Protein AF-A0A1W0WK93-F1 (afdb_monomer)

pLDDT: mean 80.89, std 19.05, range [23.44, 98.44]

Nearest PDB structures (foldseek):
  1jdn-assembly1_A-2  TM=8.263E-01  e=1.486E-18  Homo sapiens
  1yk0-assembly1_A  TM=7.468E-01  e=8.111E-17  Homo sapiens
  7ndm-assembly1_A  TM=7.054E-01  e=2.753E-07  Mycobacterium tuberculosis H37Rv
  7noy-assembly1_A  TM=7.339E-01  e=8.081E-07  Mycobacterium tuberculosis H37Rv
  7bgg-assembly1_A  TM=6.990E-01  e=2.628E-06  Mycobacterium tuberculosis H37Rv

InterPro domains:
  IPR001828 Receptor, ligand binding region [PF01094] (520-804)
  IPR028082 Periplasmic binding protein-like I [SSF53822] (521-852)
  IPR029063 S-adenosyl-L-methionine-dependent methyltransferase superfamily [G3DSA:3.40.50.150] (51-243)
  IPR029063 S-adenosyl-L-methionine-dependent methyltransferase superfamily [G3DSA:3.40.50.150] (289-476)
  IPR029063 S-adenosyl-L-methionine-dependent methyltransferase superfamily [SSF53335] (10-238)
  IPR029063 S-adenosyl-L-methionine-dependent methyltransferase superfamily [SSF53335] (285-484)
  IPR041698 Methyltransferase domain 25 [PF13649] (58-153)
  IPR041698 Methyltransferase domain 25 [PF13649] (310-405)

Radius of gyration: 38.92 Å; Cα contacts (8 Å, |Δi|>4): 1607; chains: 1; bounding box: 100×96×105 Å

Foldseek 3Di:
DDDDDDDDDPDPVVQCVDPVQDQVQWDQFPVNPGTHGLDDDPLLVVVLVVLLPDPFAEEEEQQQLNNSVVSSVVSVHAYEYEHQDPVSVVNNLVPDDPSSNVRYHYDHRDPLPDAAAFQRHLEYEAEANCFVDDPVSNLSVLLRRNRNHHAFRKYKYKHFACQWLQNVVCVVQLVVCVVVVPLQSQKDAQVRSVVRNHDGDRITGHDAQVNCVVSNVVSQKDWPDKHAAAPPSHPPSTGGQRRGMIMTMITHHNDPPPPPDDPDDDDDDDDDDDDPQWDQFPVNQGTHGLDDFPLLVVVLVQLLPDPFAEEEEQQQLNNSVVSNLVSVHAYEYEHQDPVSVVNNCVPDDPSSNVRYHYDHRDPLPDAAAFQRHLEYEAEANCFLDDPVSLLSVLLRRLRNHHAFRKYKYKHFACQWLVNVVCVVQLVVCVVVVPLQSQWDADPDPSGITGHDAQVSNVVSNVVSQKDFPDWHAAADPDDDPSGDDPRRGMIMTMITRHHDPPPPDADAAEECCDPCVLVVQQVCVVQLHAYEHQADDDPVCLDCVSRLLYFYLHQFPLVCLQVVVVQVCVVQVAQEEEEEAAPQADPVLVSSVVSVCVNDVVPHHYHYYYDHVVPDNDPLLVVVVVCLLTWQEYEYHAALVNVLVNLLNCLVVVSLQQQHAYEYEAQAQFPRSPDNALDPVDPCSVSSLSSLLRYKYKHRRDLVVWDDPVLLVVVQVVVVVCLCPPPVNVPPDCPTRPPSSSVLSSQQVVVLLVVLVVVQVVDPPDDSNNSSVSLQSQEQDWDQGSSTIWGHHNSNYTFHWIFMWGADSVVRDTDTQWTWDDDNNDIHIDGPAFDCRNNDRGHHHTADPCGSVSPRVVSVVVDPDDDPPPVVVVVVVVVVVVVVVVVVVVVVVVVVVVVVVPPDDPPPPDDDPVVPPPDDDDDDDDDDDDYDDDDDDDDDDDDDDDDDDD

Secondary structure (DSSP, 8-state):
-----------HHHHHSSTTS--TTEEE-TTSS-EEESS--HHHHHHHHHTTS-SS-EEEES-TT-HHHHHHHTTT--EEEEES-HHHHHHHHHTS-HHHHHHEEEEES-GGG----TT-EEEEEEET-GGGS-HHHHHHHHHHHHHHEEEEEEEEEEEE-S-SGGGTTTHHHHHHHHHTT-SSTTEEEHHHHHHTTS---SEEE---HHHHHHHHHHTTPEEEEEEEE--TTS-GGG--SS-SEEEEEEE-----TT------------S----TTEEE-TTSS-EEESS--HHHHHHHHHHTT-SS-EEEES-TT-HHHHHHHTTT--EEEEES-HHHHHHHHHTS-HHHHHHEEEEES-GGG----TT-EEEEEEES-GGGS-HHHHHHHHHHHHHHEEEEEEEEEEEE-TTSGGGTTTHHHHHHHHHTT-S-TTEEE--GGG-EEE---HHHHHHHHHHHTEEEEEEEEE---SS-GGG-SSS-SEEEEEEEE-S-S--SS--EEEE--SS-HHHHHHHHHHTT-EEEESS---HHHH-TTT-TTEEE---S-GGGHHHHHHHHHHHTT--EEEEEEETTS-HHHHHHHHHHHHHHTTTSEEEEEEE-TTTS---HHHHHHHHHHH-SEEEEES-HHHHHHHHHHHHHTTTTSSS-EEEEEESSS-GGG----S--SSTTHHHHHHHHTTEEEEESS-GGGTS-HHHHHHHHHHHHHHHHH-GGGTT----S---HHHHHHHHHHHHHHHHHHHHHTTSTT--TT-HHHHHHTTTTEEEEETTEEEEE-TTSPBPP--EEEEEETTTTEEEEEEEEEEETTEEEEEESS---BTTBSSPPPSS-TT-TTS--HHHHTT-TT--THHHHHHHHHHHHHHHHHHHHHHHHHHHHHHHTTTT----TT---GGGSS--S------------------------------

Structure (mmCIF, N/CA/C/O backbone):
data_AF-A0A1W0WK93-F1
#
_entry.id   AF-A0A1W0WK93-F1
#
loop_
_atom_site.group_PDB
_atom_site.id
_atom_site.type_symbol
_atom_site.label_atom_id
_atom_site.label_alt_id
_atom_site.label_comp_id
_atom_site.label_asym_id
_atom_site.label_entity_id
_atom_site.label_seq_id
_atom_site.pdbx_PDB_ins_code
_atom_site.Cartn_x
_atom_site.Cartn_y
_atom_site.Cartn_z
_atom_site.occupancy
_atom_site.B_iso_or_equiv
_atom_site.auth_seq_id
_atom_site.auth_comp_id
_atom_site.auth_asym_id
_atom_site.auth_atom_id
_atom_site.pdbx_PDB_model_num
ATOM 1 N N . MET A 1 1 ? -48.765 -2.103 -7.893 1.00 29.42 1 MET A N 1
ATOM 2 C CA . MET A 1 1 ? -48.700 -1.395 -6.592 1.00 29.42 1 MET A CA 1
ATOM 3 C C . MET A 1 1 ? -47.254 -1.473 -6.125 1.00 29.42 1 MET A C 1
ATOM 5 O O . MET A 1 1 ? -46.748 -2.577 -6.103 1.00 29.42 1 MET A O 1
ATOM 9 N N . ALA A 1 2 ? -46.503 -0.427 -5.819 1.00 26.64 2 ALA A N 1
ATOM 10 C CA . ALA A 1 2 ? -46.732 1.006 -5.843 1.00 26.64 2 ALA A CA 1
ATOM 11 C C . ALA A 1 2 ? -45.415 1.663 -6.295 1.00 26.64 2 ALA A C 1
ATOM 13 O O . ALA A 1 2 ? -44.336 1.207 -5.926 1.00 26.64 2 ALA A O 1
ATOM 14 N N . ALA A 1 3 ? -45.530 2.703 -7.116 1.00 25.78 3 ALA A N 1
ATOM 15 C CA . ALA A 1 3 ? -44.438 3.606 -7.429 1.00 25.78 3 ALA A CA 1
ATOM 16 C C . ALA A 1 3 ? -44.127 4.465 -6.196 1.00 25.78 3 ALA A C 1
ATOM 18 O O . ALA A 1 3 ? -45.049 5.024 -5.599 1.00 25.78 3 ALA A O 1
ATOM 19 N N . THR A 1 4 ? -42.848 4.632 -5.864 1.00 27.16 4 THR A N 1
ATOM 20 C CA . THR A 1 4 ? -42.404 5.679 -4.937 1.00 27.16 4 THR A CA 1
ATOM 21 C C . THR A 1 4 ? -41.369 6.552 -5.632 1.00 27.16 4 THR A C 1
ATOM 23 O O . THR A 1 4 ? -40.204 6.199 -5.769 1.00 27.16 4 THR A O 1
ATOM 26 N N . ALA A 1 5 ? -41.893 7.675 -6.120 1.00 26.06 5 ALA A N 1
ATOM 27 C CA . ALA A 1 5 ? -41.270 8.926 -6.531 1.00 26.06 5 ALA A CA 1
ATOM 28 C C . ALA A 1 5 ? -39.750 9.079 -6.314 1.00 26.06 5 ALA A C 1
ATOM 30 O O . ALA A 1 5 ? -39.277 9.328 -5.204 1.00 26.06 5 ALA A O 1
ATOM 31 N N . THR A 1 6 ? -39.016 9.120 -7.424 1.00 25.92 6 THR A N 1
ATOM 32 C CA . THR A 1 6 ? -37.799 9.922 -7.570 1.00 25.92 6 THR A CA 1
ATOM 33 C C . THR A 1 6 ? -38.158 11.399 -7.391 1.00 25.92 6 THR A C 1
ATOM 35 O O . THR A 1 6 ? -38.849 11.997 -8.215 1.00 25.92 6 THR A O 1
ATOM 38 N N . ARG A 1 7 ? -37.725 11.994 -6.275 1.00 27.00 7 ARG A N 1
ATOM 39 C CA . ARG A 1 7 ? -37.780 13.445 -6.064 1.00 27.00 7 ARG A CA 1
ATOM 40 C C . ARG A 1 7 ? -36.864 14.120 -7.087 1.00 27.00 7 ARG A C 1
ATOM 42 O O . ARG A 1 7 ? -35.654 13.922 -7.041 1.00 27.00 7 ARG A O 1
ATOM 49 N N . ASN A 1 8 ? -37.449 14.935 -7.964 1.00 27.55 8 ASN A N 1
ATOM 50 C CA . ASN A 1 8 ? -36.721 15.956 -8.712 1.00 27.55 8 ASN A CA 1
ATOM 51 C C . ASN A 1 8 ? -35.950 16.830 -7.717 1.00 27.55 8 ASN A C 1
ATOM 53 O O . ASN A 1 8 ? -36.545 17.419 -6.812 1.00 27.55 8 ASN A O 1
ATOM 57 N N . VAL A 1 9 ? -34.630 16.874 -7.877 1.00 31.53 9 VAL A N 1
ATOM 58 C CA . VAL A 1 9 ? -33.753 17.793 -7.153 1.00 31.53 9 VAL A CA 1
ATOM 59 C C . VAL A 1 9 ? -34.082 19.197 -7.649 1.00 31.53 9 VAL A C 1
ATOM 61 O O . VAL A 1 9 ? -33.946 19.493 -8.836 1.00 31.53 9 VAL A O 1
ATOM 64 N N . SER A 1 10 ? -34.590 20.029 -6.744 1.00 32.34 10 SER A N 1
ATOM 65 C CA . SER A 1 10 ? -34.798 21.447 -6.991 1.00 32.34 10 SER A CA 1
ATOM 66 C C . SER A 1 10 ? -33.454 22.166 -7.154 1.00 32.34 10 SER A C 1
ATOM 68 O O . SER A 1 10 ? -32.405 21.655 -6.759 1.00 32.34 10 SER A O 1
ATOM 70 N N . SER A 1 11 ? -33.471 23.321 -7.820 1.00 43.34 11 SER A N 1
ATOM 71 C CA . SER A 1 11 ? -32.284 24.105 -8.178 1.00 43.34 11 SER A CA 1
ATOM 72 C C . SER A 1 11 ? -31.303 24.274 -7.014 1.00 43.34 11 SER A C 1
ATOM 74 O O . SER A 1 11 ? -31.706 24.542 -5.887 1.00 43.34 11 SER A O 1
ATOM 76 N N . MET A 1 12 ? -30.006 24.173 -7.309 1.00 39.59 12 MET A N 1
ATOM 77 C CA . MET A 1 12 ? -28.890 24.209 -6.352 1.00 39.59 12 MET A CA 1
ATOM 78 C C . MET A 1 12 ? -28.916 25.425 -5.404 1.00 39.59 12 MET A C 1
ATOM 80 O O . MET A 1 12 ? -28.496 25.309 -4.254 1.00 39.59 12 MET A O 1
ATOM 84 N N . ASP A 1 13 ? -29.494 26.545 -5.841 1.00 40.28 13 ASP A N 1
ATOM 85 C CA . ASP A 1 13 ? -29.692 27.753 -5.031 1.00 40.28 13 ASP A CA 1
ATOM 86 C C . ASP A 1 13 ? -30.644 27.535 -3.835 1.00 40.28 13 ASP A C 1
ATOM 88 O O . ASP A 1 13 ? -30.437 28.099 -2.760 1.00 40.28 13 ASP A O 1
ATOM 92 N N . GLU A 1 14 ? -31.637 26.645 -3.956 1.00 39.53 14 GLU A N 1
ATOM 93 C CA . GLU A 1 14 ? -32.562 26.308 -2.863 1.00 39.53 14 GLU A CA 1
ATOM 94 C C . GLU A 1 14 ? -31.876 25.480 -1.763 1.00 39.53 14 GLU A C 1
ATOM 96 O O . GLU A 1 14 ? -32.151 25.684 -0.579 1.00 39.53 14 GLU A O 1
ATOM 101 N N . PHE A 1 15 ? -30.933 24.595 -2.114 1.00 44.44 15 PHE A N 1
ATOM 102 C CA . PHE A 1 15 ? -30.216 23.756 -1.144 1.00 44.44 15 PHE A CA 1
ATOM 103 C C . PHE A 1 15 ? -29.300 24.574 -0.216 1.00 44.44 15 PHE A C 1
ATOM 105 O O . PHE A 1 15 ? -29.191 24.251 0.971 1.00 44.44 15 PHE A O 1
ATOM 112 N N . TYR A 1 16 ? -28.685 25.643 -0.740 1.00 38.12 16 TYR A N 1
ATOM 113 C CA . TYR A 1 16 ? -27.806 26.556 0.004 1.00 38.12 16 TYR A CA 1
ATOM 114 C C . TYR A 1 16 ? -28.537 27.714 0.685 1.00 38.12 16 TYR A C 1
ATOM 116 O O . TYR A 1 16 ? -28.009 28.289 1.634 1.00 38.12 16 TYR A O 1
ATOM 124 N N . SER A 1 17 ? -29.768 28.021 0.269 1.00 40.94 17 SER A N 1
ATOM 125 C CA . SER A 1 17 ? -30.629 28.974 0.982 1.00 40.94 17 SER A CA 1
ATOM 126 C C . SER A 1 17 ? -31.110 28.456 2.350 1.00 40.94 17 SER A C 1
ATOM 128 O O . SER A 1 17 ? -31.619 29.228 3.162 1.00 40.94 17 SER A O 1
ATOM 130 N N . ASN A 1 18 ? -30.924 27.157 2.632 1.00 41.62 18 ASN A N 1
ATOM 131 C CA . ASN A 1 18 ? -31.244 26.539 3.914 1.00 41.62 18 ASN A CA 1
ATOM 132 C C . ASN A 1 18 ? -30.110 26.769 4.942 1.00 41.62 18 ASN A C 1
ATOM 134 O O . ASN A 1 18 ? -29.029 26.194 4.787 1.00 41.62 18 ASN A O 1
ATOM 138 N N . PRO A 1 19 ? -30.349 27.501 6.050 1.00 43.41 19 PRO A N 1
ATOM 139 C CA . PRO A 1 19 ? -29.335 27.801 7.070 1.00 43.41 19 PRO A CA 1
ATOM 140 C C . PRO A 1 19 ? -28.727 26.570 7.763 1.00 43.41 19 PRO A C 1
ATOM 142 O O . PRO A 1 19 ? -27.721 26.684 8.451 1.00 43.41 19 PRO A O 1
ATOM 145 N N . LYS A 1 20 ? -29.326 25.379 7.617 1.00 39.00 20 LYS A N 1
ATOM 146 C CA . LYS A 1 20 ? -28.771 24.117 8.140 1.00 39.00 20 LYS A CA 1
ATOM 147 C C . LYS A 1 20 ? -27.677 23.505 7.255 1.00 39.00 20 LYS A C 1
ATOM 149 O O . LYS A 1 20 ? -26.954 22.635 7.723 1.00 39.00 20 LYS A O 1
ATOM 154 N N . ASN A 1 21 ? -27.554 23.964 6.008 1.00 42.50 21 ASN A N 1
ATOM 155 C CA . ASN A 1 21 ? -26.556 23.514 5.031 1.00 42.50 21 ASN A CA 1
ATOM 156 C C . ASN A 1 21 ? -25.455 24.562 4.785 1.00 42.50 21 ASN A C 1
ATOM 158 O O . ASN A 1 21 ? -24.588 24.350 3.935 1.00 42.50 21 ASN A O 1
ATOM 162 N N . SER A 1 22 ? -25.476 25.690 5.506 1.00 47.47 22 SER A N 1
ATOM 163 C CA . SER A 1 22 ? -24.440 26.717 5.419 1.00 47.47 22 SER A CA 1
ATOM 164 C C . SER A 1 22 ? -23.175 26.225 6.120 1.00 47.47 22 SER A C 1
ATOM 166 O O . SER A 1 22 ? -22.999 26.388 7.327 1.00 47.47 22 SER A O 1
ATOM 168 N N . ASN A 1 23 ? -22.298 25.581 5.363 1.00 55.91 23 ASN A N 1
ATOM 169 C CA . ASN A 1 23 ? -20.947 25.319 5.820 1.00 55.91 23 ASN A CA 1
ATOM 170 C C . ASN A 1 23 ? -20.142 26.626 5.715 1.00 55.91 23 ASN A C 1
ATOM 172 O O . ASN A 1 23 ? -20.069 27.171 4.611 1.00 55.91 23 ASN A O 1
ATOM 176 N N . PRO A 1 24 ? -19.548 27.132 6.814 1.00 58.78 24 PRO A N 1
ATOM 177 C CA . PRO A 1 24 ? -18.832 28.407 6.806 1.00 58.78 24 PRO A CA 1
ATOM 178 C C . PRO A 1 24 ? -17.661 28.425 5.817 1.00 58.78 24 PRO A C 1
ATOM 180 O O . PRO A 1 24 ? -17.284 29.498 5.366 1.00 58.78 24 PRO A O 1
ATOM 183 N N . HIS A 1 25 ? -17.148 27.252 5.430 1.00 72.25 25 HIS A N 1
ATOM 184 C CA . HIS A 1 25 ? -15.951 27.146 4.607 1.00 72.25 25 HIS A CA 1
ATOM 185 C C . HIS A 1 25 ? -16.163 27.302 3.101 1.00 72.25 25 HIS A C 1
ATOM 187 O O . HIS A 1 25 ? -15.198 27.261 2.340 1.00 72.25 25 HIS A O 1
ATOM 193 N N . PHE A 1 26 ? -17.406 27.431 2.634 1.00 70.25 26 PHE A N 1
ATOM 194 C CA . PHE A 1 26 ? -17.719 27.472 1.208 1.00 70.25 26 PHE A CA 1
ATOM 195 C C . PHE A 1 26 ? -18.207 28.857 0.787 1.00 70.25 26 PHE A C 1
ATOM 197 O O . PHE A 1 26 ? -19.282 29.297 1.192 1.00 70.25 26 PHE A O 1
ATOM 204 N N . LYS A 1 27 ? -17.467 29.506 -0.117 1.00 75.88 27 LYS A N 1
ATOM 205 C CA . LYS A 1 27 ? -17.908 30.727 -0.807 1.00 75.88 27 LYS A CA 1
ATOM 206 C C . LYS A 1 27 ? -18.182 30.407 -2.278 1.00 75.88 27 LYS A C 1
ATOM 208 O O . LYS A 1 27 ? -17.260 30.060 -3.015 1.00 75.88 27 LYS A O 1
ATOM 213 N N . ALA A 1 28 ? -19.439 30.495 -2.716 1.00 70.81 28 ALA A N 1
ATOM 214 C CA . ALA A 1 28 ? -19.813 30.259 -4.115 1.00 70.81 28 ALA A CA 1
ATOM 215 C C . ALA A 1 28 ? -19.109 31.258 -5.053 1.00 70.81 28 ALA A C 1
ATOM 217 O O . ALA A 1 28 ? -19.019 32.444 -4.734 1.00 70.81 28 ALA A O 1
ATOM 218 N N . THR A 1 29 ? -18.586 30.789 -6.191 1.00 66.62 29 THR A N 1
ATOM 219 C CA . THR A 1 29 ? -17.891 31.656 -7.156 1.00 66.62 29 THR A CA 1
ATOM 220 C C . THR A 1 29 ? -18.879 32.442 -8.020 1.00 66.62 29 THR A C 1
ATOM 222 O O . THR A 1 29 ? -19.938 31.929 -8.383 1.00 66.62 29 THR A O 1
ATOM 225 N N . LEU A 1 30 ? -18.522 33.675 -8.404 1.00 60.84 30 LEU A N 1
ATOM 226 C CA . LEU A 1 30 ? -19.400 34.570 -9.184 1.00 60.84 30 LEU A CA 1
ATOM 227 C C . LEU A 1 30 ? -19.764 34.015 -10.569 1.00 60.84 30 LEU A C 1
ATOM 229 O O . LEU A 1 30 ? -20.813 34.331 -11.116 1.00 60.84 30 LEU A O 1
ATOM 233 N N . ASN A 1 31 ? -18.902 33.169 -11.133 1.00 66.94 31 ASN A N 1
ATOM 234 C CA . ASN A 1 31 ? -19.102 32.533 -12.433 1.00 66.94 31 ASN A CA 1
ATOM 235 C C . ASN A 1 31 ? -19.899 31.215 -12.360 1.00 66.94 31 ASN A C 1
ATOM 237 O O . ASN A 1 31 ? -19.991 30.525 -13.371 1.00 66.94 31 ASN A O 1
ATOM 241 N N . ALA A 1 32 ? -20.400 30.809 -11.186 1.00 59.81 32 ALA A N 1
ATOM 242 C CA . ALA A 1 32 ? -21.083 29.528 -10.954 1.00 59.81 32 ALA A CA 1
ATOM 243 C C . ALA A 1 32 ? -20.271 28.261 -11.334 1.00 59.81 32 ALA A C 1
ATOM 245 O O . ALA A 1 32 ? -20.817 27.158 -11.420 1.00 59.81 32 ALA A O 1
ATOM 246 N N . HIS A 1 33 ? -18.949 28.376 -11.525 1.00 59.53 33 HIS A N 1
ATOM 247 C CA . HIS A 1 33 ? -18.078 27.245 -11.875 1.00 59.53 33 HIS A CA 1
ATOM 248 C C . HIS A 1 33 ? -17.644 26.407 -10.663 1.00 59.53 33 HIS A C 1
ATOM 250 O O . HIS A 1 33 ? -17.104 25.312 -10.831 1.00 59.53 33 HIS A O 1
ATOM 256 N N . GLY A 1 34 ? -17.900 26.841 -9.429 1.00 66.62 34 GLY A N 1
ATOM 257 C CA . GLY A 1 34 ? -17.495 26.084 -8.250 1.00 66.62 34 GLY A CA 1
ATOM 258 C C . GLY A 1 34 ? -17.678 26.850 -6.952 1.00 66.62 34 GLY A C 1
ATOM 259 O O . GLY A 1 34 ? -18.511 27.748 -6.846 1.00 66.62 34 GLY A O 1
ATOM 260 N N . HIS A 1 35 ? -16.956 26.426 -5.919 1.00 73.06 35 HIS A N 1
ATOM 261 C CA . HIS A 1 35 ? -16.919 27.091 -4.620 1.00 73.06 35 HIS A CA 1
ATOM 262 C C . HIS A 1 35 ? -15.449 27.266 -4.238 1.00 73.06 35 HIS A C 1
ATOM 264 O O . HIS A 1 35 ? -14.651 26.339 -4.402 1.00 73.06 35 HIS A O 1
ATOM 270 N N . MET A 1 36 ? -15.096 28.437 -3.720 1.00 80.75 36 MET A N 1
ATOM 271 C CA . MET A 1 36 ? -13.828 28.645 -3.036 1.00 80.75 36 MET A CA 1
ATOM 272 C C . MET A 1 36 ? -13.928 28.057 -1.627 1.00 80.75 36 MET A C 1
ATOM 274 O O . MET A 1 36 ? -14.954 28.219 -0.963 1.00 80.75 36 MET A O 1
ATOM 278 N N . LEU A 1 37 ? -12.857 27.396 -1.189 1.00 82.12 37 LEU A N 1
ATOM 279 C CA . LEU A 1 37 ? -12.683 26.993 0.202 1.00 82.12 37 LEU A CA 1
ATOM 280 C C . LEU A 1 37 ? -11.803 28.011 0.917 1.00 82.12 37 LEU A C 1
ATOM 282 O O . LEU A 1 37 ? -10.770 28.397 0.373 1.00 82.12 37 LEU A O 1
ATOM 286 N N . ASP A 1 38 ? -12.188 28.396 2.128 1.00 81.69 38 ASP A N 1
ATOM 287 C CA . ASP A 1 38 ? -11.385 29.245 3.020 1.00 81.69 38 ASP A CA 1
ATOM 288 C C . ASP A 1 38 ? -10.522 28.429 4.006 1.00 81.69 38 ASP A C 1
ATOM 290 O O . ASP A 1 38 ? -10.159 28.888 5.087 1.00 81.69 38 ASP A O 1
ATOM 294 N N . VAL A 1 39 ? -10.200 27.190 3.627 1.00 83.69 39 VAL A N 1
ATOM 295 C CA . VAL A 1 39 ? -9.361 26.270 4.393 1.00 83.69 39 VAL A CA 1
ATOM 296 C C . VAL A 1 39 ? -8.352 25.601 3.462 1.00 83.69 39 VAL A C 1
ATOM 298 O O . VAL A 1 39 ? -8.689 25.189 2.344 1.00 83.69 39 VAL A O 1
ATOM 301 N N . LEU A 1 40 ? -7.099 25.511 3.914 1.00 86.69 40 LEU A N 1
ATOM 302 C CA . LEU A 1 40 ? -6.052 24.762 3.222 1.00 86.69 40 LEU A CA 1
ATOM 303 C C . LEU A 1 40 ? -6.144 23.280 3.593 1.00 86.69 40 LEU A C 1
ATOM 305 O O . LEU A 1 40 ? -6.480 22.920 4.715 1.00 86.69 40 LEU A O 1
ATOM 309 N N . ASP A 1 41 ? -5.859 22.417 2.625 1.00 88.38 41 ASP A N 1
ATOM 310 C CA . ASP A 1 41 ? -5.525 21.024 2.910 1.00 88.38 41 ASP A CA 1
ATOM 311 C C . ASP A 1 41 ? -4.013 20.874 3.082 1.00 88.38 41 ASP A C 1
ATOM 313 O O . ASP A 1 41 ? -3.246 21.785 2.777 1.00 88.38 41 ASP A O 1
ATOM 317 N N . GLU A 1 42 ? -3.586 19.695 3.524 1.00 87.12 42 GLU A N 1
ATOM 318 C CA . GLU A 1 42 ? -2.177 19.357 3.743 1.00 87.12 42 GLU A CA 1
ATOM 319 C C . GLU A 1 42 ? -1.260 19.601 2.524 1.00 87.12 42 GLU A C 1
ATOM 321 O O . GLU A 1 42 ? -0.055 19.772 2.695 1.00 87.12 42 GLU A O 1
ATOM 326 N N . TYR A 1 43 ? -1.797 19.634 1.296 1.00 93.88 43 TYR A N 1
ATOM 327 C CA . TYR A 1 43 ? -1.033 19.961 0.086 1.00 93.88 43 TYR A CA 1
ATOM 328 C C . TYR A 1 43 ? -0.900 21.479 -0.080 1.00 93.88 43 TYR A C 1
ATOM 330 O O . TYR A 1 43 ? 0.196 21.983 -0.324 1.00 93.88 43 TYR A O 1
ATOM 338 N N . GLY A 1 44 ? -1.995 22.221 0.109 1.00 90.94 44 GLY A N 1
ATOM 339 C CA . GLY A 1 44 ? -1.965 23.685 0.155 1.00 90.94 44 GLY A CA 1
ATOM 340 C C . GLY A 1 44 ? -1.049 24.225 1.259 1.00 90.94 44 GLY A C 1
ATOM 341 O O . GLY A 1 44 ? -0.270 25.144 1.013 1.00 90.94 44 GLY A O 1
ATOM 342 N N . GLU A 1 45 ? -1.075 23.621 2.450 1.00 93.38 45 GLU A N 1
ATOM 343 C CA . GLU A 1 45 ? -0.173 23.961 3.559 1.00 93.38 45 GLU A CA 1
ATOM 344 C C . GLU A 1 45 ? 1.299 23.716 3.202 1.00 93.38 45 GLU A C 1
ATOM 346 O O . GLU A 1 45 ? 2.147 24.569 3.474 1.00 93.38 45 GLU A O 1
ATOM 351 N N . ALA A 1 46 ? 1.605 22.594 2.539 1.00 91.12 46 ALA A N 1
ATOM 352 C CA . ALA A 1 46 ? 2.959 22.287 2.082 1.00 91.12 46 ALA A CA 1
ATOM 353 C C . ALA A 1 46 ? 3.480 23.328 1.075 1.00 91.12 46 ALA A C 1
ATOM 355 O O . ALA A 1 46 ? 4.636 23.746 1.167 1.00 91.12 46 ALA A O 1
ATOM 356 N N . PHE A 1 47 ? 2.629 23.803 0.157 1.00 96.56 47 PHE A N 1
ATOM 357 C CA . PHE A 1 47 ? 3.013 24.853 -0.790 1.00 96.56 47 PHE A CA 1
ATOM 358 C C . PHE A 1 47 ? 3.235 26.207 -0.105 1.00 96.56 47 PHE A C 1
ATOM 360 O O . PHE A 1 47 ? 4.212 26.890 -0.399 1.00 96.56 47 PHE A O 1
ATOM 367 N N . VAL A 1 48 ? 2.376 26.588 0.847 1.00 95.94 48 VAL A N 1
ATOM 368 C CA . VAL A 1 48 ? 2.557 27.827 1.627 1.00 95.94 48 VAL A CA 1
ATOM 369 C C . VAL A 1 48 ? 3.845 27.767 2.455 1.00 95.94 48 VAL A C 1
ATOM 371 O O . VAL A 1 48 ? 4.583 28.749 2.524 1.00 95.94 48 VAL A O 1
ATOM 374 N N . ALA A 1 49 ? 4.169 26.614 3.046 1.00 93.31 49 ALA A N 1
ATOM 375 C CA . ALA A 1 49 ? 5.433 26.425 3.752 1.00 93.31 49 ALA A CA 1
ATOM 376 C C . ALA A 1 49 ? 6.643 26.565 2.812 1.00 93.31 49 ALA A C 1
ATOM 378 O O . ALA A 1 49 ? 7.612 27.238 3.165 1.00 93.31 49 ALA A O 1
ATOM 379 N N . PHE A 1 50 ? 6.566 25.988 1.610 1.00 94.62 50 PHE A N 1
ATOM 380 C CA . PHE A 1 50 ? 7.582 26.131 0.565 1.00 94.62 50 PHE A CA 1
ATOM 381 C C . PHE A 1 50 ? 7.772 27.596 0.137 1.00 94.62 50 PHE A C 1
ATOM 383 O O . PHE A 1 50 ? 8.902 28.082 0.092 1.00 94.62 50 PHE A O 1
ATOM 390 N N . ALA A 1 51 ? 6.676 28.331 -0.070 1.00 94.81 51 ALA A N 1
ATOM 391 C CA . ALA A 1 51 ? 6.686 29.722 -0.521 1.00 94.81 51 ALA A CA 1
ATOM 392 C C . ALA A 1 51 ? 7.346 30.713 0.460 1.00 94.81 51 ALA A C 1
ATOM 394 O O . ALA A 1 51 ? 7.585 31.860 0.098 1.00 94.81 51 ALA A O 1
ATOM 395 N N . ARG A 1 52 ? 7.656 30.330 1.707 1.00 91.75 52 ARG A N 1
ATOM 396 C CA . ARG A 1 52 ? 8.456 31.189 2.610 1.00 91.75 52 ARG A CA 1
ATOM 397 C C . ARG A 1 52 ? 9.893 31.382 2.147 1.00 91.75 52 ARG A C 1
ATOM 399 O O . ARG A 1 52 ? 10.489 32.402 2.469 1.00 91.75 52 ARG A O 1
ATOM 406 N N . ASN A 1 53 ? 10.443 30.403 1.436 1.00 89.31 53 ASN A N 1
ATOM 407 C CA . ASN A 1 53 ? 11.874 30.340 1.143 1.00 89.31 53 ASN A CA 1
ATOM 408 C C . ASN A 1 53 ? 12.180 30.552 -0.346 1.00 89.31 53 ASN A C 1
ATOM 410 O O . ASN A 1 53 ? 13.311 30.345 -0.776 1.00 89.31 53 ASN A O 1
ATOM 414 N N . THR A 1 54 ? 11.183 30.941 -1.142 1.00 91.31 54 THR A N 1
ATOM 415 C CA . THR A 1 54 ? 11.331 31.135 -2.586 1.00 91.31 54 THR A CA 1
ATOM 416 C C . THR A 1 54 ? 11.918 32.503 -2.903 1.00 91.31 54 THR A C 1
ATOM 418 O O . THR A 1 54 ? 11.480 33.514 -2.354 1.00 91.31 54 THR A O 1
ATOM 421 N N . THR A 1 55 ? 12.870 32.544 -3.832 1.00 85.94 55 THR A N 1
ATOM 422 C CA . THR A 1 55 ? 13.500 33.787 -4.301 1.00 85.94 55 THR A CA 1
ATOM 423 C C . THR A 1 55 ? 12.881 34.309 -5.598 1.00 85.94 55 THR A C 1
ATOM 425 O O . THR A 1 55 ? 12.951 35.513 -5.851 1.00 85.94 55 THR A O 1
ATOM 428 N N . LYS A 1 56 ? 12.236 33.448 -6.399 1.00 96.56 56 LYS A N 1
ATOM 429 C CA . LYS A 1 56 ? 11.450 33.838 -7.577 1.00 96.56 56 LYS A CA 1
ATOM 430 C C . LYS A 1 56 ? 9.946 33.810 -7.274 1.00 96.56 56 LYS A C 1
ATOM 432 O O . LYS A 1 56 ? 9.525 33.221 -6.275 1.00 96.56 56 LYS A O 1
ATOM 437 N N . PRO A 1 57 ? 9.112 34.455 -8.112 1.00 98.00 57 PRO A N 1
ATOM 438 C CA . PRO A 1 57 ? 7.667 34.400 -7.948 1.00 98.00 57 PRO A CA 1
ATOM 439 C C . PRO A 1 57 ? 7.109 32.975 -8.025 1.00 98.00 57 PRO A C 1
ATOM 441 O O . PRO A 1 57 ? 7.681 32.088 -8.661 1.00 98.00 57 PRO A O 1
ATOM 444 N N . VAL A 1 58 ? 5.940 32.783 -7.424 1.00 98.38 58 VAL A N 1
ATOM 445 C CA . VAL A 1 58 ? 5.125 31.571 -7.565 1.00 98.38 58 VAL A CA 1
ATOM 446 C C . VAL A 1 58 ? 3.834 31.890 -8.318 1.00 98.38 58 VAL A C 1
ATOM 448 O O . VAL A 1 58 ? 3.385 33.035 -8.314 1.00 98.38 58 VAL A O 1
ATOM 451 N N . ALA A 1 59 ? 3.225 30.907 -8.975 1.00 98.19 59 ALA A N 1
ATOM 452 C CA . ALA A 1 59 ? 1.926 31.065 -9.632 1.00 98.19 59 ALA A CA 1
ATOM 453 C C . ALA A 1 59 ? 0.827 30.310 -8.876 1.00 98.19 59 ALA A C 1
ATOM 455 O O . ALA A 1 59 ? 1.027 29.162 -8.495 1.00 98.19 59 ALA A O 1
ATOM 456 N N . ASP A 1 60 ? -0.331 30.941 -8.696 1.00 97.81 60 ASP A N 1
ATOM 457 C CA . ASP A 1 60 ? -1.552 30.347 -8.144 1.00 97.81 60 ASP A CA 1
ATOM 458 C C . ASP A 1 60 ? -2.633 30.384 -9.237 1.00 97.81 60 ASP A C 1
ATOM 460 O O . ASP A 1 60 ? -2.984 31.456 -9.741 1.00 97.81 60 ASP A O 1
ATOM 464 N N . LEU A 1 61 ? -3.083 29.209 -9.682 1.00 96.62 61 LEU A N 1
ATOM 465 C CA . LEU A 1 61 ? -3.950 29.034 -10.850 1.00 96.62 61 LEU A CA 1
ATOM 466 C C . LEU A 1 61 ? -5.364 28.624 -10.427 1.00 96.62 61 LEU A C 1
ATOM 468 O O . LEU A 1 61 ? -5.552 27.605 -9.760 1.00 96.62 61 LEU A O 1
ATOM 472 N N . GLY A 1 62 ? -6.366 29.386 -10.875 1.00 91.50 62 GLY A N 1
ATOM 473 C CA . GLY A 1 62 ? -7.766 29.193 -10.487 1.00 91.50 62 GLY A CA 1
ATOM 474 C C . GLY A 1 62 ? -8.062 29.732 -9.087 1.00 91.50 62 GLY A C 1
ATOM 475 O O . GLY A 1 62 ? -8.639 29.029 -8.256 1.00 91.50 62 GLY A O 1
ATOM 476 N N . VAL A 1 63 ? -7.636 30.968 -8.809 1.00 91.25 63 VAL A N 1
ATOM 477 C CA . VAL A 1 63 ? -7.600 31.526 -7.446 1.00 91.25 63 VAL A CA 1
ATOM 478 C C . VAL A 1 63 ? -8.970 31.873 -6.859 1.00 91.25 63 VAL A C 1
ATOM 480 O O . VAL A 1 63 ? -9.083 32.058 -5.645 1.00 91.25 63 VAL A O 1
ATOM 483 N N . ALA A 1 64 ? -10.020 31.978 -7.678 1.00 89.50 64 ALA A N 1
ATOM 484 C CA . ALA A 1 64 ? -11.321 32.514 -7.290 1.00 89.50 64 ALA A CA 1
ATOM 485 C C . ALA A 1 64 ? -11.175 33.864 -6.554 1.00 89.50 64 ALA A C 1
ATOM 487 O O . ALA A 1 64 ? -10.606 34.805 -7.098 1.00 89.50 64 ALA A O 1
ATOM 488 N N . PHE A 1 65 ? -11.650 33.977 -5.306 1.00 87.62 65 PHE A N 1
ATOM 489 C CA . PHE A 1 65 ? -11.495 35.199 -4.498 1.00 87.62 65 PHE A CA 1
ATOM 490 C C . PHE A 1 65 ? -10.127 35.306 -3.788 1.00 87.62 65 PHE A C 1
ATOM 492 O O . PHE A 1 65 ? -9.918 36.216 -2.986 1.00 87.62 65 PHE A O 1
ATOM 499 N N . GLY A 1 66 ? -9.206 34.373 -4.055 1.00 90.44 66 GLY A N 1
ATOM 500 C CA . GLY A 1 66 ? -7.794 34.427 -3.673 1.00 90.44 66 GLY A CA 1
ATOM 501 C C . GLY A 1 66 ? -7.481 34.121 -2.212 1.00 90.44 66 GLY A C 1
ATOM 502 O O . GLY A 1 66 ? -6.525 34.674 -1.671 1.00 90.44 66 GLY A O 1
ATOM 503 N N . PHE A 1 67 ? -8.251 33.245 -1.556 1.00 93.75 67 PHE A N 1
ATOM 504 C CA . PHE A 1 67 ? -7.938 32.801 -0.191 1.00 93.75 67 PHE A CA 1
ATOM 505 C C . PHE A 1 67 ? -6.511 32.235 -0.085 1.00 93.75 67 PHE A C 1
ATOM 507 O O . PHE A 1 67 ? -5.712 32.721 0.712 1.00 93.75 67 PHE A O 1
ATOM 514 N N . THR A 1 68 ? -6.156 31.262 -0.930 1.00 94.06 68 THR A N 1
ATOM 515 C CA . THR A 1 68 ? -4.819 30.651 -0.895 1.00 94.06 68 THR A CA 1
ATOM 516 C C . THR A 1 68 ? -3.730 31.628 -1.331 1.00 94.06 68 THR A C 1
ATOM 518 O O . THR A 1 68 ? -2.689 31.696 -0.681 1.00 94.06 68 THR A O 1
ATOM 521 N N . THR A 1 69 ? -3.999 32.465 -2.336 1.00 97.00 69 THR A N 1
ATOM 522 C CA . THR A 1 69 ? -3.105 33.557 -2.740 1.00 97.00 69 THR A CA 1
ATOM 523 C C . THR A 1 69 ? -2.736 34.456 -1.557 1.00 97.00 69 THR A C 1
ATOM 525 O O . THR A 1 69 ? -1.570 34.805 -1.394 1.00 97.00 69 THR A O 1
ATOM 528 N N . LYS A 1 70 ? -3.694 34.798 -0.686 1.00 96.00 70 LYS A N 1
ATOM 529 C CA . LYS A 1 70 ? -3.423 35.584 0.526 1.00 96.00 70 LYS A CA 1
ATOM 530 C C . LYS A 1 70 ? -2.546 34.848 1.527 1.00 96.00 70 LYS A C 1
ATOM 532 O O . LYS A 1 70 ? -1.636 35.456 2.080 1.00 96.00 70 LYS A O 1
ATOM 537 N N . GLU A 1 71 ? -2.782 33.557 1.753 1.00 97.00 71 GLU A N 1
ATOM 538 C CA . GLU A 1 71 ? -1.916 32.764 2.635 1.00 97.00 71 GLU A CA 1
ATOM 539 C C . GLU A 1 71 ? -0.473 32.700 2.113 1.00 97.00 71 GLU A C 1
ATOM 541 O O . GLU A 1 71 ? 0.463 32.797 2.904 1.00 97.00 71 GLU A O 1
ATOM 546 N N . ILE A 1 72 ? -0.283 32.637 0.791 1.00 97.19 72 ILE A N 1
ATOM 547 C CA . ILE A 1 72 ? 1.041 32.736 0.163 1.00 97.19 72 ILE A CA 1
ATOM 548 C C . ILE A 1 72 ? 1.621 34.148 0.340 1.00 97.19 72 ILE A C 1
ATOM 550 O O . ILE A 1 72 ? 2.772 34.299 0.729 1.00 97.19 72 ILE A O 1
ATOM 554 N N . LEU A 1 73 ? 0.846 35.213 0.125 1.00 96.88 73 LEU A N 1
ATOM 555 C CA . LEU A 1 73 ? 1.345 36.586 0.279 1.00 96.88 73 LEU A CA 1
ATOM 556 C C . LEU A 1 73 ? 1.809 36.898 1.712 1.00 96.88 73 LEU A C 1
ATOM 558 O O . LEU A 1 73 ? 2.755 37.677 1.876 1.00 96.88 73 LEU A O 1
ATOM 562 N N . LYS A 1 74 ? 1.225 36.264 2.739 1.00 95.50 74 LYS A N 1
ATOM 563 C CA . LYS A 1 74 ? 1.678 36.376 4.140 1.00 95.50 74 LYS A CA 1
ATOM 564 C C . LYS A 1 74 ? 3.084 35.821 4.377 1.00 95.50 74 LYS A C 1
ATOM 566 O O . LYS A 1 74 ? 3.698 36.158 5.386 1.00 95.50 74 LYS A O 1
ATOM 571 N N . THR A 1 75 ? 3.609 34.979 3.485 1.00 95.38 75 THR A N 1
ATOM 572 C CA . THR A 1 75 ? 4.977 34.448 3.599 1.00 95.38 75 THR A CA 1
ATOM 573 C C . THR A 1 75 ? 6.042 35.446 3.154 1.00 95.38 75 THR A C 1
ATOM 575 O O . THR A 1 75 ? 7.216 35.234 3.437 1.00 95.38 75 THR A O 1
ATOM 578 N N . GLY A 1 76 ? 5.640 36.514 2.458 1.00 94.06 76 GLY A N 1
ATOM 579 C CA . GLY A 1 76 ? 6.544 37.451 1.792 1.00 94.06 76 GLY A CA 1
ATOM 580 C C . GLY A 1 76 ? 6.785 37.144 0.309 1.00 94.06 76 GLY A C 1
ATOM 581 O O . GLY A 1 76 ? 7.392 37.965 -0.375 1.00 94.06 76 GLY A O 1
ATOM 582 N N . ALA A 1 77 ? 6.270 36.030 -0.224 1.00 96.50 77 ALA A N 1
ATOM 583 C CA . ALA A 1 77 ? 6.433 35.670 -1.634 1.00 96.50 77 ALA A CA 1
ATOM 584 C C . ALA A 1 77 ? 5.760 36.663 -2.601 1.00 96.50 77 ALA A C 1
ATOM 586 O O . ALA A 1 77 ? 4.807 37.365 -2.249 1.00 96.50 77 ALA A O 1
ATOM 587 N N . THR A 1 78 ? 6.244 36.687 -3.846 1.00 98.06 78 THR A N 1
ATOM 588 C CA . THR A 1 78 ? 5.565 37.337 -4.981 1.00 98.06 78 THR A CA 1
ATOM 589 C C . THR A 1 78 ? 4.713 36.302 -5.707 1.00 98.06 78 THR A C 1
ATOM 591 O O . THR A 1 78 ? 5.195 35.203 -5.979 1.00 98.06 78 THR A O 1
ATOM 594 N N . VAL A 1 79 ? 3.460 36.635 -6.019 1.00 98.25 79 VAL A N 1
ATOM 595 C CA . VAL A 1 79 ? 2.474 35.689 -6.553 1.00 98.25 79 VAL A CA 1
ATOM 596 C C . VAL A 1 79 ? 1.876 36.192 -7.861 1.00 98.25 79 VAL A C 1
ATOM 598 O O . VAL A 1 79 ? 1.342 37.297 -7.919 1.00 98.25 79 VAL A O 1
ATOM 601 N N . TYR A 1 80 ? 1.906 35.356 -8.897 1.00 98.38 80 TYR A N 1
ATOM 602 C CA . TYR A 1 80 ? 1.047 35.500 -10.068 1.00 98.38 80 TYR A CA 1
ATOM 603 C C . TYR A 1 80 ? -0.296 34.823 -9.793 1.00 98.38 80 TYR A C 1
ATOM 605 O O . TYR A 1 80 ? -0.359 33.600 -9.714 1.00 98.38 80 TYR A O 1
ATOM 613 N N . ALA A 1 81 ? -1.362 35.607 -9.647 1.00 97.69 81 ALA A N 1
ATOM 614 C CA . ALA A 1 81 ? -2.697 35.105 -9.335 1.00 97.69 81 ALA A CA 1
ATOM 615 C C . ALA A 1 81 ? -3.565 35.072 -10.600 1.00 97.69 81 ALA A C 1
ATOM 617 O O . ALA A 1 81 ? -3.850 36.122 -11.185 1.00 97.69 81 ALA A O 1
ATOM 618 N N . ASN A 1 82 ? -3.975 33.879 -11.035 1.00 97.19 82 ASN A N 1
ATOM 619 C CA . ASN A 1 82 ? -4.764 33.683 -12.251 1.00 97.19 82 ASN A CA 1
ATOM 620 C C . ASN A 1 82 ? -6.183 33.182 -11.964 1.00 97.19 82 ASN A C 1
ATOM 622 O O . ASN A 1 82 ? -6.383 32.233 -11.209 1.00 97.19 82 ASN A O 1
ATOM 626 N N . ASP A 1 83 ? -7.161 33.776 -12.645 1.00 93.75 83 ASP A N 1
ATOM 627 C CA . ASP A 1 83 ? -8.518 33.246 -12.748 1.00 93.75 83 ASP A CA 1
ATOM 628 C C . ASP A 1 83 ? -9.158 33.674 -14.079 1.00 93.75 83 ASP A C 1
ATOM 630 O O . ASP A 1 83 ? -8.803 34.706 -14.658 1.00 93.75 83 ASP A O 1
ATOM 634 N N . LEU A 1 84 ? -10.137 32.896 -14.544 1.00 89.00 84 LEU A N 1
ATOM 635 C CA . LEU A 1 84 ? -10.958 33.228 -15.709 1.00 89.00 84 LEU A CA 1
ATOM 636 C C . LEU A 1 84 ? -11.828 34.472 -15.463 1.00 89.00 84 LEU A C 1
ATOM 638 O O . LEU A 1 84 ? -12.159 35.178 -16.412 1.00 89.00 84 LEU A O 1
ATOM 642 N N . SER A 1 85 ? -12.224 34.736 -14.212 1.00 87.50 85 SER A N 1
ATOM 643 C CA . SER A 1 85 ? -13.071 35.876 -13.853 1.00 87.50 85 SER A CA 1
ATOM 644 C C . SER A 1 85 ? -12.256 37.089 -13.417 1.00 87.50 85 SER A C 1
ATOM 646 O O . SER A 1 85 ? -11.687 37.125 -12.323 1.00 87.50 85 SER A O 1
ATOM 648 N N . GLU A 1 86 ? -12.293 38.141 -14.233 1.00 90.31 86 GLU A N 1
ATOM 649 C CA . GLU A 1 86 ? -11.738 39.445 -13.866 1.00 90.31 86 GLU A CA 1
ATOM 650 C C . GLU A 1 86 ? -12.377 40.025 -12.600 1.00 90.31 86 GLU A C 1
ATOM 652 O O . GLU A 1 86 ? -11.691 40.666 -11.808 1.00 90.31 86 GLU A O 1
ATOM 657 N N . ASP A 1 87 ? -13.673 39.802 -12.380 1.00 88.31 87 ASP A N 1
ATOM 658 C CA . ASP A 1 87 ? -14.373 40.362 -11.222 1.00 88.31 87 ASP A CA 1
ATOM 659 C C . ASP A 1 87 ? -13.945 39.690 -9.913 1.00 88.31 87 ASP A C 1
ATOM 661 O O . ASP A 1 87 ? -13.786 40.368 -8.897 1.00 88.31 87 ASP A O 1
ATOM 665 N N . MET A 1 88 ? -13.648 38.385 -9.941 1.00 88.44 88 MET A N 1
ATOM 666 C CA . MET A 1 88 ? -13.076 37.701 -8.776 1.00 88.44 88 MET A CA 1
ATOM 667 C C . MET A 1 88 ? -11.640 38.169 -8.491 1.00 88.44 88 MET A C 1
ATOM 669 O O . MET A 1 88 ? -11.287 38.389 -7.331 1.00 88.44 88 MET A O 1
ATOM 673 N N . LEU A 1 89 ? -10.836 38.427 -9.530 1.00 92.06 89 LEU A N 1
ATOM 674 C CA . LEU A 1 89 ? -9.502 39.020 -9.372 1.00 92.06 89 LEU A CA 1
ATOM 675 C C . LEU A 1 89 ? -9.563 40.462 -8.841 1.00 92.06 89 LEU A C 1
ATOM 677 O O . LEU A 1 89 ? -8.717 40.852 -8.033 1.00 92.06 89 LEU A O 1
ATOM 681 N N . LYS A 1 90 ? -10.574 41.251 -9.230 1.00 91.69 90 LYS A N 1
ATOM 682 C CA . LYS A 1 90 ? -10.826 42.582 -8.649 1.00 91.69 90 LYS A CA 1
ATOM 683 C C . LYS A 1 90 ? -11.179 42.481 -7.166 1.00 91.69 90 LYS A C 1
ATOM 685 O O . LYS A 1 90 ? -10.644 43.257 -6.377 1.00 91.69 90 LYS A O 1
ATOM 690 N N . GLU A 1 91 ? -12.031 41.533 -6.767 1.00 91.81 91 GLU A N 1
ATOM 691 C CA . GLU A 1 91 ? -12.328 41.282 -5.348 1.00 91.81 91 GLU A CA 1
ATOM 692 C C . GLU A 1 91 ? -11.071 40.905 -4.558 1.00 91.81 91 GLU A C 1
ATOM 694 O O . GLU A 1 91 ? -10.826 41.484 -3.495 1.00 91.81 91 GLU A O 1
ATOM 699 N N . LEU A 1 92 ? -10.248 39.996 -5.094 1.00 93.81 92 LEU A N 1
ATOM 700 C CA . LEU A 1 92 ? -8.952 39.659 -4.510 1.00 93.81 92 LEU A CA 1
ATOM 701 C C . LEU A 1 92 ? -8.127 40.932 -4.313 1.00 93.81 92 LEU A C 1
ATOM 703 O O . LEU A 1 92 ? -7.807 41.264 -3.176 1.00 93.81 92 LEU A O 1
ATOM 707 N N . ASN A 1 93 ? -7.880 41.697 -5.376 1.00 94.88 93 ASN A N 1
ATOM 708 C CA . ASN A 1 93 ? -7.068 42.912 -5.331 1.00 94.88 93 ASN A CA 1
ATOM 709 C C . ASN A 1 93 ? -7.580 43.960 -4.329 1.00 94.88 93 ASN A C 1
ATOM 711 O O . ASN A 1 93 ? -6.803 44.546 -3.574 1.00 94.88 93 ASN A O 1
ATOM 715 N N . ASN A 1 94 ? -8.894 44.178 -4.279 1.00 93.69 94 ASN A N 1
ATOM 716 C CA . ASN A 1 94 ? -9.515 45.118 -3.344 1.00 93.69 94 ASN A CA 1
ATOM 717 C C . ASN A 1 94 ? -9.313 44.697 -1.887 1.00 93.69 94 ASN A C 1
ATOM 719 O O . ASN A 1 94 ? -9.217 45.546 -1.005 1.00 93.69 94 ASN A O 1
ATOM 723 N N . SER A 1 95 ? -9.203 43.395 -1.645 1.00 93.62 95 SER A N 1
ATOM 724 C CA . SER A 1 95 ? -9.071 42.813 -0.315 1.00 93.62 95 SER A CA 1
ATOM 725 C C . SER A 1 95 ? -7.622 42.630 0.172 1.00 93.62 95 SER A C 1
ATOM 727 O O . SER A 1 95 ? -7.432 42.080 1.259 1.00 93.62 95 SER A O 1
ATOM 729 N N . LEU A 1 96 ? -6.627 43.054 -0.620 1.00 95.19 96 LEU A N 1
ATOM 730 C CA . LEU A 1 96 ? -5.199 43.075 -0.275 1.00 95.19 96 LEU A CA 1
ATOM 731 C C . LEU A 1 96 ? -4.781 44.424 0.331 1.00 95.19 96 LEU A C 1
ATOM 733 O O . LEU A 1 96 ? -5.316 45.474 -0.034 1.00 95.19 96 LEU A O 1
ATOM 737 N N . THR A 1 97 ? -3.788 44.401 1.217 1.00 94.88 97 THR A N 1
ATOM 738 C CA . THR A 1 97 ? -3.073 45.597 1.697 1.00 94.88 97 THR A CA 1
ATOM 739 C C . THR A 1 97 ? -2.197 46.211 0.593 1.00 94.88 97 THR A C 1
ATOM 741 O O . THR A 1 97 ? -1.943 45.579 -0.432 1.00 94.88 97 THR A O 1
ATOM 744 N N . GLU A 1 98 ? -1.710 47.445 0.774 1.00 92.31 98 GLU A N 1
ATOM 745 C CA . GLU A 1 98 ? -0.826 48.091 -0.215 1.00 92.31 98 GLU A CA 1
ATOM 746 C C . GLU A 1 98 ? 0.458 47.286 -0.472 1.00 92.31 98 GLU A C 1
ATOM 748 O O . GLU A 1 98 ? 0.831 47.088 -1.627 1.00 92.31 98 GLU A O 1
ATOM 753 N N . GLU A 1 99 ? 1.082 46.744 0.577 1.00 91.94 99 GLU A N 1
ATOM 754 C CA . GLU A 1 99 ? 2.288 45.912 0.460 1.00 91.94 99 GLU A CA 1
ATOM 755 C C . GLU A 1 99 ? 2.023 44.578 -0.251 1.00 91.94 99 GLU A C 1
ATOM 757 O O . GLU A 1 99 ? 2.845 44.106 -1.036 1.00 91.94 99 GLU A O 1
ATOM 762 N N . GLU A 1 100 ? 0.870 43.958 0.002 1.00 95.31 100 GLU A N 1
ATOM 763 C CA . GLU A 1 100 ? 0.472 42.719 -0.669 1.00 95.31 100 GLU A CA 1
ATOM 764 C C . GLU A 1 100 ? 0.149 42.951 -2.148 1.00 95.31 100 GLU A C 1
ATOM 766 O O . GLU A 1 100 ? 0.501 42.114 -2.978 1.00 95.31 100 GLU A O 1
ATOM 771 N N . ARG A 1 101 ? -0.459 44.092 -2.510 1.00 94.94 101 ARG A N 1
ATOM 772 C CA . ARG A 1 101 ? -0.731 44.443 -3.918 1.00 94.94 101 ARG A CA 1
ATOM 773 C C . ARG A 1 101 ? 0.542 44.598 -4.740 1.00 94.94 101 ARG A C 1
ATOM 775 O O . ARG A 1 101 ? 0.548 44.217 -5.902 1.00 94.94 101 ARG A O 1
ATOM 782 N N . L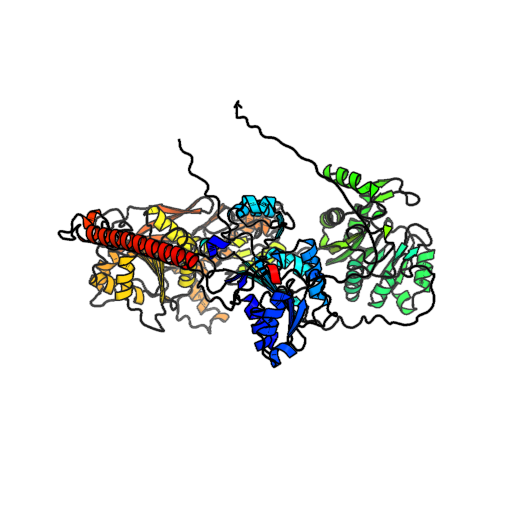EU A 1 102 ? 1.625 45.103 -4.147 1.00 93.94 102 LEU A N 1
ATOM 783 C CA . LEU A 1 102 ? 2.919 45.206 -4.834 1.00 93.94 102 LEU A CA 1
ATOM 784 C C . LEU A 1 102 ? 3.510 43.834 -5.192 1.00 93.94 102 LEU A C 1
ATOM 786 O O . LEU A 1 102 ? 4.285 43.730 -6.140 1.00 93.94 102 LEU A O 1
ATOM 790 N N . ARG A 1 103 ? 3.138 42.786 -4.449 1.00 96.56 103 ARG A N 1
ATOM 791 C CA . ARG A 1 103 ? 3.617 41.410 -4.635 1.00 96.56 103 ARG A CA 1
ATOM 792 C C . ARG A 1 103 ? 2.593 40.487 -5.296 1.00 96.56 103 ARG A C 1
ATOM 794 O O . ARG A 1 103 ? 2.925 39.339 -5.569 1.00 96.56 103 ARG A O 1
ATOM 801 N N . CYS A 1 104 ? 1.375 40.953 -5.567 1.00 97.56 104 CYS A N 1
ATOM 802 C CA . CYS A 1 104 ? 0.323 40.171 -6.212 1.00 97.56 104 CYS A CA 1
ATOM 803 C C . CYS A 1 104 ? 0.079 40.670 -7.638 1.00 97.56 104 CYS A C 1
ATOM 805 O O . CYS A 1 104 ? -0.454 41.758 -7.851 1.00 97.56 104 CYS A O 1
ATOM 807 N N . ILE A 1 105 ? 0.453 39.863 -8.626 1.00 97.62 105 ILE A N 1
ATOM 808 C CA . ILE A 1 105 ? 0.344 40.202 -10.043 1.00 97.62 105 ILE A CA 1
ATOM 809 C C . ILE A 1 105 ? -0.830 39.428 -10.636 1.00 97.62 105 ILE A C 1
ATOM 811 O O . ILE A 1 105 ? -0.766 38.212 -10.824 1.00 97.62 105 ILE A O 1
ATOM 815 N N . LEU A 1 106 ? -1.911 40.139 -10.948 1.00 97.06 106 LEU A N 1
ATOM 816 C CA . LEU A 1 106 ? -3.128 39.534 -11.487 1.00 97.06 106 LEU A CA 1
ATOM 817 C C . LEU A 1 106 ? -2.937 39.141 -12.957 1.00 97.06 106 LEU A C 1
ATOM 819 O O . LEU A 1 106 ? -2.433 39.920 -13.770 1.00 97.06 106 LEU A O 1
ATOM 823 N N . LYS A 1 107 ? -3.379 37.936 -13.305 1.00 96.50 107 LYS A N 1
ATOM 824 C CA . LYS A 1 107 ? -3.344 37.380 -14.658 1.00 96.50 107 LYS A CA 1
ATOM 825 C C . LYS A 1 107 ? -4.756 36.933 -15.049 1.00 96.50 107 LYS A C 1
ATOM 827 O O . LYS A 1 107 ? -5.075 35.766 -14.845 1.00 96.50 107 LYS A O 1
ATOM 832 N N . PRO A 1 108 ? -5.623 37.825 -15.556 1.00 93.81 108 PRO A N 1
ATOM 833 C CA . PRO A 1 108 ? -6.956 37.427 -16.000 1.00 93.81 108 PRO A CA 1
ATOM 834 C C . PRO A 1 108 ? -6.893 36.547 -17.253 1.00 93.81 108 PRO A C 1
ATOM 836 O O . PRO A 1 108 ? -6.026 36.740 -18.105 1.00 93.81 108 PRO A O 1
ATOM 839 N N . GLY A 1 109 ? -7.825 35.601 -17.368 1.00 89.62 109 GLY A N 1
ATOM 840 C CA . GLY A 1 109 ? -7.976 34.741 -18.543 1.00 89.62 109 GLY A CA 1
ATOM 841 C C . GLY A 1 109 ? -7.594 33.283 -18.296 1.00 89.62 109 GLY A C 1
ATOM 842 O O . GLY A 1 109 ? -7.376 32.848 -17.163 1.00 89.62 109 GLY A O 1
ATOM 843 N N . SER A 1 110 ? -7.569 32.493 -19.370 1.00 89.44 110 SER A N 1
ATOM 844 C CA . SER A 1 110 ? -7.331 31.052 -19.279 1.00 89.44 110 SER A CA 1
ATOM 845 C C . SER A 1 110 ? -5.892 30.748 -18.875 1.00 89.44 110 SER A C 1
ATOM 847 O O . SER A 1 110 ? -4.951 31.201 -19.524 1.00 89.44 110 SER A O 1
ATOM 849 N N . ALA A 1 111 ? -5.703 29.901 -17.859 1.00 89.00 111 ALA A N 1
ATOM 850 C CA . ALA A 1 111 ? -4.373 29.405 -17.504 1.00 89.00 111 ALA A CA 1
ATOM 851 C C . ALA A 1 111 ? -3.703 28.633 -18.661 1.00 89.00 111 ALA A C 1
ATOM 853 O O . ALA A 1 111 ? -2.476 28.584 -18.732 1.00 89.00 111 ALA A O 1
ATOM 854 N N . LEU A 1 112 ? -4.494 28.075 -19.592 1.00 88.25 112 LEU A N 1
ATOM 855 C CA . LEU A 1 112 ? -3.993 27.435 -20.815 1.00 88.25 112 LEU A CA 1
ATOM 856 C C . LEU A 1 112 ? -3.316 28.428 -21.762 1.00 88.25 112 LEU A C 1
ATOM 858 O O . LEU A 1 112 ? -2.502 28.023 -22.578 1.00 88.25 112 LEU A O 1
ATOM 862 N N . GLU A 1 113 ? -3.612 29.719 -21.660 1.00 91.88 113 GLU A N 1
ATOM 863 C CA . GLU A 1 113 ? -3.058 30.760 -22.534 1.00 91.88 113 GLU A CA 1
ATOM 864 C C . GLU A 1 113 ? -1.908 31.525 -21.873 1.00 91.88 113 GLU A C 1
ATOM 866 O O . GLU A 1 113 ? -1.220 32.311 -22.528 1.00 91.88 113 GLU A O 1
ATOM 871 N N . LEU A 1 114 ? -1.657 31.274 -20.584 1.00 91.69 114 LEU A N 1
ATOM 872 C CA . LEU A 1 114 ? -0.517 31.853 -19.895 1.00 91.69 114 LEU A CA 1
ATOM 873 C C . LEU A 1 114 ? 0.788 31.331 -20.488 1.00 91.69 114 LEU A C 1
ATOM 875 O O . LEU A 1 114 ? 0.902 30.173 -20.903 1.00 91.69 114 LEU A O 1
ATOM 879 N N . ASN A 1 115 ? 1.776 32.220 -20.486 1.00 90.75 115 ASN A N 1
ATOM 880 C CA . ASN A 1 115 ? 3.158 31.940 -20.823 1.00 90.75 115 ASN A CA 1
ATOM 881 C C . ASN A 1 115 ? 4.032 32.732 -19.847 1.00 90.75 115 ASN A C 1
ATOM 883 O O . ASN A 1 115 ? 3.904 33.955 -19.744 1.00 90.75 115 ASN A O 1
ATOM 887 N N . PHE A 1 116 ? 4.881 32.020 -19.119 1.00 93.56 116 PHE A N 1
ATOM 888 C CA . PHE A 1 116 ? 5.952 32.588 -18.312 1.00 93.56 116 PHE A CA 1
ATOM 889 C C . PHE A 1 116 ? 7.288 32.215 -18.947 1.00 93.56 116 PHE A C 1
ATOM 891 O O . PHE A 1 116 ? 7.382 31.211 -19.658 1.00 93.56 116 PHE A O 1
ATOM 898 N N . GLU A 1 117 ? 8.314 33.022 -18.689 1.00 91.19 117 GLU A N 1
ATOM 899 C CA . GLU A 1 117 ? 9.664 32.719 -19.160 1.00 91.19 117 GLU A CA 1
ATOM 900 C C . GLU A 1 117 ? 10.166 31.399 -18.543 1.00 91.19 117 GLU A C 1
ATOM 902 O O . GLU A 1 117 ? 9.834 31.102 -17.385 1.00 91.19 117 GLU A O 1
ATOM 907 N N . PRO A 1 118 ? 10.952 30.588 -19.270 1.00 90.81 118 PRO A N 1
ATOM 908 C CA . PRO A 1 118 ? 11.495 29.352 -18.725 1.00 90.81 118 PRO A CA 1
ATOM 909 C C . PRO A 1 118 ? 12.314 29.588 -17.450 1.00 90.81 118 PRO A C 1
ATOM 911 O O . PRO A 1 118 ? 13.096 30.536 -17.373 1.00 90.81 118 PRO A O 1
ATOM 914 N N . GLY A 1 119 ? 12.128 28.750 -16.429 1.00 91.25 119 GLY A N 1
ATOM 915 C CA . GLY A 1 119 ? 12.853 28.884 -15.160 1.00 91.25 119 GLY A CA 1
ATOM 916 C C . GLY A 1 119 ? 12.529 30.138 -14.332 1.00 91.25 119 GLY A C 1
ATOM 917 O O . GLY A 1 119 ? 13.282 30.466 -13.408 1.00 91.25 119 GLY A O 1
ATOM 918 N N . SER A 1 120 ? 11.460 30.873 -14.662 1.00 95.62 120 SER A N 1
ATOM 919 C CA . SER A 1 120 ? 11.107 32.141 -14.006 1.00 95.62 120 SER A CA 1
ATOM 920 C C . SER A 1 120 ? 10.277 31.995 -12.732 1.00 95.62 120 SER A C 1
ATOM 922 O O . SER A 1 120 ? 10.142 32.974 -11.996 1.00 95.62 120 SER A O 1
ATOM 924 N N . LEU A 1 121 ? 9.749 30.802 -12.450 1.00 97.56 121 LEU A N 1
ATOM 925 C CA . LEU A 1 121 ? 8.946 30.517 -11.263 1.00 97.56 121 LEU A CA 1
ATOM 926 C C . LEU A 1 121 ? 9.673 29.570 -10.305 1.00 97.56 121 LEU A C 1
ATOM 928 O O . LEU A 1 121 ? 10.271 28.583 -10.731 1.00 97.56 121 LEU A O 1
ATOM 932 N N . SER A 1 122 ? 9.554 29.825 -9.000 1.00 97.25 122 SER A N 1
ATOM 933 C CA . SER A 1 122 ? 9.961 28.855 -7.971 1.00 97.25 122 SER A CA 1
ATOM 934 C C . SER A 1 122 ? 8.888 27.788 -7.739 1.00 97.25 122 SER A C 1
ATOM 936 O O . SER A 1 122 ? 9.193 26.679 -7.304 1.00 97.25 122 SER A O 1
ATOM 938 N N . GLY A 1 123 ? 7.616 28.091 -8.015 1.00 97.50 123 GLY A N 1
ATOM 939 C CA . GLY A 1 123 ? 6.541 27.129 -7.805 1.00 97.50 123 GLY A CA 1
ATOM 940 C C . GLY A 1 123 ? 5.237 27.445 -8.526 1.00 97.50 123 GLY A C 1
ATOM 941 O O . GLY A 1 123 ? 4.945 28.603 -8.823 1.00 97.50 123 GLY A O 1
ATOM 942 N N . VAL A 1 124 ? 4.433 26.408 -8.768 1.00 98.31 124 VAL A N 1
ATOM 943 C CA . VAL A 1 124 ? 3.083 26.506 -9.343 1.00 98.31 124 VAL A CA 1
ATOM 944 C C . VAL A 1 124 ? 2.082 25.756 -8.465 1.00 98.31 124 VAL A C 1
ATOM 946 O O . VAL A 1 124 ? 2.270 24.586 -8.134 1.00 98.31 124 VAL A O 1
ATOM 949 N N . LEU A 1 125 ? 0.989 26.423 -8.120 1.00 98.00 125 LEU A N 1
ATOM 950 C CA . LEU A 1 125 ? -0.110 25.890 -7.334 1.00 98.00 125 LEU A CA 1
ATOM 951 C C . LEU A 1 125 ? -1.383 25.824 -8.182 1.00 98.00 125 LEU A C 1
ATOM 953 O O . LEU A 1 125 ? -1.777 26.803 -8.809 1.00 98.00 125 LEU A O 1
ATOM 957 N N . ALA A 1 126 ? -2.041 24.665 -8.178 1.00 95.81 126 ALA A N 1
ATOM 958 C CA . ALA A 1 126 ? -3.308 24.435 -8.866 1.00 95.81 126 ALA A CA 1
ATOM 959 C C . ALA A 1 126 ? -4.251 23.604 -7.982 1.00 95.81 126 ALA A C 1
ATOM 961 O O . ALA A 1 126 ? -4.421 22.389 -8.154 1.00 95.81 126 ALA A O 1
ATOM 962 N N . LEU A 1 127 ? -4.873 24.252 -6.995 1.00 93.75 127 LEU A N 1
ATOM 963 C CA . LEU A 1 127 ? -5.790 23.574 -6.082 1.00 93.75 127 LEU A CA 1
ATOM 964 C C . LEU A 1 127 ? -7.192 23.484 -6.679 1.00 93.75 127 LEU A C 1
ATOM 966 O O . LEU A 1 127 ? -7.849 24.492 -6.905 1.00 93.75 127 LEU A O 1
ATOM 970 N N . ARG A 1 128 ? -7.694 22.257 -6.851 1.00 89.81 128 ARG A N 1
ATOM 971 C CA . ARG A 1 128 ? -9.058 21.971 -7.326 1.00 89.81 128 ARG A CA 1
ATOM 972 C C . ARG A 1 128 ? -9.353 22.631 -8.680 1.00 89.81 128 ARG A C 1
ATOM 974 O O . ARG A 1 128 ? -10.449 23.137 -8.887 1.00 89.81 128 ARG A O 1
ATOM 981 N N . TRP A 1 129 ? -8.388 22.574 -9.597 1.00 90.12 129 TRP A N 1
ATOM 982 C CA . TRP A 1 129 ? -8.517 23.142 -10.943 1.00 90.12 129 TRP A CA 1
ATOM 983 C C . TRP A 1 129 ? -8.430 22.089 -12.060 1.00 90.12 129 TRP A C 1
ATOM 985 O O . TRP A 1 129 ? -9.203 22.124 -13.013 1.00 90.12 129 TRP A O 1
ATOM 995 N N . PHE A 1 130 ? -7.572 21.074 -11.911 1.00 92.88 130 PHE A N 1
ATOM 996 C CA . PHE A 1 130 ? -7.311 20.065 -12.955 1.00 92.88 130 PHE A CA 1
ATOM 997 C C . PHE A 1 130 ? -8.549 19.284 -13.422 1.00 92.88 130 PHE A C 1
ATOM 999 O O . PHE A 1 130 ? -8.569 18.754 -14.527 1.00 92.88 130 PHE A O 1
ATOM 1006 N N . HIS A 1 131 ? -9.606 19.231 -12.612 1.00 89.31 131 HIS A N 1
ATOM 1007 C CA . HIS A 1 131 ? -10.847 18.548 -12.973 1.00 89.31 131 HIS A CA 1
ATOM 1008 C C . HIS A 1 131 ? -11.686 19.272 -14.042 1.00 89.31 131 HIS A C 1
ATOM 1010 O O . HIS A 1 131 ? -12.672 18.712 -14.521 1.00 89.31 131 HIS A O 1
ATOM 1016 N N . PHE A 1 132 ? -11.307 20.495 -14.426 1.00 87.69 132 PHE A N 1
ATOM 1017 C CA . PHE A 1 132 ? -11.895 21.232 -15.549 1.00 87.69 132 PHE A CA 1
ATOM 1018 C C . PHE A 1 132 ? -11.162 21.006 -16.878 1.00 87.69 132 PHE A C 1
ATOM 1020 O O . PHE A 1 132 ? -11.534 21.615 -17.874 1.00 87.69 132 PHE A O 1
ATOM 1027 N N . LEU A 1 133 ? -10.115 20.177 -16.897 1.00 90.75 133 LEU A N 1
ATOM 1028 C CA . LEU A 1 133 ? -9.272 19.966 -18.069 1.00 90.75 133 LEU A CA 1
ATOM 1029 C C . LEU A 1 133 ? -9.513 18.592 -18.705 1.00 90.75 133 LEU A C 1
ATOM 1031 O O . LEU A 1 133 ? -9.700 17.576 -18.029 1.00 90.75 133 LEU A O 1
ATOM 1035 N N . THR A 1 134 ? -9.439 18.549 -20.032 1.00 90.94 134 THR A N 1
ATOM 1036 C CA . THR A 1 134 ? -9.350 17.300 -20.802 1.00 90.94 134 THR A CA 1
ATOM 1037 C C . THR A 1 134 ? -7.967 16.654 -20.651 1.00 90.94 134 THR A C 1
ATOM 1039 O O . THR A 1 134 ? -6.999 17.321 -20.290 1.00 90.94 134 THR A O 1
ATOM 1042 N N . GLY A 1 135 ? -7.844 15.359 -20.958 1.00 90.44 135 GLY A N 1
ATOM 1043 C CA . GLY A 1 135 ? -6.551 14.655 -20.938 1.00 90.44 135 GLY A CA 1
ATOM 1044 C C . GLY A 1 135 ? -5.429 15.373 -21.716 1.00 90.44 135 GLY A C 1
ATOM 1045 O O . GLY A 1 135 ? -4.361 15.612 -21.151 1.00 90.44 135 GLY A O 1
ATOM 1046 N N . PRO A 1 136 ? -5.660 15.807 -22.972 1.00 89.62 136 PRO A N 1
ATOM 1047 C CA . PRO A 1 136 ? -4.680 16.590 -23.729 1.00 89.62 136 PRO A CA 1
ATOM 1048 C C . PRO A 1 136 ? -4.302 17.924 -23.069 1.00 89.62 136 PRO A C 1
ATOM 1050 O O . PRO A 1 136 ? -3.125 18.276 -23.040 1.00 89.62 136 PRO A O 1
ATOM 1053 N N . GLN A 1 137 ? -5.272 18.641 -22.494 1.00 92.12 137 GLN A N 1
ATOM 1054 C CA . GLN A 1 137 ? -5.012 19.903 -21.791 1.00 92.12 137 GLN A CA 1
ATOM 1055 C C . GLN A 1 137 ? -4.203 19.691 -20.509 1.00 92.12 137 GLN A C 1
ATOM 1057 O O . GLN A 1 137 ? -3.336 20.505 -20.211 1.00 92.12 137 GLN A O 1
ATOM 1062 N N . ILE A 1 138 ? -4.435 18.593 -19.775 1.00 94.56 138 ILE A N 1
ATOM 1063 C CA . ILE A 1 138 ? -3.626 18.211 -18.604 1.00 94.56 138 ILE A CA 1
ATOM 1064 C C . ILE A 1 138 ? -2.153 18.055 -19.004 1.00 94.56 138 ILE A C 1
ATOM 1066 O O . ILE A 1 138 ? -1.276 18.612 -18.346 1.00 94.56 138 ILE A O 1
ATOM 1070 N N . ARG A 1 139 ? -1.869 17.357 -20.109 1.00 91.62 139 ARG A N 1
ATOM 1071 C CA . ARG A 1 139 ? -0.497 17.198 -20.625 1.00 91.62 139 ARG A CA 1
ATOM 1072 C C . ARG A 1 139 ? 0.132 18.527 -21.023 1.00 91.62 139 ARG A C 1
ATOM 1074 O O . ARG A 1 139 ? 1.289 18.781 -20.695 1.00 91.62 139 ARG A O 1
ATOM 1081 N N . GLU A 1 140 ? -0.633 19.379 -21.702 1.00 90.25 140 GLU A N 1
ATOM 1082 C CA . GLU A 1 140 ? -0.175 20.709 -22.102 1.00 90.25 140 GLU A CA 1
ATOM 1083 C C . GLU A 1 140 ? 0.236 21.553 -20.887 1.00 90.25 140 GLU A C 1
ATOM 1085 O O . GLU A 1 140 ? 1.334 22.114 -20.872 1.00 90.25 140 GLU A O 1
ATOM 1090 N N . VAL A 1 141 ? -0.600 21.613 -19.843 1.00 93.31 141 VAL A N 1
ATOM 1091 C CA . VAL A 1 141 ? -0.292 22.423 -18.652 1.00 93.31 141 VAL A CA 1
ATOM 1092 C C . VAL A 1 141 ? 0.852 21.846 -17.838 1.00 93.31 141 VAL A C 1
ATOM 1094 O O . VAL A 1 141 ? 1.676 22.610 -17.354 1.00 93.31 141 VAL A O 1
ATOM 1097 N N . ILE A 1 142 ? 0.960 20.521 -17.730 1.00 94.44 142 ILE A N 1
ATOM 1098 C CA . ILE A 1 142 ? 2.079 19.880 -17.034 1.00 94.44 142 ILE A CA 1
ATOM 1099 C C . ILE A 1 142 ? 3.407 20.238 -17.718 1.00 94.44 142 ILE A C 1
ATOM 1101 O O . ILE A 1 142 ? 4.359 20.626 -17.042 1.00 94.44 142 ILE A O 1
ATOM 1105 N N . HIS A 1 143 ? 3.463 20.190 -19.052 1.00 88.62 143 HIS A N 1
ATOM 1106 C CA . HIS A 1 143 ? 4.654 20.592 -19.805 1.00 88.62 143 HIS A CA 1
ATOM 1107 C C . HIS A 1 143 ? 4.988 22.078 -19.602 1.00 88.62 143 HIS A C 1
ATOM 1109 O O . HIS A 1 143 ? 6.153 22.455 -19.445 1.00 88.62 143 HIS A O 1
ATOM 1115 N N . LYS A 1 144 ? 3.965 22.942 -19.577 1.00 93.56 144 LYS A N 1
ATOM 1116 C CA . LYS A 1 144 ? 4.138 24.365 -19.259 1.00 93.56 144 LYS A CA 1
ATOM 1117 C C . LYS A 1 144 ? 4.700 24.563 -17.857 1.00 93.56 144 LYS A C 1
ATOM 1119 O O . LYS A 1 144 ? 5.662 25.307 -17.710 1.00 93.56 144 LYS A O 1
ATOM 1124 N N . PHE A 1 145 ? 4.167 23.862 -16.857 1.00 96.50 145 PHE A N 1
ATOM 1125 C CA . PHE A 1 145 ? 4.663 23.943 -15.485 1.00 96.50 145 PHE A CA 1
ATOM 1126 C C . PHE A 1 145 ? 6.135 23.555 -15.422 1.00 96.50 145 PHE A C 1
ATOM 1128 O O . PHE A 1 145 ? 6.920 24.302 -14.854 1.00 96.50 145 PHE A O 1
ATOM 1135 N N . PHE A 1 146 ? 6.518 22.447 -16.062 1.00 92.44 146 PHE A N 1
ATOM 1136 C CA . PHE A 1 146 ? 7.911 22.004 -16.096 1.00 92.44 146 PHE A CA 1
ATOM 1137 C C . PHE A 1 146 ? 8.830 23.071 -16.701 1.00 92.44 146 PHE A C 1
ATOM 1139 O O . PHE A 1 146 ? 9.880 23.374 -16.151 1.00 92.44 146 PHE A O 1
ATOM 1146 N N . THR A 1 147 ? 8.388 23.700 -17.793 1.00 91.69 147 THR A N 1
ATOM 1147 C CA . THR A 1 147 ? 9.150 24.754 -18.476 1.00 91.69 147 THR A CA 1
ATOM 1148 C C . THR A 1 147 ? 9.289 26.014 -17.617 1.00 91.69 147 THR A C 1
ATOM 1150 O O . THR A 1 147 ? 10.355 26.621 -17.574 1.00 91.69 147 THR A O 1
ATOM 1153 N N . TRP A 1 148 ? 8.221 26.441 -16.938 1.00 96.94 148 TRP A N 1
ATOM 1154 C CA . TRP A 1 148 ? 8.217 27.683 -16.157 1.00 96.94 148 TRP A CA 1
ATOM 1155 C C . TRP A 1 148 ? 9.073 27.612 -14.893 1.00 96.94 148 TRP A C 1
ATOM 1157 O O . TRP A 1 148 ? 9.468 28.657 -14.376 1.00 96.94 148 TRP A O 1
ATOM 1167 N N . LEU A 1 149 ? 9.337 26.410 -14.384 1.00 96.12 149 LEU A N 1
ATOM 1168 C CA . LEU A 1 149 ? 9.993 26.210 -13.098 1.00 96.12 149 LEU A CA 1
ATOM 1169 C C . LEU A 1 149 ? 11.506 26.212 -13.206 1.00 96.12 149 LEU A C 1
ATOM 1171 O O . LEU A 1 149 ? 12.095 25.678 -14.143 1.00 96.12 149 LEU A O 1
ATOM 1175 N N . GLU A 1 150 ? 12.144 26.798 -12.203 1.00 93.06 150 GLU A N 1
ATOM 1176 C CA . GLU A 1 150 ? 13.575 26.619 -11.993 1.00 93.06 150 GLU A CA 1
ATOM 1177 C C . GLU A 1 150 ? 13.916 25.187 -11.536 1.00 93.06 150 GLU A C 1
ATOM 1179 O O . GLU A 1 150 ? 13.025 24.462 -11.076 1.00 93.06 150 GLU A O 1
ATOM 1184 N N . PRO A 1 151 ? 15.189 24.759 -11.631 1.00 87.81 151 PRO A N 1
ATOM 1185 C CA . PRO A 1 151 ? 15.637 23.501 -11.034 1.00 87.81 151 PRO A CA 1
ATOM 1186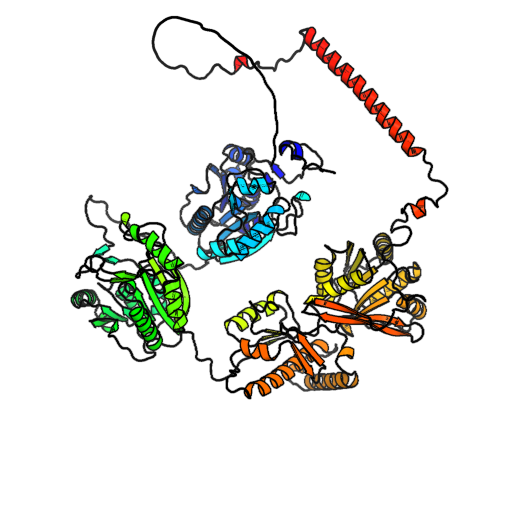 C C . PRO A 1 151 ? 15.313 23.439 -9.533 1.00 87.81 151 PRO A C 1
ATOM 1188 O O . PRO A 1 151 ? 15.579 24.385 -8.794 1.00 87.81 151 PRO A O 1
ATOM 1191 N N . GLY A 1 152 ? 14.713 22.337 -9.083 1.00 86.69 152 GLY A N 1
ATOM 1192 C CA . GLY A 1 152 ? 14.182 22.182 -7.724 1.00 86.69 152 GLY A CA 1
ATOM 1193 C C . GLY A 1 152 ? 12.837 22.881 -7.456 1.00 86.69 152 GLY A C 1
ATOM 1194 O O . GLY A 1 152 ? 12.325 22.800 -6.338 1.00 86.69 152 GLY A O 1
ATOM 1195 N N . GLY A 1 153 ? 12.246 23.556 -8.447 1.00 93.88 153 GLY A N 1
ATOM 1196 C CA . GLY A 1 153 ? 10.954 24.232 -8.327 1.00 93.88 153 GLY A CA 1
ATOM 1197 C C . GLY A 1 153 ? 9.792 23.256 -8.116 1.00 93.88 153 GLY A C 1
ATOM 1198 O O . GLY A 1 153 ? 9.807 22.142 -8.644 1.00 93.88 153 GLY A O 1
ATOM 1199 N N . LYS A 1 154 ? 8.775 23.665 -7.342 1.00 96.00 154 LYS A N 1
ATOM 1200 C CA . LYS A 1 154 ? 7.686 22.774 -6.887 1.00 96.00 154 LYS A CA 1
ATOM 1201 C C . LYS A 1 154 ? 6.347 23.008 -7.582 1.00 96.00 154 LYS A C 1
ATOM 1203 O O . LYS A 1 154 ? 5.911 24.142 -7.762 1.00 96.00 154 LYS A O 1
ATOM 1208 N N . VAL A 1 155 ? 5.628 21.925 -7.864 1.00 97.81 155 VAL A N 1
ATOM 1209 C CA . VAL A 1 155 ? 4.228 21.946 -8.312 1.00 97.81 155 VAL A CA 1
ATOM 1210 C C . VAL A 1 155 ? 3.357 21.253 -7.283 1.00 97.81 155 VAL A C 1
ATOM 1212 O O . VAL A 1 155 ? 3.665 20.144 -6.844 1.00 97.81 155 VAL A O 1
ATOM 1215 N N . VAL A 1 156 ? 2.238 21.885 -6.936 1.00 97.75 156 VAL A N 1
ATOM 1216 C CA . VAL A 1 156 ? 1.221 21.286 -6.072 1.00 97.75 156 VAL A CA 1
ATOM 1217 C C . VAL A 1 156 ? -0.138 21.333 -6.750 1.00 97.75 156 VAL A C 1
ATOM 1219 O O . VAL A 1 156 ? -0.639 22.399 -7.108 1.00 97.75 156 VAL A O 1
ATOM 1222 N N . ILE A 1 157 ? -0.752 20.162 -6.911 1.00 96.81 157 ILE A N 1
ATOM 1223 C CA . ILE A 1 157 ? -2.048 20.002 -7.576 1.00 96.81 157 ILE A CA 1
ATOM 1224 C C . ILE A 1 157 ? -2.995 19.258 -6.639 1.00 96.81 157 ILE A C 1
ATOM 1226 O O . ILE A 1 157 ? -2.611 18.272 -6.014 1.00 96.81 157 ILE A O 1
ATOM 1230 N N . THR A 1 158 ? -4.257 19.688 -6.576 1.00 94.69 158 THR A N 1
ATOM 1231 C CA . THR A 1 158 ? -5.337 18.878 -5.991 1.00 94.69 158 THR A CA 1
ATOM 1232 C C . THR A 1 158 ? -6.533 18.806 -6.928 1.00 94.69 158 THR A C 1
ATOM 1234 O O . THR A 1 158 ? -6.819 19.740 -7.677 1.00 94.69 158 THR A O 1
ATOM 1237 N N . CYS A 1 159 ? -7.276 17.704 -6.900 1.00 90.88 159 CYS A N 1
ATOM 1238 C CA . CYS A 1 159 ? -8.480 17.543 -7.714 1.00 90.88 159 CYS A CA 1
ATOM 1239 C C . CYS A 1 159 ? -9.511 16.646 -7.016 1.00 90.88 159 CYS A C 1
ATOM 1241 O O . CYS A 1 159 ? -9.255 16.101 -5.943 1.00 90.88 159 CYS A O 1
ATOM 1243 N N . SER A 1 160 ? -10.708 16.556 -7.597 1.00 88.62 160 SER A N 1
ATOM 1244 C CA . SER A 1 160 ? -11.768 15.665 -7.122 1.00 88.62 160 SER A CA 1
ATOM 1245 C C . SER A 1 160 ? -11.614 14.277 -7.728 1.00 88.62 160 SER A C 1
ATOM 1247 O O . SER A 1 160 ? -11.301 14.175 -8.917 1.00 88.62 160 SER A O 1
ATOM 1249 N N . THR A 1 161 ? -11.962 13.242 -6.971 1.00 91.69 161 THR A N 1
ATOM 1250 C CA . THR A 1 161 ? -11.903 11.853 -7.443 1.00 91.69 161 THR A CA 1
ATOM 1251 C C . THR A 1 161 ? -13.296 11.314 -7.827 1.00 91.69 161 THR A C 1
ATOM 1253 O O . THR A 1 161 ? -14.327 11.992 -7.654 1.00 91.69 161 THR A O 1
ATOM 1256 N N . PRO A 1 162 ? -13.359 10.084 -8.369 1.00 88.62 162 PRO A N 1
ATOM 1257 C CA . PRO A 1 162 ? -14.594 9.303 -8.497 1.00 88.62 162 PRO A CA 1
ATOM 1258 C C . PRO A 1 162 ? -15.249 8.965 -7.156 1.00 88.62 162 PRO A C 1
ATOM 1260 O O . PRO A 1 162 ? -16.474 8.936 -7.065 1.00 88.62 162 PRO A O 1
ATOM 1263 N N . TYR A 1 163 ? -14.461 8.811 -6.093 1.00 88.25 163 TYR A N 1
ATOM 1264 C CA . TYR A 1 163 ? -14.892 8.347 -4.774 1.00 88.25 163 TYR A CA 1
ATOM 1265 C C . TYR A 1 163 ? -15.438 9.480 -3.896 1.00 88.25 163 TYR A C 1
ATOM 1267 O O . TYR A 1 163 ? -14.950 9.743 -2.802 1.00 88.25 163 TYR A O 1
ATOM 1275 N N . SER A 1 164 ? -16.463 10.180 -4.382 1.00 83.12 164 SER A N 1
ATOM 1276 C CA . SER A 1 164 ? -17.177 11.217 -3.622 1.00 83.12 164 SER A CA 1
ATOM 1277 C C . SER A 1 164 ? -18.658 10.877 -3.517 1.00 83.12 164 SER A C 1
ATOM 1279 O O . SER A 1 164 ? -19.215 10.271 -4.433 1.00 83.12 164 SER A O 1
ATOM 1281 N N . GLY A 1 165 ? -19.325 11.312 -2.443 1.00 75.06 165 GLY A N 1
ATOM 1282 C CA . GLY A 1 165 ? -20.747 11.018 -2.225 1.00 75.06 165 GLY A CA 1
ATOM 1283 C C . GLY A 1 165 ? -21.628 11.466 -3.397 1.00 75.06 165 GLY A C 1
ATOM 1284 O O . GLY A 1 165 ? -22.539 10.749 -3.804 1.00 75.06 165 GLY A O 1
ATOM 1285 N N . ARG A 1 166 ? -21.264 12.586 -4.037 1.00 74.44 166 ARG A N 1
ATOM 1286 C CA . ARG A 1 166 ? -21.935 13.121 -5.235 1.00 74.44 166 ARG A CA 1
ATOM 1287 C C . ARG A 1 166 ? -21.754 12.280 -6.498 1.00 74.44 166 ARG A C 1
ATOM 1289 O O . ARG A 1 166 ? -22.560 12.398 -7.402 1.00 74.44 166 ARG A O 1
ATOM 1296 N N . ALA A 1 167 ? -20.695 11.482 -6.586 1.00 76.12 167 ALA A N 1
ATOM 1297 C CA . ALA A 1 167 ? -20.390 10.660 -7.755 1.00 76.12 167 ALA A CA 1
ATOM 1298 C C . ALA A 1 167 ? -20.564 9.163 -7.476 1.00 76.12 167 ALA A C 1
ATOM 1300 O O . ALA A 1 167 ? -20.086 8.340 -8.250 1.00 76.12 167 ALA A O 1
ATOM 1301 N N . ARG A 1 168 ? -21.257 8.801 -6.386 1.00 80.38 168 ARG A N 1
ATOM 1302 C CA . ARG A 1 168 ? -21.407 7.410 -5.936 1.00 80.38 168 ARG A CA 1
ATOM 1303 C C . ARG A 1 168 ? -21.973 6.489 -7.022 1.00 80.38 168 ARG A C 1
ATOM 1305 O O . ARG A 1 168 ? -21.554 5.343 -7.119 1.00 80.38 168 ARG A O 1
ATOM 1312 N N . SER A 1 169 ? -22.885 6.996 -7.845 1.00 80.44 169 SER A N 1
ATOM 1313 C CA . SER A 1 169 ? -23.479 6.290 -8.988 1.00 80.44 169 SER A CA 1
ATOM 1314 C C . SER A 1 169 ? -22.505 6.045 -10.147 1.00 80.44 169 SER A C 1
ATOM 1316 O O . SER A 1 169 ? -22.696 5.085 -10.880 1.00 80.44 169 SER A O 1
ATOM 1318 N N . PHE A 1 170 ? -21.456 6.861 -10.292 1.00 83.69 170 PHE A N 1
ATOM 1319 C CA . PHE A 1 170 ? -20.434 6.725 -11.338 1.00 83.69 170 PHE A CA 1
ATOM 1320 C C . PHE A 1 170 ? -19.277 5.794 -10.932 1.00 83.69 170 PHE A C 1
ATOM 1322 O O . PHE A 1 170 ? -18.518 5.351 -11.787 1.00 83.69 170 PHE A O 1
ATOM 1329 N N . ILE A 1 171 ? -19.130 5.464 -9.642 1.00 88.31 171 ILE A N 1
ATOM 1330 C CA . ILE A 1 171 ? -18.025 4.619 -9.151 1.00 88.31 171 ILE A CA 1
ATOM 1331 C C . ILE A 1 171 ? -17.966 3.249 -9.855 1.00 88.31 171 ILE A C 1
ATOM 1333 O O . ILE A 1 171 ? -16.873 2.883 -10.279 1.00 88.31 171 ILE A O 1
ATOM 1337 N N . PRO A 1 172 ? -19.072 2.492 -10.029 1.00 88.06 172 PRO A N 1
ATOM 1338 C CA . PRO A 1 172 ? -19.004 1.186 -10.692 1.00 88.06 172 PRO A CA 1
ATOM 1339 C C . PRO A 1 172 ? -18.494 1.274 -12.135 1.00 88.06 172 PRO A C 1
ATOM 1341 O O . PRO A 1 172 ? -17.624 0.503 -12.525 1.00 88.06 172 PRO A O 1
ATOM 1344 N N . GLU A 1 173 ? -18.988 2.253 -12.896 1.00 88.25 173 GLU A N 1
ATOM 1345 C CA . GLU A 1 173 ? -18.562 2.506 -14.277 1.00 88.25 173 GLU A CA 1
ATOM 1346 C C . GLU A 1 173 ? -17.090 2.934 -14.335 1.00 88.25 173 GLU A C 1
ATOM 1348 O O . GLU A 1 173 ? -16.331 2.458 -15.173 1.00 88.25 173 GLU A O 1
ATOM 1353 N N . TYR A 1 174 ? -16.655 3.791 -13.410 1.00 90.50 174 TYR A N 1
ATOM 1354 C CA . TYR A 1 174 ? -15.255 4.187 -13.300 1.00 90.50 174 TYR A CA 1
ATOM 1355 C C . TYR A 1 174 ? -14.322 2.988 -13.058 1.00 90.50 174 TYR A C 1
ATOM 1357 O O . TYR A 1 174 ? -13.280 2.885 -13.706 1.00 90.50 174 TYR A O 1
ATOM 1365 N N . GLU A 1 175 ? -14.682 2.083 -12.141 1.00 91.56 175 GLU A N 1
ATOM 1366 C CA . GLU A 1 175 ? -13.878 0.891 -11.834 1.00 91.56 175 GLU A CA 1
ATOM 1367 C C . GLU A 1 175 ? -13.813 -0.077 -13.020 1.00 91.56 175 GLU A C 1
ATOM 1369 O O . GLU A 1 175 ? -12.761 -0.655 -13.284 1.00 91.56 175 GLU A O 1
ATOM 1374 N N . GLU A 1 176 ? -14.903 -0.211 -13.779 1.00 91.62 176 GLU A N 1
ATOM 1375 C CA . GLU A 1 176 ? -14.926 -1.000 -15.012 1.00 91.62 176 GLU A CA 1
ATOM 1376 C C . GLU A 1 176 ? -13.992 -0.406 -16.076 1.00 91.62 176 GLU A C 1
ATOM 1378 O O . GLU A 1 176 ? -13.138 -1.115 -16.610 1.00 91.62 176 GLU A O 1
ATOM 1383 N N . ARG A 1 177 ? -14.070 0.909 -16.323 1.00 91.81 177 ARG A N 1
ATOM 1384 C CA . ARG A 1 177 ? -13.178 1.618 -17.261 1.00 91.81 177 ARG A CA 1
ATOM 1385 C C . ARG A 1 177 ? -11.712 1.512 -16.855 1.00 91.81 177 ARG A C 1
ATOM 1387 O O . ARG A 1 177 ? -10.835 1.314 -17.695 1.00 91.81 177 ARG A O 1
ATOM 1394 N N . LYS A 1 178 ? -11.439 1.612 -15.552 1.00 91.25 178 LYS A N 1
ATOM 1395 C CA . LYS A 1 178 ? -10.100 1.437 -14.980 1.00 91.25 178 LYS A CA 1
ATOM 1396 C C . LYS A 1 178 ? -9.593 0.008 -15.182 1.00 91.25 178 LYS A C 1
ATOM 1398 O O . LYS A 1 178 ? -8.448 -0.166 -15.590 1.00 91.25 178 LYS A O 1
ATOM 1403 N N . ALA A 1 179 ? -10.432 -1.001 -14.952 1.00 84.81 179 ALA A N 1
ATOM 1404 C CA . ALA A 1 179 ? -10.093 -2.404 -15.189 1.00 84.81 179 ALA A CA 1
ATOM 1405 C C . ALA A 1 179 ? -9.886 -2.720 -16.682 1.00 84.81 179 ALA A C 1
ATOM 1407 O O . ALA A 1 179 ? -9.033 -3.538 -17.019 1.00 84.81 179 ALA A O 1
ATOM 1408 N N . ALA A 1 180 ? -10.611 -2.037 -17.571 1.00 81.88 180 ALA A N 1
ATOM 1409 C CA . ALA A 1 180 ? -10.453 -2.125 -19.022 1.00 81.88 180 ALA A CA 1
ATOM 1410 C C . ALA A 1 180 ? -9.198 -1.405 -19.555 1.00 81.88 180 ALA A C 1
ATOM 1412 O O . ALA A 1 180 ? -8.891 -1.503 -20.743 1.00 81.88 180 ALA A O 1
ATOM 1413 N N . GLY A 1 181 ? -8.460 -0.695 -18.695 1.00 84.81 181 GLY A N 1
ATOM 1414 C CA . GLY A 1 181 ? -7.238 0.012 -19.073 1.00 84.81 181 GLY A CA 1
ATOM 1415 C C . GLY A 1 181 ? -7.479 1.309 -19.846 1.00 84.81 181 GLY A C 1
ATOM 1416 O O . GLY A 1 181 ? -6.585 1.753 -20.566 1.00 84.81 181 GLY A O 1
ATOM 1417 N N . GLU A 1 182 ? -8.657 1.933 -19.717 1.00 89.31 182 GLU A N 1
ATOM 1418 C CA . GLU A 1 182 ? -8.892 3.248 -20.317 1.00 89.31 182 GLU A CA 1
ATOM 1419 C C . GLU A 1 182 ? -7.892 4.287 -19.788 1.00 89.31 182 GLU A C 1
ATOM 1421 O O . GLU A 1 182 ? -7.571 4.334 -18.600 1.00 89.31 182 GLU A O 1
ATOM 1426 N N . GLU A 1 183 ? -7.402 5.160 -20.673 1.00 87.56 183 GLU A N 1
ATOM 1427 C CA . GLU A 1 183 ? -6.358 6.137 -20.336 1.00 87.56 183 GLU A CA 1
ATOM 1428 C C . GLU A 1 183 ? -6.849 7.212 -19.345 1.00 87.56 183 GLU A C 1
ATOM 1430 O O . GLU A 1 183 ? -6.084 7.669 -18.487 1.00 87.56 183 GLU A O 1
ATOM 1435 N N . TRP A 1 184 ? -8.127 7.595 -19.442 1.00 93.44 184 TRP A N 1
ATOM 1436 C CA . TRP A 1 184 ? -8.773 8.648 -18.648 1.00 93.44 184 TRP A CA 1
ATOM 1437 C C . TRP A 1 184 ? -10.126 8.169 -18.092 1.00 93.44 184 TRP A C 1
ATOM 1439 O O . TRP A 1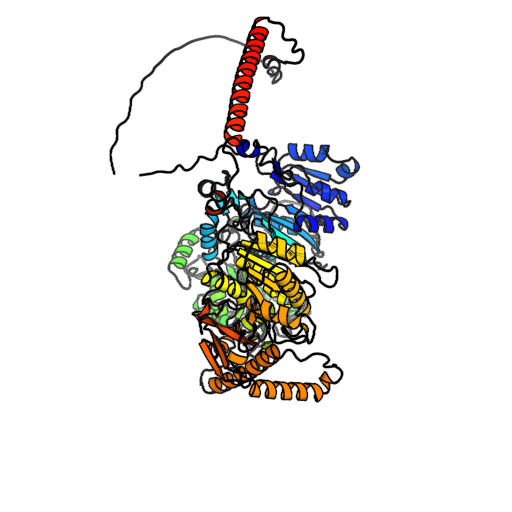 184 ? -11.172 8.718 -18.446 1.00 93.44 184 TRP A O 1
ATOM 1449 N N . PRO A 1 185 ? -10.139 7.158 -17.204 1.00 92.50 185 PRO A N 1
ATOM 1450 C CA . PRO A 1 185 ? -11.365 6.446 -16.823 1.00 92.50 185 PRO A CA 1
ATOM 1451 C C . PRO A 1 185 ? -12.381 7.341 -16.094 1.00 92.50 185 PRO A C 1
ATOM 1453 O O . PRO A 1 185 ? -13.575 7.054 -16.064 1.00 92.50 185 PRO A O 1
ATOM 1456 N N . GLY A 1 186 ? -11.923 8.460 -15.523 1.00 90.06 186 GLY A N 1
ATOM 1457 C CA . GLY A 1 186 ? -12.756 9.429 -14.811 1.00 90.06 186 GLY A CA 1
ATOM 1458 C C . GLY A 1 186 ? -13.197 10.631 -15.640 1.00 90.06 186 GLY A C 1
ATOM 1459 O O . GLY A 1 186 ? -13.727 11.589 -15.070 1.00 90.06 186 GLY A O 1
ATOM 1460 N N . PHE A 1 187 ? -12.964 10.625 -16.954 1.00 90.81 187 PHE A N 1
ATOM 1461 C CA . PHE A 1 187 ? -13.475 11.654 -17.850 1.00 90.81 187 PHE A CA 1
ATOM 1462 C C . PHE A 1 187 ? -14.975 11.444 -18.101 1.00 90.81 187 PHE A C 1
ATOM 1464 O O . PHE A 1 187 ? -15.408 10.385 -18.557 1.00 90.81 187 PHE A O 1
ATOM 1471 N N . THR A 1 188 ? -15.781 12.462 -17.797 1.00 82.56 188 THR A N 1
ATOM 1472 C CA . THR A 1 188 ? -17.245 12.409 -17.937 1.00 82.56 188 THR A CA 1
ATOM 1473 C C . THR A 1 188 ? -17.749 13.561 -18.792 1.00 82.56 188 THR A C 1
ATOM 1475 O O . THR A 1 188 ? -17.343 14.706 -18.591 1.00 82.56 188 THR A O 1
ATOM 1478 N N . THR A 1 189 ? -18.663 13.277 -19.720 1.00 80.06 189 THR A N 1
ATOM 1479 C CA . THR A 1 189 ? -19.385 14.284 -20.515 1.00 80.06 189 THR A CA 1
ATOM 1480 C C . THR A 1 189 ? -20.704 14.664 -19.844 1.00 80.06 189 THR A C 1
ATOM 1482 O O . THR A 1 189 ? -21.166 13.977 -18.930 1.00 80.06 189 THR A O 1
ATOM 1485 N N . LYS A 1 190 ? -21.351 15.730 -20.329 1.00 68.44 190 LYS A N 1
ATOM 1486 C CA . LYS A 1 190 ? -22.656 16.198 -19.835 1.00 68.44 190 LYS A CA 1
ATOM 1487 C C . LYS A 1 190 ? -23.708 15.084 -19.685 1.00 68.44 190 LYS A C 1
ATOM 1489 O O . LYS A 1 190 ? -24.384 15.024 -18.665 1.00 68.44 190 LYS A O 1
ATOM 1494 N N . GLN A 1 191 ? -23.787 14.163 -20.650 1.00 57.34 191 GLN A N 1
ATOM 1495 C CA . GLN A 1 191 ? -24.733 13.035 -20.628 1.00 57.34 191 GLN A CA 1
ATOM 1496 C C . GLN A 1 191 ? -24.471 12.052 -19.475 1.00 57.34 191 GLN A C 1
ATOM 1498 O O . GLN A 1 191 ? -25.411 11.584 -18.842 1.00 57.34 191 GLN A O 1
ATOM 1503 N N . ILE A 1 192 ? -23.203 11.767 -19.168 1.00 58.59 192 ILE A N 1
ATOM 1504 C CA . ILE A 1 192 ? -22.810 10.843 -18.089 1.00 58.59 192 ILE A CA 1
ATOM 1505 C C . ILE A 1 192 ? -23.016 11.503 -16.713 1.00 58.59 192 ILE A C 1
ATOM 1507 O O . ILE A 1 192 ? -23.392 10.848 -15.743 1.00 58.59 192 ILE A O 1
ATOM 1511 N N . GLN A 1 193 ? -22.833 12.825 -16.625 1.00 59.91 193 GLN A N 1
ATOM 1512 C CA . GLN A 1 193 ? -23.024 13.594 -15.388 1.00 59.91 193 GLN A CA 1
ATOM 1513 C C . GLN A 1 193 ? -24.501 13.678 -14.958 1.00 59.91 193 GLN A C 1
ATOM 1515 O O . GLN A 1 193 ? -24.797 13.591 -13.763 1.00 59.91 193 GLN A O 1
ATOM 1520 N N . GLU A 1 194 ? -25.427 13.787 -15.920 1.00 53.34 194 GLU A N 1
ATOM 1521 C CA . GLU A 1 194 ? -26.877 13.889 -15.678 1.00 53.34 194 GLU A CA 1
ATOM 1522 C C . GLU A 1 194 ? -27.482 12.593 -15.104 1.00 53.34 194 GLU A C 1
ATOM 1524 O O . GLU A 1 194 ? -28.355 12.656 -14.238 1.00 53.34 194 GLU A O 1
ATOM 1529 N N . VAL A 1 195 ? -26.959 11.420 -15.486 1.00 46.59 195 VAL A N 1
ATOM 1530 C CA . VAL A 1 195 ? -27.344 10.113 -14.909 1.00 46.59 195 VAL A CA 1
ATOM 1531 C C . VAL A 1 195 ? -26.850 9.968 -13.459 1.00 46.59 195 VAL A C 1
ATOM 1533 O O . VAL A 1 195 ? -27.444 9.249 -12.655 1.00 46.59 195 VAL A O 1
ATOM 1536 N N . GLY A 1 196 ? -25.786 10.692 -13.095 1.00 43.34 196 GLY A N 1
ATOM 1537 C CA . GLY A 1 196 ? -25.139 10.618 -11.787 1.00 43.34 196 GLY A CA 1
ATOM 1538 C C . GLY A 1 196 ? -25.622 11.622 -10.732 1.00 43.34 196 GLY A C 1
ATOM 1539 O O . GLY A 1 196 ? -25.179 11.537 -9.590 1.00 43.34 196 GLY A O 1
ATOM 1540 N N . GLY A 1 197 ? -26.507 12.565 -11.076 1.00 43.12 197 GLY A N 1
ATOM 1541 C CA . GLY A 1 197 ? -26.969 13.610 -10.149 1.00 43.12 197 GLY A CA 1
ATOM 1542 C C . GLY A 1 197 ? -25.932 14.705 -9.848 1.00 43.12 197 GLY A C 1
ATOM 1543 O O . GLY A 1 197 ? -26.058 15.419 -8.851 1.00 43.12 197 GLY A O 1
ATOM 1544 N N . VAL A 1 198 ? -24.909 14.860 -10.695 1.00 44.69 198 VAL A N 1
ATOM 1545 C CA . VAL A 1 198 ? -23.901 15.929 -10.608 1.00 44.69 198 VAL A CA 1
ATOM 1546 C C . VAL A 1 198 ? -24.264 16.997 -11.642 1.00 44.69 198 VAL A C 1
ATOM 1548 O O . VAL A 1 198 ? -24.549 16.663 -12.785 1.00 44.69 198 VAL A O 1
ATOM 1551 N N . GLY A 1 199 ? -24.307 18.276 -11.250 1.00 51.72 199 GLY A N 1
ATOM 1552 C CA . GLY A 1 199 ? -24.755 19.371 -12.126 1.00 51.72 199 GLY A CA 1
ATOM 1553 C C . GLY A 1 199 ? -24.107 19.365 -13.521 1.00 51.72 199 GLY A C 1
ATOM 1554 O O . GLY A 1 199 ? -22.930 19.042 -13.661 1.00 51.72 199 GLY A O 1
ATOM 1555 N N . SER A 1 200 ? -24.880 19.735 -14.546 1.00 51.47 200 SER A N 1
ATOM 1556 C CA . SER A 1 200 ? -24.522 19.530 -15.952 1.00 51.47 200 SER A CA 1
ATOM 1557 C C . SER A 1 200 ? -23.419 20.489 -16.437 1.00 51.47 200 SER A C 1
ATOM 1559 O O . SER A 1 200 ? -23.677 21.679 -16.641 1.00 51.47 200 SER A O 1
ATOM 1561 N N . ARG A 1 201 ? -22.204 19.981 -16.670 1.00 65.81 201 ARG A N 1
ATOM 1562 C CA . ARG A 1 201 ? -21.108 20.684 -17.372 1.00 65.81 201 ARG A CA 1
ATOM 1563 C C . ARG A 1 201 ? -20.790 19.968 -18.681 1.00 65.81 201 ARG A C 1
ATOM 1565 O O . ARG A 1 201 ? -21.102 18.791 -18.813 1.00 65.81 201 ARG A O 1
ATOM 1572 N N . GLU A 1 202 ? -20.163 20.645 -19.647 1.00 71.44 202 GLU A N 1
ATOM 1573 C CA . GLU A 1 202 ? -19.766 19.992 -20.911 1.00 71.44 202 GLU A CA 1
ATOM 1574 C C . GLU A 1 202 ? -18.887 18.762 -20.666 1.00 71.44 202 GLU A C 1
ATOM 1576 O O . GLU A 1 202 ? -19.148 17.689 -21.215 1.00 71.44 202 GLU A O 1
ATOM 1581 N N . HIS A 1 203 ? -17.893 18.905 -19.787 1.00 80.62 203 HIS A N 1
ATOM 1582 C CA . HIS A 1 203 ? -17.050 17.817 -19.319 1.00 80.62 203 HIS A CA 1
ATOM 1583 C C . HIS A 1 203 ? -16.550 18.069 -17.890 1.00 80.62 203 HIS A C 1
ATOM 1585 O O . HIS A 1 203 ? -16.543 19.201 -17.401 1.00 80.62 203 HIS A O 1
ATOM 1591 N N . PHE A 1 204 ? -16.176 16.995 -17.201 1.00 83.62 204 PHE A N 1
ATOM 1592 C CA . PHE A 1 204 ? -15.581 17.037 -15.869 1.00 83.62 204 PHE A CA 1
ATOM 1593 C C . PHE A 1 204 ? -14.682 15.819 -15.675 1.00 83.62 204 PHE A C 1
ATOM 1595 O O . PHE A 1 204 ? -15.073 14.696 -16.010 1.00 83.62 204 PHE A O 1
ATOM 1602 N N . HIS A 1 205 ? -13.486 16.037 -15.138 1.00 90.25 205 HIS A N 1
ATOM 1603 C CA . HIS A 1 205 ? -12.451 15.017 -15.068 1.00 90.25 205 HIS A CA 1
ATOM 1604 C C . HIS A 1 205 ? -12.119 14.661 -13.622 1.00 90.25 205 HIS A C 1
ATOM 1606 O O . HIS A 1 205 ? -11.571 15.457 -12.861 1.00 90.25 205 HIS A O 1
ATOM 1612 N N . LYS A 1 206 ? -12.470 13.443 -13.228 1.00 90.19 206 LYS A N 1
ATOM 1613 C CA . LYS A 1 206 ? -12.205 12.918 -11.893 1.00 90.19 206 LYS A CA 1
ATOM 1614 C C . LYS A 1 206 ? -10.907 12.120 -11.923 1.00 90.19 206 LYS A C 1
ATOM 1616 O O . LYS A 1 206 ? -10.845 11.097 -12.596 1.00 90.19 206 LYS A O 1
ATOM 1621 N N . LEU A 1 207 ? -9.874 12.594 -11.233 1.00 92.00 207 LEU A N 1
ATOM 1622 C CA . LEU A 1 207 ? -8.547 11.973 -11.282 1.00 92.00 207 LEU A CA 1
ATOM 1623 C C . LEU A 1 207 ? -8.240 11.243 -9.974 1.00 92.00 207 LEU A C 1
ATOM 1625 O O . LEU A 1 207 ? -8.830 11.521 -8.932 1.00 92.00 207 LEU A O 1
ATOM 1629 N N . GLU A 1 208 ? -7.305 10.305 -10.055 1.00 91.88 208 GLU A N 1
ATOM 1630 C CA . GLU A 1 208 ? -6.748 9.560 -8.927 1.00 91.88 208 GLU A CA 1
ATOM 1631 C C . GLU A 1 208 ? -5.230 9.793 -8.827 1.00 91.88 208 GLU A C 1
ATOM 1633 O O . GLU A 1 208 ? -4.615 10.196 -9.821 1.00 91.88 208 GLU A O 1
ATOM 1638 N N . PRO A 1 209 ? -4.602 9.471 -7.677 1.00 91.69 209 PRO A N 1
ATOM 1639 C CA . PRO A 1 209 ? -3.152 9.570 -7.491 1.00 91.69 209 PRO A CA 1
ATOM 1640 C C . PRO A 1 209 ? -2.324 8.933 -8.618 1.00 91.69 209 PRO A C 1
ATOM 1642 O O . PRO A 1 209 ? -1.382 9.547 -9.112 1.00 91.69 209 PRO A O 1
ATOM 1645 N N . PHE A 1 210 ? -2.716 7.749 -9.107 1.00 90.44 210 PHE A N 1
ATOM 1646 C CA . PHE A 1 210 ? -1.955 7.052 -10.152 1.00 90.44 210 PHE A CA 1
ATOM 1647 C C . PHE A 1 210 ? -1.899 7.826 -11.482 1.00 90.44 210 PHE A C 1
ATOM 1649 O O . PHE A 1 210 ? -0.921 7.704 -12.217 1.00 90.44 210 PHE A O 1
ATOM 1656 N N . ILE A 1 211 ? -2.922 8.634 -11.795 1.00 91.62 211 ILE A N 1
ATOM 1657 C CA . ILE A 1 211 ? -2.944 9.454 -13.014 1.00 91.62 211 ILE A CA 1
ATOM 1658 C C . ILE A 1 211 ? -1.963 10.619 -12.874 1.00 91.62 211 ILE A C 1
ATOM 1660 O O . ILE A 1 211 ? -1.237 10.923 -13.816 1.00 91.62 211 ILE A O 1
ATOM 1664 N N . PHE A 1 212 ? -1.894 11.237 -11.691 1.00 88.81 212 PHE A N 1
ATOM 1665 C CA . PHE A 1 212 ? -0.898 12.270 -11.420 1.00 88.81 212 PHE A CA 1
ATOM 1666 C C . PHE A 1 212 ? 0.519 11.725 -11.523 1.00 88.81 212 PHE A C 1
ATOM 1668 O O . PHE A 1 212 ? 1.340 12.324 -12.210 1.00 88.81 212 PHE A O 1
ATOM 1675 N N . GLU A 1 213 ? 0.795 10.579 -10.901 1.00 82.50 213 GLU A N 1
ATOM 1676 C CA . GLU A 1 213 ? 2.115 9.962 -10.997 1.00 82.50 213 GLU A CA 1
ATOM 1677 C C . GLU A 1 213 ? 2.496 9.639 -12.441 1.00 82.50 213 GLU A C 1
ATOM 1679 O O . GLU A 1 213 ? 3.612 9.948 -12.846 1.00 82.50 213 GLU A O 1
ATOM 1684 N N . ARG A 1 214 ? 1.574 9.068 -13.227 1.00 92.81 214 ARG A N 1
ATOM 1685 C CA . ARG A 1 214 ? 1.807 8.747 -14.640 1.00 92.81 214 ARG A CA 1
ATOM 1686 C C . ARG A 1 214 ? 2.178 9.991 -15.447 1.00 92.81 214 ARG A C 1
ATOM 1688 O O . ARG A 1 214 ? 3.202 9.995 -16.121 1.00 92.81 214 ARG A O 1
ATOM 1695 N N . GLU A 1 215 ? 1.349 11.031 -15.391 1.00 92.62 215 GLU A N 1
ATOM 1696 C CA . GLU A 1 215 ? 1.489 12.202 -16.267 1.00 92.62 215 GLU A CA 1
ATOM 1697 C C . GLU A 1 215 ? 2.615 13.147 -15.826 1.00 92.62 215 GLU A C 1
ATOM 1699 O O . GLU A 1 215 ? 3.313 13.700 -16.672 1.00 92.62 215 GLU A O 1
ATOM 1704 N N . LEU A 1 216 ? 2.832 13.322 -14.517 1.00 89.31 216 LEU A N 1
ATOM 1705 C CA . LEU A 1 216 ? 3.891 14.200 -14.006 1.00 89.31 216 LEU A CA 1
ATOM 1706 C C . LEU A 1 216 ? 5.277 13.560 -14.158 1.00 89.31 216 LEU A C 1
ATOM 1708 O O . LEU A 1 216 ? 6.201 14.247 -14.589 1.00 89.31 216 LEU A O 1
ATOM 1712 N N . LYS A 1 217 ? 5.424 12.249 -13.898 1.00 85.06 217 LYS A N 1
ATOM 1713 C CA . LYS A 1 217 ? 6.696 11.540 -14.147 1.00 85.06 217 LYS A CA 1
ATOM 1714 C C . LYS A 1 217 ? 7.042 11.528 -15.634 1.00 85.06 217 LYS A C 1
ATOM 1716 O O . LYS A 1 217 ? 8.190 11.767 -15.987 1.00 85.06 217 LYS A O 1
ATOM 1721 N N . ALA A 1 218 ? 6.050 11.324 -16.506 1.00 74.62 218 ALA A N 1
ATOM 1722 C CA . ALA A 1 218 ? 6.250 11.386 -17.956 1.00 74.62 218 ALA A CA 1
ATOM 1723 C C . ALA A 1 218 ? 6.743 12.762 -18.439 1.00 74.62 218 ALA A C 1
ATOM 1725 O O . ALA A 1 218 ? 7.394 12.847 -19.475 1.00 74.62 218 ALA A O 1
ATOM 1726 N N . ALA A 1 219 ? 6.460 13.830 -17.691 1.00 77.38 219 ALA A N 1
ATOM 1727 C CA . ALA A 1 219 ? 6.942 15.176 -17.977 1.00 77.38 219 ALA A CA 1
ATOM 1728 C C . ALA A 1 219 ? 8.282 15.527 -17.303 1.00 77.38 219 ALA A C 1
ATOM 1730 O O . ALA A 1 219 ? 8.732 16.661 -17.436 1.00 77.38 219 ALA A O 1
ATOM 1731 N N . GLY A 1 220 ? 8.912 14.587 -16.589 1.00 81.12 220 GLY A N 1
ATOM 1732 C CA . GLY A 1 220 ? 10.224 14.774 -15.959 1.00 81.12 220 GLY A CA 1
ATOM 1733 C C . GLY A 1 220 ? 10.193 15.249 -14.503 1.00 81.12 220 GLY A C 1
ATOM 1734 O O . GLY A 1 220 ? 11.240 15.593 -13.958 1.00 81.12 220 GLY A O 1
ATOM 1735 N N . PHE A 1 221 ? 9.026 15.280 -13.854 1.00 89.19 221 PHE A N 1
ATOM 1736 C CA . PHE A 1 221 ? 8.927 15.626 -12.436 1.00 89.19 221 PHE A CA 1
ATOM 1737 C C . PHE A 1 221 ? 9.216 14.436 -11.509 1.00 89.19 221 PHE A C 1
ATOM 1739 O O . PHE A 1 221 ? 8.791 13.307 -11.765 1.00 89.19 221 PHE A O 1
ATOM 1746 N N . GLU A 1 222 ? 9.832 14.717 -10.361 1.00 90.50 222 GLU A N 1
ATOM 1747 C CA . GLU A 1 222 ? 9.971 13.779 -9.247 1.00 90.50 222 GLU A CA 1
ATOM 1748 C C . GLU A 1 222 ? 8.823 13.956 -8.246 1.00 90.50 222 GLU A C 1
ATOM 1750 O O . GLU A 1 222 ? 8.467 15.075 -7.872 1.00 90.50 222 GLU A O 1
ATOM 1755 N N . VAL A 1 223 ? 8.213 12.845 -7.819 1.00 89.56 223 VAL A N 1
ATOM 1756 C CA . VAL A 1 223 ? 7.046 12.862 -6.924 1.00 89.56 223 VAL A CA 1
ATOM 1757 C C . VAL A 1 223 ? 7.493 12.826 -5.466 1.00 89.56 223 VAL A C 1
ATOM 1759 O O . VAL A 1 223 ? 8.032 11.824 -5.008 1.00 89.56 223 VAL A O 1
ATOM 1762 N N . GLU A 1 224 ? 7.198 13.893 -4.724 1.00 90.38 224 GLU A N 1
ATOM 1763 C CA . GLU A 1 224 ? 7.491 14.017 -3.290 1.00 90.38 224 GLU A CA 1
ATOM 1764 C C . GLU A 1 224 ? 6.364 13.427 -2.432 1.00 90.38 224 GLU A C 1
ATOM 1766 O O . GLU A 1 224 ? 6.605 12.703 -1.467 1.00 90.38 224 GLU A O 1
ATOM 1771 N N . LYS A 1 225 ? 5.108 13.724 -2.784 1.00 91.25 225 LYS A N 1
ATOM 1772 C CA . LYS A 1 225 ? 3.917 13.235 -2.074 1.00 91.25 225 LYS A CA 1
ATOM 1773 C C . LYS A 1 225 ? 2.768 13.073 -3.057 1.00 91.25 225 LYS A C 1
ATOM 1775 O O . LYS A 1 225 ? 2.483 13.998 -3.804 1.00 91.25 225 LYS A O 1
ATOM 1780 N N . CYS A 1 226 ? 2.060 11.949 -3.032 1.00 93.81 226 CYS A N 1
ATOM 1781 C CA . CYS A 1 226 ? 0.827 11.762 -3.797 1.00 93.81 226 CYS A CA 1
ATOM 1782 C C . CYS A 1 226 ? -0.155 10.907 -2.998 1.00 93.81 226 CYS A C 1
ATOM 1784 O O . CYS A 1 226 ? 0.250 9.937 -2.359 1.00 93.81 226 CYS A O 1
ATOM 1786 N N . GLY A 1 227 ? -1.441 11.255 -2.999 1.00 88.12 227 GLY A N 1
ATOM 1787 C CA . GLY A 1 227 ? -2.414 10.499 -2.219 1.00 88.12 227 GLY A CA 1
ATOM 1788 C C . GLY A 1 227 ? -3.813 11.093 -2.187 1.00 88.12 227 GLY A C 1
ATOM 1789 O O . GLY A 1 227 ? -4.090 12.152 -2.750 1.00 88.12 227 GLY A O 1
ATOM 1790 N N . PHE A 1 228 ? -4.710 10.372 -1.521 1.00 93.19 228 PHE A N 1
ATOM 1791 C CA . PHE A 1 228 ? -6.084 10.802 -1.286 1.00 93.19 228 PHE A CA 1
ATOM 1792 C C . PHE A 1 228 ? -6.177 11.830 -0.150 1.00 93.19 228 PHE A C 1
ATOM 1794 O O . PHE A 1 228 ? -5.371 11.828 0.775 1.00 93.19 228 PHE A O 1
ATOM 1801 N N . ILE A 1 229 ? -7.183 12.701 -0.228 1.00 89.00 229 ILE A N 1
ATOM 1802 C CA . ILE A 1 229 ? -7.499 13.751 0.740 1.00 89.00 229 ILE A CA 1
ATOM 1803 C C . ILE A 1 229 ? -8.922 13.513 1.237 1.00 89.00 229 ILE A C 1
ATOM 1805 O O . ILE A 1 229 ? -9.885 13.709 0.485 1.00 89.00 229 ILE A O 1
ATOM 1809 N N . ALA A 1 230 ? -9.041 13.178 2.519 1.00 85.00 230 ALA A N 1
ATOM 1810 C CA . ALA A 1 230 ? -10.327 13.089 3.189 1.00 85.00 230 ALA A CA 1
ATOM 1811 C C . ALA A 1 230 ? -10.920 14.489 3.382 1.00 85.00 230 ALA A C 1
ATOM 1813 O O . ALA A 1 230 ? -10.274 15.389 3.926 1.00 85.00 230 ALA A O 1
ATOM 1814 N N . ARG A 1 231 ? -12.171 14.689 2.963 1.00 82.00 231 ARG A N 1
ATOM 1815 C CA . ARG A 1 231 ? -12.881 15.970 3.125 1.00 82.00 231 ARG A CA 1
ATOM 1816 C C . ARG A 1 231 ? -13.914 15.887 4.247 1.00 82.00 231 ARG A C 1
ATOM 1818 O O . ARG A 1 231 ? -15.106 16.071 4.025 1.00 82.00 231 ARG A O 1
ATOM 1825 N N . SER A 1 232 ? -13.446 15.640 5.469 1.00 76.69 232 SER A N 1
ATOM 1826 C CA . SER A 1 232 ? -14.292 15.449 6.664 1.00 76.69 232 SER A CA 1
ATOM 1827 C C . SER A 1 232 ? -15.177 16.651 7.017 1.00 76.69 232 SER A C 1
ATOM 1829 O O . SER A 1 232 ? -16.196 16.489 7.684 1.00 76.69 232 SER A O 1
ATOM 1831 N N . PHE A 1 233 ? -14.814 17.850 6.555 1.00 77.25 233 PHE A N 1
ATOM 1832 C CA . PHE A 1 233 ? -15.610 19.065 6.720 1.00 77.25 233 PHE A CA 1
ATOM 1833 C C . PHE A 1 233 ? -16.637 19.277 5.600 1.00 77.25 233 PHE A C 1
ATOM 1835 O O . PHE A 1 233 ? -17.381 20.245 5.669 1.00 77.25 233 PHE A O 1
ATOM 1842 N N . TYR A 1 234 ? -16.698 18.445 4.553 1.00 78.06 234 TYR A N 1
ATOM 1843 C CA . TYR A 1 234 ? -17.728 18.577 3.511 1.00 78.06 234 TYR A CA 1
ATOM 1844 C C . TYR A 1 234 ? -19.118 18.213 4.058 1.00 78.06 234 TYR A C 1
ATOM 1846 O O . TYR A 1 234 ? -19.212 17.512 5.062 1.00 78.06 234 TYR A O 1
ATOM 1854 N N . PRO A 1 235 ? -20.220 18.645 3.419 1.00 76.81 235 PRO A N 1
ATOM 1855 C CA . PRO A 1 235 ? -21.554 18.163 3.779 1.00 76.81 235 PRO A CA 1
ATOM 1856 C C . PRO A 1 235 ? -21.621 16.627 3.769 1.00 76.81 235 PRO A C 1
ATOM 1858 O O . PRO A 1 235 ? -21.017 15.999 2.903 1.00 76.81 235 PRO A O 1
ATOM 1861 N N . GLU A 1 236 ? -22.381 16.023 4.687 1.00 71.19 236 GLU A N 1
ATOM 1862 C CA . GLU A 1 236 ? -22.452 14.560 4.875 1.00 71.19 236 GLU A CA 1
ATOM 1863 C C . GLU A 1 236 ? -22.767 13.803 3.569 1.00 71.19 236 GLU A C 1
ATOM 1865 O O . GLU A 1 236 ? -22.135 12.798 3.262 1.00 71.19 236 GLU A O 1
ATOM 1870 N N . GLY A 1 237 ? -23.651 14.342 2.720 1.00 67.81 237 GLY A N 1
ATOM 1871 C CA . GLY A 1 237 ? -23.978 13.752 1.413 1.00 67.81 237 GLY A CA 1
ATOM 1872 C C . GLY A 1 237 ? -22.884 13.866 0.338 1.00 67.81 237 GLY A C 1
ATOM 1873 O O . GLY A 1 237 ? -23.038 13.329 -0.757 1.00 67.81 237 GLY A O 1
ATOM 1874 N N . TRP A 1 238 ? -21.802 14.603 0.595 1.00 75.25 238 TRP A N 1
ATOM 1875 C CA . TRP A 1 238 ? -20.668 14.767 -0.324 1.00 75.25 238 TRP A CA 1
ATOM 1876 C C . TRP A 1 238 ? -19.464 13.913 0.081 1.00 75.25 238 TRP A C 1
ATOM 1878 O O . TRP A 1 238 ? -18.607 13.648 -0.766 1.00 75.25 238 TRP A O 1
ATOM 1888 N N . GLN A 1 239 ? -19.418 13.476 1.341 1.00 79.62 239 GLN A N 1
ATOM 1889 C CA . GLN A 1 239 ? -18.412 12.556 1.865 1.00 79.62 239 GLN A CA 1
ATOM 1890 C C . GLN A 1 239 ? -18.664 11.128 1.356 1.00 79.62 239 GLN A C 1
ATOM 1892 O O . GLN A 1 239 ? -19.782 10.783 0.962 1.00 79.62 239 GLN A O 1
ATOM 1897 N N . PHE A 1 240 ? -17.624 10.298 1.322 1.00 82.69 240 PHE A N 1
ATOM 1898 C CA . PHE A 1 240 ? -17.725 8.903 0.911 1.00 82.69 240 PHE A CA 1
ATOM 1899 C C . PHE A 1 240 ? -16.943 7.974 1.844 1.00 82.69 240 PHE A C 1
ATOM 1901 O O . PHE A 1 240 ? -17.557 7.331 2.691 1.00 82.69 240 PHE A O 1
ATOM 1908 N N . ASP A 1 241 ? -15.622 7.892 1.700 1.00 83.12 241 ASP A N 1
ATOM 1909 C CA . ASP A 1 241 ? -14.761 6.976 2.463 1.00 83.12 241 ASP A CA 1
ATOM 1910 C C . ASP A 1 241 ? -13.365 7.554 2.763 1.00 83.12 241 ASP A C 1
ATOM 1912 O O . ASP A 1 241 ? -12.443 6.820 3.115 1.00 83.12 241 ASP A O 1
ATOM 1916 N N . GLY A 1 242 ? -13.199 8.874 2.632 1.00 79.56 242 GLY A N 1
ATOM 1917 C CA . GLY A 1 242 ? -11.917 9.558 2.794 1.00 79.56 242 GLY A CA 1
ATOM 1918 C C . GLY A 1 242 ? -11.114 9.701 1.499 1.00 79.56 242 GLY A C 1
ATOM 1919 O O . GLY A 1 242 ? -10.029 10.284 1.521 1.00 79.56 242 GLY A O 1
ATOM 1920 N N . ARG A 1 243 ? -11.627 9.204 0.365 1.00 91.56 243 ARG A N 1
ATOM 1921 C CA . ARG A 1 243 ? -11.003 9.352 -0.959 1.00 91.56 243 ARG A CA 1
ATOM 1922 C C . ARG A 1 243 ? -11.605 10.469 -1.806 1.00 91.56 243 ARG A C 1
ATOM 1924 O O . ARG A 1 243 ? -11.389 10.477 -3.012 1.00 91.56 243 ARG A O 1
ATOM 1931 N N . GLU A 1 244 ? -12.336 11.421 -1.224 1.00 87.38 244 GLU A N 1
ATOM 1932 C CA . GLU A 1 244 ? -13.153 12.386 -1.982 1.00 87.38 244 GLU A CA 1
ATOM 1933 C C . GLU A 1 244 ? -12.336 13.274 -2.930 1.00 87.38 244 GLU A C 1
ATOM 1935 O O . GLU A 1 244 ? -12.805 13.667 -4.004 1.00 87.38 244 GLU A O 1
ATOM 1940 N N . HIS A 1 245 ? -11.115 13.612 -2.524 1.00 91.44 245 HIS A N 1
ATOM 1941 C CA . HIS A 1 245 ? -10.146 14.367 -3.309 1.00 91.44 245 HIS A CA 1
ATOM 1942 C C . HIS A 1 245 ? -8.807 13.628 -3.349 1.00 91.44 245 HIS A C 1
ATOM 1944 O O . HIS A 1 245 ? -8.575 12.694 -2.587 1.00 91.44 245 HIS A O 1
ATOM 1950 N N . CYS A 1 246 ? -7.911 14.047 -4.233 1.00 93.88 246 CYS A N 1
ATOM 1951 C CA . CYS A 1 246 ? -6.512 13.641 -4.196 1.00 93.88 246 CYS A CA 1
ATOM 1952 C C . CYS A 1 246 ? -5.598 14.836 -4.453 1.00 93.88 246 CYS A C 1
ATOM 1954 O O . CYS A 1 246 ? -6.036 15.879 -4.954 1.00 93.88 246 CYS A O 1
ATOM 1956 N N . GLY A 1 247 ? -4.338 14.686 -4.062 1.00 93.06 247 GLY A N 1
ATOM 1957 C CA . GLY A 1 247 ? -3.308 15.698 -4.211 1.00 93.06 247 GLY A CA 1
ATOM 1958 C C . GLY A 1 247 ? -1.969 15.103 -4.610 1.00 93.06 247 GLY A C 1
ATOM 1959 O O . GLY A 1 247 ? -1.724 13.907 -4.437 1.00 93.06 247 GLY A O 1
ATOM 1960 N N . VAL A 1 248 ? -1.110 15.957 -5.155 1.00 96.00 248 VAL A N 1
ATOM 1961 C CA . VAL A 1 248 ? 0.272 15.631 -5.488 1.00 96.00 248 VAL A CA 1
ATOM 1962 C C . VAL A 1 248 ? 1.180 16.842 -5.255 1.00 96.00 248 VAL A C 1
ATOM 1964 O O . VAL A 1 248 ? 0.793 17.976 -5.540 1.00 96.00 248 VAL A O 1
ATOM 1967 N N . VAL A 1 249 ? 2.372 16.585 -4.721 1.00 95.88 249 VAL A N 1
ATOM 1968 C CA . VAL A 1 249 ? 3.518 17.491 -4.626 1.00 95.88 249 VAL A CA 1
ATOM 1969 C C . VAL A 1 249 ? 4.630 16.883 -5.469 1.00 95.88 249 VAL A C 1
ATOM 1971 O O . VAL A 1 249 ? 5.007 15.729 -5.246 1.00 95.88 249 VAL A O 1
ATOM 1974 N N . VAL A 1 250 ? 5.141 17.645 -6.428 1.00 94.81 250 VAL A N 1
ATOM 1975 C CA . VAL A 1 250 ? 6.276 17.239 -7.261 1.00 94.81 250 VAL A CA 1
ATOM 1976 C C . VAL A 1 250 ? 7.297 18.361 -7.379 1.00 94.81 250 VAL A C 1
ATOM 1978 O O . VAL A 1 250 ? 6.963 19.527 -7.156 1.00 94.81 250 VAL A O 1
ATOM 1981 N N . HIS A 1 251 ? 8.523 18.026 -7.765 1.00 92.06 251 HIS A N 1
ATOM 1982 C CA . HIS A 1 251 ? 9.569 19.002 -8.055 1.00 92.06 251 HIS A CA 1
ATOM 1983 C C . HIS A 1 251 ? 10.395 18.615 -9.283 1.00 92.06 251 HIS A C 1
ATOM 1985 O O . HIS A 1 251 ? 10.403 17.461 -9.710 1.00 92.06 251 HIS A O 1
ATOM 1991 N N . THR A 1 252 ? 11.071 19.593 -9.880 1.00 86.25 252 THR A N 1
ATOM 1992 C CA . THR A 1 252 ? 12.079 19.353 -10.924 1.00 86.25 252 THR A CA 1
ATOM 1993 C C . THR A 1 252 ? 13.390 18.842 -10.285 1.00 86.25 252 THR A C 1
ATOM 1995 O O . THR A 1 252 ? 13.642 19.100 -9.104 1.00 86.25 252 THR A O 1
ATOM 1998 N N . CYS A 1 253 ? 14.221 18.083 -11.018 1.00 75.38 253 CYS A N 1
ATOM 1999 C CA . CYS A 1 253 ? 15.531 17.582 -10.539 1.00 75.38 253 CYS A CA 1
ATOM 2000 C C . CYS A 1 253 ? 16.399 18.757 -10.058 1.00 75.38 253 CYS A C 1
ATOM 2002 O O . CYS A 1 253 ? 16.510 19.767 -10.756 1.00 75.38 253 CYS A O 1
ATOM 2004 N N . ALA A 1 254 ? 17.057 18.627 -8.903 1.00 51.03 254 ALA A N 1
ATOM 2005 C CA . ALA A 1 254 ? 17.956 19.646 -8.337 1.00 51.03 254 ALA A CA 1
ATOM 2006 C C . ALA A 1 254 ? 19.348 19.681 -9.015 1.00 51.03 254 ALA A C 1
ATOM 2008 O O . ALA A 1 254 ? 20.358 20.006 -8.399 1.00 51.03 254 ALA A O 1
ATOM 2009 N N . CYS A 1 255 ? 19.408 19.288 -10.281 1.00 36.62 255 CYS A N 1
ATOM 2010 C CA . CYS A 1 255 ? 20.614 18.893 -10.986 1.00 36.62 255 CYS A CA 1
ATOM 2011 C C . CYS A 1 255 ? 21.052 20.080 -11.865 1.00 36.62 255 CYS A C 1
ATOM 2013 O O . CYS A 1 255 ? 20.361 20.415 -12.822 1.00 36.62 255 CYS A O 1
ATOM 2015 N N . GLU A 1 256 ? 22.156 20.754 -11.512 1.00 36.72 256 GLU A N 1
ATOM 2016 C CA . GLU A 1 256 ? 22.639 22.018 -12.119 1.00 36.72 256 GLU A CA 1
ATOM 2017 C C . GLU A 1 256 ? 23.039 21.943 -13.615 1.00 36.72 256 GLU A C 1
ATOM 2019 O O . GLU A 1 256 ? 23.398 22.957 -14.213 1.00 36.72 256 GLU A O 1
ATOM 2024 N N . ASP A 1 257 ? 22.902 20.798 -14.283 1.00 32.28 257 ASP A N 1
ATOM 2025 C CA . ASP A 1 257 ? 23.479 20.557 -15.614 1.00 32.28 257 ASP A CA 1
ATOM 2026 C C . ASP A 1 257 ? 22.504 20.735 -16.797 1.00 32.28 257 ASP A C 1
ATOM 2028 O O . ASP A 1 257 ? 22.532 19.967 -17.758 1.00 32.28 257 ASP A O 1
ATOM 2032 N N . LEU A 1 258 ? 21.655 21.771 -16.785 1.00 35.72 258 LEU A N 1
ATOM 2033 C CA . LEU A 1 258 ? 20.802 22.121 -17.944 1.00 35.72 258 LEU A CA 1
ATOM 2034 C C . LEU A 1 258 ? 21.085 23.499 -18.570 1.00 35.72 258 LEU A C 1
ATOM 2036 O O . LEU A 1 258 ? 20.479 23.851 -19.580 1.00 35.72 258 LEU A O 1
ATOM 2040 N N . ASN A 1 259 ? 22.051 24.268 -18.055 1.00 29.34 259 ASN A N 1
ATOM 2041 C CA . ASN A 1 259 ? 22.294 25.647 -18.509 1.00 29.34 259 ASN A CA 1
ATOM 2042 C C . ASN A 1 259 ? 23.265 25.828 -19.694 1.00 29.34 259 ASN A C 1
ATOM 2044 O O . ASN A 1 259 ? 23.585 26.964 -20.037 1.00 29.34 259 ASN A O 1
ATOM 2048 N N . ASN A 1 260 ? 23.696 24.765 -20.382 1.00 28.92 260 ASN A N 1
ATOM 2049 C CA . ASN A 1 260 ? 24.630 24.884 -21.516 1.00 28.92 260 ASN A CA 1
ATOM 2050 C C . ASN A 1 260 ? 24.002 24.647 -22.899 1.00 28.92 260 ASN A C 1
ATOM 2052 O O . ASN A 1 260 ? 24.596 24.021 -23.774 1.00 28.92 260 ASN A O 1
ATOM 2056 N N . SER A 1 261 ? 22.821 25.217 -23.140 1.00 27.59 261 SER A N 1
ATOM 2057 C CA . SER A 1 261 ? 22.320 25.404 -24.508 1.00 27.59 261 SER A CA 1
ATOM 2058 C C . SER A 1 261 ? 21.660 26.773 -24.683 1.00 27.59 261 SER A C 1
ATOM 2060 O O . SER A 1 261 ? 20.453 26.917 -24.838 1.00 27.59 261 SER A O 1
ATOM 2062 N N . THR A 1 262 ? 22.474 27.829 -24.679 1.00 25.02 262 THR A N 1
ATOM 2063 C CA . THR A 1 262 ? 22.043 29.105 -25.264 1.00 25.02 262 THR A CA 1
ATOM 2064 C C . THR A 1 262 ? 22.103 28.987 -26.792 1.00 25.02 262 THR A C 1
ATOM 2066 O O . THR A 1 262 ? 23.163 28.668 -27.335 1.00 25.02 262 THR A O 1
ATOM 2069 N N . PRO A 1 263 ? 21.008 29.253 -27.526 1.00 27.28 263 PRO A N 1
ATOM 2070 C CA . PRO A 1 263 ? 21.069 29.346 -28.973 1.00 27.28 263 PRO A CA 1
ATOM 2071 C C . PRO A 1 263 ? 21.744 30.668 -29.338 1.00 27.28 263 PRO A C 1
ATOM 2073 O O . PRO A 1 263 ? 21.232 31.753 -29.061 1.00 27.28 263 PRO A O 1
ATOM 2076 N N . SER A 1 264 ? 22.918 30.579 -29.960 1.00 25.19 264 SER A N 1
ATOM 2077 C CA . SER A 1 264 ? 23.624 31.729 -30.509 1.00 25.19 264 SER A CA 1
ATOM 2078 C C . SER A 1 264 ? 22.781 32.384 -31.606 1.00 25.19 264 SER A C 1
ATOM 2080 O O . SER A 1 264 ? 22.691 31.887 -32.730 1.00 25.19 264 SER A O 1
ATOM 2082 N N . THR A 1 265 ? 22.183 33.531 -31.301 1.00 28.16 265 THR A N 1
ATOM 2083 C CA . THR A 1 265 ? 21.674 34.455 -32.309 1.00 28.16 265 THR A CA 1
ATOM 2084 C C . THR A 1 265 ? 22.850 35.137 -32.992 1.00 28.16 265 THR A C 1
ATOM 2086 O O . THR A 1 265 ? 23.526 35.971 -32.388 1.00 28.16 265 THR A O 1
ATOM 2089 N N . SER A 1 266 ? 23.068 34.842 -34.271 1.00 23.44 266 SER A N 1
ATOM 2090 C CA . SER A 1 266 ? 23.752 35.786 -35.145 1.00 23.44 266 SER A CA 1
ATOM 2091 C C . SER A 1 266 ? 23.119 35.817 -36.533 1.00 23.44 266 SER A C 1
ATOM 2093 O O . SER A 1 266 ? 22.854 34.784 -37.140 1.00 23.44 266 SER A O 1
ATOM 2095 N N . LEU A 1 267 ? 22.951 37.062 -36.985 1.00 26.16 267 LEU A N 1
ATOM 2096 C CA . LEU A 1 267 ? 22.776 37.542 -38.353 1.00 26.16 267 LEU A CA 1
ATOM 2097 C C . LEU A 1 267 ? 21.356 37.509 -38.931 1.00 26.16 267 LEU A C 1
ATOM 2099 O O . LEU A 1 267 ? 20.836 36.501 -39.396 1.00 26.16 267 LEU A O 1
ATOM 2103 N N . GLY A 1 268 ? 20.777 38.712 -38.978 1.00 27.50 268 GLY A N 1
ATOM 2104 C CA . GLY A 1 268 ? 19.795 39.062 -39.990 1.00 27.50 268 GLY A CA 1
ATOM 2105 C C . GLY A 1 268 ? 20.413 39.044 -41.389 1.00 27.50 268 GLY A C 1
ATOM 2106 O O . GLY A 1 268 ? 21.613 39.264 -41.556 1.00 27.50 268 GLY A O 1
ATOM 2107 N N . GLY A 1 269 ? 19.568 38.809 -42.389 1.00 24.98 269 GLY A N 1
ATOM 2108 C CA . GLY A 1 269 ? 19.944 38.915 -43.794 1.00 24.98 269 GLY A CA 1
ATOM 2109 C C . GLY A 1 269 ? 19.259 37.889 -44.689 1.00 24.98 269 GLY A C 1
ATOM 2110 O O . GLY A 1 269 ? 19.777 36.799 -44.883 1.00 24.98 269 GLY A O 1
ATOM 2111 N N . ASP A 1 270 ? 18.151 38.332 -45.276 1.00 25.98 270 ASP A N 1
ATOM 2112 C CA . ASP A 1 270 ? 17.580 37.923 -46.564 1.00 25.98 270 ASP A CA 1
ATOM 2113 C C . ASP A 1 270 ? 16.892 36.549 -46.718 1.00 25.98 270 ASP A C 1
ATOM 2115 O O . ASP A 1 270 ? 17.336 35.491 -46.277 1.00 25.98 270 ASP A O 1
ATOM 2119 N N . GLN A 1 271 ? 15.735 36.606 -47.376 1.00 39.12 271 GLN A N 1
ATOM 2120 C CA . GLN A 1 271 ? 14.833 35.491 -47.628 1.00 39.12 271 GLN A CA 1
ATOM 2121 C C . GLN A 1 271 ? 15.363 34.596 -48.763 1.00 39.12 271 GLN A C 1
ATOM 2123 O O . GLN A 1 271 ? 15.981 35.069 -49.712 1.00 39.12 271 GLN A O 1
ATOM 2128 N N . THR A 1 272 ? 14.995 33.307 -48.700 1.00 37.28 272 THR A N 1
ATOM 2129 C CA . THR A 1 272 ? 15.176 32.210 -49.685 1.00 37.28 272 THR A CA 1
ATOM 2130 C C . THR A 1 272 ? 16.414 31.302 -49.507 1.00 37.28 272 THR A C 1
ATOM 2132 O O . THR A 1 272 ? 17.467 31.560 -50.077 1.00 37.28 272 THR A O 1
ATOM 2135 N N . LYS A 1 273 ? 16.279 30.166 -48.782 1.00 31.27 273 LYS A N 1
ATOM 2136 C CA . LYS A 1 273 ? 16.987 28.874 -49.025 1.00 31.27 273 LYS A CA 1
ATOM 2137 C C . LYS A 1 273 ? 16.589 27.763 -48.025 1.00 31.27 273 LYS A C 1
ATOM 2139 O O . LYS A 1 273 ? 16.101 28.034 -46.939 1.00 31.27 273 LYS A O 1
ATOM 2144 N N . ARG A 1 274 ? 16.763 26.513 -48.482 1.00 38.16 274 ARG A N 1
ATOM 2145 C CA . ARG A 1 274 ? 16.505 25.180 -47.880 1.00 38.16 274 ARG A CA 1
ATOM 2146 C C . ARG A 1 274 ? 16.575 25.104 -46.344 1.00 38.16 274 ARG A C 1
ATOM 2148 O O . ARG A 1 274 ? 17.496 25.643 -45.751 1.00 38.16 274 ARG A O 1
ATOM 2155 N N . ASN A 1 275 ? 15.662 24.330 -45.744 1.00 38.16 275 ASN A N 1
ATOM 2156 C CA . ASN A 1 275 ? 15.690 23.975 -44.321 1.00 38.16 275 ASN A CA 1
ATOM 2157 C C . ASN A 1 275 ? 17.018 23.244 -43.997 1.00 38.16 275 ASN A C 1
ATOM 2159 O O . ASN A 1 275 ? 17.215 22.148 -44.528 1.00 38.16 275 ASN A O 1
ATOM 2163 N N . PRO A 1 276 ? 17.936 23.833 -43.206 1.00 41.06 276 PRO A N 1
ATOM 2164 C CA . PRO A 1 276 ? 19.297 23.317 -43.022 1.00 41.06 276 PRO A CA 1
ATOM 2165 C C . PRO A 1 276 ? 19.349 21.941 -42.343 1.00 41.06 276 PRO A C 1
ATOM 2167 O O . PRO A 1 276 ? 20.328 21.231 -42.533 1.00 41.06 276 PRO A O 1
ATOM 2170 N N . GLN A 1 277 ? 18.263 21.523 -41.678 1.00 52.78 277 GLN A N 1
ATOM 2171 C CA . GLN A 1 277 ? 18.211 20.295 -40.878 1.00 52.78 277 GLN A CA 1
ATOM 2172 C C . GLN A 1 277 ? 17.846 19.002 -41.632 1.00 52.78 277 GLN A C 1
ATOM 2174 O O . GLN A 1 277 ? 17.656 17.941 -41.038 1.00 52.78 277 GLN A O 1
ATOM 2179 N N . PHE A 1 278 ? 17.665 19.072 -42.955 1.00 53.28 278 PHE A N 1
ATOM 2180 C CA . PHE A 1 278 ? 17.262 17.930 -43.783 1.00 53.28 278 PHE A CA 1
ATOM 2181 C C . PHE A 1 278 ? 18.187 17.795 -44.990 1.00 53.28 278 PHE A C 1
ATOM 2183 O O . PHE A 1 278 ? 18.016 18.479 -46.004 1.00 53.28 278 PHE A O 1
ATOM 2190 N N . LYS A 1 279 ? 19.135 16.857 -44.921 1.00 62.69 279 LYS A N 1
ATOM 2191 C CA . LYS A 1 279 ? 20.025 16.535 -46.044 1.00 62.69 279 LYS A CA 1
ATOM 2192 C C . LYS A 1 279 ? 19.540 15.258 -46.726 1.00 62.69 279 LYS A C 1
ATOM 2194 O O . LYS A 1 279 ? 19.508 14.198 -46.112 1.00 62.69 279 LYS A O 1
ATOM 2199 N N . ALA A 1 280 ? 19.120 15.346 -47.989 1.00 63.06 280 ALA A N 1
ATOM 2200 C CA . ALA A 1 280 ? 18.787 14.154 -48.775 1.00 63.06 280 ALA A CA 1
ATOM 2201 C C . ALA A 1 280 ? 20.030 13.260 -48.922 1.00 63.06 280 ALA A C 1
ATOM 2203 O O . ALA A 1 280 ? 21.129 13.772 -49.148 1.00 63.06 280 ALA A O 1
ATOM 2204 N N . THR A 1 281 ? 19.867 11.946 -48.774 1.00 57.28 281 THR A N 1
ATOM 2205 C CA . THR A 1 281 ? 20.975 10.998 -48.940 1.00 57.28 281 THR A CA 1
ATOM 2206 C C . THR A 1 281 ? 21.379 10.896 -50.413 1.00 57.28 281 THR A C 1
ATOM 2208 O O . THR A 1 281 ? 20.542 11.043 -51.307 1.00 57.28 281 THR A O 1
ATOM 2211 N N . LEU A 1 282 ? 22.664 10.632 -50.685 1.00 51.75 282 LEU A N 1
ATOM 2212 C CA . LEU A 1 282 ? 23.204 10.584 -52.057 1.00 51.75 282 LEU A CA 1
ATOM 2213 C C . LEU A 1 282 ? 22.562 9.487 -52.917 1.00 51.75 282 LEU A C 1
ATOM 2215 O O . LEU A 1 282 ? 22.456 9.628 -54.130 1.00 51.75 282 LEU A O 1
ATOM 2219 N N . ASN A 1 283 ? 22.088 8.415 -52.282 1.00 55.88 283 ASN A N 1
ATOM 2220 C CA . ASN A 1 283 ? 21.395 7.310 -52.937 1.00 55.88 283 ASN A CA 1
ATOM 2221 C C . ASN A 1 283 ? 19.888 7.565 -53.148 1.00 55.88 283 ASN A C 1
ATOM 2223 O O . ASN A 1 283 ? 19.202 6.671 -53.630 1.00 55.88 283 ASN A O 1
ATOM 2227 N N . ALA A 1 284 ? 19.347 8.726 -52.759 1.00 55.53 284 ALA A N 1
ATOM 2228 C CA . ALA A 1 284 ? 17.916 9.056 -52.811 1.00 55.53 284 ALA A CA 1
ATOM 2229 C C . ALA A 1 284 ? 16.979 8.102 -52.030 1.00 55.53 284 ALA A C 1
ATOM 2231 O O . ALA A 1 284 ? 15.764 8.131 -52.229 1.00 55.53 284 ALA A O 1
ATOM 2232 N N . HIS A 1 285 ? 17.513 7.280 -51.118 1.00 55.34 285 HIS A N 1
ATOM 2233 C CA . HIS A 1 285 ? 16.719 6.348 -50.308 1.00 55.34 285 HIS A CA 1
ATOM 2234 C C . HIS A 1 285 ? 16.120 6.996 -49.049 1.00 55.34 285 HIS A C 1
ATOM 2236 O O . HIS A 1 285 ? 15.178 6.444 -48.483 1.00 55.34 285 HIS A O 1
ATOM 2242 N N . GLY A 1 286 ? 16.590 8.174 -48.621 1.00 59.22 286 GLY A N 1
ATOM 2243 C CA . GLY A 1 286 ? 16.075 8.839 -47.424 1.00 59.22 286 GLY A CA 1
ATOM 2244 C C . GLY A 1 286 ? 16.625 10.246 -47.180 1.00 59.22 286 GLY A C 1
ATOM 2245 O O . GLY A 1 286 ? 17.149 10.912 -48.074 1.00 59.22 286 GLY A O 1
ATOM 2246 N N . HIS A 1 287 ? 16.475 10.717 -45.942 1.00 66.81 287 HIS A N 1
ATOM 2247 C CA . HIS A 1 287 ? 17.007 11.998 -45.476 1.00 66.81 287 HIS A CA 1
ATOM 2248 C C . HIS A 1 287 ? 17.770 11.785 -44.169 1.00 66.81 287 HIS A C 1
ATOM 2250 O O . HIS A 1 287 ? 17.259 11.126 -43.264 1.00 66.81 287 HIS A O 1
ATOM 2256 N N . MET A 1 288 ? 18.956 12.380 -44.060 1.00 70.19 288 MET A N 1
ATOM 2257 C CA . MET A 1 288 ? 19.671 12.514 -42.798 1.00 70.19 288 MET A CA 1
ATOM 2258 C C . MET A 1 288 ? 19.165 13.751 -42.050 1.00 70.19 288 MET A C 1
ATOM 2260 O O . MET A 1 288 ? 18.960 14.810 -42.656 1.00 70.19 288 MET A O 1
ATOM 2264 N N . LEU A 1 289 ? 18.996 13.590 -40.740 1.00 66.94 289 LEU A N 1
ATOM 2265 C CA . LEU A 1 289 ? 18.772 14.667 -39.783 1.00 66.94 289 LEU A CA 1
ATOM 2266 C C . LEU A 1 289 ? 20.098 15.012 -39.109 1.00 66.94 289 LEU A C 1
ATOM 2268 O O . LEU A 1 289 ? 20.854 14.113 -38.749 1.00 66.94 289 LEU A O 1
ATOM 2272 N N . ASP A 1 290 ? 20.358 16.297 -38.928 1.00 71.12 290 ASP A N 1
ATOM 2273 C CA . ASP A 1 290 ? 21.488 16.844 -38.170 1.00 71.12 290 ASP A CA 1
ATOM 2274 C C . ASP A 1 290 ? 21.089 17.191 -36.722 1.00 71.12 290 ASP A C 1
ATOM 2276 O O . ASP A 1 290 ? 21.608 18.129 -36.119 1.00 71.12 290 ASP A O 1
ATOM 2280 N N . VAL A 1 291 ? 20.136 16.436 -36.169 1.00 72.31 291 VAL A N 1
ATOM 2281 C CA . VAL A 1 291 ? 19.676 16.554 -34.785 1.00 72.31 291 VAL A CA 1
ATOM 2282 C C . VAL A 1 291 ? 19.401 15.161 -34.224 1.00 72.31 291 VAL A C 1
ATOM 2284 O O . VAL A 1 291 ? 18.910 14.280 -34.943 1.00 72.31 291 VAL A O 1
ATOM 2287 N N . LEU A 1 292 ? 19.749 14.952 -32.954 1.00 76.31 292 LEU A N 1
ATOM 2288 C CA . LEU A 1 292 ? 19.418 13.728 -32.231 1.00 76.31 292 LEU A CA 1
ATOM 2289 C C . LEU A 1 292 ? 17.964 13.789 -31.750 1.00 76.31 292 LEU A C 1
ATOM 2291 O O . LEU A 1 292 ? 17.434 14.855 -31.446 1.00 76.31 292 LEU A O 1
ATOM 2295 N N . ASP A 1 293 ? 17.308 12.635 -31.733 1.00 76.50 293 ASP A N 1
ATOM 2296 C CA . ASP A 1 293 ? 16.075 12.439 -30.975 1.00 76.50 293 ASP A CA 1
ATOM 2297 C C . ASP A 1 293 ? 16.418 11.913 -29.571 1.00 76.50 293 ASP A C 1
ATOM 2299 O O . ASP A 1 293 ? 17.560 11.534 -29.312 1.00 76.50 293 ASP A O 1
ATOM 2303 N N . GLU A 1 294 ? 15.433 11.870 -28.674 1.00 77.50 294 GLU A N 1
ATOM 2304 C CA . GLU A 1 294 ? 15.586 11.416 -27.281 1.00 77.50 294 GLU A CA 1
ATOM 2305 C C . GLU A 1 294 ? 16.266 10.034 -27.145 1.00 77.50 294 GLU A C 1
ATOM 2307 O O . GLU A 1 294 ? 17.025 9.799 -26.205 1.00 77.50 294 GLU A O 1
ATOM 2312 N N . TYR A 1 295 ? 16.078 9.137 -28.122 1.00 82.88 295 TYR A N 1
ATOM 2313 C CA . TYR A 1 295 ? 16.721 7.818 -28.155 1.00 82.88 295 TYR A CA 1
ATOM 2314 C C . TYR A 1 295 ? 18.181 7.903 -28.626 1.00 82.88 295 TYR A C 1
ATOM 2316 O O . TYR A 1 295 ? 19.052 7.219 -28.085 1.00 82.88 295 TYR A O 1
ATOM 2324 N N . GLY A 1 296 ? 18.471 8.755 -29.613 1.00 84.19 296 GLY A N 1
ATOM 2325 C CA . GLY A 1 296 ? 19.837 9.067 -30.035 1.00 84.19 296 GLY A CA 1
ATOM 2326 C C . GLY A 1 296 ? 20.654 9.762 -28.942 1.00 84.19 296 GLY A C 1
ATOM 2327 O O . GLY A 1 296 ? 21.812 9.405 -28.730 1.00 84.19 296 GLY A O 1
ATOM 2328 N N . GLU A 1 297 ? 20.056 10.704 -28.209 1.00 85.75 297 GLU A N 1
ATOM 2329 C CA . GLU A 1 297 ? 20.687 11.384 -27.068 1.00 85.75 297 GLU A CA 1
ATOM 2330 C C . GLU A 1 297 ? 21.011 10.405 -25.939 1.00 85.75 297 GLU A C 1
ATOM 2332 O O . GLU A 1 297 ? 22.142 10.387 -25.443 1.00 85.75 297 GLU A O 1
ATOM 2337 N N . ALA A 1 298 ? 20.063 9.529 -25.594 1.00 81.94 298 ALA A N 1
ATOM 2338 C CA . ALA A 1 298 ? 20.297 8.459 -24.633 1.00 81.94 298 ALA A CA 1
ATOM 2339 C C . ALA A 1 298 ? 21.475 7.561 -25.062 1.00 81.94 298 ALA A C 1
ATOM 2341 O O . ALA A 1 298 ? 22.276 7.151 -24.219 1.00 81.94 298 ALA A O 1
ATOM 2342 N N . PHE A 1 299 ? 21.646 7.306 -26.370 1.00 92.06 299 PHE A N 1
ATOM 2343 C CA . PHE A 1 299 ? 22.701 6.408 -26.865 1.00 92.06 299 PHE A CA 1
ATOM 2344 C C . PHE A 1 299 ? 24.072 7.042 -26.766 1.00 92.06 299 PHE A C 1
ATOM 2346 O O . PHE A 1 299 ? 25.026 6.402 -26.327 1.00 92.06 299 PHE A O 1
ATOM 2353 N N . VAL A 1 300 ? 24.157 8.325 -27.106 1.00 91.00 300 VAL A N 1
ATOM 2354 C CA . VAL A 1 300 ? 25.374 9.113 -26.917 1.00 91.00 300 VAL A CA 1
ATOM 2355 C C . VAL A 1 300 ? 25.739 9.182 -25.430 1.00 91.00 300 VAL A C 1
ATOM 2357 O O . VAL A 1 300 ? 26.901 8.983 -25.079 1.00 91.00 300 VAL A O 1
ATOM 2360 N N . ALA A 1 301 ? 24.765 9.391 -24.538 1.00 89.06 301 ALA A N 1
ATOM 2361 C CA . ALA A 1 301 ? 25.011 9.402 -23.097 1.00 89.06 301 ALA A CA 1
ATOM 2362 C C . ALA A 1 301 ? 25.544 8.052 -22.584 1.00 89.06 301 ALA A C 1
ATOM 2364 O O . ALA A 1 301 ? 26.524 8.022 -21.840 1.00 89.06 301 ALA A O 1
ATOM 2365 N N . PHE A 1 302 ? 24.950 6.942 -23.027 1.00 90.94 302 PHE A N 1
ATOM 2366 C CA . PHE A 1 302 ? 25.413 5.588 -22.719 1.00 90.94 302 PHE A CA 1
ATOM 2367 C C . PHE A 1 302 ? 26.835 5.323 -23.227 1.00 90.94 302 PHE A C 1
ATOM 2369 O O . PHE A 1 302 ? 27.680 4.860 -22.461 1.00 90.94 302 PHE A O 1
ATOM 2376 N N . ALA A 1 303 ? 27.123 5.679 -24.484 1.00 91.25 303 ALA A N 1
ATOM 2377 C CA . ALA A 1 303 ? 28.412 5.436 -25.130 1.00 91.25 303 ALA A CA 1
ATOM 2378 C C . ALA A 1 303 ? 29.595 6.111 -24.413 1.00 91.25 303 ALA A C 1
ATOM 2380 O O . ALA A 1 303 ? 30.733 5.680 -24.553 1.00 91.25 303 ALA A O 1
ATOM 2381 N N . ARG A 1 304 ? 29.356 7.155 -23.609 1.00 89.19 304 ARG A N 1
ATOM 2382 C CA . ARG A 1 304 ? 30.404 7.798 -22.798 1.00 89.19 304 ARG A CA 1
ATOM 2383 C C . ARG A 1 304 ? 31.070 6.842 -21.802 1.00 89.19 304 ARG A C 1
ATOM 2385 O O . ARG A 1 304 ? 32.235 7.031 -21.474 1.00 89.19 304 ARG A O 1
ATOM 2392 N N . ASN A 1 305 ? 30.338 5.836 -21.328 1.00 86.19 305 ASN A N 1
ATOM 2393 C CA . ASN A 1 305 ? 30.779 4.948 -20.252 1.00 86.19 305 ASN A CA 1
ATOM 2394 C C . ASN A 1 305 ? 31.081 3.520 -20.735 1.00 86.19 305 ASN A C 1
ATOM 2396 O O . ASN A 1 305 ? 31.221 2.615 -19.915 1.00 86.19 305 ASN A O 1
ATOM 2400 N N . THR A 1 306 ? 31.158 3.297 -22.048 1.00 88.00 306 THR A N 1
ATOM 2401 C CA . THR A 1 306 ? 31.382 1.963 -22.617 1.00 88.00 306 THR A CA 1
ATOM 2402 C C . THR A 1 306 ? 32.864 1.647 -22.744 1.00 88.00 306 THR A C 1
ATOM 2404 O O . THR A 1 306 ? 33.644 2.478 -23.210 1.00 88.00 306 THR A O 1
ATOM 2407 N N . THR A 1 307 ? 33.246 0.423 -22.384 1.00 84.25 307 THR A N 1
ATOM 2408 C CA . THR A 1 307 ? 34.615 -0.082 -22.559 1.00 84.25 307 THR A CA 1
ATOM 2409 C C . THR A 1 307 ? 34.804 -0.816 -23.881 1.00 84.25 307 THR A C 1
ATOM 2411 O O . THR A 1 307 ? 35.879 -0.720 -24.470 1.00 84.25 307 THR A O 1
ATOM 2414 N N . ASN A 1 308 ? 33.777 -1.524 -24.362 1.00 94.06 308 ASN A N 1
ATOM 2415 C CA . ASN A 1 308 ? 33.794 -2.157 -25.676 1.00 94.06 308 ASN A CA 1
ATOM 2416 C C . ASN A 1 308 ? 33.254 -1.196 -26.751 1.00 94.06 308 ASN A C 1
ATOM 2418 O O . ASN A 1 308 ? 32.533 -0.245 -26.432 1.00 94.06 308 ASN A O 1
ATOM 2422 N N . PRO A 1 309 ? 33.601 -1.405 -28.035 1.00 97.31 309 PRO A N 1
ATOM 2423 C CA . PRO A 1 309 ? 33.070 -0.591 -29.120 1.00 97.31 309 PRO A CA 1
ATOM 2424 C C . PRO A 1 309 ? 31.540 -0.633 -29.199 1.00 97.31 309 PRO A C 1
ATOM 2426 O O . PRO A 1 309 ? 30.893 -1.593 -28.776 1.00 97.31 309 PRO A O 1
ATOM 2429 N N . VAL A 1 310 ? 30.964 0.393 -29.818 1.00 97.69 310 VAL A N 1
ATOM 2430 C CA . VAL A 1 310 ? 29.546 0.428 -30.194 1.00 97.69 310 VAL A CA 1
ATOM 2431 C C . VAL A 1 310 ? 29.398 0.372 -31.713 1.00 97.69 310 VAL A C 1
ATOM 2433 O O . VAL A 1 310 ? 30.296 0.792 -32.441 1.00 97.69 310 VAL A O 1
ATOM 2436 N N . ALA A 1 311 ? 28.278 -0.142 -32.214 1.00 97.19 311 ALA A N 1
ATOM 2437 C CA . ALA A 1 311 ? 27.963 -0.142 -33.643 1.00 97.19 311 ALA A CA 1
ATOM 2438 C C . ALA A 1 311 ? 26.874 0.887 -33.967 1.00 97.19 311 ALA A C 1
ATOM 2440 O O . ALA A 1 311 ? 25.860 0.938 -33.279 1.00 97.19 311 ALA A O 1
ATOM 2441 N N . ASP A 1 312 ? 27.071 1.668 -35.027 1.00 95.94 312 ASP A N 1
ATOM 2442 C CA . ASP A 1 312 ? 26.093 2.598 -35.600 1.00 95.94 312 ASP A CA 1
ATOM 2443 C C . ASP A 1 312 ? 25.756 2.123 -37.023 1.00 95.94 312 ASP A C 1
ATOM 2445 O O . ASP A 1 312 ? 26.625 2.068 -37.901 1.00 95.94 312 ASP A O 1
ATOM 2449 N N . LEU A 1 313 ? 24.514 1.677 -37.227 1.00 94.00 313 LEU A N 1
ATOM 2450 C CA . LEU A 1 313 ? 24.053 1.005 -38.442 1.00 94.00 313 LEU A CA 1
ATOM 2451 C C . LEU A 1 313 ? 23.153 1.929 -39.268 1.00 94.00 313 LEU A C 1
ATOM 2453 O O . LEU A 1 313 ? 22.109 2.383 -38.795 1.00 94.00 313 LEU A O 1
ATOM 2457 N N . GLY A 1 314 ? 23.526 2.153 -40.531 1.00 87.81 314 GLY A N 1
ATOM 2458 C CA . GLY A 1 314 ? 22.832 3.079 -41.430 1.00 87.81 314 GLY A CA 1
ATOM 2459 C C . GLY A 1 314 ? 23.210 4.540 -41.178 1.00 87.81 314 GLY A C 1
ATOM 2460 O O . GLY A 1 314 ? 22.334 5.398 -41.058 1.00 87.81 314 GLY A O 1
ATOM 2461 N N . VAL A 1 315 ? 24.511 4.826 -41.076 1.00 87.75 315 VAL A N 1
ATOM 2462 C 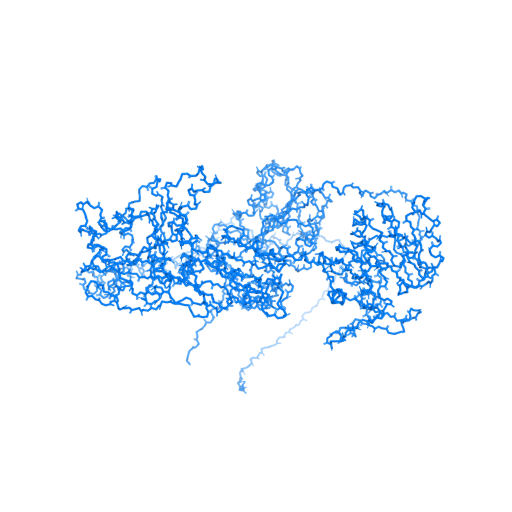CA . VAL A 1 315 ? 25.023 6.115 -40.576 1.00 87.75 315 VAL A CA 1
ATOM 2463 C C . VAL A 1 315 ? 24.783 7.312 -41.502 1.00 87.75 315 VAL A C 1
ATOM 2465 O O . VAL A 1 315 ? 24.890 8.461 -41.063 1.00 87.75 315 VAL A O 1
ATOM 2468 N N . ALA A 1 316 ? 24.468 7.096 -42.783 1.00 85.88 316 ALA A N 1
ATOM 2469 C CA . ALA A 1 316 ? 24.414 8.133 -43.810 1.00 85.88 316 ALA A CA 1
ATOM 2470 C C . ALA A 1 316 ? 25.693 9.001 -43.803 1.00 85.88 316 ALA A C 1
ATOM 2472 O O . ALA A 1 316 ? 26.796 8.474 -43.917 1.00 85.88 316 ALA A O 1
ATOM 2473 N N . PHE A 1 317 ? 25.587 10.328 -43.647 1.00 82.62 317 PHE A N 1
ATOM 2474 C CA . PHE A 1 317 ? 26.767 11.209 -43.552 1.00 82.62 317 PHE A CA 1
ATOM 2475 C C . PHE A 1 317 ? 27.408 11.238 -42.143 1.00 82.62 317 PHE A C 1
ATOM 2477 O O . PHE A 1 317 ? 28.307 12.043 -41.893 1.00 82.62 317 PHE A O 1
ATOM 2484 N N . GLY A 1 318 ? 26.937 10.389 -41.222 1.00 86.06 318 GLY A N 1
ATOM 2485 C CA . GLY A 1 318 ? 27.530 10.107 -39.914 1.00 86.06 318 GLY A CA 1
ATOM 2486 C C . GLY A 1 318 ? 27.388 11.209 -38.871 1.00 86.06 318 GLY A C 1
ATOM 2487 O O . GLY A 1 318 ? 28.295 11.411 -38.068 1.00 86.06 318 GLY A O 1
ATOM 2488 N N . PHE A 1 319 ? 26.268 11.941 -38.871 1.00 89.12 319 PHE A N 1
ATOM 2489 C CA . PHE A 1 319 ? 25.992 12.942 -37.833 1.00 89.12 319 PHE A CA 1
ATOM 2490 C C . PHE A 1 319 ? 26.004 12.316 -36.427 1.00 89.12 319 PHE A C 1
ATOM 2492 O O . PHE A 1 319 ? 26.801 12.723 -35.586 1.00 89.12 319 PHE A O 1
ATOM 2499 N N . THR A 1 320 ? 25.193 11.280 -36.191 1.00 88.81 320 THR A N 1
ATOM 2500 C CA . THR A 1 320 ? 25.127 10.609 -34.883 1.00 88.81 320 THR A CA 1
ATOM 2501 C C . THR A 1 320 ? 26.442 9.924 -34.523 1.00 88.81 320 THR A C 1
ATOM 2503 O O . THR A 1 320 ? 26.900 10.053 -33.391 1.00 88.81 320 THR A O 1
ATOM 2506 N N . THR A 1 321 ? 27.117 9.307 -35.496 1.00 94.25 321 THR A N 1
ATOM 2507 C CA . THR A 1 321 ? 28.455 8.730 -35.318 1.00 94.25 321 THR A CA 1
ATOM 2508 C C . THR A 1 321 ? 29.448 9.744 -34.746 1.00 94.25 321 THR A C 1
ATOM 2510 O O . THR A 1 321 ? 30.207 9.413 -33.841 1.00 94.25 321 THR A O 1
ATOM 2513 N N . LYS A 1 322 ? 29.432 10.999 -35.218 1.00 93.25 322 LYS A N 1
ATOM 2514 C CA . LYS A 1 322 ? 30.296 12.061 -34.674 1.00 93.25 322 LYS A CA 1
ATOM 2515 C C . LYS A 1 322 ? 29.939 12.425 -33.243 1.00 93.25 322 LYS A C 1
ATOM 2517 O O . LYS A 1 322 ? 30.840 12.590 -32.430 1.00 93.25 322 LYS A O 1
ATOM 2522 N N . GLU A 1 323 ? 28.651 12.532 -32.920 1.00 93.81 323 GLU A N 1
ATOM 2523 C CA . GLU A 1 323 ? 28.228 12.802 -31.541 1.00 93.81 323 GLU A CA 1
ATOM 2524 C C . GLU A 1 323 ? 28.670 11.684 -30.586 1.00 93.81 323 GLU A C 1
ATOM 2526 O O . GLU A 1 323 ? 29.127 11.975 -29.484 1.00 93.81 323 GLU A O 1
ATOM 2531 N N . ILE A 1 324 ? 28.644 10.423 -31.033 1.00 94.56 324 ILE A N 1
ATOM 2532 C CA . ILE A 1 324 ? 29.200 9.293 -30.277 1.00 94.56 324 ILE A CA 1
ATOM 2533 C C . ILE A 1 324 ? 30.729 9.413 -30.163 1.00 94.56 324 ILE A C 1
ATOM 2535 O O . ILE A 1 324 ? 31.279 9.264 -29.078 1.00 94.56 324 ILE A O 1
ATOM 2539 N N . LEU A 1 325 ? 31.447 9.728 -31.244 1.00 95.00 325 LEU A N 1
ATOM 2540 C CA . LEU A 1 325 ? 32.910 9.861 -31.206 1.00 95.00 325 LEU A CA 1
ATOM 2541 C C . LEU A 1 325 ? 33.381 10.978 -30.257 1.00 95.00 325 LEU A C 1
ATOM 2543 O O . LEU A 1 325 ? 34.439 10.829 -29.637 1.00 95.00 325 LEU A O 1
ATOM 2547 N N . LYS A 1 326 ? 32.601 12.050 -30.072 1.00 93.62 326 LYS A N 1
ATOM 2548 C CA . LYS A 1 326 ? 32.895 13.114 -29.093 1.00 93.62 326 LYS A CA 1
ATOM 2549 C C . LYS A 1 326 ? 32.906 12.629 -27.642 1.00 93.62 326 LYS A C 1
ATOM 2551 O O . LYS A 1 326 ? 33.489 13.298 -26.795 1.00 93.62 326 LYS A O 1
ATOM 2556 N N . THR A 1 327 ? 32.286 11.490 -27.331 1.00 93.12 327 THR A N 1
ATOM 2557 C CA . THR A 1 327 ? 32.269 10.943 -25.964 1.00 93.12 327 THR A CA 1
ATOM 2558 C C . THR A 1 327 ? 33.545 10.188 -25.601 1.00 93.12 327 THR A C 1
ATOM 2560 O O . THR A 1 327 ? 33.747 9.876 -24.432 1.00 93.12 327 THR A O 1
ATOM 2563 N N . GLY A 1 328 ? 34.398 9.897 -26.589 1.00 92.25 328 GLY A N 1
ATOM 2564 C CA . GLY A 1 328 ? 35.582 9.049 -26.432 1.00 92.25 328 GLY A CA 1
ATOM 2565 C C . GLY A 1 328 ? 35.368 7.588 -26.846 1.00 92.25 328 GLY A C 1
ATOM 2566 O O . GLY A 1 328 ? 36.344 6.848 -26.949 1.00 92.25 328 GLY A O 1
ATOM 2567 N N . ALA A 1 329 ? 34.136 7.174 -27.163 1.00 95.19 329 ALA A N 1
ATOM 2568 C CA . ALA A 1 329 ? 33.832 5.806 -27.587 1.00 95.19 329 ALA A CA 1
ATOM 2569 C C . ALA A 1 329 ? 34.510 5.410 -28.914 1.00 95.19 329 ALA A C 1
ATOM 2571 O O . ALA A 1 329 ? 34.814 6.255 -29.761 1.00 95.19 329 ALA A O 1
ATOM 2572 N N . THR A 1 330 ? 34.713 4.104 -29.112 1.00 97.38 330 THR A N 1
ATOM 2573 C CA . THR A 1 330 ? 35.086 3.520 -30.414 1.00 97.38 330 THR A CA 1
ATOM 2574 C C . THR A 1 330 ? 33.822 3.069 -31.137 1.00 97.38 330 THR A C 1
ATOM 2576 O O . THR A 1 330 ? 32.978 2.409 -30.533 1.00 97.38 330 THR A O 1
ATOM 2579 N N . VAL A 1 331 ? 33.685 3.417 -32.417 1.00 97.69 331 VAL A N 1
ATOM 2580 C CA . VAL A 1 331 ? 32.457 3.207 -33.193 1.00 97.69 331 VAL A CA 1
ATOM 2581 C C . VAL A 1 331 ? 32.731 2.400 -34.455 1.00 97.69 331 VAL A C 1
ATOM 2583 O O . VAL A 1 331 ? 33.574 2.775 -35.269 1.00 97.69 331 VAL A O 1
ATOM 2586 N N . TYR A 1 332 ? 31.972 1.325 -34.657 1.00 97.75 332 TYR A N 1
ATOM 2587 C CA . TYR A 1 332 ? 31.818 0.682 -35.958 1.00 97.75 332 TYR A CA 1
ATOM 2588 C C . TYR A 1 332 ? 30.706 1.386 -36.739 1.00 97.75 332 TYR A C 1
ATOM 2590 O O . TYR A 1 332 ? 29.536 1.252 -36.394 1.00 97.75 332 TYR A O 1
ATOM 2598 N N . ALA A 1 333 ? 31.065 2.132 -37.783 1.00 96.31 333 ALA A N 1
ATOM 2599 C CA . ALA A 1 333 ? 30.121 2.903 -38.591 1.00 96.31 333 ALA A CA 1
ATOM 2600 C C . ALA A 1 333 ? 29.802 2.165 -39.898 1.00 96.31 333 ALA A C 1
ATOM 2602 O O . ALA A 1 333 ? 30.690 1.964 -40.734 1.00 96.31 333 ALA A O 1
ATOM 2603 N N . ASN A 1 334 ? 28.545 1.761 -40.085 1.00 95.62 334 ASN A N 1
ATOM 2604 C CA . ASN A 1 334 ? 28.093 1.022 -41.263 1.00 95.62 334 ASN A CA 1
ATOM 2605 C C . ASN A 1 334 ? 27.117 1.828 -42.130 1.00 95.62 334 ASN A C 1
ATOM 2607 O O . ASN A 1 334 ? 26.169 2.432 -41.632 1.00 95.62 334 ASN A O 1
ATOM 2611 N N . ASP A 1 335 ? 27.310 1.763 -43.447 1.00 90.94 335 ASP A N 1
ATOM 2612 C CA . ASP A 1 335 ? 26.318 2.177 -44.438 1.00 90.94 335 ASP A CA 1
ATOM 2613 C C . ASP A 1 335 ? 26.482 1.357 -45.728 1.00 90.94 335 ASP A C 1
ATOM 2615 O O . ASP A 1 335 ? 27.579 0.892 -46.057 1.00 90.94 335 ASP A O 1
ATOM 2619 N N . LEU A 1 336 ? 25.392 1.214 -46.485 1.00 86.44 336 LEU A N 1
ATOM 2620 C CA . LEU A 1 336 ? 25.394 0.576 -47.800 1.00 86.44 336 LEU A CA 1
ATOM 2621 C C . LEU A 1 336 ? 26.153 1.420 -48.843 1.00 86.44 336 LEU A C 1
ATOM 2623 O O . LEU A 1 336 ? 26.683 0.877 -49.809 1.00 86.44 336 LEU A O 1
ATOM 2627 N N . SER A 1 337 ? 26.199 2.746 -48.672 1.00 85.38 337 SER A N 1
ATOM 2628 C CA . SER A 1 337 ? 26.885 3.667 -49.579 1.00 85.38 337 SER A CA 1
ATOM 2629 C C . SER A 1 337 ? 28.315 3.952 -49.132 1.00 85.38 337 SER A C 1
ATOM 2631 O O . SER A 1 337 ? 28.556 4.715 -48.192 1.00 85.38 337 SER A O 1
ATOM 2633 N N . GLU A 1 338 ? 29.284 3.430 -49.884 1.00 87.75 338 GLU A N 1
ATOM 2634 C CA . GLU A 1 338 ? 30.698 3.754 -49.677 1.00 87.75 338 GLU A CA 1
ATOM 2635 C C . GLU A 1 338 ? 30.987 5.254 -49.791 1.00 87.75 338 GLU A C 1
ATOM 2637 O O . GLU A 1 338 ? 31.845 5.772 -49.081 1.00 87.75 338 GLU A O 1
ATOM 2642 N N . ASP A 1 339 ? 30.277 5.973 -50.660 1.00 86.00 339 ASP A N 1
ATOM 2643 C CA . ASP A 1 339 ? 30.501 7.407 -50.844 1.00 86.00 339 ASP A CA 1
ATOM 2644 C C . ASP A 1 339 ? 30.033 8.222 -49.631 1.00 86.00 339 ASP A C 1
ATOM 2646 O O . ASP A 1 339 ? 30.675 9.211 -49.276 1.00 86.00 339 ASP A O 1
ATOM 2650 N N . MET A 1 340 ? 28.979 7.775 -48.935 1.00 85.56 340 MET A N 1
ATOM 2651 C CA . MET A 1 340 ? 28.559 8.402 -47.676 1.00 85.56 340 MET A CA 1
ATOM 2652 C C . MET A 1 340 ? 29.561 8.119 -46.546 1.00 85.56 340 MET A C 1
ATOM 2654 O O . MET A 1 340 ? 29.905 9.034 -45.797 1.00 85.56 340 MET A O 1
ATOM 2658 N N . LEU A 1 341 ? 30.128 6.907 -46.487 1.00 89.69 341 LEU A N 1
ATOM 2659 C CA . LEU A 1 341 ? 31.207 6.578 -45.545 1.00 89.69 341 LEU A CA 1
ATOM 2660 C C . LEU A 1 341 ? 32.499 7.358 -45.831 1.00 89.69 341 LEU A C 1
ATOM 2662 O O . LEU A 1 341 ? 33.171 7.792 -44.895 1.00 89.69 341 LEU A O 1
ATOM 2666 N N . LYS A 1 342 ? 32.838 7.598 -47.106 1.00 89.50 342 LYS A N 1
ATOM 2667 C CA . LYS A 1 342 ? 33.957 8.479 -47.486 1.00 89.50 342 LYS A CA 1
ATOM 2668 C C . LYS A 1 342 ? 33.717 9.911 -47.014 1.00 89.50 342 LYS A C 1
ATOM 2670 O O . LYS A 1 342 ? 34.639 10.536 -46.495 1.00 89.50 342 LYS A O 1
ATOM 2675 N N . GLU A 1 343 ? 32.500 10.435 -47.169 1.00 89.06 343 GLU A N 1
ATOM 2676 C CA . GLU A 1 343 ? 32.159 11.781 -46.696 1.00 89.06 343 GLU A CA 1
ATOM 2677 C C . GLU A 1 343 ? 32.236 11.885 -45.166 1.00 89.06 343 GLU A C 1
ATOM 2679 O O . GLU A 1 343 ? 32.834 12.837 -44.656 1.00 89.06 343 GLU A O 1
ATOM 2684 N N . LEU A 1 344 ? 31.731 10.878 -44.441 1.00 91.38 344 LEU A N 1
ATOM 2685 C CA . LEU A 1 344 ? 31.921 10.761 -42.996 1.00 91.38 344 LEU A CA 1
ATOM 2686 C C . LEU A 1 344 ? 33.413 10.808 -42.656 1.00 91.38 344 LEU A C 1
ATOM 2688 O O . LEU A 1 344 ? 33.836 11.726 -41.960 1.00 91.38 344 LEU A O 1
ATOM 2692 N N . ASN A 1 345 ? 34.226 9.914 -43.219 1.00 92.81 345 ASN A N 1
ATOM 2693 C CA . ASN A 1 345 ? 35.658 9.823 -42.931 1.00 92.81 345 ASN A CA 1
ATOM 2694 C C . ASN A 1 345 ? 36.419 11.136 -43.184 1.00 92.81 345 ASN A C 1
ATOM 2696 O O . ASN A 1 345 ? 37.236 11.568 -42.368 1.00 92.81 345 ASN A O 1
ATOM 2700 N N . ASN A 1 346 ? 36.119 11.807 -44.300 1.00 92.00 346 ASN A N 1
ATOM 2701 C CA . ASN A 1 346 ? 36.735 13.085 -44.663 1.00 92.00 346 ASN A CA 1
ATOM 2702 C C . ASN A 1 346 ? 36.400 14.202 -43.670 1.00 92.00 346 ASN A C 1
ATOM 2704 O O . ASN A 1 346 ? 37.187 15.129 -43.500 1.00 92.00 346 ASN A O 1
ATOM 2708 N N . SER A 1 347 ? 35.246 14.104 -43.014 1.00 91.69 347 SER A N 1
ATOM 2709 C CA . SER A 1 347 ? 34.766 15.092 -42.053 1.00 91.69 347 SER A CA 1
ATOM 2710 C C . SER A 1 347 ? 35.194 14.840 -40.601 1.00 91.69 347 SER A C 1
ATOM 2712 O O . SER A 1 347 ? 34.859 15.655 -39.744 1.00 91.69 347 SER A O 1
ATOM 2714 N N . LEU A 1 348 ? 35.908 13.740 -40.329 1.00 93.75 348 LEU A N 1
ATOM 2715 C CA . LEU A 1 348 ? 36.472 13.409 -39.015 1.00 93.75 348 LEU A CA 1
ATOM 2716 C C . LEU A 1 348 ? 37.878 13.997 -38.836 1.00 93.75 348 LEU A C 1
ATOM 2718 O O . LEU A 1 348 ? 38.662 14.063 -39.791 1.00 93.75 348 LEU A O 1
ATOM 2722 N N . THR A 1 349 ? 38.205 14.361 -37.596 1.00 93.75 349 THR A N 1
ATOM 2723 C CA . THR A 1 349 ? 39.571 14.671 -37.147 1.00 93.75 349 THR A CA 1
ATOM 2724 C C . THR A 1 349 ? 40.457 13.419 -37.135 1.00 93.75 349 THR A C 1
ATOM 2726 O O . THR A 1 349 ? 39.971 12.292 -37.210 1.00 93.75 349 THR A O 1
ATOM 2729 N N . GLU A 1 350 ? 41.778 13.593 -37.042 1.00 91.50 350 GLU A N 1
ATOM 2730 C CA . GLU A 1 350 ? 42.726 12.467 -37.014 1.00 91.50 350 GLU A CA 1
ATOM 2731 C C . GLU A 1 350 ? 42.481 11.526 -35.821 1.00 91.50 350 GLU A C 1
ATOM 2733 O O . GLU A 1 350 ? 42.488 10.309 -35.987 1.00 91.50 350 GLU A O 1
ATOM 2738 N N . GLU A 1 351 ? 42.163 12.080 -34.648 1.00 90.38 351 GLU A N 1
ATOM 2739 C CA . GLU A 1 351 ? 41.845 11.308 -33.442 1.00 90.38 351 GLU A CA 1
ATOM 2740 C C . GLU A 1 351 ? 40.520 10.542 -33.573 1.00 90.38 351 GLU A C 1
ATOM 2742 O O . GLU A 1 351 ? 40.429 9.369 -33.212 1.00 90.38 351 GLU A O 1
ATOM 2747 N N . GLU A 1 352 ? 39.491 11.174 -34.139 1.00 94.19 352 GLU A N 1
ATOM 2748 C CA . GLU A 1 352 ? 38.202 10.525 -34.387 1.00 94.19 352 GLU A CA 1
ATOM 2749 C C . GLU A 1 352 ? 38.319 9.395 -35.418 1.00 94.19 352 GLU A C 1
ATOM 2751 O O . GLU A 1 352 ? 37.661 8.368 -35.268 1.00 94.19 352 GLU A O 1
ATOM 2756 N N . ARG A 1 353 ? 39.185 9.530 -36.435 1.00 94.44 353 ARG A N 1
ATOM 2757 C CA . ARG A 1 353 ? 39.434 8.463 -37.423 1.00 94.44 353 ARG A CA 1
ATOM 2758 C C . ARG A 1 353 ? 40.059 7.217 -36.807 1.00 94.44 353 ARG A C 1
ATOM 2760 O O . ARG A 1 353 ? 39.759 6.121 -37.262 1.00 94.44 353 ARG A O 1
ATOM 2767 N N . LEU A 1 354 ? 40.886 7.360 -35.770 1.00 93.44 354 LEU A N 1
ATOM 2768 C CA . LEU A 1 354 ? 41.457 6.208 -35.061 1.00 93.44 354 LEU A CA 1
ATOM 2769 C C . LEU A 1 354 ? 40.388 5.401 -34.311 1.00 93.44 354 LEU A C 1
ATOM 2771 O O . LEU A 1 354 ? 40.556 4.200 -34.113 1.00 93.44 354 LEU A O 1
ATOM 2775 N N . ARG A 1 355 ? 39.290 6.053 -33.912 1.00 95.38 355 ARG A N 1
ATOM 2776 C CA . ARG A 1 355 ? 38.178 5.450 -33.164 1.00 95.38 355 ARG A CA 1
ATOM 2777 C C . ARG A 1 355 ? 36.944 5.158 -34.022 1.00 95.38 355 ARG A C 1
ATOM 2779 O O . ARG A 1 355 ? 35.986 4.591 -33.508 1.00 95.38 355 ARG A O 1
ATOM 2786 N N . CYS A 1 356 ? 36.952 5.507 -35.308 1.00 97.00 356 CYS A N 1
ATOM 2787 C CA . CYS A 1 356 ? 35.852 5.258 -36.238 1.00 97.00 356 CYS A CA 1
ATOM 2788 C C . CYS A 1 356 ? 36.245 4.193 -37.266 1.00 97.00 356 CYS A C 1
ATOM 2790 O O . CYS A 1 356 ? 37.034 4.441 -38.178 1.00 97.00 356 CYS A O 1
ATOM 2792 N N . ILE A 1 357 ? 35.675 2.998 -37.133 1.00 96.56 357 ILE A N 1
ATOM 2793 C CA . ILE A 1 357 ? 35.968 1.854 -37.994 1.00 96.56 357 ILE A CA 1
ATOM 2794 C C . ILE A 1 357 ? 34.835 1.706 -39.009 1.00 96.56 357 ILE A C 1
ATOM 2796 O O . ILE A 1 357 ? 33.728 1.284 -38.674 1.00 96.56 357 ILE A O 1
ATOM 2800 N N . LEU A 1 358 ? 35.115 2.044 -40.267 1.00 95.69 358 LEU A N 1
ATOM 2801 C CA . LEU A 1 358 ? 34.124 1.992 -41.342 1.00 95.69 358 LEU A CA 1
ATOM 2802 C C . LEU A 1 358 ? 33.855 0.543 -41.771 1.00 95.69 358 LEU A C 1
ATOM 2804 O O . LEU A 1 358 ? 34.781 -0.227 -42.034 1.00 95.69 358 LEU A O 1
ATOM 2808 N N . LYS A 1 359 ? 32.578 0.187 -41.887 1.00 94.44 359 LYS A N 1
ATOM 2809 C CA . LYS A 1 359 ? 32.102 -1.125 -42.336 1.00 94.44 359 LYS A CA 1
ATOM 2810 C C . LYS A 1 359 ? 31.177 -0.940 -43.546 1.00 94.44 359 LYS A C 1
ATOM 2812 O O . LYS A 1 359 ? 29.969 -0.842 -43.347 1.00 94.44 359 LYS A O 1
ATOM 2817 N N . PRO A 1 360 ? 31.697 -0.837 -44.783 1.00 92.06 360 PRO A N 1
ATOM 2818 C CA . PRO A 1 360 ? 30.849 -0.704 -45.966 1.00 92.06 360 PRO A CA 1
ATOM 2819 C C . PRO A 1 360 ? 30.067 -1.992 -46.237 1.00 92.06 360 PRO A C 1
ATOM 2821 O O . PRO A 1 360 ? 30.600 -3.087 -46.061 1.00 92.06 360 PRO A O 1
ATOM 2824 N N . GLY A 1 361 ? 28.822 -1.857 -46.694 1.00 87.94 361 GLY A N 1
ATOM 2825 C CA . GLY A 1 361 ? 27.997 -2.983 -47.137 1.00 87.94 361 GLY A CA 1
ATOM 2826 C C . GLY A 1 361 ? 26.687 -3.139 -46.369 1.00 87.94 361 GLY A C 1
ATOM 2827 O O . GLY A 1 361 ? 26.301 -2.299 -45.555 1.00 87.94 361 GLY A O 1
ATOM 2828 N N . ASN A 1 362 ? 25.972 -4.220 -46.669 1.00 87.31 362 ASN A N 1
ATOM 2829 C CA . ASN A 1 362 ? 24.671 -4.518 -46.084 1.00 87.31 362 ASN A CA 1
ATOM 2830 C C . ASN A 1 362 ? 24.811 -4.894 -44.600 1.00 87.31 362 ASN A C 1
ATOM 2832 O O . ASN A 1 362 ? 25.486 -5.866 -44.270 1.00 87.31 362 ASN A O 1
ATOM 2836 N N . ALA A 1 363 ? 24.135 -4.168 -43.704 1.00 87.44 363 ALA A N 1
ATOM 2837 C CA . ALA A 1 363 ? 24.196 -4.433 -42.265 1.00 87.44 363 ALA A CA 1
ATOM 2838 C C . ALA A 1 363 ? 23.711 -5.848 -41.881 1.00 87.44 363 ALA A C 1
ATOM 2840 O O . ALA A 1 363 ? 24.134 -6.376 -40.856 1.00 87.44 363 ALA A O 1
ATOM 2841 N N . LEU A 1 364 ? 22.866 -6.480 -42.712 1.00 87.12 364 LEU A N 1
ATOM 2842 C CA . LEU A 1 364 ? 22.430 -7.873 -42.531 1.00 87.12 364 LEU A CA 1
ATOM 2843 C C . LEU A 1 364 ? 23.583 -8.882 -42.646 1.00 87.12 364 LEU A C 1
ATOM 2845 O O . LEU A 1 364 ? 23.516 -9.964 -42.070 1.00 87.12 364 LEU A O 1
ATOM 2849 N N . GLU A 1 365 ? 24.634 -8.531 -43.383 1.00 90.50 365 GLU A N 1
ATOM 2850 C CA . GLU A 1 365 ? 25.788 -9.392 -43.668 1.00 90.50 365 GLU A CA 1
ATOM 2851 C C . GLU A 1 365 ? 26.961 -9.127 -42.716 1.00 90.50 365 GLU A C 1
ATOM 2853 O O . GLU A 1 365 ? 27.994 -9.787 -42.807 1.00 90.50 365 GLU A O 1
ATOM 2858 N N . LEU A 1 366 ? 26.819 -8.167 -41.795 1.00 91.69 366 LEU A N 1
ATOM 2859 C CA . LEU A 1 366 ? 27.822 -7.939 -40.766 1.00 91.69 366 LEU A CA 1
ATOM 2860 C C . LEU A 1 366 ? 27.844 -9.100 -39.774 1.00 91.69 366 LEU A C 1
ATOM 2862 O O . LEU A 1 366 ? 26.808 -9.690 -39.458 1.00 91.69 366 LEU A O 1
ATOM 2866 N N . GLU A 1 367 ? 29.042 -9.367 -39.265 1.00 91.50 367 GLU A N 1
ATOM 2867 C CA . GLU A 1 367 ? 29.306 -10.287 -38.169 1.00 91.50 367 GLU A CA 1
ATOM 2868 C C . GLU A 1 367 ? 30.293 -9.629 -37.201 1.00 91.50 367 GLU A C 1
ATOM 2870 O O . GLU A 1 367 ? 31.294 -9.033 -37.616 1.00 91.50 367 GLU A O 1
ATOM 2875 N N . PHE A 1 368 ? 29.993 -9.743 -35.911 1.00 93.94 368 PHE A N 1
ATOM 2876 C CA . PHE A 1 368 ? 30.861 -9.347 -34.809 1.00 93.94 368 PHE A CA 1
ATOM 2877 C C . PHE A 1 368 ? 31.007 -10.530 -33.855 1.00 93.94 368 PHE A C 1
ATOM 2879 O O . PHE A 1 368 ? 30.102 -11.360 -33.744 1.00 93.94 368 PHE A O 1
ATOM 2886 N N . GLU A 1 369 ? 32.139 -10.604 -33.158 1.00 91.44 369 GLU A N 1
ATOM 2887 C CA . GLU A 1 369 ? 32.355 -11.650 -32.158 1.00 91.44 369 GLU A CA 1
ATOM 2888 C C . GLU A 1 369 ? 31.301 -11.552 -31.037 1.00 91.44 369 GLU A C 1
ATOM 2890 O O . GLU A 1 369 ? 30.900 -10.438 -30.670 1.00 91.44 369 GLU A O 1
ATOM 2895 N N . PRO A 1 370 ? 30.836 -12.678 -30.469 1.00 89.44 370 PRO A N 1
ATOM 2896 C CA . PRO A 1 370 ? 29.865 -12.643 -29.384 1.00 89.44 370 PRO A CA 1
ATOM 2897 C C . PRO A 1 370 ? 30.363 -11.833 -28.178 1.00 89.44 370 PRO A C 1
ATOM 2899 O O . PRO A 1 370 ? 31.504 -12.000 -27.748 1.00 89.44 370 PRO A O 1
ATOM 2902 N N . GLY A 1 371 ? 29.522 -10.958 -27.625 1.00 87.69 371 GLY A N 1
ATOM 2903 C CA . GLY A 1 371 ? 29.881 -10.122 -26.473 1.00 87.69 371 GLY A CA 1
ATOM 2904 C C . GLY A 1 371 ? 30.924 -9.030 -26.743 1.00 87.69 371 GLY A C 1
ATOM 2905 O O . GLY A 1 371 ? 31.475 -8.476 -25.796 1.00 87.69 371 GLY A O 1
ATOM 2906 N N . SER A 1 372 ? 31.238 -8.739 -28.010 1.00 94.25 372 SER A N 1
ATOM 2907 C CA . SER A 1 372 ? 32.279 -7.771 -28.385 1.00 94.25 372 SER A CA 1
ATOM 2908 C C . SER A 1 372 ? 31.812 -6.317 -28.467 1.00 94.25 372 SER A C 1
ATOM 2910 O O . SER A 1 372 ? 32.651 -5.427 -28.616 1.00 94.25 372 SER A O 1
ATOM 2912 N N . LEU A 1 373 ? 30.503 -6.060 -28.377 1.00 96.50 373 LEU A N 1
ATOM 2913 C CA . LEU A 1 373 ? 29.930 -4.716 -28.426 1.00 96.50 373 LEU A CA 1
ATOM 2914 C C . LEU A 1 373 ? 29.276 -4.336 -27.093 1.00 96.50 373 LEU A C 1
ATOM 2916 O O . LEU A 1 373 ? 28.518 -5.116 -26.520 1.00 96.50 373 LEU A O 1
ATOM 2920 N N . SER A 1 374 ? 29.485 -3.098 -26.641 1.00 94.88 374 SER A N 1
ATOM 2921 C CA . SER A 1 374 ? 28.710 -2.537 -25.522 1.00 94.88 374 SER A CA 1
ATOM 2922 C C . SER A 1 374 ? 27.332 -2.044 -25.974 1.00 94.88 374 SER A C 1
ATOM 2924 O O . SER A 1 374 ? 26.382 -2.026 -25.191 1.00 94.88 374 SER A O 1
ATOM 2926 N N . GLY A 1 375 ? 27.194 -1.633 -27.238 1.00 95.88 375 GLY A N 1
ATOM 2927 C CA . GLY A 1 375 ? 25.947 -1.067 -27.742 1.00 95.88 375 GLY A CA 1
ATOM 2928 C C . GLY A 1 375 ? 25.757 -1.180 -29.248 1.00 95.88 375 GLY A C 1
ATOM 2929 O O . GLY A 1 375 ? 26.724 -1.136 -30.006 1.00 95.88 375 GLY A O 1
ATOM 2930 N N . VAL A 1 376 ? 24.500 -1.265 -29.683 1.00 96.88 376 VAL A N 1
ATOM 2931 C CA . VAL A 1 376 ? 24.102 -1.200 -31.096 1.00 96.88 376 VAL A CA 1
ATOM 2932 C C . VAL A 1 376 ? 23.048 -0.113 -31.293 1.00 96.88 376 VAL A C 1
ATOM 2934 O O . VAL A 1 376 ? 22.015 -0.103 -30.625 1.00 96.88 376 VAL A O 1
ATOM 2937 N N . LEU A 1 377 ? 23.295 0.778 -32.245 1.00 95.44 377 LEU A N 1
ATOM 2938 C CA . LEU A 1 377 ? 22.410 1.854 -32.655 1.00 95.44 377 LEU A CA 1
ATOM 2939 C C . LEU A 1 377 ? 21.942 1.626 -34.094 1.00 95.44 377 LEU A C 1
ATOM 2941 O O . LEU A 1 377 ? 22.747 1.429 -35.000 1.00 95.44 377 LEU A O 1
ATOM 2945 N N . ALA A 1 378 ? 20.631 1.679 -34.306 1.00 92.00 378 ALA A N 1
ATOM 2946 C CA . ALA A 1 378 ? 19.998 1.543 -35.612 1.00 92.00 378 ALA A CA 1
ATOM 2947 C C . ALA A 1 378 ? 18.878 2.580 -35.766 1.00 92.00 378 ALA A C 1
ATOM 2949 O O . ALA A 1 378 ? 17.691 2.303 -35.556 1.00 92.00 378 ALA A O 1
ATOM 2950 N N . LEU A 1 379 ? 19.250 3.806 -36.131 1.00 86.94 379 LEU A N 1
ATOM 2951 C CA . LEU A 1 379 ? 18.288 4.894 -36.272 1.00 86.94 379 LEU A CA 1
ATOM 2952 C C . LEU A 1 379 ? 17.672 4.909 -37.669 1.00 86.94 379 LEU A C 1
ATOM 2954 O O . LEU A 1 379 ? 18.357 5.129 -38.662 1.00 86.94 379 LEU A O 1
ATOM 2958 N N . ARG A 1 380 ? 16.346 4.755 -37.747 1.00 80.56 380 ARG A N 1
ATOM 2959 C CA . ARG A 1 380 ? 15.565 4.869 -38.991 1.00 80.56 380 ARG A CA 1
ATOM 2960 C C . ARG A 1 380 ? 16.057 3.928 -40.102 1.00 80.56 380 ARG A C 1
ATOM 2962 O O . ARG A 1 380 ? 16.013 4.279 -41.276 1.00 80.56 380 ARG A O 1
ATOM 2969 N N . TRP A 1 381 ? 16.459 2.719 -39.721 1.00 85.69 381 TRP A N 1
ATOM 2970 C CA . TRP A 1 381 ? 16.871 1.660 -40.648 1.00 85.69 381 TRP A CA 1
ATOM 2971 C C . TRP A 1 381 ? 15.880 0.484 -40.683 1.00 85.69 381 TRP A C 1
ATOM 2973 O O . TRP A 1 381 ? 15.577 -0.049 -41.749 1.00 85.69 381 TRP A O 1
ATOM 2983 N N . PHE A 1 382 ? 15.284 0.135 -39.538 1.00 88.69 382 PHE A N 1
ATOM 2984 C CA . PHE A 1 382 ? 14.449 -1.067 -39.384 1.00 88.69 382 PHE A CA 1
ATOM 2985 C C . PHE A 1 382 ? 13.214 -1.122 -40.294 1.00 88.69 382 PHE A C 1
ATOM 2987 O O . PHE A 1 382 ? 12.733 -2.206 -40.609 1.00 88.69 382 PHE A O 1
ATOM 2994 N N . HIS A 1 383 ? 12.701 0.018 -40.760 1.00 86.81 383 HIS A N 1
ATOM 2995 C CA . HIS A 1 383 ? 11.556 0.041 -41.675 1.00 86.81 383 HIS A CA 1
ATOM 2996 C C . HIS A 1 383 ? 11.879 -0.433 -43.095 1.00 86.81 383 HIS A C 1
ATOM 2998 O O . HIS A 1 383 ? 10.952 -0.681 -43.860 1.00 86.81 383 HIS A O 1
ATOM 3004 N N . PHE A 1 384 ? 13.152 -0.585 -43.462 1.00 85.56 384 PHE A N 1
ATOM 3005 C CA . PHE A 1 384 ? 13.542 -1.191 -44.739 1.00 85.56 384 PHE A CA 1
ATOM 3006 C C . PHE A 1 384 ? 13.633 -2.723 -44.670 1.00 85.56 384 PHE A C 1
ATOM 3008 O O . PHE A 1 384 ? 13.862 -3.370 -45.690 1.00 85.56 384 PHE A O 1
ATOM 3015 N N . LEU A 1 385 ? 13.453 -3.314 -43.484 1.00 88.06 385 LEU A N 1
ATOM 3016 C CA . LEU A 1 385 ? 13.589 -4.749 -43.261 1.00 88.06 385 LEU A CA 1
ATOM 3017 C C . LEU A 1 385 ? 12.239 -5.469 -43.313 1.00 88.06 385 LEU A C 1
ATOM 3019 O O . LEU A 1 385 ? 11.213 -4.996 -42.814 1.00 88.06 385 LEU A O 1
ATOM 3023 N N . THR A 1 386 ? 12.251 -6.675 -43.877 1.00 88.81 386 THR A N 1
ATOM 3024 C CA . THR A 1 386 ? 11.127 -7.610 -43.760 1.00 88.81 386 THR A CA 1
ATOM 3025 C C . THR A 1 386 ? 11.019 -8.153 -42.336 1.00 88.81 386 THR A C 1
ATOM 3027 O O . THR A 1 386 ? 11.994 -8.166 -41.589 1.00 88.81 386 THR A O 1
ATOM 3030 N N . GLY A 1 387 ? 9.841 -8.655 -41.960 1.00 88.38 387 GLY A N 1
ATOM 3031 C CA . GLY A 1 387 ? 9.636 -9.287 -40.655 1.00 88.38 387 GLY A CA 1
ATOM 3032 C C . GLY A 1 387 ? 10.686 -10.350 -40.284 1.00 88.38 387 GLY A C 1
ATOM 3033 O O . GLY A 1 387 ? 11.305 -10.240 -39.226 1.00 88.38 387 GLY A O 1
ATOM 3034 N N . PRO A 1 388 ? 10.966 -11.333 -41.164 1.00 88.50 388 PRO A N 1
ATOM 3035 C CA . PRO A 1 388 ? 12.026 -12.316 -40.934 1.00 88.50 388 PRO A CA 1
ATOM 3036 C C . PRO A 1 388 ? 13.421 -11.701 -40.745 1.00 88.50 388 PRO A C 1
ATOM 3038 O O . PRO A 1 388 ? 14.155 -12.135 -39.864 1.00 88.50 388 PRO A O 1
ATOM 3041 N N . GLN A 1 389 ? 13.765 -10.662 -41.513 1.00 91.56 389 GLN A N 1
ATOM 3042 C CA . GLN A 1 389 ? 15.052 -9.969 -41.377 1.00 91.56 389 GLN A CA 1
ATOM 3043 C C . GLN A 1 389 ? 15.160 -9.197 -40.059 1.00 91.56 389 GLN A C 1
ATOM 3045 O O . GLN A 1 389 ? 16.223 -9.187 -39.453 1.00 91.56 389 GLN A O 1
ATOM 3050 N N . ILE A 1 390 ? 14.073 -8.579 -39.578 1.00 91.88 390 ILE A N 1
ATOM 3051 C CA . ILE A 1 390 ? 14.052 -7.927 -38.257 1.00 91.88 390 ILE A CA 1
ATOM 3052 C C . ILE A 1 390 ? 14.390 -8.948 -37.171 1.00 91.88 390 ILE A C 1
ATOM 3054 O O . ILE A 1 390 ? 15.246 -8.687 -36.330 1.00 91.88 390 ILE A O 1
ATOM 3058 N N . ARG A 1 391 ? 13.759 -10.124 -37.214 1.00 90.06 391 ARG A N 1
ATOM 3059 C CA . ARG A 1 391 ? 14.007 -11.198 -36.248 1.00 90.06 391 ARG A CA 1
ATOM 3060 C C . ARG A 1 391 ? 15.456 -11.678 -36.285 1.00 90.06 391 ARG A C 1
ATOM 3062 O O . ARG A 1 391 ? 16.092 -11.778 -35.241 1.00 90.06 391 ARG A O 1
ATOM 3069 N N . GLU A 1 392 ? 15.988 -11.922 -37.479 1.00 89.00 392 GLU A N 1
ATOM 3070 C CA . GLU A 1 392 ? 17.388 -12.313 -37.679 1.00 89.00 392 GLU A CA 1
ATOM 3071 C C . GLU A 1 392 ? 18.361 -11.280 -37.086 1.00 89.00 392 GLU A C 1
ATOM 3073 O O . GLU A 1 392 ? 19.260 -11.628 -36.321 1.00 89.00 392 GLU A O 1
ATOM 3078 N N . VAL A 1 393 ? 18.143 -9.997 -37.376 1.00 92.44 393 VAL A N 1
ATOM 3079 C CA . VAL A 1 393 ? 18.992 -8.896 -36.902 1.00 92.44 393 VAL A CA 1
ATOM 3080 C C . VAL A 1 393 ? 18.926 -8.731 -35.389 1.00 92.44 393 VAL A C 1
ATOM 3082 O O . VAL A 1 393 ? 19.955 -8.524 -34.752 1.00 92.44 393 VAL A O 1
ATOM 3085 N N . VAL A 1 394 ? 17.742 -8.852 -34.788 1.00 91.31 394 VAL A N 1
ATOM 3086 C CA . VAL A 1 394 ? 17.595 -8.755 -33.330 1.00 91.31 394 VAL A CA 1
ATOM 3087 C C . VAL A 1 394 ? 18.339 -9.900 -32.625 1.00 91.31 394 VAL A C 1
ATOM 3089 O O . VAL A 1 394 ? 19.004 -9.657 -31.617 1.00 91.31 394 VAL A O 1
ATOM 3092 N N . HIS A 1 395 ? 18.326 -11.118 -33.181 1.00 88.25 395 HIS A N 1
ATOM 3093 C CA . HIS A 1 395 ? 19.149 -12.230 -32.681 1.00 88.25 395 HIS A CA 1
ATOM 3094 C C . HIS A 1 395 ? 20.654 -11.967 -32.815 1.00 88.25 395 HIS A C 1
ATOM 3096 O O . HIS A 1 395 ? 21.417 -12.259 -31.888 1.00 88.25 395 HIS A O 1
ATOM 3102 N N . LYS A 1 396 ? 21.088 -11.381 -33.936 1.00 91.88 396 LYS A N 1
ATOM 3103 C CA . LYS A 1 396 ? 22.481 -10.959 -34.125 1.00 91.88 396 LYS A CA 1
ATOM 3104 C C . LYS A 1 396 ? 22.895 -9.931 -33.075 1.00 91.88 396 LYS A C 1
ATOM 3106 O O . LYS A 1 396 ? 23.902 -10.129 -32.404 1.00 91.88 396 LYS A O 1
ATOM 3111 N N . PHE A 1 397 ? 22.075 -8.905 -32.844 1.00 94.75 397 PHE A N 1
ATOM 3112 C CA . PHE A 1 397 ? 22.334 -7.893 -31.816 1.00 94.75 397 PHE A CA 1
ATOM 3113 C C . PHE A 1 397 ? 22.480 -8.510 -30.428 1.00 94.75 397 PHE A C 1
ATOM 3115 O O . PHE A 1 397 ? 23.414 -8.175 -29.710 1.00 94.75 397 PHE A O 1
ATOM 3122 N N . PHE A 1 398 ? 21.599 -9.445 -30.068 1.00 88.69 398 PHE A N 1
ATOM 3123 C CA . PHE A 1 398 ? 21.679 -10.145 -28.786 1.00 88.69 398 PHE A CA 1
ATOM 3124 C C . PHE A 1 398 ? 22.983 -10.928 -28.616 1.00 88.69 398 PHE A C 1
ATOM 3126 O O . PHE A 1 398 ? 23.507 -11.025 -27.512 1.00 88.69 398 PHE A O 1
ATOM 3133 N N . THR A 1 399 ? 23.508 -11.477 -29.711 1.00 89.56 399 THR A N 1
ATOM 3134 C CA . THR A 1 399 ? 24.758 -12.243 -29.703 1.00 89.56 399 THR A CA 1
ATOM 3135 C C . THR A 1 399 ? 25.975 -11.324 -29.629 1.00 89.56 399 THR A C 1
ATOM 3137 O O . THR A 1 399 ? 26.907 -11.600 -28.880 1.00 89.56 399 THR A O 1
ATOM 3140 N N . TRP A 1 400 ? 25.984 -10.225 -30.387 1.00 94.62 400 TRP A N 1
ATOM 3141 C CA . TRP A 1 400 ? 27.115 -9.293 -30.441 1.00 94.62 400 TRP A CA 1
ATOM 3142 C C . TRP A 1 400 ? 27.314 -8.508 -29.144 1.00 94.62 400 TRP A C 1
ATOM 3144 O O . TRP A 1 400 ? 28.434 -8.093 -28.854 1.00 94.62 400 TRP A O 1
ATOM 3154 N N . LEU A 1 401 ? 26.237 -8.281 -28.390 1.00 94.06 401 LEU A N 1
ATOM 3155 C CA . LEU A 1 401 ? 26.263 -7.481 -27.172 1.00 94.06 401 LEU A CA 1
ATOM 3156 C C . LEU A 1 401 ? 26.822 -8.256 -25.977 1.00 94.06 401 LEU A C 1
ATOM 3158 O O . LEU A 1 401 ? 26.552 -9.442 -25.794 1.00 94.06 401 LEU A O 1
ATOM 3162 N N . GLU A 1 402 ? 27.611 -7.565 -25.158 1.00 88.50 402 GLU A N 1
ATOM 3163 C CA . GLU A 1 402 ? 28.003 -8.047 -23.833 1.00 88.50 402 GLU A CA 1
ATOM 3164 C C . GLU A 1 402 ? 26.805 -8.041 -22.865 1.00 88.50 402 GLU A C 1
ATOM 3166 O O . GLU A 1 402 ? 25.896 -7.223 -23.036 1.00 88.50 402 GLU A O 1
ATOM 3171 N N . PRO A 1 403 ? 26.797 -8.869 -21.800 1.00 82.06 403 PRO A N 1
ATOM 3172 C CA . PRO A 1 403 ? 25.736 -8.830 -20.796 1.00 82.06 403 PRO A CA 1
ATOM 3173 C C . PRO A 1 403 ? 25.534 -7.422 -20.216 1.00 82.06 403 PRO A C 1
ATOM 3175 O O . PRO A 1 403 ? 26.464 -6.818 -19.689 1.00 82.06 403 PRO A O 1
ATOM 3178 N N . GLY A 1 404 ? 24.303 -6.907 -20.273 1.00 81.31 404 GLY A N 1
ATOM 3179 C CA . GLY A 1 404 ? 23.986 -5.520 -19.902 1.00 81.31 404 GLY A CA 1
ATOM 3180 C C . GLY A 1 404 ? 24.112 -4.505 -21.046 1.00 81.31 404 GLY A C 1
ATOM 3181 O O . GLY A 1 404 ? 23.685 -3.359 -20.882 1.00 81.31 404 GLY A O 1
ATOM 3182 N N . GLY A 1 405 ? 24.634 -4.926 -22.201 1.00 89.31 405 GLY A N 1
ATOM 3183 C CA . GLY A 1 405 ? 24.773 -4.129 -23.412 1.00 89.31 405 GLY A CA 1
ATOM 3184 C C . GLY A 1 405 ? 23.431 -3.642 -23.951 1.00 89.31 405 GLY A C 1
ATOM 3185 O O . GLY A 1 405 ? 22.381 -4.255 -23.718 1.00 89.31 405 GLY A O 1
ATOM 3186 N N . LYS A 1 406 ? 23.454 -2.499 -24.641 1.00 92.69 406 LYS A N 1
ATOM 3187 C CA . LYS A 1 406 ? 22.242 -1.755 -25.016 1.00 92.69 406 LYS A CA 1
ATOM 3188 C C . LYS A 1 406 ? 21.964 -1.805 -26.512 1.00 92.69 406 LYS A C 1
ATOM 3190 O O . LYS A 1 406 ? 22.875 -1.707 -27.328 1.00 92.69 406 LYS A O 1
ATOM 3195 N N . VAL A 1 407 ? 20.691 -1.877 -26.883 1.00 94.50 407 VAL A N 1
ATOM 3196 C CA . VAL A 1 407 ? 20.255 -1.693 -28.270 1.00 94.50 407 VAL A CA 1
ATOM 3197 C C . VAL A 1 407 ? 19.251 -0.556 -28.372 1.00 94.50 407 VAL A C 1
ATOM 3199 O O . VAL A 1 407 ? 18.315 -0.462 -27.573 1.00 94.50 407 VAL A O 1
ATOM 3202 N N . VAL A 1 408 ? 19.448 0.291 -29.380 1.00 93.94 408 VAL A N 1
ATOM 3203 C CA . VAL A 1 408 ? 18.558 1.404 -29.698 1.00 93.94 408 VAL A CA 1
ATOM 3204 C C . VAL A 1 408 ? 18.129 1.341 -31.138 1.00 93.94 408 VAL A C 1
ATOM 3206 O O . VAL A 1 408 ? 18.954 1.361 -32.050 1.00 93.94 408 VAL A O 1
ATOM 3209 N N . ILE A 1 409 ? 16.819 1.306 -31.344 1.00 92.06 409 ILE A N 1
ATOM 3210 C CA . ILE A 1 409 ? 16.227 1.260 -32.676 1.00 92.06 409 ILE A CA 1
ATOM 3211 C C . ILE A 1 409 ? 15.192 2.369 -32.773 1.00 92.06 409 ILE A C 1
ATOM 3213 O O . ILE A 1 409 ? 14.344 2.515 -31.895 1.00 92.06 409 ILE A O 1
ATOM 3217 N N . THR A 1 410 ? 15.223 3.124 -33.868 1.00 88.56 410 THR A N 1
ATOM 3218 C CA . THR A 1 410 ? 14.106 4.000 -34.236 1.00 88.56 410 THR A CA 1
ATOM 3219 C C . THR A 1 410 ? 13.571 3.632 -35.609 1.00 88.56 410 THR A C 1
ATOM 3221 O O . THR A 1 410 ? 14.318 3.231 -36.505 1.00 88.56 410 THR A O 1
ATOM 3224 N N . SER A 1 411 ? 12.258 3.741 -35.798 1.00 87.25 411 SER A N 1
ATOM 3225 C CA . SER A 1 411 ? 11.614 3.384 -37.062 1.00 87.25 411 SER A CA 1
ATOM 3226 C C . SER A 1 411 ? 10.436 4.295 -37.402 1.00 87.25 411 SER A C 1
ATOM 3228 O O . SER A 1 411 ? 9.918 5.021 -36.555 1.00 87.25 411 SER A O 1
ATOM 3230 N N . GLY A 1 412 ? 10.040 4.288 -38.677 1.00 84.81 412 GLY A N 1
ATOM 3231 C CA . GLY A 1 412 ? 8.847 4.986 -39.148 1.00 84.81 412 GLY A CA 1
ATOM 3232 C C . GLY A 1 412 ? 7.587 4.181 -38.836 1.00 84.81 412 GLY A C 1
ATOM 3233 O O . GLY A 1 412 ? 7.599 2.951 -38.904 1.00 84.81 412 GLY A O 1
ATOM 3234 N N . THR A 1 413 ? 6.499 4.879 -38.521 1.00 86.69 413 THR A N 1
ATOM 3235 C CA . THR A 1 413 ? 5.212 4.280 -38.137 1.00 86.69 413 THR A CA 1
ATOM 3236 C C . THR A 1 413 ? 4.160 4.492 -39.238 1.00 86.69 413 THR A C 1
ATOM 3238 O O . THR A 1 413 ? 4.338 5.346 -40.121 1.00 86.69 413 THR A O 1
ATOM 3241 N N . PRO A 1 414 ? 3.023 3.770 -39.189 1.00 82.69 414 PRO A N 1
ATOM 3242 C CA . PRO A 1 414 ? 1.898 4.019 -40.096 1.00 82.69 414 PRO A CA 1
ATOM 3243 C C . PRO A 1 414 ? 1.260 5.404 -39.904 1.00 82.69 414 PRO A C 1
ATOM 3245 O O . PRO A 1 414 ? 0.634 5.917 -40.827 1.00 82.69 414 PRO A O 1
ATOM 3248 N N . TYR A 1 415 ? 1.464 6.056 -38.756 1.00 81.50 415 TYR A N 1
ATOM 3249 C CA . TYR A 1 415 ? 0.889 7.367 -38.429 1.00 81.50 415 TYR A CA 1
ATOM 3250 C C . TYR A 1 415 ? 1.748 8.539 -38.916 1.00 81.50 415 TYR A C 1
ATOM 3252 O O . TYR A 1 415 ? 1.736 9.619 -38.331 1.00 81.50 415 TYR A O 1
ATOM 3260 N N . SER A 1 416 ? 2.504 8.356 -39.999 1.00 76.06 416 SER A N 1
ATOM 3261 C CA . SER A 1 416 ? 3.181 9.465 -40.673 1.00 76.06 416 SER A CA 1
ATOM 3262 C C . SER A 1 416 ? 2.249 10.146 -41.678 1.00 76.06 416 SER A C 1
ATOM 3264 O O . SER A 1 416 ? 1.440 9.493 -42.341 1.00 76.06 416 SER A O 1
ATOM 3266 N N . GLY A 1 417 ? 2.399 11.460 -41.882 1.00 70.06 417 GLY A N 1
ATOM 3267 C CA . GLY A 1 417 ? 1.588 12.199 -42.864 1.00 70.06 417 GLY A CA 1
ATOM 3268 C C . GLY A 1 417 ? 1.692 11.641 -44.290 1.00 70.06 417 GLY A C 1
ATOM 3269 O O . GLY A 1 417 ? 0.731 11.705 -45.053 1.00 70.06 417 GLY A O 1
ATOM 3270 N N . ARG A 1 418 ? 2.827 11.007 -44.625 1.00 71.12 418 ARG A N 1
ATOM 3271 C CA . ARG A 1 418 ? 3.060 10.314 -45.904 1.00 71.12 418 ARG A CA 1
ATOM 3272 C C . ARG A 1 418 ? 2.274 9.010 -46.049 1.00 71.12 418 ARG A C 1
ATOM 3274 O O . ARG A 1 418 ? 1.957 8.632 -47.170 1.00 71.12 418 ARG A O 1
ATOM 3281 N N . ALA A 1 419 ? 1.969 8.343 -44.940 1.00 73.81 419 ALA A N 1
ATOM 3282 C CA . ALA A 1 419 ? 1.248 7.075 -44.898 1.00 73.81 419 ALA A CA 1
ATOM 3283 C C . ALA A 1 419 ? -0.223 7.244 -44.481 1.00 73.81 419 ALA A C 1
ATOM 3285 O O . ALA A 1 419 ? -0.909 6.257 -44.237 1.00 73.81 419 ALA A O 1
ATOM 3286 N N . LYS A 1 420 ? -0.743 8.482 -44.444 1.00 78.88 420 LYS A N 1
ATOM 3287 C CA . LYS A 1 420 ? -2.106 8.783 -43.978 1.00 78.88 420 LYS A CA 1
ATOM 3288 C C . LYS A 1 420 ? -3.187 7.937 -44.664 1.00 78.88 420 LYS A C 1
ATOM 3290 O O . LYS A 1 420 ? -4.143 7.531 -44.014 1.00 78.88 420 LYS A O 1
ATOM 3295 N N . SER A 1 421 ? -3.035 7.655 -45.960 1.00 81.94 421 SER A N 1
ATOM 3296 C CA . SER A 1 421 ? -3.971 6.817 -46.722 1.00 81.94 421 SER A CA 1
ATOM 3297 C C . SER A 1 421 ? -3.904 5.327 -46.371 1.00 81.94 421 SER A C 1
ATOM 3299 O O . SER A 1 421 ? -4.858 4.612 -46.650 1.00 81.94 421 SER A O 1
ATOM 3301 N N . PHE A 1 422 ? -2.807 4.860 -45.769 1.00 84.81 422 PHE A N 1
ATOM 3302 C CA . PHE A 1 422 ? -2.601 3.468 -45.361 1.00 84.81 422 PHE A CA 1
ATOM 3303 C C . PHE A 1 422 ? -3.082 3.182 -43.928 1.00 84.81 422 PHE A C 1
ATOM 3305 O O . PHE A 1 422 ? -3.324 2.028 -43.595 1.00 84.81 422 PHE A O 1
ATOM 3312 N N . ILE A 1 423 ? -3.283 4.207 -43.087 1.00 85.88 423 ILE A N 1
ATOM 3313 C CA . ILE A 1 423 ? -3.727 4.042 -41.687 1.00 85.88 423 ILE A CA 1
ATOM 3314 C C . ILE A 1 423 ? -4.976 3.146 -41.556 1.00 85.88 423 ILE A C 1
ATOM 3316 O O . ILE A 1 423 ? -4.936 2.226 -40.742 1.00 85.88 423 ILE A O 1
ATOM 3320 N N . PRO A 1 424 ? -6.060 3.326 -42.343 1.00 87.69 424 PRO A N 1
ATOM 3321 C CA . PRO A 1 424 ? -7.246 2.477 -42.201 1.00 87.69 424 PRO A CA 1
ATOM 3322 C C . PRO A 1 424 ? -6.970 0.998 -42.501 1.00 87.69 424 PRO A C 1
ATOM 3324 O O . PRO A 1 424 ? -7.515 0.116 -41.844 1.00 87.69 424 PRO A O 1
ATOM 3327 N N . GLU A 1 425 ? -6.111 0.727 -43.486 1.00 89.94 425 GLU A N 1
ATOM 3328 C CA . GLU A 1 425 ? -5.706 -0.632 -43.841 1.00 89.94 425 GLU A CA 1
ATOM 3329 C C . GLU A 1 425 ? -4.818 -1.243 -42.751 1.00 89.94 425 GLU A C 1
ATOM 3331 O O . GLU A 1 425 ? -5.039 -2.383 -42.349 1.00 89.94 425 GLU A O 1
ATOM 3336 N N . TYR A 1 426 ? -3.866 -0.474 -42.218 1.00 88.81 426 TYR A N 1
ATOM 3337 C CA . TYR A 1 426 ? -3.024 -0.894 -41.101 1.00 88.81 426 TYR A CA 1
ATOM 3338 C C . TYR A 1 426 ? -3.851 -1.302 -39.872 1.00 88.81 426 TYR A C 1
ATOM 3340 O O . TYR A 1 426 ? -3.634 -2.380 -39.317 1.00 88.81 426 TYR A O 1
ATOM 3348 N N . GLU A 1 427 ? -4.822 -0.477 -39.468 1.00 88.62 427 GLU A N 1
ATOM 3349 C CA . GLU A 1 427 ? -5.677 -0.752 -38.304 1.00 88.62 427 GLU A CA 1
ATOM 3350 C C . GLU A 1 427 ? -6.540 -2.004 -38.513 1.00 88.62 427 GLU A C 1
ATOM 3352 O O . GLU A 1 427 ? -6.714 -2.802 -37.592 1.00 88.62 427 GLU A O 1
ATOM 3357 N N . ALA A 1 428 ? -7.019 -2.239 -39.740 1.00 90.50 428 ALA A N 1
ATOM 3358 C CA . ALA A 1 428 ? -7.751 -3.457 -40.078 1.00 90.50 428 ALA A CA 1
ATOM 3359 C C . ALA A 1 428 ? -6.866 -4.713 -39.972 1.00 90.50 428 ALA A C 1
ATOM 3361 O O . ALA A 1 428 ? -7.284 -5.709 -39.382 1.00 90.50 428 ALA A O 1
ATOM 3362 N N . ARG A 1 429 ? -5.628 -4.660 -40.483 1.00 93.06 429 ARG A N 1
ATOM 3363 C CA . ARG A 1 429 ? -4.658 -5.768 -40.383 1.00 93.06 429 ARG A CA 1
ATOM 3364 C C . ARG A 1 429 ? -4.253 -6.046 -38.935 1.00 93.06 429 ARG A C 1
ATOM 3366 O O . ARG A 1 429 ? -4.153 -7.202 -38.528 1.00 93.06 429 ARG A O 1
ATOM 3373 N N . LYS A 1 430 ? -4.076 -4.989 -38.135 1.00 88.44 430 LYS A N 1
ATOM 3374 C CA . LYS A 1 430 ? -3.813 -5.077 -36.691 1.00 88.44 430 LYS A CA 1
ATOM 3375 C C . LYS A 1 430 ? -4.983 -5.734 -35.952 1.00 88.44 430 LYS A C 1
ATOM 3377 O O . LYS A 1 430 ? -4.758 -6.654 -35.172 1.00 88.44 430 LYS A O 1
ATOM 3382 N N . ALA A 1 431 ? -6.221 -5.330 -36.240 1.00 86.00 431 ALA A N 1
ATOM 3383 C CA . ALA A 1 431 ? -7.421 -5.938 -35.661 1.00 86.00 431 ALA A CA 1
ATOM 3384 C C . ALA A 1 431 ? -7.613 -7.408 -36.081 1.00 86.00 431 ALA A C 1
ATOM 3386 O O . ALA A 1 431 ? -8.119 -8.209 -35.298 1.00 86.00 431 ALA A O 1
ATOM 3387 N N . ALA A 1 432 ? -7.173 -7.778 -37.288 1.00 88.12 432 ALA A N 1
ATOM 3388 C CA . ALA A 1 432 ? -7.168 -9.156 -37.778 1.00 88.12 432 ALA A CA 1
ATOM 3389 C C . ALA A 1 432 ? -6.052 -10.032 -37.171 1.00 88.12 432 ALA A C 1
ATOM 3391 O O . ALA A 1 432 ? -5.999 -11.230 -37.448 1.00 88.12 432 ALA A O 1
ATOM 3392 N N . GLY A 1 433 ? -5.167 -9.458 -36.347 1.00 86.31 433 GLY A N 1
ATOM 3393 C CA . GLY A 1 433 ? -4.071 -10.182 -35.706 1.00 86.31 433 GLY A CA 1
ATOM 3394 C C . GLY A 1 433 ? -2.921 -10.537 -36.651 1.00 86.31 433 GLY A C 1
ATOM 3395 O O . GLY A 1 433 ? -2.190 -11.488 -36.380 1.00 86.31 433 GLY A O 1
ATOM 3396 N N . GLU A 1 434 ? -2.747 -9.809 -37.760 1.00 89.44 434 GLU A N 1
ATOM 3397 C CA . GLU A 1 434 ? -1.594 -10.021 -38.636 1.00 89.44 434 GLU A CA 1
ATOM 3398 C C . GLU A 1 434 ? -0.276 -9.757 -37.891 1.00 89.44 434 GLU A C 1
ATOM 3400 O O . GLU A 1 434 ? -0.134 -8.777 -37.162 1.00 89.44 434 GLU A O 1
ATOM 3405 N N . GLU A 1 435 ? 0.723 -10.619 -38.102 1.00 85.19 435 GLU A N 1
ATOM 3406 C CA . GLU A 1 435 ? 2.012 -10.544 -37.399 1.00 85.19 435 GLU A CA 1
ATOM 3407 C C . GLU A 1 435 ? 2.824 -9.286 -37.775 1.00 85.19 435 GLU A C 1
ATOM 3409 O O . GLU A 1 435 ? 3.557 -8.749 -36.939 1.00 85.19 435 GLU A O 1
ATOM 3414 N N . TRP A 1 436 ? 2.673 -8.807 -39.018 1.00 90.62 436 TRP A N 1
ATOM 3415 C CA . TRP A 1 436 ? 3.399 -7.671 -39.604 1.00 90.62 436 TRP A CA 1
ATOM 3416 C C . TRP A 1 436 ? 2.439 -6.693 -40.305 1.00 90.62 436 TRP A C 1
ATOM 3418 O O . TRP A 1 436 ? 2.507 -6.526 -41.529 1.00 90.62 436 TRP A O 1
ATOM 3428 N N . PRO A 1 437 ? 1.549 -6.016 -39.556 1.00 90.31 437 PRO A N 1
ATOM 3429 C CA . PRO A 1 437 ? 0.462 -5.219 -40.135 1.00 90.31 437 PRO A CA 1
ATOM 3430 C C . PRO A 1 437 ? 0.973 -4.010 -40.938 1.00 90.31 437 PRO A C 1
ATOM 3432 O O . PRO A 1 437 ? 0.290 -3.511 -41.830 1.00 90.31 437 PRO A O 1
ATOM 3435 N N . GLY A 1 438 ? 2.207 -3.571 -40.670 1.00 88.69 438 GLY A N 1
ATOM 3436 C CA . GLY A 1 438 ? 2.881 -2.458 -41.341 1.00 88.69 438 GLY A CA 1
ATOM 3437 C C . GLY A 1 438 ? 3.582 -2.787 -42.654 1.00 88.69 438 GLY A C 1
ATOM 3438 O O . GLY A 1 438 ? 4.194 -1.890 -43.233 1.00 88.69 438 GLY A O 1
ATOM 3439 N N . SER A 1 439 ? 3.533 -4.037 -43.118 1.00 89.38 439 SER A N 1
ATOM 3440 C CA . SER A 1 439 ? 4.247 -4.472 -44.321 1.00 89.38 439 SER A CA 1
ATOM 3441 C C . SER A 1 439 ? 3.562 -3.974 -45.598 1.00 89.38 439 SER A C 1
ATOM 3443 O O . SER A 1 439 ? 2.431 -4.359 -45.914 1.00 89.38 439 SER A O 1
ATOM 3445 N N . VAL A 1 440 ? 4.263 -3.139 -46.365 1.00 83.19 440 VAL A N 1
ATOM 3446 C CA . VAL A 1 440 ? 3.805 -2.573 -47.640 1.00 83.19 440 VAL A CA 1
ATOM 3447 C C . VAL A 1 440 ? 4.812 -2.896 -48.740 1.00 83.19 440 VAL A C 1
ATOM 3449 O O . VAL A 1 440 ? 6.011 -2.647 -48.607 1.00 83.19 440 VAL A O 1
ATOM 3452 N N . ARG A 1 441 ? 4.325 -3.449 -49.855 1.00 77.75 441 ARG A N 1
ATOM 3453 C CA . ARG A 1 441 ? 5.136 -3.761 -51.042 1.00 77.75 441 ARG A CA 1
ATOM 3454 C C . ARG A 1 441 ? 4.984 -2.661 -52.096 1.00 77.75 441 ARG A C 1
ATOM 3456 O O . ARG A 1 441 ? 3.898 -2.112 -52.251 1.00 77.75 441 ARG A O 1
ATOM 3463 N N . ASN A 1 442 ? 6.044 -2.413 -52.863 1.00 65.06 442 ASN A N 1
ATOM 3464 C CA . ASN A 1 442 ? 6.090 -1.497 -54.012 1.00 65.06 442 ASN A CA 1
ATOM 3465 C C . ASN A 1 442 ? 5.837 -0.012 -53.676 1.00 65.06 442 ASN A C 1
ATOM 3467 O O . ASN A 1 442 ? 5.107 0.684 -54.384 1.00 65.06 442 ASN A O 1
ATOM 3471 N N . VAL A 1 443 ? 6.463 0.497 -52.611 1.00 62.31 443 VAL A N 1
ATOM 3472 C CA . VAL A 1 443 ? 6.398 1.917 -52.223 1.00 62.31 443 VAL A CA 1
ATOM 3473 C C . VAL A 1 443 ? 7.408 2.734 -53.044 1.00 62.31 443 VAL A C 1
ATOM 3475 O O . VAL A 1 443 ? 8.540 2.972 -52.626 1.00 62.31 443 VAL A O 1
ATOM 3478 N N . GLY A 1 444 ? 7.011 3.163 -54.246 1.00 62.22 444 GLY A N 1
ATOM 3479 C CA . GLY A 1 444 ? 7.842 4.013 -55.114 1.00 62.22 444 GLY A CA 1
ATOM 3480 C C . GLY A 1 444 ? 9.208 3.392 -55.452 1.00 62.22 444 GLY A C 1
ATOM 3481 O O . GLY A 1 444 ? 9.291 2.207 -55.760 1.00 62.22 444 GLY A O 1
ATOM 3482 N N . SER A 1 445 ? 10.290 4.181 -55.386 1.00 52.22 445 SER A N 1
ATOM 3483 C CA . SER A 1 445 ? 11.670 3.714 -55.622 1.00 52.22 445 SER A CA 1
ATOM 3484 C C . SER A 1 445 ? 12.296 2.955 -54.442 1.00 52.22 445 SER A C 1
ATOM 3486 O O . SER A 1 445 ? 13.425 2.494 -54.565 1.00 52.22 445 SER A O 1
ATOM 3488 N N . GLN A 1 446 ? 11.599 2.839 -53.304 1.00 55.53 446 GLN A N 1
ATOM 3489 C CA . GLN A 1 446 ? 12.117 2.242 -52.063 1.00 55.53 446 GLN A CA 1
ATOM 3490 C C . GLN A 1 446 ? 11.782 0.746 -51.916 1.00 55.53 446 GLN A C 1
ATOM 3492 O O . GLN A 1 446 ? 12.212 0.111 -50.959 1.00 55.53 446 GLN A O 1
ATOM 3497 N N . GLY A 1 447 ? 11.036 0.155 -52.858 1.00 67.25 447 GLY A N 1
ATOM 3498 C CA . GLY A 1 447 ? 10.717 -1.275 -52.842 1.00 67.25 447 GLY A CA 1
ATOM 3499 C C . GLY A 1 447 ? 9.718 -1.646 -51.741 1.00 67.25 447 GLY A C 1
ATOM 3500 O O . GLY A 1 447 ? 8.524 -1.381 -51.887 1.00 67.25 447 GLY A O 1
ATOM 3501 N N . GLN A 1 448 ? 10.184 -2.296 -50.672 1.00 73.56 448 GLN A N 1
ATOM 3502 C CA . GLN A 1 448 ? 9.367 -2.748 -49.539 1.00 73.56 448 GLN A CA 1
ATOM 3503 C C . GLN A 1 448 ? 9.618 -1.882 -48.301 1.00 73.56 448 GLN A C 1
ATOM 3505 O O . GLN A 1 448 ? 10.760 -1.561 -47.986 1.00 73.56 448 GLN A O 1
ATOM 3510 N N . LEU A 1 449 ? 8.544 -1.544 -47.583 1.00 82.25 449 LEU A N 1
ATOM 3511 C CA . LEU A 1 449 ? 8.597 -0.803 -46.326 1.00 82.25 449 LEU A CA 1
ATOM 3512 C C . LEU A 1 449 ? 7.800 -1.548 -45.254 1.00 82.25 449 LEU A C 1
ATOM 3514 O O . LEU A 1 449 ? 6.714 -2.056 -45.527 1.00 82.25 449 LEU A O 1
ATOM 3518 N N . ASN A 1 450 ? 8.318 -1.590 -44.035 1.00 87.88 450 ASN A N 1
ATOM 3519 C CA . ASN A 1 450 ? 7.640 -2.140 -42.873 1.00 87.88 450 ASN A CA 1
ATOM 3520 C C . ASN A 1 450 ? 7.479 -1.045 -41.817 1.00 87.88 450 ASN A C 1
ATOM 3522 O O . ASN A 1 450 ? 8.441 -0.640 -41.170 1.00 87.88 450 ASN A O 1
ATOM 3526 N N . MET A 1 451 ? 6.267 -0.515 -41.677 1.00 87.31 451 MET A N 1
ATOM 3527 C CA . MET A 1 451 ? 5.973 0.550 -40.720 1.00 87.31 451 MET A CA 1
ATOM 3528 C C . MET A 1 451 ? 5.700 -0.039 -39.333 1.00 87.31 451 MET A C 1
ATOM 3530 O O . MET A 1 451 ? 4.728 -0.766 -39.135 1.00 87.31 451 MET A O 1
ATOM 3534 N N . LEU A 1 452 ? 6.562 0.265 -38.365 1.00 87.62 452 LEU A N 1
ATOM 3535 C CA . LEU A 1 452 ? 6.595 -0.424 -37.075 1.00 87.62 452 LEU A CA 1
ATOM 3536 C C . LEU A 1 452 ? 5.993 0.448 -35.975 1.00 87.62 452 LEU A C 1
ATOM 3538 O O . LEU A 1 452 ? 6.326 1.624 -35.857 1.00 87.62 452 LEU A O 1
ATOM 3542 N N . GLU A 1 453 ? 5.131 -0.137 -35.149 1.00 87.31 453 GLU A N 1
ATOM 3543 C CA . GLU A 1 453 ? 4.709 0.449 -33.875 1.00 87.31 453 GLU A CA 1
ATOM 3544 C C . GLU A 1 453 ? 5.612 -0.037 -32.725 1.00 87.31 453 GLU A C 1
ATOM 3546 O O . GLU A 1 453 ? 6.237 -1.095 -32.856 1.00 87.31 453 GLU A O 1
ATOM 3551 N N . PRO A 1 454 ? 5.637 0.677 -31.580 1.00 85.88 454 PRO A N 1
ATOM 3552 C CA . PRO A 1 454 ? 6.434 0.299 -30.411 1.00 85.88 454 PRO A CA 1
ATOM 3553 C C . PRO A 1 454 ? 6.239 -1.165 -29.976 1.00 85.88 454 PRO A C 1
ATOM 3555 O O . PRO A 1 454 ? 7.217 -1.879 -29.767 1.00 85.88 454 PRO A O 1
ATOM 3558 N N . TRP A 1 455 ? 4.993 -1.655 -29.954 1.00 84.25 455 TRP A N 1
ATOM 3559 C CA . TRP A 1 455 ? 4.683 -3.027 -29.528 1.00 84.25 455 TRP A CA 1
ATOM 3560 C C . TRP A 1 455 ? 5.261 -4.112 -30.454 1.00 84.25 455 TRP A C 1
ATOM 3562 O O . TRP A 1 455 ? 5.553 -5.212 -29.991 1.00 84.25 455 TRP A O 1
ATOM 3572 N N . VAL A 1 456 ? 5.442 -3.829 -31.754 1.00 86.19 456 VAL A N 1
ATOM 3573 C CA . VAL A 1 456 ? 6.020 -4.796 -32.710 1.00 86.19 456 VAL A CA 1
ATOM 3574 C C . VAL A 1 456 ? 7.504 -4.987 -32.413 1.00 86.19 456 VAL A C 1
ATOM 3576 O O . VAL A 1 456 ? 7.992 -6.113 -32.388 1.00 86.19 456 VAL A O 1
ATOM 3579 N N . LEU A 1 457 ? 8.210 -3.884 -32.152 1.00 85.00 457 LEU A N 1
ATOM 3580 C CA . LEU A 1 457 ? 9.618 -3.911 -31.758 1.00 85.00 457 LEU A CA 1
ATOM 3581 C C . LEU A 1 457 ? 9.787 -4.562 -30.381 1.00 85.00 457 LEU A C 1
ATOM 3583 O O . LEU A 1 457 ? 10.664 -5.406 -30.213 1.00 85.00 457 LEU A O 1
ATOM 3587 N N . GLU A 1 458 ? 8.909 -4.236 -29.428 1.00 84.31 458 GLU A N 1
ATOM 3588 C CA . GLU A 1 458 ? 8.914 -4.839 -28.093 1.00 84.31 458 GLU A CA 1
ATOM 3589 C C . GLU A 1 458 ? 8.722 -6.350 -28.127 1.00 84.31 458 GLU A C 1
ATOM 3591 O O . GLU A 1 458 ? 9.469 -7.075 -27.468 1.00 84.31 458 GLU A O 1
ATOM 3596 N N . ARG A 1 459 ? 7.780 -6.838 -28.939 1.00 89.69 459 ARG A N 1
ATOM 3597 C CA . ARG A 1 459 ? 7.551 -8.272 -29.129 1.00 89.69 459 ARG A CA 1
ATOM 3598 C C . ARG A 1 459 ? 8.829 -8.997 -29.555 1.00 89.69 459 ARG A C 1
ATOM 3600 O O . ARG A 1 459 ? 9.190 -9.988 -28.927 1.00 89.69 459 ARG A O 1
ATOM 3607 N N . GLU A 1 460 ? 9.506 -8.523 -30.603 1.00 87.19 460 GLU A N 1
ATOM 3608 C CA . GLU A 1 460 ? 10.688 -9.210 -31.152 1.00 87.19 460 GLU A CA 1
ATOM 3609 C C . GLU A 1 460 ? 11.908 -9.113 -30.221 1.00 87.19 460 GLU A C 1
ATOM 3611 O O . GLU A 1 460 ? 12.632 -10.094 -30.040 1.00 87.19 460 GLU A O 1
ATOM 3616 N N . LEU A 1 461 ? 12.117 -7.960 -29.575 1.00 88.00 461 LEU A N 1
ATOM 3617 C CA . LEU A 1 461 ? 13.223 -7.761 -28.632 1.00 88.00 461 LEU A CA 1
ATOM 3618 C C . LEU A 1 461 ? 13.045 -8.619 -27.373 1.00 88.00 461 LEU A C 1
ATOM 3620 O O . LEU A 1 461 ? 13.978 -9.317 -26.968 1.00 88.00 461 LEU A O 1
ATOM 3624 N N . ARG A 1 462 ? 11.837 -8.651 -26.795 1.00 82.81 462 ARG A N 1
ATOM 3625 C CA . ARG A 1 462 ? 11.537 -9.494 -25.627 1.00 82.81 462 ARG A CA 1
ATOM 3626 C C . ARG A 1 462 ? 11.620 -10.981 -25.944 1.00 82.81 462 ARG A C 1
ATOM 3628 O O . ARG A 1 462 ? 12.170 -11.730 -25.143 1.00 82.81 462 ARG A O 1
ATOM 3635 N N . ALA A 1 463 ? 11.123 -11.407 -27.108 1.00 77.25 463 ALA A N 1
ATOM 3636 C CA . ALA A 1 463 ? 11.222 -12.801 -27.547 1.00 77.25 463 ALA A CA 1
ATOM 3637 C C . ALA A 1 463 ? 12.680 -13.283 -27.658 1.00 77.25 463 ALA A C 1
ATOM 3639 O O . ALA A 1 463 ? 12.952 -14.468 -27.484 1.00 77.25 463 ALA A O 1
ATOM 3640 N N . THR A 1 464 ? 13.612 -12.357 -27.894 1.00 78.62 464 THR A N 1
ATOM 3641 C CA . THR A 1 464 ? 15.048 -12.635 -28.009 1.00 78.62 464 THR A CA 1
ATOM 3642 C C . THR A 1 464 ? 15.785 -12.568 -26.660 1.00 78.62 464 THR A C 1
ATOM 3644 O O . THR A 1 464 ? 16.919 -13.023 -26.561 1.00 78.62 464 THR A O 1
ATOM 3647 N N . GLY A 1 465 ? 15.144 -12.060 -25.599 1.00 77.44 465 GLY A N 1
ATOM 3648 C CA . GLY A 1 465 ? 15.716 -11.985 -24.247 1.00 77.44 465 GLY A CA 1
ATOM 3649 C C . GLY A 1 465 ? 16.167 -10.590 -23.801 1.00 77.44 465 GLY A C 1
ATOM 3650 O O . GLY A 1 465 ? 16.808 -10.466 -22.755 1.00 77.44 465 GLY A O 1
ATOM 3651 N N . PHE A 1 466 ? 15.846 -9.540 -24.560 1.00 83.62 466 PHE A N 1
ATOM 3652 C CA . PHE A 1 466 ? 16.067 -8.160 -24.130 1.00 83.62 466 PHE A CA 1
ATOM 3653 C C . PHE A 1 466 ? 14.981 -7.677 -23.158 1.00 83.62 466 PHE A C 1
ATOM 3655 O O . PHE A 1 466 ? 13.810 -8.041 -23.276 1.00 83.62 466 PHE A O 1
ATOM 3662 N N . GLU A 1 467 ? 15.357 -6.787 -22.241 1.00 79.56 467 GLU A N 1
ATOM 3663 C CA . GLU A 1 467 ? 14.426 -6.067 -21.369 1.00 79.56 467 GLU A CA 1
ATOM 3664 C C . GLU A 1 467 ? 14.253 -4.618 -21.830 1.00 79.56 467 GLU A C 1
ATOM 3666 O O . GLU A 1 467 ? 15.210 -3.960 -22.246 1.00 79.56 467 GLU A O 1
ATOM 3671 N N . VAL A 1 468 ? 13.013 -4.132 -21.747 1.00 79.56 468 VAL A N 1
ATOM 3672 C CA . VAL A 1 468 ? 12.646 -2.762 -22.124 1.00 79.56 468 VAL A CA 1
ATOM 3673 C C . VAL A 1 468 ? 13.092 -1.816 -21.030 1.00 79.56 468 VAL A C 1
ATOM 3675 O O . VAL A 1 468 ? 12.754 -2.012 -19.864 1.00 79.56 468 VAL A O 1
ATOM 3678 N N . GLU A 1 469 ? 13.767 -0.745 -21.411 1.00 75.38 469 GLU A N 1
ATOM 3679 C CA . GLU A 1 469 ? 14.028 0.381 -20.517 1.00 75.38 469 GLU A CA 1
ATOM 3680 C C . GLU A 1 469 ? 13.343 1.658 -21.028 1.00 75.38 469 GLU A C 1
ATOM 3682 O O . GLU A 1 469 ? 12.820 2.425 -20.226 1.00 75.38 469 GLU A O 1
ATOM 3687 N N . MET A 1 470 ? 13.198 1.824 -22.347 1.00 76.69 470 MET A N 1
ATOM 3688 C CA . MET A 1 470 ? 12.347 2.856 -22.949 1.00 76.69 470 MET A CA 1
ATOM 3689 C C . MET A 1 470 ? 11.699 2.323 -24.228 1.00 76.69 470 MET A C 1
ATOM 3691 O O . MET A 1 470 ? 12.346 1.652 -25.029 1.00 76.69 470 MET A O 1
ATOM 3695 N N . CYS A 1 471 ? 10.421 2.604 -24.450 1.00 80.31 471 CYS A N 1
ATOM 3696 C CA . CYS A 1 471 ? 9.725 2.231 -25.678 1.00 80.31 471 CYS A CA 1
ATOM 3697 C C . CYS A 1 471 ? 8.544 3.173 -25.886 1.00 80.31 471 CYS A C 1
ATOM 3699 O O . CYS A 1 471 ? 7.745 3.374 -24.972 1.00 80.31 471 CYS A O 1
ATOM 3701 N N . GLY A 1 472 ? 8.423 3.760 -27.073 1.00 80.38 472 GLY A N 1
ATOM 3702 C CA . GLY A 1 472 ? 7.362 4.727 -27.313 1.00 80.38 472 GLY A CA 1
ATOM 3703 C C . GLY A 1 472 ? 7.381 5.351 -28.696 1.00 80.38 472 GLY A C 1
ATOM 3704 O O . GLY A 1 472 ? 8.200 5.028 -29.557 1.00 80.38 472 GLY A O 1
ATOM 3705 N N . PHE A 1 473 ? 6.426 6.249 -28.910 1.00 79.25 473 PHE A N 1
ATOM 3706 C CA . PHE A 1 473 ? 6.390 7.099 -30.091 1.00 79.25 473 PHE A CA 1
ATOM 3707 C C . PHE A 1 473 ? 7.291 8.322 -29.894 1.00 79.25 473 PHE A C 1
ATOM 3709 O O . PHE A 1 473 ? 7.298 8.909 -28.818 1.00 79.25 473 PHE A O 1
ATOM 3716 N N . ILE A 1 474 ? 8.006 8.722 -30.946 1.00 72.31 474 ILE A N 1
ATOM 3717 C CA . ILE A 1 474 ? 8.852 9.917 -30.963 1.00 72.31 474 ILE A CA 1
ATOM 3718 C C . ILE A 1 474 ? 8.058 11.055 -31.596 1.00 72.31 474 ILE A C 1
ATOM 3720 O O . ILE A 1 474 ? 7.730 11.018 -32.789 1.00 72.31 474 ILE A O 1
ATOM 3724 N N . LYS A 1 475 ? 7.808 12.104 -30.812 1.00 65.00 475 LYS A N 1
ATOM 3725 C CA . LYS A 1 475 ? 7.112 13.300 -31.283 1.00 65.00 475 LYS A CA 1
ATOM 3726 C C . LYS A 1 475 ? 8.053 14.161 -32.124 1.00 65.00 475 LYS A C 1
ATOM 3728 O O . LYS A 1 475 ? 8.952 14.820 -31.609 1.00 65.00 475 LYS A O 1
ATOM 3733 N N . ARG A 1 476 ? 7.828 14.218 -33.440 1.00 62.41 476 ARG A N 1
ATOM 3734 C CA . ARG A 1 476 ? 8.651 15.041 -34.343 1.00 62.41 476 ARG A CA 1
ATOM 3735 C C . ARG A 1 476 ? 8.361 16.536 -34.178 1.00 62.41 476 ARG A C 1
ATOM 3737 O O . ARG A 1 476 ? 7.317 17.029 -34.606 1.00 62.41 476 ARG A O 1
ATOM 3744 N N . THR A 1 477 ? 9.319 17.288 -33.642 1.00 52.78 477 THR A N 1
ATOM 3745 C CA . THR A 1 477 ? 9.235 18.758 -33.524 1.00 52.78 477 THR A CA 1
ATOM 3746 C C . THR A 1 477 ? 9.796 19.493 -34.759 1.00 52.78 477 THR A C 1
ATOM 3748 O O . THR A 1 477 ? 9.417 20.637 -35.030 1.00 52.78 477 THR A O 1
ATOM 3751 N N . PHE A 1 478 ? 10.585 18.807 -35.598 1.00 51.69 478 PHE A N 1
ATOM 3752 C CA . PHE A 1 478 ? 11.268 19.322 -36.801 1.00 51.69 478 PHE A CA 1
ATOM 3753 C C . PHE A 1 478 ? 10.912 18.540 -38.094 1.00 51.69 478 PHE A C 1
ATOM 3755 O O . PHE A 1 478 ? 10.441 17.404 -38.056 1.00 51.69 478 PHE A O 1
ATOM 3762 N N . GLY A 1 479 ? 11.094 19.169 -39.269 1.00 54.03 479 GLY A N 1
ATOM 3763 C CA . GLY A 1 479 ? 10.823 18.591 -40.607 1.00 54.03 479 GLY A CA 1
ATOM 3764 C C . GLY A 1 479 ? 9.555 19.083 -41.332 1.00 54.03 479 GLY A C 1
ATOM 3765 O O . GLY A 1 479 ? 8.810 19.881 -40.756 1.00 54.03 479 GLY A O 1
ATOM 3766 N N . PRO A 1 480 ? 9.312 18.660 -42.597 1.00 57.53 480 PRO A N 1
ATOM 3767 C CA . PRO A 1 480 ? 8.232 19.184 -43.442 1.00 57.53 480 PRO A CA 1
ATOM 3768 C C . PRO A 1 480 ? 6.850 19.032 -42.795 1.00 57.53 480 PRO A C 1
ATOM 3770 O O . PRO A 1 480 ? 6.490 17.944 -42.346 1.00 57.53 480 PRO A O 1
ATOM 3773 N N . THR A 1 481 ? 6.056 20.106 -42.778 1.00 58.03 481 THR A N 1
ATOM 3774 C CA . THR A 1 481 ? 4.727 20.154 -42.134 1.00 58.03 481 THR A CA 1
ATOM 3775 C C . THR A 1 481 ? 3.779 19.065 -42.635 1.00 58.03 481 THR A C 1
ATOM 3777 O O . THR A 1 481 ? 3.046 18.489 -41.841 1.00 58.03 481 THR A O 1
ATOM 3780 N N . GLY A 1 482 ? 3.854 18.700 -43.919 1.00 55.97 482 GLY A N 1
ATOM 3781 C CA . GLY A 1 482 ? 3.033 17.638 -44.512 1.00 55.97 482 GLY A CA 1
ATOM 3782 C C . GLY A 1 482 ? 3.369 16.206 -44.073 1.00 55.97 482 GLY A C 1
ATOM 3783 O O . GLY A 1 482 ? 2.703 15.276 -44.515 1.00 55.97 482 GLY A O 1
ATOM 3784 N N . TRP A 1 483 ? 4.411 15.985 -43.263 1.00 58.88 483 TRP A N 1
ATOM 3785 C CA . TRP A 1 483 ? 4.751 14.649 -42.745 1.00 58.88 483 TRP A CA 1
ATOM 3786 C C . TRP A 1 483 ? 4.314 14.446 -41.290 1.00 58.88 483 TRP A C 1
ATOM 3788 O O . TRP A 1 483 ? 4.460 13.335 -40.782 1.00 58.88 483 TRP A O 1
ATOM 3798 N N . ARG A 1 484 ? 3.789 15.492 -40.642 1.00 62.31 484 ARG A N 1
ATOM 3799 C CA . ARG A 1 484 ? 3.318 15.496 -39.249 1.00 62.31 484 ARG A CA 1
ATOM 3800 C C . ARG A 1 484 ? 1.819 15.168 -39.201 1.00 62.31 484 ARG A C 1
ATOM 3802 O O . ARG A 1 484 ? 1.081 15.617 -40.078 1.00 62.31 484 ARG A O 1
ATOM 3809 N N . LEU A 1 485 ? 1.379 14.399 -38.208 1.00 61.56 485 LEU A N 1
ATOM 3810 C CA . LEU A 1 485 ? -0.024 14.065 -37.946 1.00 61.56 485 LEU A CA 1
ATOM 3811 C C . LEU A 1 485 ? -0.403 14.342 -36.487 1.00 61.56 485 LEU A C 1
ATOM 3813 O O . LEU A 1 485 ? -1.095 15.323 -36.233 1.00 61.56 485 LEU A O 1
ATOM 3817 N N . ASP A 1 486 ? 0.017 13.498 -35.548 1.00 61.09 486 ASP A N 1
ATOM 3818 C CA . ASP A 1 486 ? -0.455 13.515 -34.155 1.00 61.09 486 ASP A CA 1
ATOM 3819 C C . ASP A 1 486 ? 0.644 13.232 -33.114 1.00 61.09 486 ASP A C 1
ATOM 3821 O O . ASP A 1 486 ? 0.349 13.084 -31.929 1.00 61.09 486 ASP A O 1
ATOM 3825 N N . GLY A 1 487 ? 1.915 13.195 -33.528 1.00 59.94 487 GLY A N 1
ATOM 3826 C CA . GLY A 1 487 ? 3.045 12.873 -32.654 1.00 59.94 487 GLY A CA 1
ATOM 3827 C C . GLY A 1 487 ? 3.418 11.390 -32.622 1.00 59.94 487 GLY A C 1
ATOM 3828 O O . GLY A 1 487 ? 4.365 11.035 -31.923 1.00 59.94 487 GLY A O 1
ATOM 3829 N N . ARG A 1 488 ? 2.717 10.525 -33.371 1.00 72.38 488 ARG A N 1
ATOM 3830 C CA . ARG A 1 488 ? 3.041 9.096 -33.500 1.00 72.38 488 ARG A CA 1
ATOM 3831 C C . ARG A 1 488 ? 3.871 8.759 -34.731 1.00 72.38 488 ARG A C 1
ATOM 3833 O O . ARG A 1 488 ? 3.934 7.593 -35.089 1.00 72.38 488 ARG A O 1
ATOM 3840 N N . GLU A 1 489 ? 4.496 9.718 -35.414 1.00 71.44 489 GLU A N 1
ATOM 3841 C CA . GLU A 1 489 ? 5.078 9.516 -36.754 1.00 71.44 489 GLU A CA 1
ATOM 3842 C C . GLU A 1 489 ? 6.323 8.613 -36.774 1.00 71.44 489 GLU A C 1
ATOM 3844 O O . GLU A 1 489 ? 6.684 8.078 -37.825 1.00 71.44 489 GLU A O 1
ATOM 3849 N N . HIS A 1 490 ? 7.022 8.504 -35.644 1.00 67.88 490 HIS A N 1
ATOM 3850 C CA . HIS A 1 490 ? 8.176 7.625 -35.444 1.00 67.88 490 HIS A CA 1
ATOM 3851 C C . HIS A 1 490 ? 8.001 6.861 -34.136 1.00 67.88 490 HIS A C 1
ATOM 3853 O O . HIS A 1 490 ? 7.270 7.297 -33.250 1.00 67.88 490 HIS A O 1
ATOM 3859 N N . CYS A 1 491 ? 8.683 5.731 -34.010 1.00 73.31 491 CYS A N 1
ATOM 3860 C CA . CYS A 1 491 ? 8.824 5.009 -32.756 1.00 73.31 491 CYS A CA 1
ATOM 3861 C C . CYS A 1 491 ? 10.301 4.828 -32.418 1.00 73.31 491 CYS A C 1
ATOM 3863 O O . CYS A 1 491 ? 11.154 4.812 -33.312 1.00 73.31 491 CYS A O 1
ATOM 3865 N N . GLY A 1 492 ? 10.580 4.706 -31.127 1.00 67.31 492 GLY A N 1
ATOM 3866 C CA . GLY A 1 492 ? 11.894 4.416 -30.588 1.00 67.31 492 GLY A CA 1
ATOM 3867 C C . GLY A 1 492 ? 11.817 3.346 -29.512 1.00 67.31 492 GLY A C 1
ATOM 3868 O O . GLY A 1 492 ? 10.796 3.173 -28.839 1.00 67.31 492 GLY A O 1
ATOM 3869 N N . VAL A 1 493 ? 12.909 2.606 -29.385 1.00 70.62 493 VAL A N 1
ATOM 3870 C CA . VAL A 1 493 ? 13.109 1.584 -28.366 1.00 70.62 493 VAL A CA 1
ATOM 3871 C C . VAL A 1 493 ? 14.531 1.654 -27.825 1.00 70.62 493 VAL A C 1
ATOM 3873 O O . VAL A 1 493 ? 15.476 1.815 -28.591 1.00 70.62 493 VAL A O 1
ATOM 3876 N N . TRP A 1 494 ? 14.663 1.509 -26.510 1.00 74.88 494 TRP A N 1
ATOM 3877 C CA . TRP A 1 494 ? 15.900 1.423 -25.744 1.00 74.88 494 TRP A CA 1
ATOM 3878 C C . TRP A 1 494 ? 15.834 0.189 -24.847 1.00 74.88 494 TRP A C 1
ATOM 3880 O O . TRP A 1 494 ? 14.982 0.097 -23.955 1.00 74.88 494 TRP A O 1
ATOM 3890 N N . TYR A 1 495 ? 16.691 -0.787 -25.119 1.00 81.00 495 TYR A N 1
ATOM 3891 C CA . TYR A 1 495 ? 16.654 -2.090 -24.465 1.00 81.00 495 TYR A CA 1
ATOM 3892 C C . TYR A 1 495 ? 18.032 -2.467 -23.969 1.00 81.00 495 TYR A C 1
ATOM 3894 O O . TYR A 1 495 ? 19.046 -2.012 -24.499 1.00 81.00 495 TYR A O 1
ATOM 3902 N N . TYR A 1 496 ? 18.061 -3.350 -22.981 1.00 74.38 496 TYR A N 1
ATOM 3903 C CA . TYR A 1 496 ? 19.295 -3.925 -22.480 1.00 74.38 496 TYR A CA 1
ATOM 3904 C C . TYR A 1 496 ? 19.232 -5.438 -22.464 1.00 74.38 496 TYR A C 1
ATOM 3906 O O . TYR A 1 496 ? 18.186 -6.036 -22.196 1.00 74.38 496 TYR A O 1
ATOM 3914 N N . GLN A 1 497 ? 20.362 -6.066 -22.769 1.00 64.94 497 GLN A N 1
ATOM 3915 C CA . GLN A 1 497 ? 20.509 -7.490 -22.540 1.00 64.94 497 GLN A CA 1
ATOM 3916 C C . GLN A 1 497 ? 20.457 -7.715 -21.034 1.00 64.94 497 GLN A C 1
ATOM 3918 O O . GLN A 1 497 ? 21.210 -7.087 -20.286 1.00 64.94 497 GLN A O 1
ATOM 3923 N N . ARG A 1 498 ? 19.555 -8.585 -20.572 1.00 59.41 498 ARG A N 1
ATOM 3924 C CA . ARG A 1 498 ? 19.410 -8.875 -19.146 1.00 59.41 498 ARG A CA 1
ATOM 3925 C C . ARG A 1 498 ? 20.775 -9.247 -18.560 1.00 59.41 498 ARG A C 1
ATOM 3927 O O . ARG A 1 498 ? 21.404 -10.205 -19.001 1.00 59.41 498 ARG A O 1
ATOM 3934 N N . GLY A 1 499 ? 21.236 -8.462 -17.587 1.00 42.25 499 GLY A N 1
ATOM 3935 C CA . GLY A 1 499 ? 22.486 -8.726 -16.888 1.00 42.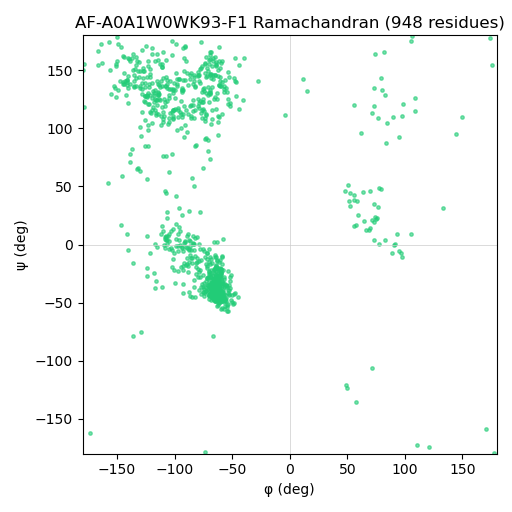25 499 GLY A CA 1
ATOM 3936 C C . GLY A 1 499 ? 22.401 -10.060 -16.149 1.00 42.25 499 GLY A C 1
ATOM 3937 O O . GLY A 1 499 ? 21.665 -10.179 -15.171 1.00 42.25 499 GLY A O 1
ATOM 3938 N N . GLY A 1 500 ? 23.164 -11.037 -16.636 1.00 47.50 500 GLY A N 1
ATOM 3939 C CA . GLY A 1 500 ? 23.442 -12.303 -15.976 1.00 47.50 500 GLY A CA 1
ATOM 3940 C C . GLY A 1 500 ? 22.590 -13.480 -16.449 1.00 47.50 500 GLY A C 1
ATOM 3941 O O . GLY A 1 500 ? 21.397 -13.578 -16.155 1.00 47.50 500 GLY A O 1
ATOM 3942 N N . GLU A 1 501 ? 23.275 -14.511 -16.946 1.00 46.44 501 GLU A N 1
ATOM 3943 C CA . GLU A 1 501 ? 23.145 -15.777 -16.229 1.00 46.44 501 GLU A CA 1
ATOM 3944 C C . GLU A 1 501 ? 23.264 -15.443 -14.739 1.00 46.44 501 GLU A C 1
ATOM 3946 O O . GLU A 1 501 ? 24.274 -14.889 -14.292 1.00 46.44 501 GLU A O 1
ATOM 3951 N N . ARG A 1 502 ? 22.198 -15.685 -13.971 1.00 51.97 502 ARG A N 1
ATOM 3952 C CA . ARG A 1 502 ? 22.307 -15.676 -12.513 1.00 51.97 502 ARG A CA 1
ATOM 3953 C C . ARG A 1 502 ? 23.539 -16.506 -12.186 1.00 51.97 502 ARG A C 1
ATOM 3955 O O . ARG A 1 502 ? 23.639 -17.627 -12.691 1.00 51.97 502 ARG A O 1
ATOM 3962 N N . GLY A 1 503 ? 24.456 -15.957 -11.386 1.00 52.41 503 GLY A N 1
ATOM 3963 C CA . GLY A 1 503 ? 25.594 -16.727 -10.890 1.00 52.41 503 GLY A CA 1
ATOM 3964 C C . GLY A 1 503 ? 25.121 -18.111 -10.418 1.00 52.41 503 GLY A C 1
ATOM 3965 O O . GLY A 1 503 ? 23.950 -18.267 -10.062 1.00 52.41 503 GLY A O 1
ATOM 3966 N N . PRO A 1 504 ? 25.982 -19.137 -10.420 1.00 56.03 504 PRO A N 1
ATOM 3967 C CA . PRO A 1 504 ? 25.561 -20.537 -10.290 1.00 56.03 504 PRO A CA 1
ATOM 3968 C C . PRO A 1 504 ? 24.776 -20.863 -9.003 1.00 56.03 504 PRO A C 1
ATOM 3970 O O . PRO A 1 504 ? 24.224 -21.952 -8.888 1.00 56.03 504 PRO A O 1
ATOM 3973 N N . MET A 1 505 ? 24.714 -19.942 -8.038 1.00 71.69 505 MET A N 1
ATOM 3974 C CA . MET A 1 505 ? 24.131 -20.152 -6.719 1.00 71.69 505 MET A CA 1
ATOM 3975 C C . MET A 1 505 ? 22.717 -19.557 -6.601 1.00 71.69 505 MET A C 1
ATOM 3977 O O . MET A 1 505 ? 22.511 -18.390 -6.947 1.00 71.69 505 MET A O 1
ATOM 3981 N N . PRO A 1 506 ? 21.742 -20.311 -6.064 1.00 84.81 506 PRO A N 1
ATOM 3982 C CA . PRO A 1 506 ? 20.433 -19.770 -5.726 1.00 84.81 506 PRO A CA 1
ATOM 3983 C C . PRO A 1 506 ? 20.515 -18.809 -4.531 1.00 84.81 506 PRO A C 1
ATOM 3985 O O . PRO A 1 506 ? 21.306 -19.007 -3.608 1.00 84.81 506 PRO A O 1
ATOM 3988 N N . ALA A 1 507 ? 19.671 -17.775 -4.542 1.00 89.94 507 ALA A N 1
ATOM 3989 C CA . ALA A 1 507 ? 19.526 -16.811 -3.455 1.00 89.94 507 ALA A CA 1
ATOM 3990 C C . ALA A 1 507 ? 18.071 -16.788 -2.974 1.00 89.94 507 ALA A C 1
ATOM 3992 O O . ALA A 1 507 ? 17.150 -16.791 -3.792 1.00 89.94 507 ALA A O 1
ATOM 3993 N N . TYR A 1 508 ? 17.877 -16.734 -1.655 1.00 93.69 508 TYR A N 1
ATOM 3994 C CA . TYR A 1 508 ? 16.569 -16.688 -0.996 1.00 93.69 508 TYR A CA 1
ATOM 3995 C C . TYR A 1 508 ? 16.581 -15.599 0.076 1.00 93.69 508 TYR A C 1
ATOM 3997 O O . TYR A 1 508 ? 17.591 -15.415 0.756 1.00 93.69 508 TYR A O 1
ATOM 4005 N N . ILE A 1 509 ? 15.466 -14.892 0.247 1.00 93.50 509 ILE A N 1
ATOM 4006 C CA . ILE A 1 509 ? 15.328 -13.849 1.268 1.00 93.50 509 ILE A CA 1
ATOM 4007 C C . ILE A 1 509 ? 14.405 -14.374 2.362 1.00 93.50 509 ILE A C 1
ATOM 4009 O O . ILE A 1 509 ? 13.239 -14.657 2.103 1.00 93.50 509 ILE A O 1
ATOM 4013 N N . VAL A 1 510 ? 14.910 -14.470 3.593 1.00 93.81 510 VAL A N 1
ATOM 4014 C CA . VAL A 1 510 ? 14.112 -14.790 4.786 1.00 93.81 510 VAL A CA 1
ATOM 4015 C C . VAL A 1 510 ? 14.216 -13.613 5.743 1.00 93.81 510 VAL A C 1
ATOM 4017 O O . VAL A 1 510 ? 15.312 -13.257 6.169 1.00 93.81 510 VAL A O 1
ATOM 4020 N N . THR A 1 511 ? 13.090 -12.974 6.051 1.00 90.88 511 THR A N 1
ATOM 4021 C CA . THR A 1 511 ? 13.070 -11.722 6.820 1.00 90.88 511 THR A CA 1
ATOM 4022 C C . THR A 1 511 ? 11.861 -11.650 7.757 1.00 90.88 511 THR A C 1
ATOM 4024 O O . THR A 1 511 ? 10.788 -12.140 7.404 1.00 90.88 511 THR A O 1
ATOM 4027 N N . PRO A 1 512 ? 11.968 -11.002 8.934 1.00 81.94 512 PRO A N 1
ATOM 4028 C CA . PRO A 1 512 ? 10.789 -10.626 9.715 1.00 81.94 512 PRO A CA 1
ATOM 4029 C C . PRO A 1 512 ? 9.840 -9.712 8.926 1.00 81.94 512 PRO A C 1
ATOM 4031 O O . PRO A 1 512 ? 8.626 -9.827 9.087 1.00 81.94 512 PRO A O 1
ATOM 4034 N N . GLY A 1 513 ? 10.379 -8.874 8.029 1.00 68.44 513 GLY A N 1
ATOM 4035 C CA . GLY A 1 513 ? 9.619 -8.044 7.099 1.00 68.44 513 GLY A CA 1
ATOM 4036 C C . GLY A 1 513 ? 8.862 -6.900 7.770 1.00 68.44 513 GLY A C 1
ATOM 4037 O O . GLY A 1 513 ? 7.689 -6.721 7.479 1.00 68.44 513 GLY A O 1
ATOM 4038 N N . CYS A 1 514 ? 9.478 -6.140 8.674 1.00 70.12 514 CYS A N 1
ATOM 4039 C CA . CYS A 1 514 ? 8.773 -5.129 9.470 1.00 70.12 514 CYS A CA 1
ATOM 4040 C C . CYS A 1 514 ? 8.236 -3.948 8.636 1.00 70.12 514 CYS A C 1
ATOM 4042 O O . CYS A 1 514 ? 7.042 -3.891 8.355 1.00 70.12 514 CYS A O 1
ATOM 4044 N N . LEU A 1 515 ? 9.087 -2.985 8.264 1.00 64.12 515 LEU A N 1
ATOM 4045 C CA . LEU A 1 515 ? 8.675 -1.737 7.588 1.00 64.12 515 LEU A CA 1
ATOM 4046 C C . LEU A 1 515 ? 8.924 -1.779 6.076 1.00 64.12 515 LEU A C 1
ATOM 4048 O O . LEU A 1 515 ? 8.287 -1.071 5.301 1.00 64.12 515 LEU A O 1
ATOM 4052 N N . GLU A 1 516 ? 9.829 -2.650 5.658 1.00 78.62 516 GLU A N 1
ATOM 4053 C CA . GLU A 1 516 ? 10.304 -2.843 4.301 1.00 78.62 516 GLU A CA 1
ATOM 4054 C C . GLU A 1 516 ? 9.679 -4.012 3.503 1.00 78.62 516 GLU A C 1
ATOM 4056 O O . GLU A 1 516 ? 10.134 -4.232 2.375 1.00 78.62 516 GLU A O 1
ATOM 4061 N N . PRO A 1 517 ? 8.671 -4.782 3.984 1.00 78.25 517 PRO A N 1
ATOM 4062 C CA . PRO A 1 517 ? 8.272 -6.017 3.310 1.00 78.25 517 PRO A CA 1
ATOM 4063 C C . PRO A 1 517 ? 7.700 -5.751 1.916 1.00 78.25 517 PRO A C 1
ATOM 4065 O O . PRO A 1 517 ? 7.891 -6.566 1.021 1.00 78.25 517 PRO A O 1
ATOM 4068 N N . LEU A 1 518 ? 7.058 -4.597 1.697 1.00 83.50 518 LEU A N 1
ATOM 4069 C CA . LEU A 1 518 ? 6.535 -4.203 0.387 1.00 83.50 518 LEU A CA 1
ATOM 4070 C C . LEU A 1 518 ? 7.659 -3.948 -0.626 1.00 83.50 518 LEU A C 1
ATOM 4072 O O . LEU A 1 518 ? 7.590 -4.447 -1.748 1.00 83.50 518 LEU A O 1
ATOM 4076 N N . TYR A 1 519 ? 8.709 -3.224 -0.229 1.00 86.38 519 TYR A N 1
ATOM 4077 C CA . TYR A 1 519 ? 9.856 -2.935 -1.093 1.00 86.38 519 TYR A CA 1
ATOM 4078 C C . TYR A 1 519 ? 10.687 -4.192 -1.364 1.00 86.38 519 TYR A C 1
ATOM 4080 O O . TYR A 1 519 ? 11.047 -4.462 -2.509 1.00 86.38 519 TYR A O 1
ATOM 4088 N N . LEU A 1 520 ? 10.929 -5.011 -0.333 1.00 88.00 520 LEU A N 1
ATOM 4089 C CA . LEU A 1 520 ? 11.595 -6.304 -0.494 1.00 88.00 520 LEU A CA 1
ATOM 4090 C C . LEU A 1 520 ? 10.796 -7.243 -1.393 1.00 88.00 520 LEU A C 1
ATOM 4092 O O . LEU A 1 520 ? 11.386 -7.954 -2.199 1.00 88.00 520 LEU A O 1
ATOM 4096 N N . ASN A 1 521 ? 9.468 -7.231 -1.295 1.00 88.81 521 ASN A N 1
ATOM 4097 C CA . ASN A 1 521 ? 8.616 -8.015 -2.174 1.00 88.81 521 ASN A CA 1
ATOM 4098 C C . ASN A 1 521 ? 8.704 -7.553 -3.632 1.00 88.81 521 ASN A C 1
ATOM 4100 O O . ASN A 1 521 ? 8.836 -8.394 -4.513 1.00 88.81 521 ASN A O 1
ATOM 4104 N N . GLN A 1 522 ? 8.692 -6.244 -3.898 1.00 84.50 522 GLN A N 1
ATOM 4105 C CA . GLN A 1 522 ? 8.892 -5.722 -5.257 1.00 84.50 522 GLN A CA 1
ATOM 4106 C C . GLN A 1 522 ? 10.241 -6.167 -5.831 1.00 84.50 522 GLN A C 1
ATOM 4108 O O . GLN A 1 522 ? 10.302 -6.640 -6.965 1.00 84.50 522 GLN A O 1
ATOM 4113 N N . LEU A 1 523 ? 11.301 -6.083 -5.025 1.00 85.69 523 LEU A N 1
ATOM 4114 C CA . LEU A 1 523 ? 12.638 -6.530 -5.399 1.00 85.69 523 LEU A CA 1
ATOM 4115 C C . LEU A 1 523 ? 12.674 -8.036 -5.687 1.00 85.69 523 LEU A C 1
ATOM 4117 O O . LEU A 1 523 ? 13.117 -8.460 -6.751 1.00 85.69 523 LEU A O 1
ATOM 4121 N N . ALA A 1 524 ? 12.169 -8.846 -4.757 1.00 89.75 524 ALA A N 1
ATOM 4122 C CA . ALA A 1 524 ? 12.142 -10.297 -4.868 1.00 89.75 524 ALA A CA 1
ATOM 4123 C C . ALA A 1 524 ? 11.293 -10.764 -6.059 1.00 89.75 524 ALA A C 1
ATOM 4125 O O . ALA A 1 524 ? 11.698 -11.674 -6.778 1.00 89.75 524 ALA A O 1
ATOM 4126 N N . ALA A 1 525 ? 10.159 -10.112 -6.323 1.00 85.06 525 ALA A N 1
ATOM 4127 C CA . ALA A 1 525 ? 9.320 -10.395 -7.480 1.00 85.06 525 ALA A CA 1
ATOM 4128 C C . ALA A 1 525 ? 10.026 -10.031 -8.796 1.00 85.06 525 ALA A C 1
ATOM 4130 O O . ALA A 1 525 ? 10.056 -10.853 -9.715 1.00 85.06 525 ALA A O 1
ATOM 4131 N N . ALA A 1 526 ? 10.638 -8.843 -8.878 1.00 81.06 526 ALA A N 1
ATOM 4132 C CA . ALA A 1 526 ? 11.361 -8.376 -10.063 1.00 81.06 526 ALA A CA 1
ATOM 4133 C C . ALA A 1 526 ? 12.590 -9.244 -10.373 1.00 81.06 526 ALA A C 1
ATOM 4135 O O . ALA A 1 526 ? 12.864 -9.579 -11.526 1.00 81.06 526 ALA A O 1
ATOM 4136 N N . TRP A 1 527 ? 13.315 -9.654 -9.334 1.00 84.00 527 TRP A N 1
ATOM 4137 C CA . TRP A 1 527 ? 14.497 -10.507 -9.450 1.00 84.00 527 TRP A CA 1
ATOM 4138 C C . TRP A 1 527 ? 14.164 -11.997 -9.457 1.00 84.00 527 TRP A C 1
ATOM 4140 O O . TRP A 1 527 ? 15.065 -12.819 -9.619 1.00 84.00 527 TRP A O 1
ATOM 4150 N N . ASN A 1 528 ? 12.882 -12.351 -9.326 1.00 85.75 528 ASN A N 1
ATOM 4151 C CA . ASN A 1 528 ? 12.363 -13.711 -9.243 1.00 85.75 528 ASN A CA 1
ATOM 4152 C C . ASN A 1 528 ? 13.102 -14.573 -8.189 1.00 85.75 528 ASN A C 1
ATOM 4154 O O . ASN A 1 528 ? 13.576 -15.672 -8.480 1.00 85.75 528 ASN A O 1
ATOM 4158 N N . ILE A 1 529 ? 13.217 -14.036 -6.974 1.00 92.62 529 ILE A N 1
ATOM 4159 C CA . ILE A 1 529 ? 13.831 -14.630 -5.779 1.00 92.62 529 ILE A CA 1
ATOM 4160 C C . ILE A 1 529 ? 12.723 -15.024 -4.797 1.00 92.62 529 ILE A C 1
ATOM 4162 O O . ILE A 1 529 ? 11.788 -14.249 -4.589 1.00 92.62 529 ILE A O 1
ATOM 4166 N N . LEU A 1 530 ? 12.821 -16.212 -4.186 1.00 95.56 530 LEU A N 1
ATOM 4167 C CA . LEU A 1 530 ? 11.893 -16.636 -3.131 1.00 95.56 530 LEU A CA 1
ATOM 4168 C C . LEU A 1 530 ? 12.024 -15.694 -1.926 1.00 95.56 530 LEU A C 1
ATOM 4170 O O . LEU A 1 530 ? 13.120 -15.523 -1.385 1.00 95.56 530 LEU A O 1
ATOM 4174 N N . LEU A 1 531 ? 10.901 -15.118 -1.502 1.00 94.75 531 LEU A N 1
ATOM 4175 C CA . LEU A 1 531 ? 10.800 -14.282 -0.311 1.00 94.75 531 LEU A CA 1
ATOM 4176 C C . LEU A 1 531 ? 9.939 -14.981 0.741 1.00 94.75 531 LEU A C 1
ATOM 4178 O O . LEU A 1 531 ? 8.778 -15.291 0.486 1.00 94.75 531 LEU A O 1
ATOM 4182 N N . ILE A 1 532 ? 10.494 -15.163 1.937 1.00 95.31 532 ILE A N 1
ATOM 4183 C CA . ILE A 1 532 ? 9.796 -15.689 3.108 1.00 95.31 532 ILE A CA 1
ATOM 4184 C C . ILE A 1 532 ? 9.715 -14.592 4.168 1.00 95.31 532 ILE A C 1
ATOM 4186 O O . ILE A 1 532 ? 10.737 -14.198 4.738 1.00 95.31 532 ILE A O 1
ATOM 4190 N N . THR A 1 533 ? 8.508 -14.105 4.452 1.00 93.44 533 THR A N 1
ATOM 4191 C CA . THR A 1 533 ? 8.272 -13.217 5.601 1.00 93.44 533 THR A CA 1
ATOM 4192 C C . THR A 1 533 ? 7.903 -14.032 6.838 1.00 93.44 533 THR A C 1
ATOM 4194 O O . THR A 1 533 ? 7.186 -15.026 6.741 1.00 93.44 533 THR A O 1
ATOM 4197 N N . THR A 1 534 ? 8.394 -13.635 8.013 1.00 91.56 534 THR A N 1
ATOM 4198 C CA . THR A 1 534 ? 8.219 -14.416 9.255 1.00 91.56 534 THR A CA 1
ATOM 4199 C C . THR A 1 534 ? 7.508 -13.657 10.374 1.00 91.56 534 THR A C 1
ATOM 4201 O O . THR A 1 534 ? 7.209 -14.243 11.412 1.00 91.56 534 THR A O 1
ATOM 4204 N N . SER A 1 535 ? 7.239 -12.358 10.214 1.00 83.00 535 SER A N 1
ATOM 4205 C CA . SER A 1 535 ? 6.523 -11.541 11.213 1.00 83.00 535 SER A CA 1
ATOM 4206 C C . SER A 1 535 ? 5.537 -10.536 10.613 1.00 83.00 535 SER A C 1
ATOM 4208 O O . SER A 1 535 ? 4.809 -9.882 11.359 1.00 83.00 535 SER A O 1
ATOM 4210 N N . SER A 1 536 ? 5.480 -10.416 9.286 1.00 77.75 536 SER A N 1
ATOM 4211 C CA . SER A 1 536 ? 4.575 -9.502 8.599 1.00 77.75 536 SER A CA 1
ATOM 4212 C C . SER A 1 536 ? 3.728 -10.196 7.552 1.00 77.75 536 SER A C 1
ATOM 4214 O O . SER A 1 536 ? 4.098 -11.203 6.946 1.00 77.75 536 SER A O 1
ATOM 4216 N N . SER A 1 537 ? 2.537 -9.642 7.371 1.00 78.50 537 SER A N 1
ATOM 4217 C CA . SER A 1 537 ? 1.552 -10.108 6.406 1.00 78.50 537 SER A CA 1
ATOM 4218 C C . SER A 1 537 ? 0.732 -8.899 5.987 1.00 78.50 537 SER A C 1
ATOM 4220 O O . SER A 1 537 ? 0.225 -8.176 6.848 1.00 78.50 537 SER A O 1
ATOM 4222 N N . ASP A 1 538 ? 0.633 -8.676 4.680 1.00 77.31 538 ASP A N 1
ATOM 4223 C CA . ASP A 1 538 ? -0.029 -7.516 4.086 1.00 77.31 538 ASP A CA 1
ATOM 4224 C C . ASP A 1 538 ? -0.915 -7.957 2.913 1.00 77.31 538 ASP A C 1
ATOM 4226 O O . ASP A 1 538 ? -0.558 -8.864 2.157 1.00 77.31 538 ASP A O 1
ATOM 4230 N N . MET A 1 539 ? -2.093 -7.341 2.780 1.00 76.69 539 MET A N 1
ATOM 4231 C CA . MET A 1 539 ? -3.078 -7.705 1.759 1.00 76.69 539 MET A CA 1
ATOM 4232 C C . MET A 1 539 ? -2.537 -7.476 0.340 1.00 76.69 539 MET A C 1
ATOM 4234 O O . MET A 1 539 ? -2.856 -8.235 -0.571 1.00 76.69 539 MET A O 1
ATOM 4238 N N . ILE A 1 540 ? -1.681 -6.467 0.156 1.00 79.19 540 ILE A N 1
ATOM 4239 C CA . ILE A 1 540 ? -0.996 -6.178 -1.107 1.00 79.19 540 ILE A CA 1
ATOM 4240 C C . ILE A 1 540 ? 0.010 -7.285 -1.423 1.00 79.19 540 ILE A C 1
ATOM 4242 O O . ILE A 1 540 ? 0.109 -7.707 -2.572 1.00 79.19 540 ILE A O 1
ATOM 4246 N N . ILE A 1 541 ? 0.739 -7.780 -0.418 1.00 83.12 541 ILE A N 1
ATOM 4247 C CA . ILE A 1 541 ? 1.727 -8.848 -0.616 1.00 83.12 541 ILE A CA 1
ATOM 4248 C C . ILE A 1 541 ? 1.027 -10.194 -0.860 1.00 83.12 541 ILE A C 1
ATOM 4250 O O . ILE A 1 541 ? 1.507 -10.996 -1.654 1.00 83.12 541 ILE A O 1
ATOM 4254 N N . LYS A 1 542 ? -0.152 -10.426 -0.273 1.00 85.00 542 LYS A N 1
ATOM 4255 C CA . LYS A 1 542 ? -0.938 -11.649 -0.507 1.00 85.00 542 LYS A CA 1
ATOM 4256 C C . LYS A 1 542 ? -1.387 -11.826 -1.969 1.00 85.00 542 LYS A C 1
ATOM 4258 O O . LYS A 1 542 ? -1.597 -12.958 -2.410 1.00 85.00 542 LYS A O 1
ATOM 4263 N N . ASP A 1 543 ? -1.496 -10.742 -2.739 1.00 84.44 543 ASP A N 1
ATOM 4264 C CA . ASP A 1 543 ? -1.837 -10.766 -4.165 1.00 84.44 543 ASP A CA 1
ATOM 4265 C C . ASP A 1 543 ? -0.718 -11.401 -5.015 1.00 84.44 543 ASP A C 1
ATOM 4267 O O . ASP A 1 543 ? 0.332 -10.806 -5.269 1.00 84.44 543 ASP A O 1
ATOM 4271 N N . LYS A 1 544 ? -0.963 -12.619 -5.515 1.00 85.81 544 LYS A N 1
ATOM 4272 C CA . LYS A 1 544 ? 0.001 -13.382 -6.327 1.00 85.81 544 LYS A CA 1
ATOM 4273 C C . LYS A 1 544 ? 0.293 -12.791 -7.698 1.00 85.81 544 LYS A C 1
ATOM 4275 O O . LYS A 1 544 ? 1.306 -13.165 -8.289 1.00 85.81 544 LYS A O 1
ATOM 4280 N N . SER A 1 545 ? -0.532 -11.870 -8.197 1.00 81.69 545 SER A N 1
ATOM 4281 C CA . SER A 1 545 ? -0.196 -11.129 -9.416 1.00 81.69 545 SER A CA 1
ATOM 4282 C C . SER A 1 545 ? 1.002 -10.196 -9.194 1.00 81.69 545 SER A C 1
ATOM 4284 O O . SER A 1 545 ? 1.807 -10.008 -10.105 1.00 81.69 545 SER A O 1
ATOM 4286 N N . LYS A 1 546 ? 1.170 -9.691 -7.964 1.00 82.12 546 LYS A N 1
ATOM 4287 C CA . LYS A 1 546 ? 2.249 -8.778 -7.555 1.00 82.12 546 LYS A CA 1
ATOM 4288 C C . LYS A 1 546 ? 3.394 -9.488 -6.841 1.00 82.12 546 LYS A C 1
ATOM 4290 O O . LYS A 1 546 ? 4.545 -9.099 -6.999 1.00 82.12 546 LYS A O 1
ATOM 4295 N N . SER A 1 547 ? 3.081 -10.543 -6.093 1.00 89.69 547 SER A N 1
ATOM 4296 C CA . SER A 1 547 ? 4.015 -11.227 -5.186 1.00 89.69 547 SER A CA 1
ATOM 4297 C C . SER A 1 547 ? 4.128 -12.725 -5.502 1.00 89.69 547 SER A C 1
ATOM 4299 O O . SER A 1 547 ? 3.853 -13.584 -4.655 1.00 89.69 547 SER A O 1
ATOM 4301 N N . PRO A 1 548 ? 4.492 -13.086 -6.743 1.00 90.94 548 PRO A N 1
ATOM 4302 C CA . PRO A 1 548 ? 4.464 -14.469 -7.205 1.00 90.94 548 PRO A CA 1
ATOM 4303 C C . PRO A 1 548 ? 5.541 -15.355 -6.568 1.00 90.94 548 PRO A C 1
ATOM 4305 O O . PRO A 1 548 ? 5.458 -16.572 -6.680 1.00 90.94 548 PRO A O 1
ATOM 4308 N N . THR A 1 549 ? 6.549 -14.763 -5.925 1.00 94.06 549 THR A N 1
ATOM 4309 C CA . THR A 1 549 ? 7.667 -15.467 -5.281 1.00 94.06 549 THR A CA 1
ATOM 4310 C C . THR A 1 549 ? 7.574 -15.474 -3.755 1.00 94.06 549 THR A C 1
ATOM 4312 O O . THR A 1 549 ? 8.518 -15.876 -3.084 1.00 94.06 549 THR A O 1
ATOM 4315 N N . TRP A 1 550 ? 6.465 -14.997 -3.189 1.00 94.50 550 TRP A N 1
ATOM 4316 C CA . TRP A 1 550 ? 6.320 -14.801 -1.749 1.00 94.50 550 TRP A CA 1
ATOM 4317 C C . TRP A 1 550 ? 5.623 -15.981 -1.062 1.00 94.50 550 TRP A C 1
ATOM 4319 O O . TRP A 1 550 ? 4.653 -16.534 -1.598 1.00 94.50 550 TRP A O 1
ATOM 4329 N N . ILE A 1 551 ? 6.084 -16.312 0.144 1.00 94.81 551 ILE A N 1
ATOM 4330 C CA . ILE A 1 551 ? 5.396 -17.125 1.155 1.00 94.81 551 ILE A CA 1
ATOM 4331 C C . ILE A 1 551 ? 5.561 -16.480 2.535 1.00 94.81 551 ILE A C 1
ATOM 4333 O O . ILE A 1 551 ? 6.437 -15.640 2.748 1.00 94.81 551 ILE A O 1
ATOM 4337 N N . ASN A 1 552 ? 4.741 -16.896 3.495 1.00 92.06 552 ASN A N 1
ATOM 4338 C CA . ASN A 1 552 ? 4.734 -16.310 4.823 1.00 92.06 552 ASN A CA 1
ATOM 4339 C C . ASN A 1 552 ? 4.506 -17.340 5.924 1.00 92.06 552 ASN A C 1
ATOM 4341 O O . ASN A 1 552 ? 3.530 -18.082 5.897 1.00 92.06 552 ASN A O 1
ATOM 4345 N N . THR A 1 553 ? 5.385 -17.336 6.924 1.00 92.94 553 THR A N 1
ATOM 4346 C CA . THR A 1 553 ? 5.311 -18.213 8.103 1.00 92.94 553 THR A CA 1
ATOM 4347 C C . THR A 1 553 ? 4.919 -17.474 9.381 1.00 92.94 553 THR A C 1
ATOM 4349 O O . THR A 1 553 ? 4.923 -18.079 10.459 1.00 92.94 553 THR A O 1
ATOM 4352 N N . ASN A 1 554 ? 4.561 -16.188 9.274 1.00 88.25 554 ASN A N 1
ATOM 4353 C CA . ASN A 1 554 ? 4.147 -15.344 10.390 1.00 88.25 554 ASN A CA 1
ATOM 4354 C C . ASN A 1 554 ? 3.041 -15.998 11.221 1.00 88.25 554 ASN A C 1
ATOM 4356 O O . ASN A 1 554 ? 1.963 -16.311 10.720 1.00 88.25 554 ASN A O 1
ATOM 4360 N N . VAL A 1 555 ? 3.311 -16.177 12.510 1.00 86.62 555 VAL A N 1
ATOM 4361 C CA . VAL A 1 555 ? 2.339 -16.716 13.464 1.00 86.62 555 VAL A CA 1
ATOM 4362 C C . VAL A 1 555 ? 1.306 -15.677 13.916 1.00 86.62 555 VAL A C 1
ATOM 4364 O O . VAL A 1 555 ? 0.218 -16.048 14.352 1.00 86.62 555 VAL A O 1
ATOM 4367 N N . TYR A 1 556 ? 1.609 -14.379 13.806 1.00 85.69 556 TYR A N 1
ATOM 4368 C CA . TYR A 1 556 ? 0.657 -13.330 14.154 1.00 85.69 556 TYR A CA 1
ATOM 4369 C C . TYR A 1 556 ? -0.411 -13.186 13.070 1.00 85.69 556 TYR A C 1
ATOM 4371 O O . TYR A 1 556 ? -0.086 -13.046 11.891 1.00 85.69 556 TYR A O 1
ATOM 4379 N N . PRO A 1 557 ? -1.696 -13.108 13.442 1.00 82.56 557 PRO A N 1
ATOM 4380 C CA . PRO A 1 557 ? -2.779 -13.021 12.477 1.00 82.56 557 PRO A CA 1
ATOM 4381 C C . PRO A 1 557 ? -2.999 -11.573 12.008 1.00 82.56 557 PRO A C 1
ATOM 4383 O O . PRO A 1 557 ? -4.125 -11.080 12.049 1.00 82.56 557 PRO A O 1
ATOM 4386 N N . SER A 1 558 ? -1.944 -10.861 11.589 1.00 81.62 558 SER A N 1
ATOM 4387 C CA . SER A 1 558 ? -1.991 -9.410 11.334 1.00 81.62 558 SER A CA 1
ATOM 4388 C C . SER A 1 558 ? -3.019 -9.012 10.270 1.00 81.62 558 SER A C 1
ATOM 4390 O O . SER A 1 558 ? -3.708 -8.008 10.435 1.00 81.62 558 SER A O 1
ATOM 4392 N N . LEU A 1 559 ? -3.211 -9.842 9.237 1.00 81.31 559 LEU A N 1
ATOM 4393 C CA . LEU A 1 559 ? -4.268 -9.671 8.225 1.00 81.31 559 LEU A CA 1
ATOM 4394 C C . LEU A 1 559 ? -5.686 -9.836 8.777 1.00 81.31 559 LEU A C 1
ATOM 4396 O O . LEU A 1 559 ? -6.648 -9.334 8.198 1.00 81.31 559 LEU A O 1
ATOM 4400 N N . PHE A 1 560 ? -5.831 -10.567 9.879 1.00 88.44 560 PHE A N 1
ATOM 4401 C CA . PHE A 1 560 ? -7.118 -10.979 10.421 1.00 88.44 560 PHE A CA 1
ATOM 4402 C C . PHE A 1 560 ? -7.491 -10.241 11.703 1.00 88.44 560 PHE A C 1
ATOM 4404 O O . PHE A 1 560 ? -8.599 -10.450 12.184 1.00 88.44 560 PHE A O 1
ATOM 4411 N N . TYR A 1 561 ? -6.640 -9.360 12.245 1.00 90.44 561 TYR A N 1
ATOM 4412 C CA . TYR A 1 561 ? -6.901 -8.653 13.504 1.00 90.44 561 TYR A CA 1
ATOM 4413 C C . TYR A 1 561 ? -8.296 -8.025 13.569 1.00 90.44 561 TYR A C 1
ATOM 4415 O O . TYR A 1 561 ? -9.023 -8.312 14.511 1.00 90.44 561 TYR A O 1
ATOM 4423 N N . GLY A 1 562 ? -8.726 -7.258 12.565 1.00 91.00 562 GLY A N 1
ATOM 4424 C CA . GLY A 1 562 ? -10.089 -6.711 12.548 1.00 91.00 562 GLY A CA 1
ATOM 4425 C C . GLY A 1 562 ? -11.169 -7.785 12.361 1.00 91.00 562 GLY A C 1
ATOM 4426 O O . GLY A 1 562 ? -12.182 -7.797 13.063 1.00 91.00 562 GLY A O 1
ATOM 4427 N N . THR A 1 563 ? -10.930 -8.733 11.452 1.00 92.56 563 THR A N 1
ATOM 4428 C CA . THR A 1 563 ? -11.864 -9.818 11.110 1.00 92.56 563 THR A CA 1
ATOM 4429 C C . THR A 1 563 ? -12.148 -10.755 12.286 1.00 92.56 563 THR A C 1
ATOM 4431 O O . THR A 1 563 ? -13.281 -11.204 12.426 1.00 92.56 563 THR A O 1
ATOM 4434 N N . ILE A 1 564 ? -11.162 -11.018 13.149 1.00 94.50 564 ILE A N 1
ATOM 4435 C CA . ILE A 1 564 ? -11.277 -11.850 14.358 1.00 94.50 564 ILE A CA 1
ATOM 4436 C C . ILE A 1 564 ? -12.387 -11.311 15.270 1.00 94.50 564 ILE A C 1
ATOM 4438 O O . ILE A 1 564 ? -13.320 -12.043 15.613 1.00 94.50 564 ILE A O 1
ATOM 4442 N N . PHE A 1 565 ? -12.337 -10.017 15.607 1.00 95.69 565 PHE A N 1
ATOM 4443 C CA . PHE A 1 565 ? -13.330 -9.387 16.484 1.00 95.69 565 PHE A CA 1
ATOM 4444 C C . PHE A 1 565 ? -14.664 -9.152 15.773 1.00 95.69 565 PHE A C 1
ATOM 4446 O O . PHE A 1 565 ? -15.717 -9.392 16.363 1.00 95.69 565 PHE A O 1
ATOM 4453 N N . TYR A 1 566 ? -14.648 -8.762 14.494 1.00 95.69 566 TYR A N 1
ATOM 4454 C CA . TYR A 1 566 ? -15.875 -8.615 13.710 1.00 95.69 566 TYR A CA 1
ATOM 4455 C C . TYR A 1 566 ? -16.654 -9.935 13.611 1.00 95.69 566 TYR A C 1
ATOM 4457 O O . TYR 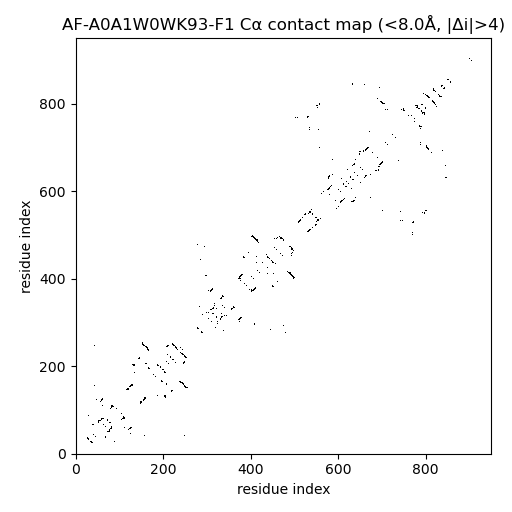A 1 566 ? -17.850 -9.973 13.897 1.00 95.69 566 TYR A O 1
ATOM 4465 N N . ARG A 1 567 ? -15.982 -11.039 13.261 1.00 95.31 567 ARG A N 1
ATOM 4466 C CA . ARG A 1 567 ? -16.608 -12.366 13.174 1.00 95.31 567 ARG A CA 1
ATOM 4467 C C . ARG A 1 567 ? -17.075 -12.859 14.538 1.00 95.31 567 ARG A C 1
ATOM 4469 O O . ARG A 1 567 ? -18.093 -13.537 14.588 1.00 95.31 567 ARG A O 1
ATOM 4476 N N . LEU A 1 568 ? -16.383 -12.500 15.623 1.00 95.81 568 LEU A N 1
ATOM 4477 C CA . LEU A 1 568 ? -16.847 -12.792 16.981 1.00 95.81 568 LEU A CA 1
ATOM 4478 C C . LEU A 1 568 ? -18.164 -12.059 17.284 1.00 95.81 568 LEU A C 1
ATOM 4480 O O . LEU A 1 568 ? -19.101 -12.662 17.796 1.00 95.81 568 LEU A O 1
ATOM 4484 N N . CYS A 1 569 ? -18.278 -10.787 16.892 1.00 95.75 569 CYS A N 1
ATOM 4485 C CA . CYS A 1 569 ? -19.533 -10.044 17.014 1.00 95.75 569 CYS A CA 1
ATOM 4486 C C . CYS A 1 569 ? -20.639 -10.655 16.152 1.00 95.75 569 CYS A C 1
ATOM 4488 O O . CYS A 1 569 ? -21.770 -10.786 16.609 1.00 95.75 569 CYS A O 1
ATOM 4490 N N . LEU A 1 570 ? -20.303 -11.070 14.929 1.00 95.00 570 LEU A N 1
ATOM 4491 C CA . LEU A 1 570 ? -21.252 -11.649 13.985 1.00 95.00 570 LEU A CA 1
ATOM 4492 C C . LEU A 1 570 ? -21.881 -12.944 14.517 1.00 95.00 570 LEU A C 1
ATOM 4494 O O . LEU A 1 570 ? -23.097 -13.081 14.464 1.00 95.00 570 LEU A O 1
ATOM 4498 N N . ILE A 1 571 ? -21.085 -13.875 15.057 1.00 95.00 571 ILE A N 1
ATOM 4499 C CA . ILE A 1 571 ? -21.619 -15.154 15.565 1.00 95.00 571 ILE A CA 1
ATOM 4500 C C . ILE A 1 571 ? -22.480 -14.992 16.826 1.00 95.00 571 ILE A C 1
ATOM 4502 O O . ILE A 1 571 ? -23.308 -15.852 17.110 1.00 95.00 571 ILE A O 1
ATOM 4506 N N . HIS A 1 572 ? -22.302 -13.897 17.570 1.00 94.44 572 HIS A N 1
ATOM 4507 C CA . HIS A 1 572 ? -23.066 -13.589 18.782 1.00 94.44 572 HIS A CA 1
ATOM 4508 C C . HIS A 1 572 ? -24.126 -12.496 18.568 1.00 94.44 572 HIS A C 1
ATOM 4510 O O . HIS A 1 572 ? -24.728 -12.028 19.534 1.00 94.44 572 HIS A O 1
ATOM 4516 N N . ASN A 1 573 ? -24.376 -12.084 17.318 1.00 95.12 573 ASN A N 1
ATOM 4517 C CA . ASN A 1 573 ? -25.308 -11.009 16.960 1.00 95.12 573 ASN A CA 1
ATOM 4518 C C . ASN A 1 573 ? -25.068 -9.701 17.739 1.00 95.12 573 ASN A C 1
ATOM 4520 O O . ASN A 1 573 ? -26.004 -8.996 18.123 1.00 95.12 573 ASN A O 1
ATOM 4524 N N . TRP A 1 574 ? -23.806 -9.366 18.000 1.00 96.69 574 TRP A N 1
ATOM 4525 C CA . TRP A 1 574 ? -23.448 -8.134 18.686 1.00 96.69 574 TRP A CA 1
ATOM 4526 C C . TRP A 1 574 ? -23.374 -6.950 17.723 1.00 96.69 574 TRP A C 1
ATOM 4528 O O . TRP A 1 574 ? -22.625 -6.959 16.750 1.00 96.69 574 TRP A O 1
ATOM 4538 N N . THR A 1 575 ? -24.140 -5.904 18.027 1.00 95.25 575 THR A N 1
ATOM 4539 C CA . THR A 1 575 ? -24.330 -4.725 17.166 1.00 95.25 575 THR A CA 1
ATOM 4540 C C . THR A 1 575 ? -23.521 -3.497 17.583 1.00 95.25 575 THR A C 1
ATOM 4542 O O . THR A 1 575 ? -23.421 -2.536 16.823 1.00 95.25 575 THR A O 1
ATOM 4545 N N . SER A 1 576 ? -22.939 -3.511 18.780 1.00 95.88 576 SER A N 1
ATOM 4546 C CA . SER A 1 576 ? -22.121 -2.444 19.342 1.00 95.88 576 SER A CA 1
ATOM 4547 C C . SER A 1 576 ? -20.930 -3.005 20.111 1.00 95.88 576 SER A C 1
ATOM 4549 O O . SER A 1 576 ? -21.057 -4.027 20.785 1.00 95.88 576 SER A O 1
ATOM 4551 N N . VAL A 1 577 ? -19.788 -2.322 20.062 1.00 96.88 577 VAL A N 1
ATOM 4552 C CA . VAL A 1 577 ? -18.592 -2.685 20.835 1.00 96.88 577 VAL A CA 1
ATOM 4553 C C . VAL A 1 577 ? -17.896 -1.432 21.349 1.00 96.88 577 VAL A C 1
ATOM 4555 O O . VAL A 1 577 ? -17.781 -0.429 20.648 1.00 96.88 577 VAL A O 1
ATOM 4558 N N . PHE A 1 578 ? -17.411 -1.496 22.583 1.00 97.62 578 PHE A N 1
ATOM 4559 C CA . PHE A 1 578 ? -16.632 -0.438 23.211 1.00 97.62 578 PHE A CA 1
ATOM 4560 C C . PHE A 1 578 ? -15.145 -0.808 23.182 1.00 97.62 578 PHE A C 1
ATOM 4562 O O . PHE A 1 578 ? -14.747 -1.782 23.812 1.00 97.62 578 PHE A O 1
ATOM 4569 N N . VAL A 1 579 ? -14.310 -0.077 22.449 1.00 97.69 579 VAL A N 1
ATOM 4570 C CA . VAL A 1 579 ? -12.888 -0.410 22.274 1.00 97.69 579 VAL A CA 1
ATOM 4571 C C . VAL A 1 579 ? -12.033 0.590 23.040 1.00 97.69 579 VAL A C 1
ATOM 4573 O O . VAL A 1 579 ? -12.113 1.794 22.804 1.00 97.69 579 VAL A O 1
ATOM 4576 N N . VAL A 1 580 ? -11.199 0.099 23.953 1.00 97.19 580 VAL A N 1
ATOM 4577 C CA . VAL A 1 580 ? -10.312 0.924 24.779 1.00 97.19 580 VAL A CA 1
ATOM 4578 C C . VAL A 1 580 ? -8.865 0.572 24.481 1.00 97.19 580 VAL A C 1
ATOM 4580 O O . VAL A 1 580 ? -8.499 -0.599 24.539 1.00 97.19 580 VAL A O 1
ATOM 4583 N N . LEU A 1 581 ? -8.044 1.578 24.194 1.00 97.06 581 LEU A N 1
ATOM 4584 C CA . LEU A 1 581 ? -6.606 1.441 23.967 1.00 97.06 581 LEU A CA 1
ATOM 4585 C C . LEU A 1 581 ? -5.823 2.296 24.964 1.00 97.06 581 LEU A C 1
ATOM 4587 O O . LEU A 1 581 ? -6.058 3.501 25.070 1.00 97.06 581 LEU A O 1
ATOM 4591 N N . ASP A 1 582 ? -4.860 1.670 25.636 1.00 95.00 582 ASP A N 1
ATOM 4592 C CA . ASP A 1 582 ? -3.771 2.371 26.315 1.00 95.00 582 ASP A CA 1
ATOM 4593 C C . ASP A 1 582 ? -2.611 2.582 25.328 1.00 95.00 582 ASP A C 1
ATOM 4595 O O . ASP A 1 582 ? -1.965 1.626 24.896 1.00 95.00 582 ASP A O 1
ATOM 4599 N N . ASP A 1 583 ? -2.346 3.833 24.955 1.00 94.06 583 ASP A N 1
ATOM 4600 C CA . ASP A 1 583 ? -1.285 4.212 24.022 1.00 94.06 583 ASP A CA 1
ATOM 4601 C C . ASP A 1 583 ? 0.118 3.874 24.558 1.00 94.06 583 ASP A C 1
ATOM 4603 O O . ASP A 1 583 ? 1.044 3.742 23.758 1.00 94.06 583 ASP A O 1
ATOM 4607 N N . ASP A 1 584 ? 0.274 3.684 25.875 1.00 91.25 584 ASP A N 1
ATOM 4608 C CA . ASP A 1 584 ? 1.536 3.276 26.507 1.00 91.25 584 ASP A CA 1
ATOM 4609 C C . ASP A 1 584 ? 1.723 1.753 26.599 1.00 91.25 584 ASP A C 1
ATOM 4611 O O . ASP A 1 584 ? 2.767 1.289 27.074 1.00 91.25 584 ASP A O 1
ATOM 4615 N N . ALA A 1 585 ? 0.730 0.968 26.173 1.00 90.38 585 ALA A N 1
ATOM 4616 C CA . ALA A 1 585 ? 0.835 -0.483 26.137 1.00 90.38 585 ALA A CA 1
ATOM 4617 C C . ALA A 1 585 ? 1.677 -0.971 24.942 1.00 90.38 585 ALA A C 1
ATOM 4619 O O . ALA A 1 585 ? 2.113 -0.194 24.089 1.00 90.38 585 ALA A O 1
ATOM 4620 N N . ILE A 1 586 ? 1.933 -2.283 24.891 1.00 87.69 586 ILE A N 1
ATOM 4621 C CA . ILE A 1 586 ? 2.821 -2.890 23.891 1.00 87.69 586 ILE A CA 1
ATOM 4622 C C . ILE A 1 586 ? 2.384 -2.567 22.447 1.00 87.69 586 ILE A C 1
ATOM 4624 O O . ILE A 1 586 ? 1.186 -2.641 22.173 1.00 87.69 586 ILE A O 1
ATOM 4628 N N . PRO A 1 587 ? 3.327 -2.324 21.506 1.00 86.19 587 PRO A N 1
ATOM 4629 C CA . PRO A 1 587 ? 3.037 -1.865 20.137 1.00 86.19 587 PRO A CA 1
ATOM 4630 C C . PRO A 1 587 ? 1.985 -2.673 19.358 1.00 86.19 587 PRO A C 1
ATOM 4632 O O . PRO A 1 587 ? 1.328 -2.154 18.453 1.00 86.19 587 PRO A O 1
ATOM 4635 N N . ASN A 1 588 ? 1.814 -3.956 19.691 1.00 86.38 588 ASN A N 1
ATOM 4636 C CA . ASN A 1 588 ? 0.830 -4.814 19.040 1.00 86.38 588 ASN A CA 1
ATOM 4637 C C . ASN A 1 588 ? -0.616 -4.339 19.266 1.00 86.38 588 ASN A C 1
ATOM 4639 O O . ASN A 1 588 ? -1.453 -4.495 18.381 1.00 86.38 588 ASN A O 1
ATOM 4643 N N . TYR A 1 589 ? -0.931 -3.728 20.412 1.00 91.81 589 TYR A N 1
ATOM 4644 C CA . TYR A 1 589 ? -2.288 -3.254 20.697 1.00 91.81 589 TYR A CA 1
ATOM 4645 C C . TYR A 1 589 ? -2.706 -2.080 19.825 1.00 91.81 589 TYR A C 1
ATOM 4647 O O . TYR A 1 589 ? -3.862 -2.009 19.421 1.00 91.81 589 TYR A O 1
ATOM 4655 N N . GLN A 1 590 ? -1.777 -1.206 19.455 1.00 92.88 590 GLN A N 1
ATOM 4656 C CA . GLN A 1 590 ? -2.032 -0.112 18.528 1.00 92.88 590 GLN A CA 1
ATOM 4657 C C . GLN A 1 590 ? -2.333 -0.666 17.126 1.00 92.88 590 GLN A C 1
ATOM 4659 O O . GLN A 1 590 ? -3.209 -0.142 16.437 1.00 92.88 590 GLN A O 1
ATOM 4664 N N . ILE A 1 591 ? -1.661 -1.749 16.714 1.00 89.19 591 ILE A N 1
ATOM 4665 C CA . ILE A 1 591 ? -1.924 -2.432 15.436 1.00 89.19 591 ILE A CA 1
ATOM 4666 C C . ILE A 1 591 ? -3.302 -3.109 15.468 1.00 89.19 591 ILE A C 1
ATOM 4668 O O . ILE A 1 591 ? -4.103 -2.904 14.555 1.00 89.19 591 ILE A O 1
ATOM 4672 N N . VAL A 1 592 ? -3.614 -3.849 16.540 1.00 92.00 592 VAL A N 1
ATOM 4673 C CA . VAL A 1 592 ? -4.931 -4.481 16.735 1.00 92.00 592 VAL A CA 1
ATOM 4674 C C . VAL A 1 592 ? -6.037 -3.428 16.745 1.00 92.00 592 VAL A C 1
ATOM 4676 O O . VAL A 1 592 ? -7.013 -3.577 16.018 1.00 92.00 592 VAL A O 1
ATOM 4679 N N . PHE A 1 593 ? -5.873 -2.335 17.493 1.00 95.06 593 PHE A N 1
ATOM 4680 C CA . PHE A 1 593 ? -6.846 -1.247 17.564 1.00 95.06 593 PHE A CA 1
ATOM 4681 C C . PHE A 1 593 ? -7.121 -0.634 16.189 1.00 95.06 593 PHE A C 1
ATOM 4683 O O . PHE A 1 593 ? -8.280 -0.472 15.822 1.00 95.06 593 PHE A O 1
ATOM 4690 N N . ARG A 1 594 ? -6.076 -0.330 15.404 1.00 92.75 594 ARG A N 1
ATOM 4691 C CA . ARG A 1 594 ? -6.236 0.215 14.044 1.00 92.75 594 ARG A CA 1
ATOM 4692 C C . ARG A 1 594 ? -6.993 -0.748 13.133 1.00 92.75 594 ARG A C 1
ATOM 4694 O O . ARG A 1 594 ? -7.883 -0.315 12.409 1.00 92.75 594 ARG A O 1
ATOM 4701 N N . ALA A 1 595 ? -6.661 -2.037 13.179 1.00 90.88 595 ALA A N 1
ATOM 4702 C CA . ALA A 1 595 ? -7.325 -3.049 12.362 1.00 90.88 595 ALA A CA 1
ATOM 4703 C C . ALA A 1 595 ? -8.791 -3.261 12.778 1.00 90.88 595 ALA A C 1
ATOM 4705 O O . ALA A 1 595 ? -9.669 -3.371 11.923 1.00 90.88 595 ALA A O 1
ATOM 4706 N N . VAL A 1 596 ? -9.065 -3.283 14.086 1.00 91.88 596 VAL A N 1
ATOM 4707 C CA . VAL A 1 596 ? -10.419 -3.360 14.647 1.00 91.88 596 VAL A CA 1
ATOM 4708 C C . VAL A 1 596 ? -11.238 -2.138 14.248 1.00 91.88 596 VAL A C 1
ATOM 4710 O O . VAL A 1 596 ? -12.343 -2.308 13.744 1.00 91.88 596 VAL A O 1
ATOM 4713 N N . ASP A 1 597 ? -10.702 -0.925 14.396 1.00 91.69 597 ASP A N 1
ATOM 4714 C CA . ASP A 1 597 ? -11.407 0.305 14.026 1.00 91.69 597 ASP A CA 1
ATOM 4715 C C . ASP A 1 597 ? -11.723 0.349 12.524 1.00 91.69 597 ASP A C 1
ATOM 4717 O O . ASP A 1 597 ? -12.868 0.577 12.140 1.00 91.69 597 ASP A O 1
ATOM 4721 N N . ALA A 1 598 ? -10.740 0.040 11.673 1.00 89.88 598 ALA A N 1
ATOM 4722 C CA . ALA A 1 598 ? -10.907 0.062 10.221 1.00 89.88 598 ALA A CA 1
ATOM 4723 C C . ALA A 1 598 ? -11.981 -0.922 9.720 1.00 89.88 598 ALA A C 1
ATOM 4725 O O . ALA A 1 598 ? -12.752 -0.582 8.825 1.00 89.88 598 ALA A O 1
ATOM 4726 N N . ILE A 1 599 ? -12.047 -2.130 10.294 1.00 88.94 599 ILE A N 1
ATOM 4727 C CA . ILE A 1 599 ? -12.980 -3.178 9.853 1.00 88.94 599 ILE A CA 1
ATOM 4728 C C . ILE A 1 599 ? -14.343 -3.072 10.544 1.00 88.94 599 ILE A C 1
ATOM 4730 O O . ILE A 1 599 ? -15.371 -3.269 9.899 1.00 88.94 599 ILE A O 1
ATOM 4734 N N . MET A 1 600 ? -14.387 -2.776 11.847 1.00 90.00 600 MET A N 1
ATOM 4735 C CA . MET A 1 600 ? -15.638 -2.810 12.608 1.00 90.00 600 MET A CA 1
ATOM 4736 C C . MET A 1 600 ? -16.461 -1.533 12.479 1.00 90.00 600 MET A C 1
ATOM 4738 O O . MET A 1 600 ? -17.678 -1.641 12.402 1.00 90.00 600 MET A O 1
ATOM 4742 N N . LYS A 1 601 ? -15.852 -0.342 12.413 1.00 88.19 601 LYS A N 1
ATOM 4743 C CA . LYS A 1 601 ? -16.582 0.938 12.356 1.00 88.19 601 LYS A CA 1
ATOM 4744 C C . LYS A 1 601 ? -17.644 1.037 11.240 1.00 88.19 601 LYS A C 1
ATOM 4746 O O . LYS A 1 601 ? -18.707 1.589 11.521 1.00 88.19 601 LYS A O 1
ATOM 4751 N N . PRO A 1 602 ? -17.432 0.515 10.011 1.00 89.00 602 PRO A N 1
ATOM 4752 C CA . PRO A 1 602 ? -18.479 0.518 8.985 1.00 89.00 602 PRO A CA 1
ATOM 4753 C C . PRO A 1 602 ? -19.567 -0.555 9.181 1.00 89.00 602 PRO A C 1
ATOM 4755 O O . PRO A 1 602 ? -20.596 -0.487 8.513 1.00 89.00 602 PRO A O 1
ATOM 4758 N N . LEU A 1 603 ? -19.359 -1.547 10.055 1.00 90.62 603 LEU A N 1
ATOM 4759 C CA . LEU A 1 603 ? -20.200 -2.753 10.160 1.00 90.62 603 LEU A CA 1
ATOM 4760 C C . LEU A 1 603 ? -20.901 -2.918 11.520 1.00 90.62 603 LEU A C 1
ATOM 4762 O O . LEU A 1 603 ? -21.917 -3.602 11.608 1.00 90.62 603 LEU A O 1
ATOM 4766 N N . VAL A 1 604 ? -20.350 -2.332 12.583 1.00 91.81 604 VAL A N 1
ATOM 4767 C CA . VAL A 1 604 ? -20.769 -2.470 13.985 1.00 91.81 604 VAL A CA 1
ATOM 4768 C C . VAL A 1 604 ? -20.633 -1.100 14.653 1.00 91.81 604 VAL A C 1
ATOM 4770 O O . VAL A 1 604 ? -19.673 -0.375 14.400 1.00 91.81 604 VAL A O 1
ATOM 4773 N N . ARG A 1 605 ? -21.565 -0.721 15.537 1.00 94.19 605 ARG A N 1
ATOM 4774 C CA . ARG A 1 605 ? -21.480 0.553 16.266 1.00 94.19 605 ARG A CA 1
ATOM 4775 C C . ARG A 1 605 ? -20.310 0.522 17.253 1.00 94.19 605 ARG A C 1
ATOM 4777 O O . ARG A 1 605 ? -20.422 -0.061 18.329 1.00 94.19 605 ARG A O 1
ATOM 4784 N N . THR A 1 606 ? -19.206 1.178 16.925 1.00 94.81 606 THR A N 1
ATOM 4785 C CA . THR A 1 606 ? -18.037 1.242 17.807 1.00 94.81 606 THR A CA 1
ATOM 4786 C C . THR A 1 606 ? -17.996 2.534 18.618 1.00 94.81 606 THR A C 1
ATOM 4788 O O . THR A 1 606 ? -18.348 3.612 18.136 1.00 94.81 606 THR A O 1
ATOM 4791 N N . VAL A 1 607 ? -17.558 2.433 19.873 1.00 96.00 607 VAL A N 1
ATOM 4792 C CA . VAL A 1 607 ? -17.133 3.587 20.675 1.00 96.00 607 VAL A CA 1
ATOM 4793 C C . VAL A 1 607 ? -15.683 3.373 21.056 1.00 96.00 607 VAL A C 1
ATOM 4795 O O . VAL A 1 607 ? -15.367 2.437 21.784 1.00 96.00 607 VAL A O 1
ATOM 4798 N N . ASN A 1 608 ? -14.815 4.248 20.562 1.00 96.44 608 ASN A N 1
ATOM 4799 C CA . ASN A 1 608 ? -13.380 4.121 20.744 1.00 96.44 608 ASN A CA 1
ATOM 4800 C C . ASN A 1 608 ? -12.878 5.120 21.783 1.00 96.44 608 ASN A C 1
ATOM 4802 O O . ASN A 1 608 ? -13.120 6.322 21.663 1.00 96.44 608 ASN A O 1
ATOM 4806 N N . VAL A 1 609 ? -12.127 4.631 22.766 1.00 95.69 609 VAL A N 1
ATOM 4807 C CA . VAL A 1 609 ? -11.471 5.444 23.792 1.00 95.69 609 VAL A CA 1
ATOM 4808 C C . VAL A 1 609 ? -9.977 5.160 23.772 1.00 95.69 609 VAL A C 1
ATOM 4810 O O . VAL A 1 609 ? -9.552 4.009 23.801 1.00 95.69 609 VAL A O 1
ATOM 4813 N N . ARG A 1 610 ? -9.174 6.222 23.737 1.00 95.56 610 ARG A N 1
ATOM 4814 C CA . ARG A 1 610 ? -7.715 6.148 23.828 1.00 95.56 610 ARG A CA 1
ATOM 4815 C C . ARG A 1 610 ? -7.255 6.934 25.042 1.00 95.56 610 ARG A C 1
ATOM 4817 O O . ARG A 1 610 ? -7.790 8.009 25.312 1.00 95.56 610 ARG A O 1
ATOM 4824 N N . TYR A 1 611 ? -6.291 6.397 25.772 1.00 94.19 611 TYR A N 1
ATOM 4825 C CA . TYR A 1 611 ? -5.673 7.072 26.906 1.00 94.19 611 TYR A CA 1
ATOM 4826 C C . TYR A 1 611 ? -4.202 6.684 27.019 1.00 94.19 611 TYR A C 1
ATOM 4828 O O . TYR A 1 611 ? -3.747 5.782 26.331 1.00 94.19 611 TYR A O 1
ATOM 4836 N N . SER A 1 612 ? -3.458 7.376 27.876 1.00 92.44 612 SER A N 1
ATOM 4837 C CA . SER A 1 612 ? -2.044 7.101 28.134 1.00 92.44 612 SER A CA 1
ATOM 4838 C C . SER A 1 612 ? -1.863 6.904 29.633 1.00 92.44 612 SER A C 1
ATOM 4840 O O . SER A 1 612 ? -1.944 7.872 30.396 1.00 92.44 612 SER A O 1
ATOM 4842 N N . SER A 1 613 ? -1.649 5.657 30.062 1.00 89.00 613 SER A N 1
ATOM 4843 C CA . SER A 1 613 ? -1.501 5.310 31.481 1.00 89.00 613 SER A CA 1
ATOM 4844 C C . SER A 1 613 ? -0.296 5.972 32.156 1.00 89.00 613 SER A C 1
ATOM 4846 O O . SER A 1 613 ? -0.314 6.155 33.374 1.00 89.00 613 SER A O 1
ATOM 4848 N N . LYS A 1 614 ? 0.725 6.390 31.393 1.00 87.56 614 LYS A N 1
ATOM 4849 C CA . LYS A 1 614 ? 1.892 7.122 31.915 1.00 87.56 614 LYS A CA 1
ATOM 4850 C C . LYS A 1 614 ? 1.653 8.623 32.062 1.00 87.56 614 LYS A C 1
ATOM 4852 O O . LYS A 1 614 ? 2.269 9.241 32.926 1.00 87.56 614 LYS A O 1
ATOM 4857 N N . LYS A 1 615 ? 0.804 9.226 31.221 1.00 88.44 615 LYS A N 1
ATOM 4858 C CA . LYS A 1 615 ? 0.550 10.680 31.246 1.00 88.44 615 LYS A CA 1
ATOM 4859 C C . LYS A 1 615 ? -0.520 11.067 32.254 1.00 88.44 615 LYS A C 1
ATOM 4861 O O . LYS A 1 615 ? -0.352 12.053 32.965 1.00 88.44 615 LYS A O 1
ATOM 4866 N N . ALA A 1 616 ? -1.625 10.328 32.289 1.00 81.56 616 ALA A N 1
ATOM 4867 C CA . ALA A 1 616 ? -2.724 10.603 33.202 1.00 81.56 616 ALA A CA 1
ATOM 4868 C C . ALA A 1 616 ? -3.498 9.317 33.521 1.00 81.56 616 ALA A C 1
ATOM 4870 O O . ALA A 1 616 ? -3.815 8.551 32.608 1.00 81.56 616 ALA A O 1
ATOM 4871 N N . PRO A 1 617 ? -3.863 9.082 34.794 1.00 75.25 617 PRO A N 1
ATOM 4872 C CA . PRO A 1 617 ? -4.729 7.965 35.134 1.00 75.25 617 PRO A CA 1
ATOM 4873 C C . PRO A 1 617 ? -6.111 8.178 34.504 1.00 75.25 617 PRO A C 1
ATOM 4875 O O . PRO A 1 617 ? -6.743 9.218 34.698 1.00 75.25 617 PRO A O 1
ATOM 4878 N N . LEU A 1 618 ? -6.596 7.187 33.754 1.00 82.44 618 LEU A N 1
ATOM 4879 C CA . LEU A 1 618 ? -7.958 7.202 33.230 1.00 82.44 618 LEU A CA 1
ATOM 4880 C C . LEU A 1 618 ? -8.951 7.030 34.384 1.00 82.44 618 LEU A C 1
ATOM 4882 O O . LEU A 1 618 ? -8.799 6.119 35.202 1.00 82.44 618 LEU A O 1
ATOM 4886 N N . ASN A 1 619 ? -9.997 7.860 34.434 1.00 89.94 619 ASN A N 1
ATOM 4887 C CA . ASN A 1 619 ? -11.100 7.631 35.363 1.00 89.94 619 ASN A CA 1
ATOM 4888 C C . ASN A 1 619 ? -11.913 6.409 34.909 1.00 89.94 619 ASN A C 1
ATOM 4890 O O . ASN A 1 619 ? -12.873 6.510 34.145 1.00 89.94 619 ASN A O 1
ATOM 4894 N N . MET A 1 620 ? -11.506 5.238 35.394 1.00 90.94 620 MET A N 1
ATOM 4895 C CA . MET A 1 620 ? -12.122 3.954 35.065 1.00 90.94 620 MET A CA 1
ATOM 4896 C C . MET A 1 620 ? -13.599 3.884 35.482 1.00 90.94 620 MET A C 1
ATOM 4898 O O . MET A 1 620 ? -14.374 3.182 34.840 1.00 90.94 620 MET A O 1
ATOM 4902 N N . SER A 1 621 ? -14.022 4.623 36.515 1.00 92.25 621 SER A N 1
ATOM 4903 C CA . SER A 1 621 ? -15.438 4.676 36.899 1.00 92.25 621 SER A CA 1
ATOM 4904 C C . SER A 1 621 ? -16.284 5.327 35.802 1.00 92.25 621 SER A C 1
ATOM 4906 O O . SER A 1 621 ? -17.283 4.744 35.381 1.00 92.25 621 SER A O 1
ATOM 4908 N N . ASP A 1 622 ? -15.855 6.487 35.298 1.00 94.12 622 ASP A N 1
ATOM 4909 C CA . ASP A 1 622 ? -16.556 7.208 34.227 1.00 94.12 622 ASP A CA 1
ATOM 4910 C C . ASP A 1 622 ? -16.510 6.427 32.909 1.00 94.12 622 ASP A C 1
ATOM 4912 O O . ASP A 1 622 ? -17.491 6.398 32.166 1.00 94.12 622 ASP A O 1
ATOM 4916 N N . LEU A 1 623 ? -15.389 5.746 32.635 1.00 96.19 623 LEU A N 1
ATOM 4917 C CA . LEU A 1 623 ? -15.261 4.836 31.497 1.00 96.19 623 LEU A CA 1
ATOM 4918 C C . LEU A 1 623 ? -16.332 3.739 31.544 1.00 96.19 623 LEU A C 1
ATOM 4920 O O . LEU A 1 623 ? -16.990 3.495 30.537 1.00 96.19 623 LEU A O 1
ATOM 4924 N N . LEU A 1 624 ? -16.519 3.092 32.698 1.00 97.25 624 LEU A N 1
ATOM 4925 C CA . LEU A 1 624 ? -17.502 2.019 32.886 1.00 97.25 624 LEU A CA 1
ATOM 4926 C C . LEU A 1 624 ? -18.949 2.531 32.815 1.00 97.25 624 LEU A C 1
ATOM 4928 O O . LEU A 1 624 ? -19.832 1.832 32.310 1.00 97.25 624 LEU A O 1
ATOM 4932 N N . ASP A 1 625 ? -19.203 3.759 33.272 1.00 95.75 625 ASP A N 1
ATOM 4933 C CA . ASP A 1 625 ? -20.510 4.402 33.114 1.00 95.75 625 ASP A CA 1
ATOM 4934 C C . ASP A 1 625 ? -20.786 4.714 31.639 1.00 95.75 625 ASP A C 1
ATOM 4936 O O . ASP A 1 625 ? -21.865 4.404 31.127 1.00 95.75 625 ASP A O 1
ATOM 4940 N N . ASN A 1 626 ? -19.795 5.243 30.920 1.00 96.00 626 ASN A N 1
ATOM 4941 C CA . ASN A 1 626 ? -19.888 5.490 29.486 1.00 96.00 626 ASN A CA 1
ATOM 4942 C C . ASN A 1 626 ? -20.081 4.185 28.696 1.00 96.00 626 ASN A C 1
ATOM 4944 O O . ASN A 1 626 ? -20.961 4.103 27.838 1.00 96.00 626 ASN A O 1
ATOM 4948 N N . PHE A 1 627 ? -19.323 3.143 29.039 1.00 97.06 627 PHE A N 1
ATOM 4949 C CA . PHE A 1 627 ? -19.456 1.801 28.482 1.00 97.06 627 PHE A CA 1
ATOM 4950 C C . PHE A 1 627 ? -20.890 1.284 28.607 1.00 97.06 627 PHE A C 1
ATOM 4952 O O . PHE A 1 627 ? -21.498 0.919 27.601 1.00 97.06 627 PHE A O 1
ATOM 4959 N N . SER A 1 628 ? -21.475 1.353 29.806 1.00 95.12 628 SER A N 1
ATOM 4960 C CA . SER A 1 628 ? -22.829 0.850 30.062 1.00 95.12 628 SER A CA 1
ATOM 4961 C C . SER A 1 628 ? -23.935 1.542 29.255 1.00 95.12 628 SER A C 1
ATOM 4963 O O . SER A 1 628 ? -24.973 0.933 28.988 1.00 95.12 628 SER A O 1
ATOM 4965 N N . ARG A 1 629 ? -23.717 2.788 28.821 1.00 94.19 629 ARG A N 1
ATOM 4966 C CA . ARG A 1 629 ? -24.670 3.559 28.003 1.00 94.19 629 ARG A CA 1
ATOM 4967 C C . ARG A 1 629 ? -24.559 3.285 26.505 1.00 94.19 629 ARG A C 1
ATOM 4969 O O . ARG A 1 629 ? -25.420 3.728 25.751 1.00 94.19 629 ARG A O 1
ATOM 4976 N N . HIS A 1 630 ? -23.507 2.598 26.070 1.00 95.00 630 HIS A N 1
ATOM 4977 C CA . HIS A 1 630 ? -23.207 2.430 24.649 1.00 95.00 630 HIS A CA 1
ATOM 4978 C C . HIS A 1 630 ? -23.088 0.975 24.212 1.00 95.00 630 HIS A C 1
ATOM 4980 O O . HIS A 1 630 ? -23.309 0.697 23.037 1.00 95.00 630 HIS A O 1
ATOM 4986 N N . SER A 1 631 ? -22.715 0.065 25.116 1.00 96.62 631 SER A N 1
ATOM 4987 C CA . SER A 1 631 ? -22.538 -1.346 24.787 1.00 96.62 631 SER A CA 1
ATOM 4988 C C . SER A 1 631 ? -22.658 -2.263 26.013 1.00 96.62 631 SER A C 1
ATOM 4990 O O . SER A 1 631 ? -22.792 -1.824 27.159 1.00 96.62 631 SER A O 1
ATOM 4992 N N . ARG A 1 632 ? -22.624 -3.571 25.758 1.00 97.06 632 ARG A N 1
ATOM 4993 C CA . ARG A 1 632 ? -22.383 -4.630 26.751 1.00 97.06 632 ARG A CA 1
ATOM 4994 C C . ARG A 1 632 ? -21.086 -5.393 26.499 1.00 97.06 632 ARG A C 1
ATOM 4996 O O . ARG A 1 632 ? -20.731 -6.250 27.297 1.00 97.06 632 ARG A O 1
ATOM 5003 N N . VAL A 1 633 ? -20.361 -5.064 25.431 1.00 98.12 633 VAL A N 1
ATOM 5004 C CA . VAL A 1 633 ? -19.130 -5.750 25.032 1.00 98.12 633 VAL A CA 1
ATOM 5005 C C . VAL A 1 633 ? -17.996 -4.737 24.962 1.00 98.12 633 VAL A C 1
ATOM 5007 O O . VAL A 1 633 ? -18.084 -3.765 24.210 1.00 98.12 633 VAL A O 1
ATOM 5010 N N . MET A 1 634 ? -16.940 -4.949 25.746 1.00 98.12 634 MET A N 1
ATOM 5011 C CA . MET A 1 634 ? -15.747 -4.103 25.745 1.00 98.12 634 MET A CA 1
ATOM 5012 C C . MET A 1 634 ? -14.535 -4.886 25.254 1.00 98.12 634 MET A C 1
ATOM 5014 O O . MET A 1 634 ? -14.241 -5.935 25.807 1.00 98.12 634 MET A O 1
ATOM 5018 N N . VAL A 1 635 ? -13.793 -4.358 24.283 1.00 97.88 635 VAL A N 1
ATOM 5019 C CA . VAL A 1 635 ? -12.444 -4.824 23.939 1.00 97.88 635 VAL A CA 1
ATOM 5020 C C . VAL A 1 635 ? -11.441 -3.915 24.640 1.00 97.88 635 VAL A C 1
ATOM 5022 O O . VAL A 1 635 ? -11.387 -2.719 24.356 1.00 97.88 635 VAL A O 1
ATOM 5025 N N . PHE A 1 636 ? -10.663 -4.467 25.568 1.00 96.44 636 PHE A N 1
ATOM 5026 C CA . PHE A 1 636 ? -9.727 -3.714 26.398 1.00 96.44 636 PHE A CA 1
ATOM 5027 C C . PHE A 1 636 ? -8.278 -4.065 26.040 1.00 96.44 636 PHE A C 1
ATOM 5029 O O . PHE A 1 636 ? -7.808 -5.174 26.292 1.00 96.44 636 PHE A O 1
ATOM 5036 N N . LEU A 1 637 ? -7.577 -3.109 25.431 1.00 96.00 637 LEU A N 1
ATOM 5037 C CA . LEU A 1 637 ? -6.220 -3.247 24.905 1.00 96.00 637 LEU A CA 1
ATOM 5038 C C . LEU A 1 637 ? -5.236 -2.475 25.797 1.00 96.00 637 LEU A C 1
ATOM 5040 O O . LEU A 1 637 ? -4.803 -1.369 25.466 1.00 96.00 637 LEU A O 1
ATOM 5044 N N . ALA A 1 638 ? -4.917 -3.047 26.959 1.00 93.31 638 ALA A N 1
ATOM 5045 C CA . ALA A 1 638 ? -3.966 -2.487 27.921 1.00 93.31 638 ALA A CA 1
ATOM 5046 C C . ALA A 1 638 ? -3.251 -3.596 28.718 1.00 93.31 638 ALA A C 1
ATOM 5048 O O . ALA A 1 638 ? -3.495 -4.788 28.516 1.00 93.31 638 ALA A O 1
ATOM 5049 N N . SER A 1 639 ? -2.334 -3.216 29.610 1.00 92.12 639 SER A N 1
ATOM 5050 C CA . SER A 1 639 ? -1.580 -4.165 30.441 1.00 92.12 639 SER A CA 1
ATOM 5051 C C . SER A 1 639 ? -2.461 -4.906 31.459 1.00 92.12 639 SER A C 1
ATOM 5053 O O . SER A 1 639 ? -3.541 -4.445 31.842 1.00 92.12 639 SER A O 1
ATOM 5055 N N . ALA A 1 640 ? -1.971 -6.043 31.961 1.00 92.31 640 ALA A N 1
ATOM 5056 C CA . ALA A 1 640 ? -2.682 -6.857 32.947 1.00 92.31 640 ALA A CA 1
ATOM 5057 C C . ALA A 1 640 ? -3.006 -6.095 34.245 1.00 92.31 640 ALA A C 1
ATOM 5059 O O . ALA A 1 640 ? -4.060 -6.311 34.845 1.00 92.31 640 ALA A O 1
ATOM 5060 N N . SER A 1 641 ? -2.145 -5.159 34.657 1.00 91.12 641 SER A N 1
ATOM 5061 C CA . SER A 1 641 ? -2.378 -4.322 35.839 1.00 91.12 641 SER A CA 1
ATOM 5062 C C . SER A 1 641 ? -3.528 -3.331 35.635 1.00 91.12 641 SER A C 1
ATOM 5064 O O . SER A 1 641 ? -4.383 -3.199 36.512 1.00 91.12 641 SER A O 1
ATOM 5066 N N . GLN A 1 642 ? -3.603 -2.688 34.464 1.00 92.56 642 GLN A N 1
ATOM 5067 C CA . GLN A 1 642 ? -4.717 -1.805 34.101 1.00 92.56 642 GLN A CA 1
ATOM 5068 C C . GLN A 1 642 ? -6.033 -2.586 34.009 1.00 92.56 642 GLN A C 1
ATOM 5070 O O . GLN A 1 642 ? -7.064 -2.128 34.501 1.00 92.56 642 GLN A O 1
ATOM 5075 N N . PHE A 1 643 ? -5.993 -3.796 33.448 1.00 94.75 643 PHE A N 1
ATOM 5076 C CA . PHE A 1 643 ? -7.174 -4.648 33.345 1.00 94.75 643 PHE A CA 1
ATOM 5077 C C . PHE A 1 643 ? -7.683 -5.129 34.711 1.00 94.75 643 PHE A C 1
ATOM 5079 O O . PHE A 1 643 ? -8.888 -5.096 34.967 1.00 94.75 643 PHE A O 1
ATOM 5086 N N . ARG A 1 644 ? -6.786 -5.506 35.634 1.00 94.44 644 ARG A N 1
ATOM 5087 C CA . ARG A 1 644 ? -7.169 -5.861 37.012 1.00 94.44 644 ARG A CA 1
ATOM 5088 C C . ARG A 1 644 ? -7.883 -4.700 37.715 1.00 94.44 644 ARG A C 1
ATOM 5090 O O . ARG A 1 644 ? -8.896 -4.926 38.375 1.00 94.44 644 ARG A O 1
ATOM 5097 N N . LEU A 1 645 ? -7.396 -3.467 37.543 1.00 93.00 645 LEU A N 1
ATOM 5098 C CA . LEU A 1 645 ? -8.036 -2.267 38.093 1.00 93.00 645 LEU A CA 1
ATOM 5099 C C . LEU A 1 645 ? -9.435 -2.033 37.499 1.00 93.00 645 LEU A C 1
ATOM 5101 O O . LEU A 1 645 ? -10.377 -1.761 38.246 1.00 93.00 645 LEU A O 1
ATOM 5105 N N . LEU A 1 646 ? -9.582 -2.172 36.177 1.00 95.94 646 LEU A N 1
ATOM 5106 C CA . LEU A 1 646 ? -10.873 -2.072 35.493 1.00 95.94 646 LEU A CA 1
ATOM 5107 C C . LEU A 1 646 ? -11.881 -3.080 36.063 1.00 95.94 646 LEU A C 1
ATOM 5109 O O . LEU A 1 646 ? -12.993 -2.695 36.424 1.00 95.94 646 LEU A O 1
ATOM 5113 N N . LEU A 1 647 ? -11.489 -4.353 36.191 1.00 96.94 647 LEU A N 1
ATOM 5114 C CA . LEU A 1 647 ? -12.364 -5.409 36.708 1.00 96.94 647 LEU A CA 1
ATOM 5115 C C . LEU A 1 647 ? -12.778 -5.182 38.160 1.00 96.94 647 LEU A C 1
ATOM 5117 O O . LEU A 1 647 ? -13.928 -5.450 38.506 1.00 96.94 647 LEU A O 1
ATOM 5121 N N . LEU A 1 648 ? -11.883 -4.660 39.002 1.00 96.00 648 LEU A N 1
ATOM 5122 C CA . LEU A 1 648 ? -12.212 -4.334 40.390 1.00 96.00 648 LEU A CA 1
ATOM 5123 C C . LEU A 1 648 ? -13.351 -3.304 40.465 1.00 96.00 648 LEU A C 1
ATOM 5125 O O . LEU A 1 648 ? -14.304 -3.467 41.228 1.00 96.00 648 LEU A O 1
ATOM 5129 N N . LEU A 1 649 ? -13.274 -2.257 39.641 1.00 96.62 649 LEU A N 1
ATOM 5130 C CA . LEU A 1 649 ? -14.284 -1.197 39.588 1.00 96.62 649 LEU A CA 1
ATOM 5131 C C . LEU A 1 649 ? -15.572 -1.657 38.897 1.00 96.62 649 LEU A C 1
ATOM 5133 O O . LEU A 1 649 ? -16.665 -1.305 39.344 1.00 96.62 649 LEU A O 1
ATOM 5137 N N . ALA A 1 650 ? -15.464 -2.494 37.864 1.00 97.75 650 ALA A N 1
ATOM 5138 C CA . ALA A 1 650 ? -16.614 -3.127 37.227 1.00 97.75 650 ALA A CA 1
ATOM 5139 C C . ALA A 1 650 ? -17.375 -4.017 38.221 1.00 97.75 650 ALA A C 1
ATOM 5141 O O . ALA A 1 650 ? -18.605 -3.961 38.282 1.00 97.75 650 ALA A O 1
ATOM 5142 N N . ALA A 1 651 ? -16.659 -4.777 39.057 1.00 97.00 651 ALA A N 1
ATOM 5143 C CA . ALA A 1 651 ? -17.251 -5.590 40.113 1.00 97.00 651 ALA A CA 1
ATOM 5144 C C . ALA A 1 651 ? -17.955 -4.732 41.172 1.00 97.00 651 ALA A C 1
ATOM 5146 O O . ALA A 1 651 ? -19.099 -5.022 41.529 1.00 97.00 651 ALA A O 1
ATOM 5147 N N . ALA A 1 652 ? -17.332 -3.631 41.607 1.00 96.38 652 ALA A N 1
ATOM 5148 C CA . ALA A 1 652 ? -17.947 -2.678 42.532 1.00 96.38 652 ALA A CA 1
ATOM 5149 C C . ALA A 1 652 ? -19.239 -2.049 41.969 1.00 96.38 652 ALA A C 1
ATOM 5151 O O . ALA A 1 652 ? -20.189 -1.817 42.715 1.00 96.38 652 ALA A O 1
ATOM 5152 N N . LYS A 1 653 ? -19.310 -1.832 40.648 1.00 96.38 653 LYS A N 1
ATOM 5153 C CA . LYS A 1 653 ? -20.512 -1.358 39.935 1.00 96.38 653 LYS A CA 1
ATOM 5154 C C . LYS A 1 653 ? -21.509 -2.469 39.577 1.00 96.38 653 LYS A C 1
ATOM 5156 O O . LYS A 1 653 ? -22.536 -2.192 38.965 1.00 96.38 653 LYS A O 1
ATOM 5161 N N . GLY A 1 654 ? -21.229 -3.726 39.926 1.00 95.81 654 GLY A N 1
ATOM 5162 C CA . GLY A 1 654 ? -22.082 -4.868 39.594 1.00 95.81 654 GLY A CA 1
ATOM 5163 C C . GLY A 1 654 ? -22.109 -5.235 38.106 1.00 95.81 654 GLY A C 1
ATOM 5164 O O . GLY A 1 654 ? -22.960 -6.022 37.702 1.00 95.81 654 GLY A O 1
ATOM 5165 N N . GLN A 1 655 ? -21.179 -4.714 37.302 1.00 96.75 655 GLN A N 1
ATOM 5166 C CA . GLN A 1 655 ? -21.076 -4.987 35.865 1.00 96.75 655 GLN A CA 1
ATOM 5167 C C . GLN A 1 655 ? -20.418 -6.343 35.558 1.00 96.75 655 GLN A C 1
ATOM 5169 O O . GLN A 1 655 ? -20.288 -6.717 34.404 1.00 96.75 655 GLN A O 1
ATOM 5174 N N . THR A 1 656 ? -20.029 -7.120 36.569 1.00 96.75 656 THR A N 1
ATOM 5175 C CA . THR A 1 656 ? -19.418 -8.453 36.408 1.00 96.75 656 THR A CA 1
ATOM 5176 C C . THR A 1 656 ? -20.378 -9.591 36.774 1.00 96.75 656 THR A C 1
ATOM 5178 O O . THR A 1 656 ? -19.967 -10.653 37.238 1.00 96.75 656 THR A O 1
ATOM 5181 N N . LYS A 1 657 ? -21.686 -9.355 36.611 1.00 94.50 657 LYS A N 1
ATOM 5182 C CA . LYS A 1 657 ?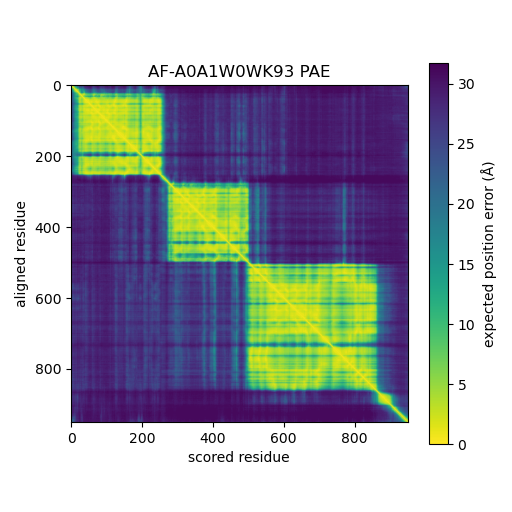 -22.771 -10.280 36.990 1.00 94.50 657 LYS A CA 1
ATOM 5183 C C . LYS A 1 657 ? -23.450 -10.957 35.789 1.00 94.50 657 LYS A C 1
ATOM 5185 O O . LYS A 1 657 ? -24.597 -11.375 35.893 1.00 94.50 657 LYS A O 1
ATOM 5190 N N . GLY A 1 658 ? -22.752 -11.042 34.656 1.00 93.00 658 GLY A N 1
ATOM 5191 C CA . GLY A 1 658 ? -23.189 -11.794 33.476 1.00 93.00 658 GLY A CA 1
ATOM 5192 C C . GLY A 1 658 ? -23.871 -10.994 32.372 1.00 93.00 658 GLY A C 1
ATOM 5193 O O . GLY A 1 658 ? -24.007 -11.522 31.275 1.00 93.00 658 GLY A O 1
ATOM 5194 N N . GLU A 1 659 ? -24.227 -9.728 32.600 1.00 94.75 659 GLU A N 1
ATOM 5195 C CA . GLU A 1 659 ? -24.793 -8.864 31.549 1.00 94.75 659 GLU A CA 1
ATOM 5196 C C . GLU A 1 659 ? -23.737 -8.234 30.628 1.00 94.75 659 GLU A C 1
ATOM 5198 O O . GLU A 1 659 ? -24.078 -7.781 29.540 1.00 94.75 659 GLU A O 1
ATOM 5203 N N . TYR A 1 660 ? -22.471 -8.183 31.053 1.00 97.44 660 TYR A N 1
ATOM 5204 C CA . TYR A 1 660 ? -21.383 -7.526 30.325 1.00 97.44 660 TYR A CA 1
ATOM 5205 C C . TYR A 1 660 ? -20.270 -8.516 30.002 1.00 97.44 660 TYR A C 1
ATOM 5207 O O . TYR A 1 660 ? -19.976 -9.405 30.798 1.00 97.44 660 TYR A O 1
ATOM 5215 N N . VAL A 1 661 ? -19.617 -8.309 28.861 1.00 98.25 661 VAL A N 1
ATOM 5216 C CA . VAL A 1 661 ? -18.480 -9.096 28.384 1.00 98.25 661 VAL A CA 1
ATOM 5217 C C . VAL A 1 661 ? -17.259 -8.192 28.270 1.00 98.25 661 VAL A C 1
ATOM 5219 O O . VAL A 1 661 ? -17.272 -7.205 27.531 1.00 98.25 661 VAL A O 1
ATOM 5222 N N . PHE A 1 662 ? -16.187 -8.553 28.968 1.00 98.44 662 PHE A N 1
ATOM 5223 C CA . PHE A 1 662 ? -14.880 -7.912 28.858 1.00 98.44 662 PHE A CA 1
ATOM 5224 C C . PHE A 1 662 ? -13.954 -8.809 28.040 1.00 98.44 662 PHE A C 1
ATOM 5226 O O . PHE A 1 662 ? -13.599 -9.905 28.457 1.00 98.44 662 PHE A O 1
ATOM 5233 N N . ILE A 1 663 ? -13.566 -8.350 26.862 1.00 98.06 663 ILE A N 1
ATOM 5234 C CA . ILE A 1 663 ? -12.683 -9.052 25.942 1.00 98.06 663 ILE A CA 1
ATOM 5235 C C . ILE A 1 663 ? -11.280 -8.475 26.085 1.00 98.06 663 ILE A C 1
ATOM 5237 O O . ILE A 1 663 ? -11.078 -7.271 25.923 1.00 98.06 663 ILE A O 1
ATOM 5241 N N . VAL A 1 664 ? -10.303 -9.340 26.330 1.00 95.62 664 VAL A N 1
ATOM 5242 C CA . VAL A 1 664 ? -8.885 -8.974 26.331 1.00 95.62 664 VAL A CA 1
ATOM 5243 C C . VAL A 1 664 ? -8.187 -9.715 25.203 1.00 95.62 664 VAL A C 1
ATOM 5245 O O . VAL A 1 664 ? -8.246 -10.943 25.113 1.00 95.62 664 VAL A O 1
ATOM 5248 N N . ALA A 1 665 ? -7.526 -8.953 24.334 1.00 93.31 665 ALA A N 1
ATOM 5249 C CA . ALA A 1 665 ? -6.650 -9.507 23.314 1.00 93.31 665 ALA A CA 1
ATOM 5250 C C . ALA A 1 665 ? -5.320 -9.876 23.973 1.00 93.31 665 ALA A C 1
ATOM 5252 O O . ALA A 1 665 ? -4.628 -8.999 24.476 1.00 93.31 665 ALA A O 1
ATOM 5253 N N . VAL A 1 666 ? -4.953 -11.152 23.967 1.00 90.38 666 VAL A N 1
ATOM 5254 C CA . VAL A 1 666 ? -3.664 -11.630 24.473 1.00 90.38 666 VAL A CA 1
ATOM 5255 C C . VAL A 1 666 ? -2.812 -11.977 23.255 1.00 90.38 666 VAL A C 1
ATOM 5257 O O . VAL A 1 666 ? -3.069 -13.003 22.630 1.00 90.38 666 VAL A O 1
ATOM 5260 N N . PRO A 1 667 ? -1.822 -11.155 22.857 1.00 83.56 667 PRO A N 1
ATOM 5261 C CA . PRO A 1 667 ? -1.012 -11.428 21.670 1.00 83.56 667 PRO A CA 1
ATOM 5262 C C . PRO A 1 667 ? -0.361 -12.808 21.741 1.00 83.56 667 PRO A C 1
ATOM 5264 O O . PRO A 1 667 ? -0.464 -13.597 20.813 1.00 83.56 667 PRO A O 1
ATOM 5267 N N . PHE A 1 668 ? 0.260 -13.082 22.884 1.00 79.50 668 PHE A N 1
ATOM 5268 C CA . PHE A 1 668 ? 0.793 -14.356 23.351 1.00 79.50 668 PHE A CA 1
ATOM 5269 C C . PHE A 1 668 ? 1.093 -14.192 24.854 1.00 79.50 668 PHE A C 1
ATOM 5271 O O . PHE A 1 668 ? 1.097 -13.054 25.340 1.00 79.50 668 PHE A O 1
ATOM 5278 N N . PRO A 1 669 ? 1.339 -15.265 25.624 1.00 72.75 669 PRO A N 1
ATOM 5279 C CA . PRO A 1 669 ? 1.786 -15.147 27.012 1.00 72.75 669 PRO A CA 1
ATOM 5280 C C . PRO A 1 669 ? 3.154 -14.442 27.095 1.00 72.75 669 PRO A C 1
ATOM 5282 O O . PRO A 1 669 ? 4.198 -15.069 26.942 1.00 72.75 669 PRO A O 1
ATOM 5285 N N . TYR A 1 670 ? 3.153 -13.122 27.306 1.00 74.25 670 TYR A N 1
ATOM 5286 C CA . TYR A 1 670 ? 4.354 -12.285 27.288 1.00 74.25 670 TYR A CA 1
ATOM 5287 C C . TYR A 1 670 ? 4.516 -11.504 28.589 1.00 74.25 670 TYR A C 1
ATOM 5289 O O . TYR A 1 670 ? 3.612 -10.780 28.996 1.00 74.25 670 TYR A O 1
ATOM 5297 N N . LYS A 1 671 ? 5.677 -11.603 29.245 1.00 75.31 671 LYS A N 1
ATOM 5298 C CA . LYS A 1 671 ? 5.890 -10.978 30.563 1.00 75.31 671 LYS A CA 1
ATOM 5299 C C . LYS A 1 671 ? 5.771 -9.453 30.542 1.00 75.31 671 LYS A C 1
ATOM 5301 O O . LYS A 1 671 ? 5.241 -8.896 31.499 1.00 75.31 671 LYS A O 1
ATOM 5306 N N . ALA A 1 672 ? 6.182 -8.785 29.460 1.00 76.25 672 ALA A N 1
ATOM 5307 C CA . ALA A 1 672 ? 6.175 -7.320 29.393 1.00 76.25 672 ALA A CA 1
ATOM 5308 C C . ALA A 1 672 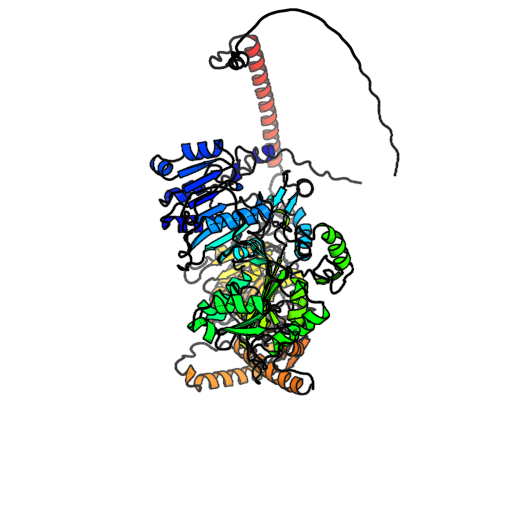? 4.764 -6.703 29.471 1.00 76.25 672 ALA A C 1
ATOM 5310 O O . ALA A 1 672 ? 4.617 -5.554 29.877 1.00 76.25 672 ALA A O 1
ATOM 5311 N N . GLN A 1 673 ? 3.711 -7.454 29.121 1.00 79.81 673 GLN A N 1
ATOM 5312 C CA . GLN A 1 673 ? 2.322 -6.989 29.266 1.00 79.81 673 GLN A CA 1
ATOM 5313 C C . GLN A 1 673 ? 1.734 -7.284 30.660 1.00 79.81 673 GLN A C 1
ATOM 5315 O O . GLN A 1 673 ? 0.614 -6.870 30.969 1.00 79.81 673 GLN A O 1
ATOM 5320 N N . GLY A 1 674 ? 2.490 -7.995 31.500 1.00 84.06 674 GLY A N 1
ATOM 5321 C CA . GLY A 1 674 ? 2.028 -8.603 32.737 1.00 84.06 674 GLY A CA 1
ATOM 5322 C C . GLY A 1 674 ? 1.325 -9.943 32.511 1.00 84.06 674 GLY A C 1
ATOM 5323 O O . GLY A 1 674 ? 0.947 -10.316 31.401 1.00 84.06 674 GLY A O 1
ATOM 5324 N N . ILE A 1 675 ? 1.148 -10.683 33.601 1.00 86.88 675 ILE A N 1
ATOM 5325 C CA . ILE A 1 675 ? 0.427 -11.955 33.596 1.00 86.88 675 ILE A CA 1
ATOM 5326 C C . ILE A 1 675 ? -1.037 -11.655 33.915 1.00 86.88 675 ILE A C 1
ATOM 5328 O O . ILE A 1 675 ? -1.346 -11.133 34.987 1.00 86.88 675 ILE A O 1
ATOM 5332 N N . PHE A 1 676 ? -1.942 -11.978 32.991 1.00 90.38 676 PHE A N 1
ATOM 5333 C CA . PHE A 1 676 ? -3.379 -11.897 33.236 1.00 90.38 676 PHE A CA 1
ATOM 5334 C C . PHE A 1 676 ? -3.797 -13.030 34.179 1.00 90.38 676 PHE A C 1
ATOM 5336 O O . PHE A 1 676 ? -4.074 -14.149 33.755 1.00 90.38 676 PHE A O 1
ATOM 5343 N N . THR A 1 677 ? -3.793 -12.740 35.477 1.00 90.69 677 THR A N 1
ATOM 5344 C CA . THR A 1 677 ? -4.177 -13.673 36.538 1.00 90.69 677 THR A CA 1
ATOM 5345 C C . THR A 1 677 ? -5.161 -13.020 37.501 1.00 90.69 677 THR A C 1
ATOM 5347 O O . THR A 1 677 ? -5.073 -11.827 37.816 1.00 90.69 677 THR A O 1
ATOM 5350 N N . TRP A 1 678 ? -6.109 -13.819 37.992 1.00 91.88 678 TRP A N 1
ATOM 5351 C CA . TRP A 1 678 ? -6.995 -13.408 39.077 1.00 91.88 678 TRP A CA 1
ATOM 5352 C C . TRP A 1 678 ? -6.282 -13.435 40.434 1.00 91.88 678 TRP A C 1
ATOM 5354 O O . TRP A 1 678 ? -6.654 -12.666 41.317 1.00 91.88 678 TRP A O 1
ATOM 5364 N N . LYS A 1 679 ? -5.243 -14.267 40.577 1.00 92.00 679 LYS A N 1
ATOM 5365 C CA . LYS A 1 679 ? -4.474 -14.449 41.808 1.00 92.00 679 LYS A CA 1
ATOM 5366 C C . LYS A 1 679 ? -3.239 -13.553 41.797 1.00 92.00 679 LYS A C 1
ATOM 5368 O O . LYS A 1 679 ? -2.260 -13.878 41.125 1.00 92.00 679 LYS A O 1
ATOM 5373 N N . ALA A 1 680 ? -3.320 -12.423 42.491 1.00 90.38 680 ALA A N 1
ATOM 5374 C CA . ALA A 1 680 ? -2.200 -11.508 42.711 1.00 90.38 680 ALA A CA 1
ATOM 5375 C C . ALA A 1 680 ? -1.686 -11.557 44.162 1.00 90.38 680 ALA A C 1
ATOM 5377 O O . ALA A 1 680 ? -0.849 -10.737 44.533 1.00 90.38 680 ALA A O 1
ATOM 5378 N N . ASP A 1 681 ? -2.202 -12.496 44.965 1.00 93.19 681 ASP A N 1
ATOM 5379 C CA . ASP A 1 681 ? -1.923 -12.659 46.392 1.00 93.19 681 ASP A CA 1
ATOM 5380 C C . ASP A 1 681 ? -2.273 -11.392 47.199 1.00 93.19 681 ASP A C 1
ATOM 5382 O O . ASP A 1 681 ? -1.589 -11.012 48.152 1.00 93.19 681 ASP A O 1
ATOM 5386 N N . ASP A 1 682 ? -3.374 -10.731 46.813 1.00 92.81 682 ASP A N 1
ATOM 5387 C CA . ASP A 1 682 ? -3.927 -9.556 47.490 1.00 92.81 682 ASP A CA 1
ATOM 5388 C C . ASP A 1 682 ? -5.362 -9.795 48.011 1.00 92.81 682 ASP A C 1
ATOM 5390 O O . ASP A 1 682 ? -6.029 -10.780 47.696 1.00 92.81 682 ASP A O 1
ATOM 5394 N N . ARG A 1 683 ? -5.870 -8.867 48.835 1.00 95.44 683 ARG A N 1
ATOM 5395 C CA . ARG A 1 683 ? -7.205 -8.966 49.466 1.00 95.44 683 ARG A CA 1
ATOM 5396 C C . ARG A 1 683 ? -8.391 -8.970 48.488 1.00 95.44 683 ARG A C 1
ATOM 5398 O O . ARG A 1 683 ? -9.515 -9.215 48.915 1.00 95.44 683 ARG A O 1
ATOM 5405 N N . ASN A 1 684 ? -8.171 -8.627 47.222 1.00 95.69 684 ASN A N 1
ATOM 5406 C CA . ASN A 1 684 ? -9.200 -8.532 46.192 1.00 95.69 684 ASN A CA 1
ATOM 5407 C C . ASN A 1 684 ? -9.255 -9.777 45.295 1.00 95.69 684 ASN A C 1
ATOM 5409 O O . ASN A 1 684 ? -10.105 -9.820 44.407 1.00 95.69 684 ASN A O 1
ATOM 5413 N N . ASP A 1 685 ? -8.393 -10.778 45.500 1.00 94.88 685 ASP A N 1
ATOM 5414 C CA . ASP A 1 685 ? -8.302 -11.962 44.635 1.00 94.88 685 ASP A CA 1
ATOM 5415 C C . ASP A 1 685 ? -9.647 -12.667 44.429 1.00 94.88 685 ASP A C 1
ATOM 5417 O O . ASP A 1 685 ? -10.002 -12.966 43.293 1.00 94.88 685 ASP A O 1
ATOM 5421 N N . GLU A 1 686 ? -10.449 -12.848 45.481 1.00 94.75 686 GLU A N 1
ATOM 5422 C CA . GLU A 1 686 ? -11.775 -13.479 45.365 1.00 94.75 686 GLU A CA 1
ATOM 5423 C C . GLU A 1 686 ? -12.771 -12.628 44.562 1.00 94.75 686 GLU A C 1
ATOM 5425 O O . GLU A 1 686 ? -13.566 -13.147 43.776 1.00 94.75 686 GLU A O 1
ATOM 5430 N N . VAL A 1 687 ? -12.700 -11.298 44.700 1.00 96.44 687 VAL A N 1
ATOM 5431 C CA . VAL A 1 687 ? -13.537 -10.368 43.923 1.00 96.44 687 VAL A CA 1
ATOM 5432 C C . VAL A 1 687 ? -13.157 -10.433 42.445 1.00 96.44 687 VAL A C 1
ATOM 5434 O O . VAL A 1 687 ? -14.031 -10.489 41.579 1.00 96.44 687 VAL A O 1
ATOM 5437 N N . ILE A 1 688 ? -11.857 -10.460 42.149 1.00 96.31 688 ILE A N 1
ATOM 5438 C CA . ILE A 1 688 ? -11.351 -10.549 40.780 1.00 96.31 688 ILE A CA 1
ATOM 5439 C C . ILE A 1 688 ? -11.636 -11.926 40.181 1.00 96.31 688 ILE A C 1
ATOM 5441 O O . ILE A 1 688 ? -12.076 -11.997 39.037 1.00 96.31 688 ILE A O 1
ATOM 5445 N N . ARG A 1 689 ? -11.469 -13.012 40.940 1.00 95.44 689 ARG A N 1
ATOM 5446 C CA . ARG A 1 689 ? -11.816 -14.370 40.504 1.00 95.44 689 ARG A CA 1
ATOM 5447 C C . ARG A 1 689 ? -13.283 -14.456 40.087 1.00 95.44 689 ARG A C 1
ATOM 5449 O O . ARG A 1 689 ? -13.583 -14.941 39.000 1.00 95.44 689 ARG A O 1
ATOM 5456 N N . ALA A 1 690 ? -14.190 -13.913 40.899 1.00 95.19 690 ALA A N 1
ATOM 5457 C CA . ALA A 1 690 ? -15.600 -13.833 40.537 1.00 95.19 690 ALA A CA 1
ATOM 5458 C C . ALA A 1 690 ? -15.825 -12.964 39.283 1.00 95.19 690 ALA A C 1
ATOM 5460 O O . ALA A 1 690 ? -16.617 -13.331 38.414 1.00 95.19 690 ALA A O 1
ATOM 5461 N N . ALA A 1 691 ? -15.107 -11.842 39.151 1.00 96.94 691 ALA A N 1
ATOM 5462 C CA . ALA A 1 691 ? -15.199 -10.951 37.994 1.00 96.94 691 ALA A CA 1
ATOM 5463 C C . ALA A 1 691 ? -14.693 -11.578 36.684 1.00 96.94 691 ALA A C 1
ATOM 5465 O O . ALA A 1 691 ? -15.243 -11.286 35.621 1.00 96.94 691 ALA A O 1
ATOM 5466 N N . TYR A 1 692 ? -13.703 -12.474 36.750 1.00 96.44 692 TYR A N 1
ATOM 5467 C CA . TYR A 1 692 ? -13.145 -13.190 35.596 1.00 96.44 692 TYR A CA 1
ATOM 5468 C C . TYR A 1 692 ? -14.189 -14.035 34.851 1.00 96.44 692 TYR A C 1
ATOM 5470 O O . TYR A 1 692 ? -14.047 -14.272 33.656 1.00 96.44 692 TYR A O 1
ATOM 5478 N N . ARG A 1 693 ? -15.302 -14.399 35.502 1.00 96.00 693 ARG A N 1
ATOM 5479 C CA . ARG A 1 693 ? -16.461 -15.035 34.849 1.00 96.00 693 ARG A CA 1
ATOM 5480 C C . ARG A 1 693 ? -17.099 -14.171 33.754 1.00 96.00 693 ARG A C 1
ATOM 5482 O O . ARG A 1 693 ? -17.810 -14.709 32.919 1.00 96.00 693 ARG A O 1
ATOM 5489 N N . SER A 1 694 ? -16.861 -12.855 33.762 1.00 97.19 694 SER A N 1
ATOM 5490 C CA . SER A 1 694 ? -17.310 -11.915 32.720 1.00 97.19 694 SER A CA 1
ATOM 5491 C C . SER A 1 694 ? -16.238 -11.635 31.656 1.00 97.19 694 SER A C 1
ATOM 5493 O O . SER A 1 694 ? -16.380 -10.686 30.884 1.00 97.19 694 SER A O 1
ATOM 5495 N N . VAL A 1 695 ? -15.147 -12.409 31.625 1.00 97.75 695 VAL A N 1
ATOM 5496 C CA . VAL A 1 695 ? -13.982 -12.156 30.768 1.00 97.75 695 VAL A CA 1
ATOM 5497 C C . VAL A 1 695 ? -13.857 -13.209 29.674 1.00 97.75 695 VAL A C 1
ATOM 5499 O O . VAL A 1 695 ? -13.968 -14.407 29.935 1.00 97.75 695 VAL A O 1
ATOM 5502 N N . LEU A 1 696 ? -13.559 -12.747 28.461 1.00 97.81 696 LEU A N 1
ATOM 5503 C CA . LEU A 1 696 ? -13.091 -13.576 27.359 1.00 97.81 696 LEU A CA 1
ATOM 5504 C C . LEU A 1 696 ? -11.648 -13.216 27.015 1.00 97.81 696 LEU A C 1
ATOM 5506 O O . LEU A 1 696 ? -11.333 -12.046 26.779 1.00 97.81 696 LEU A O 1
ATOM 5510 N N . PHE A 1 697 ? -10.787 -14.224 26.925 1.00 96.38 697 PHE A N 1
ATOM 5511 C CA . PHE A 1 697 ? -9.467 -14.056 26.325 1.00 96.38 697 PHE A CA 1
ATOM 5512 C C . PHE A 1 697 ? -9.514 -14.442 24.860 1.00 96.38 697 PHE A C 1
ATOM 5514 O O . PHE A 1 697 ? -9.878 -15.568 24.530 1.00 96.38 697 PHE A O 1
ATOM 5521 N N . VAL A 1 698 ? -9.121 -13.503 24.001 1.00 96.00 698 VAL A N 1
ATOM 5522 C CA . VAL A 1 698 ? -8.821 -13.757 22.592 1.00 96.00 698 VAL A CA 1
ATOM 5523 C C . VAL A 1 698 ? -7.308 -13.894 22.487 1.00 96.00 698 VAL A C 1
ATOM 5525 O O . VAL A 1 698 ? -6.587 -12.896 22.470 1.00 96.00 698 VAL A O 1
ATOM 5528 N N . THR A 1 699 ? -6.824 -15.132 22.469 1.00 93.56 699 THR A N 1
ATOM 5529 C CA . THR A 1 699 ? -5.396 -15.437 22.360 1.00 93.56 699 THR A CA 1
ATOM 5530 C C . THR A 1 699 ? -5.005 -15.401 20.888 1.00 93.56 699 THR A C 1
ATOM 5532 O O . THR A 1 699 ? -5.414 -16.265 20.117 1.00 93.56 699 THR A O 1
ATOM 5535 N N . MET A 1 700 ? -4.243 -14.381 20.483 1.00 91.00 700 MET A N 1
ATOM 5536 C CA . MET A 1 700 ? -3.901 -14.126 19.076 1.00 91.00 700 MET A CA 1
ATOM 5537 C C . MET A 1 700 ? -2.894 -15.140 18.526 1.00 91.00 700 MET A C 1
ATOM 5539 O O . MET A 1 700 ? -2.906 -15.409 17.328 1.00 91.00 700 MET A O 1
ATOM 5543 N N . VAL A 1 701 ? -2.037 -15.681 19.393 1.00 89.94 701 VAL A N 1
ATOM 5544 C CA . VAL A 1 701 ? -1.110 -16.774 19.095 1.00 89.94 701 VAL A CA 1
ATOM 5545 C C . VAL A 1 701 ? -1.269 -17.853 20.157 1.00 89.94 701 VAL A C 1
ATOM 5547 O O . VAL A 1 701 ? -0.650 -17.806 21.223 1.00 89.94 701 VAL A O 1
ATOM 5550 N N . ASP A 1 702 ? -2.116 -18.833 19.865 1.00 88.94 702 ASP A N 1
ATOM 5551 C CA . ASP A 1 702 ? -2.290 -20.016 20.698 1.00 88.94 702 ASP A CA 1
ATOM 5552 C C . ASP A 1 702 ? -1.352 -21.133 20.228 1.00 88.94 702 ASP A C 1
ATOM 5554 O O . ASP A 1 702 ? -1.656 -21.919 19.325 1.00 88.94 702 ASP A O 1
ATOM 5558 N N . ALA A 1 703 ? -0.169 -21.182 20.843 1.00 83.50 703 ALA A N 1
ATOM 5559 C CA . ALA A 1 703 ? 0.848 -22.177 20.524 1.00 83.50 703 ALA A CA 1
ATOM 5560 C C . ALA A 1 703 ? 0.379 -23.614 20.817 1.00 83.50 703 ALA A C 1
ATOM 5562 O O . ALA A 1 703 ? 0.810 -24.543 20.135 1.00 83.50 703 ALA A O 1
ATOM 5563 N N . THR A 1 704 ? -0.543 -23.812 21.767 1.00 82.75 704 THR A N 1
ATOM 5564 C CA . THR A 1 704 ? -1.001 -25.155 22.169 1.00 82.75 704 THR A CA 1
ATOM 5565 C C . THR A 1 704 ? -1.720 -25.899 21.042 1.00 82.75 704 THR A C 1
ATOM 5567 O O . THR A 1 704 ? -1.779 -27.127 21.044 1.00 82.75 704 THR A O 1
ATOM 5570 N N . LEU A 1 705 ? -2.201 -25.164 20.035 1.00 82.50 705 LEU A N 1
ATOM 5571 C CA . LEU A 1 705 ? -2.859 -25.717 18.853 1.00 82.50 705 LEU A CA 1
ATOM 5572 C C . LEU A 1 705 ? -1.890 -26.421 17.892 1.00 82.50 705 LEU A C 1
ATOM 5574 O O . LEU A 1 705 ? -2.331 -27.187 17.034 1.00 82.50 705 LEU A O 1
ATOM 5578 N N . HIS A 1 706 ? -0.585 -26.152 18.000 1.00 82.50 706 HIS A N 1
ATOM 5579 C CA . HIS A 1 706 ? 0.397 -26.588 17.003 1.00 82.50 706 HIS A CA 1
ATOM 5580 C C . HIS A 1 706 ? 1.681 -27.176 17.586 1.00 82.50 706 HIS A C 1
ATOM 5582 O O . HIS A 1 706 ? 2.411 -27.831 16.844 1.00 82.50 706 HIS A O 1
ATOM 5588 N N . VAL A 1 707 ? 1.973 -26.962 18.871 1.00 87.00 707 VAL A N 1
ATOM 5589 C CA . VAL A 1 707 ? 3.188 -27.461 19.525 1.00 87.00 707 VAL A CA 1
ATOM 5590 C C . VAL A 1 707 ? 2.924 -27.789 20.993 1.00 87.00 707 VAL A C 1
ATOM 5592 O O . VAL A 1 707 ? 2.192 -27.079 21.683 1.00 87.00 707 VAL A O 1
ATOM 5595 N N . SER A 1 708 ? 3.514 -28.885 21.479 1.00 88.12 708 SER A N 1
ATOM 5596 C CA . SER A 1 708 ? 3.403 -29.260 22.888 1.00 88.12 708 SER A CA 1
ATOM 5597 C C . SER A 1 708 ? 4.215 -28.316 23.774 1.00 88.12 708 SER A C 1
ATOM 5599 O O . SER A 1 708 ? 5.259 -27.792 23.379 1.00 88.12 708 SER A O 1
ATOM 5601 N N . GLU A 1 709 ? 3.776 -28.152 25.020 1.00 86.06 709 GLU A N 1
ATOM 5602 C CA . GLU A 1 709 ? 4.485 -27.338 26.011 1.00 86.06 709 GLU A CA 1
ATOM 5603 C C . GLU A 1 709 ? 5.924 -27.831 26.239 1.00 86.06 709 GLU A C 1
ATOM 5605 O O . GLU A 1 709 ? 6.855 -27.032 26.307 1.00 86.06 709 GLU A O 1
ATOM 5610 N N . THR A 1 710 ? 6.127 -29.152 26.264 1.00 89.62 710 THR A N 1
ATOM 5611 C CA . THR A 1 710 ? 7.451 -29.775 26.414 1.00 89.62 710 THR A CA 1
ATOM 5612 C C . THR A 1 710 ? 8.395 -29.436 25.263 1.00 89.62 710 THR A C 1
ATOM 5614 O O . THR A 1 710 ? 9.559 -29.112 25.497 1.00 89.62 710 THR A O 1
ATOM 5617 N N . GLN A 1 711 ? 7.896 -29.474 24.025 1.00 89.25 711 GLN A N 1
ATOM 5618 C CA . GLN A 1 711 ? 8.675 -29.156 22.832 1.00 89.25 711 GLN A CA 1
ATOM 5619 C C . GLN A 1 711 ? 9.014 -27.663 22.784 1.00 89.25 711 GLN A C 1
ATOM 5621 O O . GLN A 1 711 ? 10.154 -27.292 22.508 1.00 89.25 711 GLN A O 1
ATOM 5626 N N . MET A 1 712 ? 8.053 -26.797 23.114 1.00 86.19 712 MET A N 1
ATOM 5627 C CA . MET A 1 712 ? 8.284 -25.354 23.174 1.00 86.19 712 MET A CA 1
ATOM 5628 C C . MET A 1 712 ? 9.291 -24.980 24.273 1.00 86.19 712 MET A C 1
ATOM 5630 O O . MET A 1 712 ? 10.171 -24.150 24.052 1.00 86.19 712 MET A O 1
ATOM 5634 N N . ALA A 1 713 ? 9.220 -25.629 25.440 1.00 87.56 713 ALA A N 1
ATOM 5635 C CA . ALA A 1 713 ? 10.189 -25.439 26.517 1.00 87.56 713 ALA A CA 1
ATOM 5636 C C . ALA A 1 713 ? 11.608 -25.866 26.104 1.00 87.56 713 ALA A C 1
ATOM 5638 O O . ALA A 1 713 ? 12.577 -25.175 26.428 1.00 87.56 713 ALA A O 1
ATOM 5639 N N . LEU A 1 714 ? 11.735 -26.967 25.352 1.00 90.50 714 LEU A N 1
ATOM 5640 C CA . LEU A 1 714 ? 13.012 -27.418 24.799 1.00 90.50 714 LEU A CA 1
ATOM 5641 C C . LEU A 1 714 ? 13.601 -26.387 23.826 1.00 90.50 714 LEU A C 1
ATOM 5643 O O . LEU A 1 714 ? 14.758 -25.999 23.987 1.00 90.50 714 LEU A O 1
ATOM 5647 N N . LEU A 1 715 ? 12.807 -25.905 22.863 1.00 89.06 715 LEU A N 1
ATOM 5648 C CA . LEU A 1 715 ? 13.239 -24.882 21.903 1.00 89.06 715 LEU A CA 1
ATOM 5649 C C . LEU A 1 715 ? 13.670 -23.593 22.599 1.00 89.06 715 LEU A C 1
ATOM 5651 O O . LEU A 1 715 ? 14.742 -23.061 22.316 1.00 89.06 715 LEU A O 1
ATOM 5655 N N . LYS A 1 716 ? 12.878 -23.126 23.568 1.00 86.75 716 LYS A N 1
ATOM 5656 C CA . LYS A 1 716 ? 13.220 -21.952 24.370 1.00 86.75 716 LYS A CA 1
ATOM 5657 C C . LYS A 1 716 ? 14.557 -22.134 25.086 1.00 86.75 716 LYS A C 1
ATOM 5659 O O . LYS A 1 716 ? 15.401 -21.248 25.018 1.00 86.75 716 LYS A O 1
ATOM 5664 N N . SER A 1 717 ? 14.790 -23.293 25.705 1.00 88.25 717 SER A N 1
ATOM 5665 C CA . SER A 1 717 ? 16.073 -23.588 26.350 1.00 88.25 717 SER A CA 1
ATOM 5666 C C . SER A 1 717 ? 17.243 -23.571 25.360 1.00 88.25 717 SER A C 1
ATOM 5668 O O . SER A 1 717 ? 18.336 -23.138 25.725 1.00 88.25 717 SER A O 1
ATOM 5670 N N . GLN A 1 718 ? 17.041 -24.048 24.130 1.00 89.06 718 GLN A N 1
ATOM 5671 C CA . GLN A 1 718 ? 18.066 -24.024 23.084 1.00 89.06 718 GLN A CA 1
ATOM 5672 C C . GLN A 1 718 ? 18.356 -22.596 22.609 1.00 89.06 718 GLN A C 1
ATOM 5674 O O . GLN A 1 718 ? 19.524 -22.229 22.481 1.00 89.06 718 GLN A O 1
ATOM 5679 N N . TRP A 1 719 ? 17.324 -21.775 22.400 1.00 87.31 719 TRP A N 1
ATOM 5680 C CA . TRP A 1 719 ? 17.483 -20.371 22.017 1.00 87.31 719 TRP A CA 1
ATOM 5681 C C . TRP A 1 719 ? 18.138 -19.542 23.121 1.00 87.31 719 TRP A C 1
ATOM 5683 O O . TRP A 1 719 ? 19.069 -18.793 22.835 1.00 87.31 719 TRP A O 1
ATOM 5693 N N . ASP A 1 720 ? 17.735 -19.732 24.379 1.00 84.31 720 ASP A N 1
ATOM 5694 C CA . ASP A 1 720 ? 18.356 -19.075 25.534 1.00 84.31 720 ASP A CA 1
ATOM 5695 C C . ASP A 1 720 ? 19.840 -19.446 25.650 1.00 84.31 720 ASP A C 1
ATOM 5697 O O . ASP A 1 720 ? 20.682 -18.587 25.920 1.00 84.31 720 ASP A O 1
ATOM 5701 N N . HIS A 1 721 ? 20.175 -20.725 25.442 1.00 86.25 721 HIS A N 1
ATOM 5702 C CA . HIS A 1 721 ? 21.562 -21.178 25.436 1.00 86.25 721 HIS A CA 1
ATOM 5703 C C . HIS A 1 721 ? 22.345 -20.532 24.291 1.00 86.25 721 HIS A C 1
ATOM 5705 O O . HIS A 1 721 ? 23.358 -19.888 24.550 1.00 86.25 721 HIS A O 1
ATOM 5711 N N . GLY A 1 722 ? 21.843 -20.629 23.055 1.00 85.06 722 GLY A N 1
ATOM 5712 C CA . GLY A 1 722 ? 22.487 -20.059 21.873 1.00 85.06 722 GLY A CA 1
ATOM 5713 C C . GLY A 1 722 ? 22.708 -18.552 21.992 1.00 85.06 722 GLY A C 1
ATOM 5714 O O . GLY A 1 722 ? 23.787 -18.065 21.657 1.00 85.06 722 GLY A O 1
ATOM 5715 N N . PHE A 1 723 ? 21.738 -17.819 22.538 1.00 79.94 723 PHE A N 1
ATOM 5716 C CA . PHE A 1 723 ? 21.880 -16.392 22.810 1.00 79.94 723 PHE A CA 1
ATOM 5717 C C . PHE A 1 723 ? 23.014 -16.121 23.805 1.00 79.94 723 PHE A C 1
ATOM 5719 O O . PHE A 1 723 ? 23.905 -15.329 23.519 1.00 79.94 723 PHE A O 1
ATOM 5726 N N . LYS A 1 724 ? 23.026 -16.821 24.948 1.00 79.81 724 LYS A N 1
ATOM 5727 C CA . LYS A 1 724 ? 24.031 -16.633 26.009 1.00 79.81 724 LYS A CA 1
ATOM 5728 C C . LYS A 1 724 ? 25.444 -17.037 25.591 1.00 79.81 724 LYS A C 1
ATOM 5730 O O . LYS A 1 724 ? 26.407 -16.484 26.114 1.00 79.81 724 LYS A O 1
ATOM 5735 N N . THR A 1 725 ? 25.588 -18.016 24.699 1.00 85.12 725 THR A N 1
ATOM 5736 C CA . THR A 1 725 ? 26.902 -18.529 24.282 1.00 85.12 725 THR A CA 1
ATOM 5737 C C . THR A 1 725 ? 27.466 -17.851 23.041 1.00 85.12 725 THR A C 1
ATOM 5739 O O . THR A 1 725 ? 28.663 -17.968 22.790 1.00 85.12 725 THR A O 1
ATOM 5742 N N . THR A 1 726 ? 26.642 -17.173 22.238 1.00 81.81 726 THR A N 1
ATOM 5743 C CA . THR A 1 726 ? 27.109 -16.527 21.004 1.00 81.81 726 THR A CA 1
ATOM 5744 C C . THR A 1 726 ? 27.788 -15.194 21.337 1.00 81.81 726 THR A C 1
ATOM 5746 O O . THR A 1 726 ? 27.116 -14.288 21.832 1.00 81.81 726 THR A O 1
ATOM 5749 N N . PRO A 1 727 ? 29.087 -15.003 21.015 1.00 79.12 727 PRO A N 1
ATOM 5750 C CA . PRO A 1 727 ? 29.827 -13.791 21.384 1.00 79.12 727 PRO A CA 1
ATOM 5751 C C . PRO A 1 727 ? 29.203 -12.490 20.863 1.00 79.12 727 PRO A C 1
ATOM 5753 O O . PRO A 1 727 ? 29.313 -11.458 21.515 1.00 79.12 727 PRO A O 1
ATOM 5756 N N . PHE A 1 728 ? 28.514 -12.551 19.717 1.00 76.88 728 PHE A N 1
ATOM 5757 C CA . PHE A 1 728 ? 27.810 -11.417 19.112 1.00 76.88 728 PHE A CA 1
ATOM 5758 C C . PHE A 1 728 ? 26.684 -10.847 19.997 1.00 76.88 728 PHE A C 1
ATOM 5760 O O . PHE A 1 728 ? 26.379 -9.664 19.893 1.00 76.88 728 PHE A O 1
ATOM 5767 N N . TYR A 1 729 ? 26.090 -11.664 20.877 1.00 73.81 729 TYR A N 1
ATOM 5768 C CA . TYR A 1 729 ? 25.025 -11.254 21.801 1.00 73.81 729 TYR A CA 1
ATOM 5769 C C . TYR A 1 729 ? 25.516 -11.088 23.251 1.00 73.81 729 TYR A C 1
ATOM 5771 O O . TYR A 1 729 ? 24.716 -10.789 24.133 1.00 73.81 729 TYR A O 1
ATOM 5779 N N . GLY A 1 730 ? 26.819 -11.254 23.521 1.00 62.38 730 GLY A N 1
ATOM 5780 C CA . GLY A 1 730 ? 27.386 -11.270 24.881 1.00 62.38 730 GLY A CA 1
ATOM 5781 C C . GLY A 1 730 ? 27.273 -9.948 25.659 1.00 62.38 730 GLY A C 1
ATOM 5782 O O . GLY A 1 730 ? 27.556 -9.902 26.852 1.00 62.38 730 GLY A O 1
ATOM 5783 N N . ASN A 1 731 ? 26.859 -8.878 24.987 1.00 60.16 731 ASN A N 1
ATOM 5784 C CA . ASN A 1 731 ? 26.638 -7.525 25.491 1.00 60.16 731 ASN A CA 1
ATOM 5785 C C . ASN A 1 731 ? 25.145 -7.140 25.583 1.00 60.16 731 ASN A C 1
ATOM 5787 O O . ASN A 1 731 ? 24.838 -5.994 25.908 1.00 60.16 731 ASN A O 1
ATOM 5791 N N . LEU A 1 732 ? 24.222 -8.067 25.306 1.00 60.31 732 LEU A N 1
ATOM 5792 C CA . LEU A 1 732 ? 22.785 -7.868 25.483 1.00 60.31 732 LEU A CA 1
ATOM 5793 C C . LEU A 1 732 ? 22.334 -8.519 26.793 1.00 60.31 732 LEU A C 1
ATOM 5795 O O . LEU A 1 732 ? 22.415 -9.736 26.956 1.00 60.31 732 LEU A O 1
ATOM 5799 N N . ASP A 1 733 ? 21.843 -7.706 27.723 1.00 59.94 733 ASP A N 1
ATOM 5800 C CA . ASP A 1 733 ? 21.218 -8.212 28.940 1.00 59.94 733 ASP A CA 1
ATOM 5801 C C . ASP A 1 733 ? 19.799 -8.708 28.617 1.00 59.94 733 ASP A C 1
ATOM 5803 O O . ASP A 1 733 ? 18.923 -7.922 28.244 1.00 59.94 733 ASP A O 1
ATOM 5807 N N . LEU A 1 734 ? 19.569 -10.020 28.731 1.00 62.62 734 LEU A N 1
ATOM 5808 C CA . LEU A 1 734 ? 18.239 -10.631 28.625 1.00 62.62 734 LEU A CA 1
ATOM 5809 C C . LEU A 1 734 ? 17.449 -10.367 29.913 1.00 62.62 734 LEU A C 1
ATOM 5811 O O . LEU A 1 734 ? 17.136 -11.286 30.673 1.00 62.62 734 LEU A O 1
ATOM 5815 N N . HIS A 1 735 ? 17.123 -9.103 30.170 1.00 59.28 735 HIS A N 1
ATOM 5816 C CA . HIS A 1 735 ? 16.186 -8.757 31.235 1.00 59.28 735 HIS A CA 1
ATOM 5817 C C . HIS A 1 735 ? 14.770 -9.276 30.922 1.00 59.28 735 HIS A C 1
ATOM 5819 O O . HIS A 1 735 ? 14.056 -9.692 31.837 1.00 59.28 735 HIS A O 1
ATOM 5825 N N . ASP A 1 736 ? 14.406 -9.320 29.635 1.00 62.28 736 ASP A N 1
ATOM 5826 C CA . ASP A 1 736 ? 13.137 -9.841 29.128 1.00 62.28 736 ASP A CA 1
ATOM 5827 C C . ASP A 1 736 ? 13.318 -11.152 28.349 1.00 62.28 736 ASP A C 1
ATOM 5829 O O . ASP A 1 736 ? 14.360 -11.435 27.759 1.00 62.28 736 ASP A O 1
ATOM 5833 N N . GLU A 1 737 ? 12.265 -11.968 28.348 1.00 65.44 737 GLU A N 1
ATOM 5834 C CA . GLU A 1 737 ? 12.215 -13.219 27.593 1.00 65.44 737 GLU A CA 1
ATOM 5835 C C . GLU A 1 737 ? 12.196 -12.937 26.079 1.00 65.44 737 GLU A C 1
ATOM 5837 O O . GLU A 1 737 ? 11.419 -12.076 25.651 1.00 65.44 737 GLU A O 1
ATOM 5842 N N . PRO A 1 738 ? 12.989 -13.656 25.255 1.00 68.94 738 PRO A N 1
ATOM 5843 C CA . PRO A 1 738 ? 12.939 -13.505 23.806 1.00 68.94 738 PRO A CA 1
ATOM 5844 C C . PRO A 1 738 ? 11.513 -13.671 23.279 1.00 68.94 738 PRO A C 1
ATOM 5846 O O . PRO A 1 738 ? 10.720 -14.441 23.823 1.00 68.94 738 PRO A O 1
ATOM 5849 N N . ALA A 1 739 ? 11.175 -12.983 22.191 1.00 75.25 739 ALA A N 1
ATOM 5850 C CA . ALA A 1 739 ? 9.860 -13.090 21.570 1.00 75.25 739 ALA A CA 1
ATOM 5851 C C . ALA A 1 739 ? 9.681 -14.457 20.875 1.00 75.25 739 ALA A C 1
ATOM 5853 O O . ALA A 1 739 ? 9.811 -14.596 19.658 1.00 75.25 739 ALA A O 1
ATOM 5854 N N . VAL A 1 740 ? 9.362 -15.475 21.677 1.00 80.62 740 VAL A N 1
ATOM 5855 C CA . VAL A 1 740 ? 9.221 -16.892 21.304 1.00 80.62 740 VAL A CA 1
ATOM 5856 C C . VAL A 1 740 ? 8.416 -17.108 20.011 1.00 80.62 740 VAL A C 1
ATOM 5858 O O . VAL A 1 740 ? 8.897 -17.848 19.153 1.00 80.62 740 VAL A O 1
ATOM 5861 N N . PRO A 1 741 ? 7.256 -16.454 19.776 1.00 83.81 741 PRO A N 1
ATOM 5862 C CA . PRO A 1 741 ? 6.498 -16.659 18.537 1.00 83.81 741 PRO A CA 1
ATOM 5863 C C . PRO A 1 741 ? 7.255 -16.252 17.259 1.00 83.81 741 PRO A C 1
ATOM 5865 O O . PRO A 1 741 ? 7.087 -16.872 16.206 1.00 83.81 741 PRO A O 1
ATOM 5868 N N . GLN A 1 742 ? 8.108 -15.228 17.337 1.00 84.19 742 GLN A N 1
ATOM 5869 C CA . GLN A 1 742 ? 8.906 -14.754 16.200 1.00 84.19 742 GLN A CA 1
ATOM 5870 C C . GLN A 1 742 ? 10.051 -15.726 15.913 1.00 84.19 742 GLN A C 1
ATOM 5872 O O . GLN A 1 742 ? 10.251 -16.117 14.764 1.00 84.19 742 GLN A O 1
ATOM 5877 N N . LEU A 1 743 ? 10.734 -16.190 16.965 1.00 87.44 743 LEU A N 1
ATOM 5878 C CA . LEU A 1 743 ? 11.773 -17.217 16.856 1.00 87.44 743 LEU A CA 1
ATOM 5879 C C . LEU A 1 743 ? 11.217 -18.516 16.262 1.00 87.44 743 LEU A C 1
ATOM 5881 O O . LEU A 1 743 ? 11.800 -19.058 15.326 1.00 87.44 743 LEU A O 1
ATOM 5885 N N . ALA A 1 744 ? 10.044 -18.957 16.724 1.00 89.25 744 ALA A N 1
ATOM 5886 C CA . ALA A 1 744 ? 9.345 -20.121 16.185 1.00 89.25 744 ALA A CA 1
ATOM 5887 C C . ALA A 1 744 ? 8.992 -19.956 14.694 1.00 89.25 744 ALA A C 1
ATOM 5889 O O . ALA A 1 744 ? 9.141 -20.892 13.910 1.00 89.25 744 ALA A O 1
ATOM 5890 N N . SER A 1 745 ? 8.556 -18.761 14.279 1.00 90.94 745 SER A N 1
ATOM 5891 C CA . SER A 1 745 ? 8.201 -18.478 12.878 1.00 90.94 745 SER A CA 1
ATOM 5892 C C . SER A 1 745 ? 9.421 -18.480 11.950 1.00 90.94 745 SER A C 1
ATOM 5894 O O . SER A 1 745 ? 9.336 -18.980 10.827 1.00 90.94 745 SER A O 1
ATOM 5896 N N . VAL A 1 746 ? 10.561 -17.956 12.417 1.00 92.44 746 VAL A N 1
ATOM 5897 C CA . VAL A 1 746 ? 11.834 -17.974 11.675 1.00 92.44 746 VAL A CA 1
ATOM 5898 C C . VAL A 1 746 ? 12.405 -19.385 11.600 1.00 92.44 746 VAL A C 1
ATOM 5900 O O . VAL A 1 746 ? 12.770 -19.835 10.519 1.00 92.44 746 VAL A O 1
ATOM 5903 N N . ASN A 1 747 ? 12.443 -20.107 12.719 1.00 92.62 747 ASN A N 1
ATOM 5904 C CA . ASN A 1 747 ? 12.945 -21.475 12.743 1.00 92.62 747 ASN A CA 1
ATOM 5905 C C . ASN A 1 747 ? 12.114 -22.391 11.823 1.00 92.62 747 ASN A C 1
ATOM 5907 O O . ASN A 1 747 ? 12.673 -23.096 10.984 1.00 92.62 747 ASN A O 1
ATOM 5911 N N . GLY A 1 748 ? 10.780 -22.283 11.885 1.00 94.19 748 GLY A N 1
ATOM 5912 C CA . GLY A 1 748 ? 9.879 -22.979 10.965 1.00 94.19 748 GLY A CA 1
ATOM 5913 C C . GLY A 1 748 ? 10.101 -22.608 9.493 1.00 94.19 748 GLY A C 1
ATOM 5914 O O . GLY A 1 748 ? 10.103 -23.493 8.645 1.00 94.19 748 GLY A O 1
ATOM 5915 N N . ALA A 1 749 ? 10.360 -21.333 9.173 1.00 96.25 749 ALA A N 1
ATOM 5916 C CA . ALA A 1 749 ? 10.675 -20.908 7.803 1.00 96.25 749 ALA A CA 1
ATOM 5917 C C . ALA A 1 749 ? 11.931 -21.581 7.240 1.00 96.25 749 ALA A C 1
ATOM 5919 O O . ALA A 1 749 ? 11.934 -21.986 6.079 1.00 96.25 749 ALA A O 1
ATOM 5920 N N . ILE A 1 750 ? 12.984 -21.713 8.051 1.00 96.56 750 ILE A N 1
ATOM 5921 C CA . ILE A 1 750 ? 14.233 -22.352 7.627 1.00 96.56 750 ILE A CA 1
ATOM 5922 C C . ILE A 1 750 ? 14.044 -23.860 7.436 1.00 96.56 750 ILE A C 1
ATOM 5924 O O . ILE A 1 750 ? 14.494 -24.398 6.426 1.00 96.56 750 ILE A O 1
ATOM 5928 N N . GLU A 1 751 ? 13.340 -24.534 8.350 1.00 96.88 751 GLU A N 1
ATOM 5929 C CA . GLU A 1 751 ? 13.013 -25.960 8.201 1.00 96.88 751 GLU A CA 1
ATOM 5930 C C . GLU A 1 751 ? 12.166 -26.218 6.949 1.00 96.88 751 GLU A C 1
ATOM 5932 O O . GLU A 1 751 ? 12.484 -27.109 6.161 1.00 96.88 751 GLU A O 1
ATOM 5937 N N . MET A 1 752 ? 11.138 -25.396 6.718 1.00 97.56 752 MET A N 1
ATOM 5938 C CA . MET A 1 752 ? 10.303 -25.474 5.519 1.00 97.56 752 MET A CA 1
ATOM 5939 C C . MET A 1 752 ? 11.119 -25.238 4.249 1.00 97.56 752 MET A C 1
ATOM 5941 O O . MET A 1 752 ? 10.982 -25.992 3.289 1.00 97.56 752 MET A O 1
ATOM 5945 N N . LEU A 1 753 ? 11.986 -24.221 4.233 1.00 97.00 753 LEU A N 1
ATOM 5946 C CA . LEU A 1 753 ? 12.860 -23.940 3.095 1.00 97.00 753 LEU A CA 1
ATOM 5947 C C . LEU A 1 753 ? 13.765 -25.136 2.782 1.00 97.00 753 LEU A C 1
ATOM 5949 O O . LEU A 1 753 ? 13.852 -25.541 1.626 1.00 97.00 753 LEU A O 1
ATOM 5953 N N . ALA A 1 754 ? 14.403 -25.718 3.799 1.00 96.31 754 ALA A N 1
ATOM 5954 C CA . ALA A 1 754 ? 15.270 -26.882 3.638 1.00 96.31 754 ALA A CA 1
ATOM 5955 C C . ALA A 1 754 ? 14.498 -28.108 3.129 1.00 96.31 754 ALA A C 1
ATOM 5957 O O . ALA A 1 754 ? 14.957 -28.777 2.202 1.00 96.31 754 ALA A O 1
ATOM 5958 N N . GLN A 1 755 ? 13.318 -28.375 3.696 1.00 97.12 755 GLN A N 1
ATOM 5959 C CA . GLN A 1 755 ? 12.461 -29.483 3.287 1.00 97.12 755 GLN A CA 1
ATOM 5960 C C . GLN A 1 755 ? 12.048 -29.357 1.817 1.00 97.12 755 GLN A C 1
ATOM 5962 O O . GLN A 1 755 ? 12.289 -30.274 1.033 1.00 97.12 755 GLN A O 1
ATOM 5967 N N . VAL A 1 756 ? 11.453 -28.223 1.435 1.00 97.19 756 VAL A N 1
ATOM 5968 C CA . VAL A 1 756 ? 10.941 -28.039 0.071 1.00 97.19 756 VAL A CA 1
ATOM 5969 C C . VAL A 1 756 ? 12.089 -27.977 -0.928 1.00 97.19 756 VAL A C 1
ATOM 5971 O O . VAL A 1 756 ? 11.961 -28.537 -2.011 1.00 97.19 756 VAL A O 1
ATOM 5974 N N . LEU A 1 757 ? 13.234 -27.374 -0.581 1.00 95.56 757 LEU A N 1
ATOM 5975 C CA . LEU A 1 757 ? 14.409 -27.383 -1.455 1.00 95.56 757 LEU A CA 1
ATOM 5976 C C . LEU A 1 757 ? 14.886 -28.811 -1.735 1.00 95.56 757 LEU A C 1
ATOM 5978 O O . LEU A 1 757 ? 15.094 -29.169 -2.888 1.00 95.56 757 LEU A O 1
ATOM 5982 N N . ASN A 1 758 ? 15.032 -29.629 -0.690 1.00 95.81 758 ASN A N 1
ATOM 5983 C CA . ASN A 1 758 ? 15.500 -31.006 -0.820 1.00 95.81 758 ASN A CA 1
ATOM 5984 C C . ASN A 1 758 ? 14.551 -31.868 -1.668 1.00 95.81 758 ASN A C 1
ATOM 5986 O O . ASN A 1 758 ? 15.010 -32.675 -2.466 1.00 95.81 758 ASN A O 1
ATOM 5990 N N . GLU A 1 759 ? 13.240 -31.679 -1.514 1.00 95.62 759 GLU A N 1
ATOM 5991 C CA . GLU A 1 759 ? 12.231 -32.361 -2.330 1.00 95.62 759 GLU A CA 1
ATOM 5992 C C . GLU A 1 759 ? 12.270 -31.893 -3.791 1.00 95.62 759 GLU A C 1
ATOM 5994 O O . GLU A 1 759 ? 12.274 -32.718 -4.698 1.00 95.62 759 GLU A O 1
ATOM 5999 N N . SER A 1 760 ? 12.360 -30.579 -4.020 1.00 94.56 760 SER A N 1
ATOM 6000 C CA . SER A 1 760 ? 12.307 -29.986 -5.365 1.00 94.56 760 SER A CA 1
ATOM 6001 C C . SER A 1 760 ? 13.551 -30.296 -6.198 1.00 94.56 760 SER A C 1
ATOM 6003 O O . SER A 1 760 ? 13.467 -30.399 -7.414 1.00 94.56 760 SER A O 1
ATOM 6005 N N . LEU A 1 761 ? 14.713 -30.486 -5.562 1.00 92.56 761 LEU A N 1
ATOM 6006 C CA . LEU A 1 761 ? 15.952 -30.876 -6.249 1.00 92.56 761 LEU A CA 1
ATOM 6007 C C . LEU A 1 761 ? 15.890 -32.275 -6.889 1.00 92.56 761 LEU A C 1
ATOM 6009 O O . LEU A 1 761 ? 16.794 -32.625 -7.646 1.00 92.56 761 LEU A O 1
ATOM 6013 N N . LEU A 1 762 ? 14.860 -33.074 -6.590 1.00 93.19 762 LEU A N 1
ATOM 6014 C CA . LEU A 1 762 ? 14.629 -34.373 -7.225 1.00 93.19 762 LEU A CA 1
ATOM 6015 C C . LEU A 1 762 ? 13.935 -34.255 -8.593 1.00 93.19 762 LEU A C 1
ATOM 6017 O O . LEU A 1 762 ? 13.964 -35.215 -9.363 1.00 93.19 762 LEU A O 1
ATOM 6021 N N . ASP A 1 763 ? 13.333 -33.106 -8.907 1.00 91.88 763 ASP A N 1
ATOM 6022 C CA . ASP A 1 763 ? 12.629 -32.877 -10.167 1.00 91.88 763 ASP A CA 1
ATOM 6023 C C . ASP A 1 763 ? 13.613 -32.416 -11.259 1.00 91.88 763 ASP A C 1
ATOM 6025 O O . ASP A 1 763 ? 14.223 -31.352 -11.151 1.00 91.88 763 ASP A O 1
ATOM 6029 N N . GLU A 1 764 ? 13.737 -33.174 -12.358 1.00 83.69 764 GLU A N 1
ATOM 6030 C CA . GLU A 1 764 ? 14.722 -32.923 -13.438 1.00 83.69 764 GLU A CA 1
ATOM 6031 C C . GLU A 1 764 ? 14.603 -31.538 -14.115 1.00 83.69 764 GLU A C 1
ATOM 6033 O O . GLU A 1 764 ? 15.533 -31.095 -14.787 1.00 83.69 764 GLU A O 1
ATOM 6038 N N . GLY A 1 765 ? 13.473 -30.841 -13.944 1.00 83.56 765 GLY A N 1
ATOM 6039 C CA . GLY A 1 765 ? 13.217 -29.504 -14.493 1.00 83.56 765 GLY A CA 1
ATOM 6040 C C . GLY A 1 765 ? 13.248 -28.362 -13.473 1.00 83.56 765 GLY A C 1
ATOM 6041 O O . GLY A 1 765 ? 13.002 -27.216 -13.855 1.00 83.56 765 GLY A O 1
ATOM 6042 N N . PHE A 1 766 ? 13.506 -28.643 -12.193 1.00 89.44 766 PHE A N 1
ATOM 6043 C CA . PHE A 1 766 ? 13.468 -27.624 -11.150 1.00 89.44 766 PHE A CA 1
ATOM 6044 C C . PHE A 1 766 ? 14.727 -26.750 -11.168 1.00 89.44 766 PHE A C 1
ATOM 6046 O O . PHE A 1 766 ? 15.852 -27.228 -11.020 1.00 89.44 766 PHE A O 1
ATOM 6053 N N . ASP A 1 767 ? 14.530 -25.436 -11.297 1.00 87.88 767 ASP A N 1
ATOM 6054 C CA . ASP A 1 767 ? 15.598 -24.455 -11.122 1.00 87.88 767 ASP A CA 1
ATOM 6055 C C . ASP A 1 767 ? 15.477 -23.802 -9.732 1.00 87.88 767 ASP A C 1
ATOM 6057 O O . ASP A 1 767 ? 14.573 -22.981 -9.534 1.00 87.88 767 ASP A O 1
ATOM 6061 N N . PRO A 1 768 ? 16.404 -24.058 -8.785 1.00 88.19 768 PRO A N 1
ATOM 6062 C CA . PRO A 1 768 ? 16.365 -23.460 -7.448 1.00 88.19 768 PRO A CA 1
ATOM 6063 C C . PRO A 1 768 ? 16.505 -21.933 -7.473 1.00 88.19 768 PRO A C 1
ATOM 6065 O O . PRO A 1 768 ? 16.226 -21.255 -6.490 1.00 88.19 768 PRO A O 1
ATOM 6068 N N . ARG A 1 769 ? 16.919 -21.346 -8.597 1.00 86.12 769 ARG A N 1
ATOM 6069 C CA . ARG A 1 769 ? 16.978 -19.894 -8.765 1.00 86.12 769 ARG A CA 1
ATOM 6070 C C . ARG A 1 769 ? 15.594 -19.320 -9.083 1.00 86.12 769 ARG A C 1
ATOM 6072 O O . ARG A 1 769 ? 15.385 -18.117 -8.941 1.00 86.12 769 ARG A O 1
ATOM 6079 N N . ASN A 1 770 ? 14.645 -20.117 -9.573 1.00 88.25 770 ASN A N 1
ATOM 6080 C CA . ASN A 1 770 ? 13.320 -19.657 -9.981 1.00 88.25 770 ASN A CA 1
ATOM 6081 C C . ASN A 1 770 ? 12.385 -19.503 -8.772 1.00 88.25 770 ASN A C 1
ATOM 6083 O O . ASN A 1 770 ? 11.603 -20.394 -8.455 1.00 88.25 770 ASN A O 1
ATOM 6087 N N . GLY A 1 771 ? 12.433 -18.341 -8.115 1.00 91.25 771 GLY A N 1
ATOM 6088 C CA . GLY A 1 771 ? 11.654 -18.070 -6.906 1.00 91.25 771 GLY A CA 1
ATOM 6089 C C . GLY A 1 771 ? 10.140 -18.228 -7.069 1.00 91.25 771 GLY A C 1
ATOM 6090 O O . GLY A 1 771 ? 9.477 -18.657 -6.132 1.00 91.25 771 GLY A O 1
ATOM 6091 N N . ARG A 1 772 ? 9.580 -17.921 -8.246 1.00 91.75 772 ARG A N 1
ATOM 6092 C CA . ARG A 1 772 ? 8.146 -18.086 -8.541 1.00 91.75 772 ARG A CA 1
ATOM 6093 C C . ARG A 1 772 ? 7.748 -19.548 -8.539 1.00 91.75 772 ARG A C 1
ATOM 6095 O O . ARG A 1 772 ? 6.711 -19.896 -7.985 1.00 91.75 772 ARG A O 1
ATOM 6102 N N . ASP A 1 773 ? 8.534 -20.370 -9.220 1.00 91.06 773 ASP A N 1
ATOM 6103 C CA . ASP A 1 773 ? 8.249 -21.793 -9.305 1.00 91.06 773 ASP A CA 1
ATOM 6104 C C . ASP A 1 773 ? 8.478 -22.463 -7.953 1.00 91.06 773 ASP A C 1
ATOM 6106 O O . ASP A 1 773 ? 7.592 -23.133 -7.429 1.00 91.06 773 ASP A O 1
ATOM 6110 N N . PHE A 1 774 ? 9.588 -22.111 -7.302 1.00 95.44 774 PHE A N 1
ATOM 6111 C CA . PHE A 1 774 ? 9.913 -22.612 -5.980 1.00 95.44 774 PHE A CA 1
ATOM 6112 C C . PHE A 1 774 ? 8.847 -22.255 -4.935 1.00 95.44 774 PHE A C 1
ATOM 6114 O O . PHE A 1 774 ? 8.442 -23.118 -4.162 1.00 95.44 774 PHE A O 1
ATOM 6121 N N . ALA A 1 775 ? 8.302 -21.032 -4.950 1.00 96.50 775 ALA A N 1
ATOM 6122 C CA . ALA A 1 775 ? 7.227 -20.633 -4.040 1.00 96.50 775 ALA A CA 1
ATOM 6123 C C . ALA A 1 775 ? 5.966 -21.509 -4.177 1.00 96.50 775 ALA A C 1
ATOM 6125 O O . ALA A 1 775 ? 5.302 -21.773 -3.175 1.00 96.50 775 ALA A O 1
ATOM 6126 N N . ARG A 1 776 ? 5.637 -22.005 -5.379 1.00 94.75 776 ARG A N 1
ATOM 6127 C CA . ARG A 1 776 ? 4.446 -22.850 -5.595 1.00 94.75 776 ARG A CA 1
ATOM 6128 C C . ARG A 1 776 ? 4.523 -24.180 -4.861 1.00 94.75 776 ARG A C 1
ATOM 6130 O O . ARG A 1 776 ? 3.484 -24.688 -4.452 1.00 94.75 776 ARG A O 1
ATOM 6137 N N . HIS A 1 777 ? 5.727 -24.704 -4.640 1.00 95.62 777 HIS A N 1
ATOM 6138 C CA . HIS A 1 777 ? 5.935 -25.970 -3.935 1.00 95.62 777 HIS A CA 1
ATOM 6139 C C . HIS A 1 777 ? 5.584 -25.878 -2.434 1.00 95.62 777 HIS A C 1
ATOM 6141 O O . HIS A 1 777 ? 5.465 -26.897 -1.749 1.00 95.62 777 HIS A O 1
ATOM 6147 N N . PHE A 1 778 ? 5.368 -24.660 -1.921 1.00 97.19 778 PHE A N 1
ATOM 6148 C CA . PHE A 1 778 ? 4.930 -24.409 -0.549 1.00 97.19 778 PHE A CA 1
ATOM 6149 C C . PHE A 1 778 ? 3.410 -24.258 -0.397 1.00 97.19 778 PHE A C 1
ATOM 6151 O O . PHE A 1 778 ? 2.903 -24.338 0.721 1.00 97.19 778 PHE A O 1
ATOM 6158 N N . TYR A 1 779 ? 2.675 -23.975 -1.475 1.00 94.38 779 TYR A N 1
ATOM 6159 C CA . TYR A 1 779 ? 1.270 -23.572 -1.381 1.00 94.38 779 TYR A CA 1
ATOM 6160 C C . TYR A 1 779 ? 0.355 -24.743 -1.021 1.00 94.38 779 TYR A C 1
ATOM 6162 O O . TYR A 1 779 ? 0.572 -25.872 -1.454 1.00 94.38 779 TYR A O 1
ATOM 6170 N N . ASN A 1 780 ? -0.717 -24.441 -0.280 1.00 92.44 780 ASN A N 1
ATOM 6171 C CA . ASN A 1 780 ? -1.752 -25.403 0.106 1.00 92.44 780 ASN A CA 1
ATOM 6172 C C . ASN A 1 780 ? -1.182 -26.669 0.771 1.00 92.44 780 ASN A C 1
ATOM 6174 O O . ASN A 1 780 ? -1.555 -27.797 0.435 1.00 92.44 780 ASN A O 1
ATOM 6178 N N . ARG A 1 781 ? -0.229 -26.475 1.685 1.00 93.81 781 ARG A N 1
ATOM 6179 C CA . ARG A 1 781 ? 0.552 -27.555 2.280 1.00 93.81 781 ARG A CA 1
ATOM 6180 C C . ARG A 1 781 ? 0.684 -27.384 3.787 1.00 93.81 781 ARG A C 1
ATOM 6182 O O . ARG A 1 781 ? 0.785 -26.272 4.308 1.00 93.81 781 ARG A O 1
ATOM 6189 N N . THR A 1 782 ? 0.706 -28.520 4.475 1.00 94.56 782 THR A N 1
ATOM 6190 C CA . THR A 1 782 ? 0.978 -28.616 5.909 1.00 94.56 782 THR A CA 1
ATOM 6191 C C . THR A 1 782 ? 2.402 -29.108 6.123 1.00 94.56 782 THR A C 1
ATOM 6193 O O . THR A 1 782 ? 2.827 -30.082 5.503 1.00 94.56 782 THR A O 1
ATOM 6196 N N . PHE A 1 783 ? 3.116 -28.445 7.024 1.00 95.94 783 PHE A N 1
ATOM 6197 C CA . PHE A 1 783 ? 4.488 -28.735 7.410 1.00 95.94 783 PHE A CA 1
ATOM 6198 C C . PHE A 1 783 ? 4.530 -29.085 8.893 1.00 95.94 783 PHE A C 1
ATOM 6200 O O . PHE A 1 783 ? 3.966 -28.368 9.723 1.00 95.94 783 PHE A O 1
ATOM 6207 N N . GLU A 1 784 ? 5.206 -30.179 9.221 1.00 94.69 784 GLU A N 1
ATOM 6208 C CA . GLU A 1 784 ? 5.519 -30.547 10.599 1.00 94.69 784 GLU A CA 1
ATOM 6209 C C . GLU A 1 784 ? 6.945 -30.075 10.885 1.00 94.69 784 GLU A C 1
ATOM 6211 O O . GLU A 1 784 ? 7.897 -30.604 10.316 1.00 94.69 784 GLU A O 1
ATOM 6216 N N . THR A 1 785 ? 7.084 -29.046 11.722 1.00 93.75 785 THR A N 1
ATOM 6217 C CA . THR A 1 785 ? 8.382 -28.456 12.087 1.00 93.75 785 THR A CA 1
ATOM 6218 C C . THR A 1 785 ? 8.649 -28.654 13.572 1.00 93.75 785 THR A C 1
ATOM 6220 O O . THR A 1 785 ? 7.723 -28.891 14.354 1.00 93.75 785 THR A O 1
ATOM 6223 N N . SER A 1 786 ? 9.897 -28.486 14.008 1.00 91.81 786 SER A N 1
ATOM 6224 C CA . SER A 1 786 ? 10.221 -28.523 15.440 1.00 91.81 786 SER A CA 1
ATOM 6225 C C . SER A 1 786 ? 9.484 -27.438 16.239 1.00 91.81 786 SER A C 1
ATOM 6227 O O . SER A 1 786 ? 9.194 -27.636 17.420 1.00 91.81 786 SER A O 1
ATOM 6229 N N . SER A 1 787 ? 9.140 -26.321 15.581 1.00 89.00 787 SER A N 1
ATOM 6230 C CA . SER A 1 787 ? 8.371 -25.181 16.106 1.00 89.00 787 SER A CA 1
ATOM 6231 C C . SER A 1 787 ? 6.850 -25.371 16.036 1.00 89.00 787 SER A C 1
ATOM 6233 O O . SER A 1 787 ? 6.094 -24.449 16.348 1.00 89.00 787 SER A O 1
ATOM 6235 N N . GLY A 1 788 ? 6.405 -26.568 15.655 1.00 90.06 788 GLY A N 1
ATOM 6236 C CA . GLY A 1 788 ? 5.008 -26.953 15.546 1.00 90.06 788 GLY A CA 1
ATOM 6237 C C . GLY A 1 788 ? 4.508 -27.054 14.112 1.00 90.06 788 GLY A C 1
ATOM 6238 O O . GLY A 1 788 ? 5.224 -26.804 13.139 1.00 90.06 788 GLY A O 1
ATOM 6239 N N . ARG A 1 789 ? 3.235 -27.423 13.987 1.00 91.94 789 ARG A N 1
ATOM 6240 C CA . ARG A 1 789 ? 2.556 -27.534 12.695 1.00 91.94 789 ARG A CA 1
ATOM 6241 C C . ARG A 1 789 ? 2.337 -26.159 12.054 1.00 91.94 789 ARG A C 1
ATOM 6243 O O . ARG A 1 789 ? 1.763 -25.263 12.676 1.00 91.94 789 ARG A O 1
ATOM 6250 N N . ILE A 1 790 ? 2.716 -26.016 10.785 1.00 93.38 790 ILE A N 1
ATOM 6251 C CA . ILE A 1 790 ? 2.484 -24.818 9.966 1.00 93.38 790 ILE A CA 1
ATOM 6252 C C . ILE A 1 790 ? 1.628 -25.203 8.762 1.00 93.38 790 ILE A C 1
ATOM 6254 O O . ILE A 1 790 ? 1.968 -26.121 8.025 1.00 93.38 790 ILE A O 1
ATOM 6258 N N . VAL A 1 791 ? 0.514 -24.503 8.553 1.00 92.00 791 VAL A N 1
ATOM 6259 C CA . VAL A 1 791 ? -0.386 -24.726 7.413 1.00 92.00 791 VAL A CA 1
ATOM 6260 C C . VAL A 1 791 ? -0.363 -23.482 6.538 1.00 92.00 791 VAL A C 1
ATOM 6262 O O . VAL A 1 791 ? -0.710 -22.403 7.020 1.00 92.00 791 VAL A O 1
ATOM 6265 N N . LEU A 1 792 ? 0.047 -23.629 5.278 1.00 92.56 792 LEU A N 1
ATOM 6266 C CA . LEU A 1 792 ? 0.010 -22.558 4.286 1.00 92.56 792 LEU A CA 1
ATOM 6267 C C . LEU A 1 792 ? -1.209 -22.710 3.379 1.00 92.56 792 LEU A C 1
ATOM 6269 O O . LEU A 1 792 ? -1.478 -23.795 2.863 1.00 92.56 792 LEU A O 1
ATOM 6273 N N . ASP A 1 793 ? -1.929 -21.612 3.158 1.00 88.38 793 ASP A N 1
ATOM 6274 C CA . ASP A 1 793 ? -3.063 -21.569 2.239 1.00 88.38 793 ASP A CA 1
ATOM 6275 C C . ASP A 1 793 ? -2.611 -21.588 0.760 1.00 88.38 793 ASP A C 1
ATOM 6277 O O . ASP A 1 793 ? -1.422 -21.656 0.426 1.00 88.38 793 ASP A O 1
ATOM 6281 N N . ARG A 1 794 ? -3.573 -21.528 -0.170 1.00 89.38 794 ARG A N 1
ATOM 6282 C CA . ARG A 1 794 ? -3.301 -21.477 -1.621 1.00 89.38 794 ARG A CA 1
ATOM 6283 C C . ARG A 1 794 ? -2.498 -20.247 -2.067 1.00 89.38 794 ARG A C 1
ATOM 6285 O O . ARG A 1 794 ? -2.013 -20.209 -3.193 1.00 89.38 794 ARG A O 1
ATOM 6292 N N . PHE A 1 795 ? -2.394 -19.234 -1.212 1.00 88.69 795 PHE A N 1
ATOM 6293 C CA . PHE A 1 795 ? -1.609 -18.028 -1.422 1.00 88.69 795 PHE A CA 1
ATOM 6294 C C . PHE A 1 795 ? -0.281 -18.078 -0.649 1.00 88.69 795 PHE A C 1
ATOM 6296 O O . PHE A 1 795 ? 0.392 -17.057 -0.536 1.00 88.69 795 PHE A O 1
ATOM 6303 N N . GLY A 1 796 ? 0.131 -19.234 -0.125 1.00 90.94 796 GLY A N 1
ATOM 6304 C CA . GLY A 1 796 ? 1.383 -19.362 0.619 1.00 90.94 796 GLY A CA 1
ATOM 6305 C C . GLY A 1 796 ? 1.406 -18.563 1.922 1.00 90.94 796 GLY A C 1
ATOM 6306 O O . GLY A 1 796 ? 2.488 -18.244 2.405 1.00 90.94 796 GLY A O 1
ATOM 6307 N N . ASP A 1 797 ? 0.236 -18.208 2.454 1.00 90.00 797 ASP A N 1
ATOM 6308 C CA . ASP A 1 797 ? 0.073 -17.448 3.687 1.00 90.00 797 ASP A CA 1
ATOM 6309 C C . ASP A 1 797 ? -0.282 -18.392 4.839 1.00 90.00 797 ASP A C 1
ATOM 6311 O O . ASP A 1 797 ? -1.061 -19.336 4.663 1.00 90.00 797 ASP A O 1
ATOM 6315 N N . ARG A 1 798 ? 0.300 -18.171 6.020 1.00 90.56 798 ARG A N 1
ATOM 6316 C CA . ARG A 1 798 ? 0.094 -19.057 7.168 1.00 90.56 798 ARG A CA 1
ATOM 6317 C C . ARG A 1 798 ? -1.306 -18.881 7.745 1.00 90.56 798 ARG A C 1
ATOM 6319 O O . ARG A 1 798 ? -1.734 -17.773 8.067 1.00 90.56 798 ARG A O 1
ATOM 6326 N N . ALA A 1 799 ? -2.003 -19.996 7.945 1.00 87.94 799 ALA A N 1
ATOM 6327 C CA . ALA A 1 799 ? -3.274 -19.998 8.652 1.00 87.94 799 ALA A CA 1
ATOM 6328 C C . ALA A 1 799 ? -3.074 -19.531 10.113 1.00 87.94 799 ALA A C 1
ATOM 6330 O O . ALA A 1 799 ? -2.190 -20.047 10.803 1.00 87.94 799 ALA A O 1
ATOM 6331 N N . PRO A 1 800 ? -3.881 -18.572 10.603 1.00 88.94 800 PRO A N 1
ATOM 6332 C CA . PRO A 1 800 ? -3.749 -18.018 11.937 1.00 88.94 800 PRO A CA 1
ATOM 6333 C C . PRO A 1 800 ? -4.191 -19.013 13.015 1.00 88.94 800 PRO A C 1
ATOM 6335 O O . PRO A 1 800 ? -5.174 -19.739 12.849 1.00 88.94 800 PRO A O 1
ATOM 6338 N N . SER A 1 801 ? -3.507 -18.970 14.154 1.00 89.12 801 SER A N 1
ATOM 6339 C CA . SER A 1 801 ? -3.701 -19.865 15.302 1.00 89.12 801 SER A CA 1
ATOM 6340 C C . SER A 1 801 ? -4.312 -19.096 16.473 1.00 89.12 801 SER A C 1
ATOM 6342 O O . SER A 1 801 ? -3.609 -18.715 17.407 1.00 89.12 801 SER A O 1
ATOM 6344 N N . VAL A 1 802 ? -5.612 -18.809 16.392 1.00 94.00 802 VAL A N 1
ATOM 6345 C CA . VAL A 1 802 ? -6.321 -17.932 17.339 1.00 94.00 802 VAL A CA 1
ATOM 6346 C C . VAL A 1 802 ? -7.356 -18.739 18.101 1.00 94.00 802 VAL A C 1
ATOM 6348 O O . VAL A 1 802 ? -8.060 -19.561 17.514 1.00 94.00 802 VAL A O 1
ATOM 6351 N N . SER A 1 803 ? -7.506 -18.467 19.391 1.00 95.44 803 SER A N 1
ATOM 6352 C CA . SER A 1 803 ? -8.530 -19.095 20.220 1.00 95.44 803 SER A CA 1
ATOM 6353 C C . SER A 1 803 ? -9.274 -18.080 21.082 1.00 95.44 803 SER A C 1
ATOM 6355 O O . SER A 1 803 ? -8.763 -17.000 21.390 1.00 95.44 803 SER A O 1
ATOM 6357 N N . VAL A 1 804 ? -10.508 -18.423 21.457 1.00 96.81 804 VAL A N 1
ATOM 6358 C CA . VAL A 1 804 ? -11.283 -17.683 22.457 1.00 96.81 804 VAL A CA 1
ATOM 6359 C C . VAL A 1 804 ? -11.579 -18.600 23.627 1.00 96.81 804 VAL A C 1
ATOM 6361 O O . VAL A 1 804 ? -12.072 -19.718 23.446 1.00 96.81 804 VAL A O 1
ATOM 6364 N N . SER A 1 805 ? -11.294 -18.117 24.832 1.00 96.00 805 SER A N 1
ATOM 6365 C CA . SER A 1 805 ? -11.521 -18.855 26.070 1.00 96.00 805 SER A CA 1
ATOM 6366 C C . SER A 1 805 ? -12.339 -18.063 27.084 1.00 96.00 805 SER A C 1
ATOM 6368 O O . SER A 1 805 ? -12.282 -16.833 27.121 1.00 96.00 805 SER A O 1
ATOM 6370 N N . TYR A 1 806 ? -13.106 -18.785 27.900 1.00 95.69 806 TYR A N 1
ATOM 6371 C CA . TYR A 1 806 ? -13.897 -18.251 29.011 1.00 95.69 806 TYR A CA 1
ATOM 6372 C C . TYR A 1 806 ? -13.405 -18.830 30.343 1.00 95.69 806 TYR A C 1
ATOM 6374 O O . TYR A 1 806 ? -12.782 -19.893 30.373 1.00 95.69 806 TYR A O 1
ATOM 6382 N N . PHE A 1 807 ? -13.688 -18.145 31.452 1.00 95.50 807 PHE A N 1
ATOM 6383 C CA . PHE A 1 807 ? -13.262 -18.593 32.778 1.00 95.50 807 PHE A CA 1
ATOM 6384 C C . PHE A 1 807 ? -14.164 -19.705 33.335 1.00 95.50 807 PHE A C 1
ATOM 6386 O O . PHE A 1 807 ? -15.368 -19.520 33.524 1.00 95.50 807 PHE A O 1
ATOM 6393 N N . ASN A 1 808 ? -13.571 -20.854 33.647 1.00 92.38 808 ASN A N 1
ATOM 6394 C CA . ASN A 1 808 ? -14.215 -21.968 34.326 1.00 92.38 808 ASN A CA 1
ATOM 6395 C C . ASN A 1 808 ? -14.031 -21.821 35.843 1.00 92.38 808 ASN A C 1
ATOM 6397 O O . ASN A 1 808 ? -12.974 -22.129 36.390 1.00 92.38 808 ASN A O 1
ATOM 6401 N N . ASP A 1 809 ? -15.081 -21.379 36.533 1.00 87.50 809 ASP A N 1
ATOM 6402 C CA . ASP A 1 809 ? -15.039 -21.085 37.972 1.00 87.50 809 ASP A CA 1
ATOM 6403 C C . ASP A 1 809 ? -14.744 -22.322 38.844 1.00 87.50 809 ASP A C 1
ATOM 6405 O O . ASP A 1 809 ? -14.057 -22.224 39.862 1.00 87.50 809 ASP A O 1
ATOM 6409 N N . THR A 1 810 ? -15.191 -23.510 38.417 1.00 87.69 810 THR A N 1
ATOM 6410 C CA . THR A 1 810 ? -14.981 -24.769 39.148 1.00 87.69 810 THR A CA 1
ATOM 6411 C C . THR A 1 810 ? -13.514 -25.186 39.152 1.00 87.69 810 THR A C 1
ATOM 6413 O O . THR A 1 810 ? -12.996 -25.597 40.188 1.00 87.69 810 THR A O 1
ATOM 6416 N N . ARG A 1 811 ? -12.832 -25.076 38.006 1.00 87.81 811 ARG A N 1
ATOM 6417 C CA . ARG A 1 811 ? -11.403 -25.416 37.888 1.00 87.81 811 ARG A CA 1
ATOM 6418 C C . ARG A 1 811 ? -10.484 -24.241 38.220 1.00 87.81 811 ARG A C 1
ATOM 6420 O O . ARG A 1 811 ? -9.347 -24.446 38.627 1.00 87.81 811 ARG A O 1
ATOM 6427 N N . GLY A 1 812 ? -10.978 -23.011 38.092 1.00 88.81 812 GLY A N 1
ATOM 6428 C CA . GLY A 1 812 ? -10.194 -21.788 38.243 1.00 88.81 812 GLY A CA 1
ATOM 6429 C C . GLY A 1 812 ? -9.265 -21.480 37.073 1.00 88.81 812 GLY A C 1
ATOM 6430 O O . GLY A 1 812 ? -8.286 -20.759 37.276 1.00 88.81 812 GLY A O 1
ATOM 6431 N N . ASP A 1 813 ? -9.557 -22.026 35.892 1.00 91.06 813 ASP A N 1
ATOM 6432 C CA . ASP A 1 813 ? -8.767 -21.895 34.669 1.00 91.06 813 ASP A CA 1
ATOM 6433 C C . ASP A 1 813 ? -9.598 -21.347 33.499 1.00 91.06 813 ASP A C 1
ATOM 6435 O O . ASP A 1 813 ? -10.816 -21.204 33.594 1.00 91.06 813 ASP A O 1
ATOM 6439 N N . PHE A 1 814 ? -8.938 -21.005 32.392 1.00 92.69 814 PHE A N 1
ATOM 6440 C CA . PHE A 1 814 ? -9.619 -20.633 31.153 1.00 92.69 814 PHE A CA 1
ATOM 6441 C C . PHE A 1 814 ? -9.779 -21.848 30.246 1.00 92.69 814 PHE A C 1
ATOM 6443 O O . PHE A 1 814 ? -8.842 -22.617 30.041 1.00 92.69 814 PHE A O 1
ATOM 6450 N N . GLN A 1 815 ? -10.971 -22.002 29.679 1.00 94.00 815 GLN A N 1
ATOM 6451 C CA . GLN A 1 815 ? -11.307 -23.076 28.756 1.00 94.00 815 GLN A CA 1
ATOM 6452 C C . GLN A 1 815 ? -11.579 -22.507 27.367 1.00 94.00 815 GLN A C 1
ATOM 6454 O O . GLN A 1 815 ? -12.423 -21.624 27.208 1.00 94.00 815 GLN A O 1
ATOM 6459 N N . VAL A 1 816 ? -10.874 -23.021 26.359 1.00 94.94 816 VAL A N 1
ATOM 6460 C CA . VAL A 1 816 ? -11.094 -22.658 24.954 1.00 94.94 816 VAL A CA 1
ATOM 6461 C C . VAL A 1 816 ? -12.430 -23.226 24.477 1.00 94.94 816 VAL A C 1
ATOM 6463 O O . VAL A 1 816 ? -12.694 -24.415 24.649 1.00 94.94 816 VAL A O 1
ATOM 6466 N N . PHE A 1 817 ? -13.252 -22.379 23.857 1.00 95.56 817 PHE A N 1
ATOM 6467 C CA . PHE A 1 817 ? -14.542 -22.773 23.276 1.00 95.56 817 PHE A CA 1
ATOM 6468 C C . PHE A 1 817 ? -14.670 -22.417 21.793 1.00 95.56 817 PHE A C 1
ATOM 6470 O O . PHE A 1 817 ? -15.461 -23.047 21.093 1.00 95.56 817 PHE A O 1
ATOM 6477 N N . LEU A 1 818 ? -13.864 -21.470 21.295 1.00 96.19 818 LEU A N 1
ATOM 6478 C CA . LEU A 1 818 ? -13.739 -21.161 19.869 1.00 96.19 818 LEU A CA 1
ATOM 6479 C C . LEU A 1 818 ? -12.284 -21.266 19.420 1.00 96.19 818 LEU A C 1
ATOM 6481 O O . LEU A 1 818 ? -11.374 -20.855 20.140 1.00 96.19 818 LEU A O 1
ATOM 6485 N N . GLN A 1 819 ? -12.092 -21.730 18.191 1.00 95.06 819 GLN A N 1
ATOM 6486 C CA . GLN A 1 819 ? -10.801 -21.778 17.513 1.00 95.06 819 GLN A CA 1
ATOM 6487 C C . GLN A 1 819 ? -10.918 -21.203 16.098 1.00 95.06 819 GLN A C 1
ATOM 6489 O O . GLN A 1 819 ? -11.976 -21.289 15.464 1.00 95.06 819 GLN A O 1
ATOM 6494 N N . SER A 1 820 ? -9.835 -20.608 15.604 1.00 93.25 820 SER A N 1
ATOM 6495 C CA . SER A 1 820 ? -9.722 -20.141 14.228 1.00 93.25 820 SER A CA 1
ATOM 6496 C C . SER A 1 820 ? -9.877 -21.276 13.221 1.00 93.25 820 SER A C 1
ATOM 6498 O O . SER A 1 820 ? -9.362 -22.380 13.389 1.00 93.25 820 SER A O 1
ATOM 6500 N N . ASN A 1 821 ? -10.565 -20.972 12.127 1.00 89.56 821 ASN A N 1
ATOM 6501 C CA . ASN A 1 821 ? -10.649 -21.821 10.951 1.00 89.56 821 ASN A CA 1
ATOM 6502 C C . ASN A 1 821 ? -10.603 -20.942 9.699 1.00 89.56 821 ASN A C 1
ATOM 6504 O O . ASN A 1 821 ? -11.232 -19.882 9.659 1.00 89.56 821 ASN A O 1
ATOM 6508 N N . ILE A 1 822 ? -9.851 -21.371 8.688 1.00 84.25 822 ILE A N 1
ATOM 6509 C CA . ILE A 1 822 ? -9.734 -20.671 7.411 1.00 84.25 822 ILE A CA 1
ATOM 6510 C C . ILE A 1 822 ? -10.281 -21.557 6.304 1.00 84.25 822 ILE A C 1
ATOM 6512 O O . ILE A 1 822 ? -9.797 -22.665 6.093 1.00 84.25 822 ILE A O 1
ATOM 6516 N N . VAL A 1 823 ? -11.234 -21.021 5.546 1.00 80.12 823 VAL A N 1
ATOM 6517 C CA . VAL A 1 823 ? -11.755 -21.652 4.328 1.00 80.12 823 VAL A CA 1
ATOM 6518 C C . VAL A 1 823 ? -11.538 -20.679 3.176 1.00 80.12 823 VAL A C 1
ATOM 6520 O O . VAL A 1 823 ? -11.974 -19.532 3.249 1.00 80.12 823 VAL A O 1
ATOM 6523 N N . ASP A 1 824 ? -10.798 -21.105 2.150 1.00 73.69 824 ASP A N 1
ATOM 6524 C CA . ASP A 1 824 ? -10.457 -20.292 0.968 1.00 73.69 824 ASP A CA 1
ATOM 6525 C C . ASP A 1 824 ? -9.822 -18.919 1.277 1.00 73.69 824 ASP A C 1
ATOM 6527 O O . ASP A 1 824 ? -10.010 -17.941 0.550 1.00 73.69 824 ASP A O 1
ATOM 6531 N N . GLY A 1 825 ? -9.040 -18.835 2.358 1.00 73.94 825 GLY A N 1
ATOM 6532 C CA . GLY A 1 825 ? -8.391 -17.595 2.807 1.00 73.94 825 GLY A CA 1
ATOM 6533 C C . GLY A 1 825 ? -9.294 -16.671 3.635 1.00 73.94 825 GLY A C 1
ATOM 6534 O O . GLY A 1 825 ? -8.860 -15.586 4.021 1.00 73.94 825 GLY A O 1
ATOM 6535 N N . VAL A 1 826 ? -10.527 -17.090 3.937 1.00 83.06 826 VAL A N 1
ATOM 6536 C CA . VAL A 1 826 ? -11.488 -16.347 4.762 1.00 83.06 826 VAL A CA 1
ATOM 6537 C C . VAL A 1 826 ? -11.533 -16.923 6.176 1.00 83.06 826 VAL A C 1
ATOM 6539 O O . VAL A 1 826 ? -11.633 -18.133 6.361 1.00 83.06 826 VAL A O 1
ATOM 6542 N N . PHE A 1 827 ? -11.493 -16.040 7.176 1.00 90.50 827 PHE A N 1
ATOM 6543 C CA . PHE A 1 827 ? -11.528 -16.406 8.592 1.00 90.50 827 PHE A CA 1
ATOM 6544 C C . PHE A 1 827 ? -12.944 -16.663 9.120 1.00 90.50 827 PHE A C 1
ATOM 6546 O O . PHE A 1 827 ? -13.857 -15.850 8.908 1.00 90.50 827 PHE A O 1
ATOM 6553 N N . PHE A 1 828 ? -13.074 -17.742 9.894 1.00 93.19 828 PHE A N 1
ATOM 6554 C CA . PHE A 1 828 ? -14.264 -18.157 10.630 1.00 93.19 828 PHE A CA 1
ATOM 6555 C C . PHE A 1 828 ? -13.908 -18.681 12.028 1.00 93.19 828 PHE A C 1
ATOM 6557 O O . PHE A 1 828 ? -12.795 -19.143 12.277 1.00 93.19 828 PHE A O 1
ATOM 6564 N N . TRP A 1 829 ? -14.891 -18.657 12.929 1.00 95.12 829 TRP A N 1
ATOM 6565 C CA . TRP A 1 829 ? -14.807 -19.322 14.227 1.00 95.12 829 TRP A CA 1
ATOM 6566 C C . TRP A 1 829 ? -15.407 -20.721 14.146 1.00 95.12 829 TRP A C 1
ATOM 6568 O O . TRP A 1 829 ? -16.526 -20.888 13.666 1.00 95.12 829 TRP A O 1
ATOM 6578 N N . SER A 1 830 ? -14.678 -21.714 14.648 1.00 94.44 830 SER A N 1
ATOM 6579 C CA . SER A 1 830 ? -15.192 -23.067 14.872 1.00 94.44 830 SER A CA 1
ATOM 6580 C C . SER A 1 830 ? -15.441 -23.278 16.359 1.00 94.44 830 SER A C 1
ATOM 6582 O O . SER A 1 830 ? -14.547 -23.051 17.175 1.00 94.44 830 SER A O 1
ATOM 6584 N N . ALA A 1 831 ? -16.659 -23.690 16.709 1.00 93.62 831 ALA A N 1
ATOM 6585 C CA . ALA A 1 831 ? -17.030 -23.984 18.087 1.00 93.62 831 ALA A CA 1
ATOM 6586 C C . ALA A 1 831 ? -16.536 -25.376 18.496 1.00 93.62 831 ALA A C 1
ATOM 6588 O O . ALA A 1 831 ? -16.843 -26.365 17.834 1.00 93.62 831 ALA A O 1
ATOM 6589 N N . LEU A 1 832 ? -15.782 -25.441 19.594 1.00 93.12 832 LEU A N 1
ATOM 6590 C CA . LEU A 1 832 ? -15.296 -26.687 20.192 1.00 93.12 832 LEU A CA 1
ATOM 6591 C C . LEU A 1 832 ? -16.254 -27.190 21.273 1.00 93.12 832 LEU A C 1
ATOM 6593 O O . LEU A 1 832 ? -16.533 -28.383 21.365 1.00 93.12 832 LEU A O 1
ATOM 6597 N N . THR A 1 833 ? -16.758 -26.271 22.097 1.00 91.00 833 THR A N 1
ATOM 6598 C CA . THR A 1 833 ? -17.699 -26.551 23.186 1.00 91.00 833 THR A CA 1
ATOM 6599 C C . THR A 1 833 ? -18.697 -25.403 23.304 1.00 91.00 833 THR A C 1
ATOM 6601 O O . THR A 1 833 ? -18.429 -24.290 22.851 1.00 91.00 833 THR A O 1
ATOM 6604 N N . ALA A 1 834 ? -19.838 -25.642 23.954 1.00 90.69 834 ALA A N 1
ATOM 6605 C CA . ALA A 1 834 ? -20.680 -24.539 24.410 1.00 90.69 834 ALA A CA 1
ATOM 6606 C C . ALA A 1 834 ? -19.932 -23.720 25.479 1.00 90.69 834 ALA A C 1
ATOM 6608 O O . ALA A 1 834 ? -19.158 -24.282 26.261 1.00 90.69 834 ALA A O 1
ATOM 6609 N N . VAL A 1 835 ? -20.162 -22.407 25.507 1.00 93.31 835 VAL A N 1
ATOM 6610 C CA . VAL A 1 835 ? -19.653 -21.530 26.570 1.00 93.31 835 VAL A CA 1
ATOM 6611 C C . VAL A 1 835 ? -20.439 -21.788 27.856 1.00 93.31 835 VAL A C 1
ATOM 6613 O O . VAL A 1 835 ? -21.635 -22.042 27.797 1.00 93.31 835 VAL A O 1
ATOM 6616 N N . SER A 1 836 ? -19.794 -21.715 29.021 1.00 91.94 836 SER A N 1
ATOM 6617 C CA . SER A 1 836 ? -20.497 -21.699 30.311 1.00 91.94 836 SER A CA 1
ATOM 6618 C C . SER A 1 836 ? -20.472 -20.281 30.868 1.00 91.94 836 SER A C 1
ATOM 6620 O O . SER A 1 836 ? -19.435 -19.807 31.331 1.00 91.94 836 SER A O 1
ATOM 6622 N N . TRP A 1 837 ? -21.607 -19.586 30.797 1.00 94.25 837 TRP A N 1
ATOM 6623 C CA . TRP A 1 837 ? -21.719 -18.171 31.148 1.00 94.25 837 TRP A CA 1
ATOM 6624 C C . TRP A 1 837 ? -22.774 -17.954 32.233 1.00 94.25 837 TRP A C 1
ATOM 6626 O O . TRP A 1 837 ? -23.969 -17.997 31.965 1.00 94.25 837 TRP A O 1
ATOM 6636 N N . PHE A 1 838 ? -22.346 -17.743 33.483 1.00 91.62 838 PHE A N 1
ATOM 6637 C CA . PHE A 1 838 ? -23.246 -17.518 34.632 1.00 91.62 838 PHE A CA 1
ATOM 6638 C C . PHE A 1 838 ? -24.410 -18.531 34.735 1.00 91.62 838 PHE A C 1
ATOM 6640 O O . PHE A 1 838 ? -25.549 -18.156 34.996 1.00 91.62 838 PHE A O 1
ATOM 6647 N N . ASN A 1 839 ? -24.100 -19.825 34.573 1.00 84.62 839 ASN A N 1
ATOM 6648 C CA . ASN A 1 839 ? -25.038 -20.965 34.534 1.00 84.62 839 ASN A CA 1
ATOM 6649 C C . ASN A 1 839 ? -25.884 -21.086 33.250 1.00 84.62 839 ASN A C 1
ATOM 6651 O O . ASN A 1 839 ? -26.727 -21.976 33.164 1.00 84.62 839 ASN A O 1
ATOM 6655 N N . GLY A 1 840 ? -25.654 -20.226 32.258 1.00 87.75 840 GLY A N 1
ATOM 6656 C CA . GLY A 1 840 ? -26.172 -20.343 30.898 1.00 87.75 840 GLY A CA 1
ATOM 6657 C C . GLY A 1 840 ? -25.154 -20.939 29.924 1.00 87.75 840 GLY A C 1
ATOM 6658 O O . GLY A 1 840 ? -23.982 -21.129 30.256 1.00 87.75 840 GLY A O 1
ATOM 6659 N N . SER A 1 841 ? -25.624 -21.216 28.710 1.00 89.75 841 SER A N 1
ATOM 6660 C CA . SER A 1 841 ? -24.849 -21.790 27.601 1.00 89.75 841 SER A CA 1
ATOM 6661 C C . SER A 1 841 ? -24.514 -20.781 26.491 1.00 89.75 841 SER A C 1
ATOM 6663 O O . SER A 1 841 ? -23.932 -21.146 25.470 1.00 89.75 841 SER A O 1
ATOM 6665 N N . GLU A 1 842 ? -24.877 -19.511 26.690 1.00 92.25 842 GLU A N 1
ATOM 6666 C CA . GLU A 1 842 ? -24.754 -18.427 25.714 1.00 92.25 842 GLU A CA 1
ATOM 6667 C C . GLU A 1 842 ? -24.202 -17.155 26.369 1.00 92.25 842 GLU A C 1
ATOM 6669 O O . GLU A 1 842 ? -24.417 -16.898 27.555 1.00 92.25 842 GLU A O 1
ATOM 6674 N N . LEU A 1 843 ? -23.493 -16.347 25.578 1.00 95.56 843 LEU A N 1
ATOM 6675 C CA . LEU A 1 843 ? -23.052 -15.009 25.973 1.00 95.56 843 LEU A CA 1
ATOM 6676 C C . LEU A 1 843 ? -24.238 -14.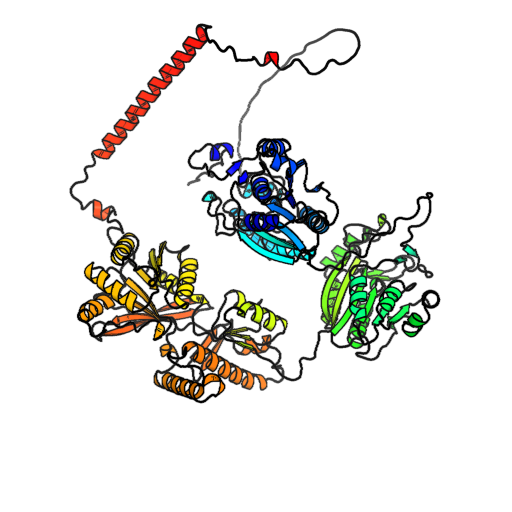026 25.983 1.00 95.56 843 LEU A C 1
ATOM 6678 O O . LEU A 1 843 ? -25.212 -14.243 25.260 1.00 95.56 843 LEU A O 1
ATOM 6682 N N . PRO A 1 844 ? -24.180 -12.929 26.760 1.00 95.00 844 PRO A N 1
ATOM 6683 C CA . PRO A 1 844 ? -25.311 -12.026 26.899 1.00 95.00 844 PRO A CA 1
ATOM 6684 C C . PRO A 1 844 ? -25.608 -11.290 25.583 1.00 95.00 844 PRO A C 1
ATOM 6686 O O . PRO A 1 844 ? -24.699 -11.054 24.771 1.00 95.00 844 PRO A O 1
ATOM 6689 N N . PRO A 1 845 ? -26.871 -10.876 25.375 1.00 94.00 845 PRO A N 1
ATOM 6690 C CA . PRO A 1 845 ? -27.227 -10.039 24.244 1.00 94.00 845 PRO A CA 1
ATOM 6691 C C . PRO A 1 845 ? -26.498 -8.699 24.332 1.00 94.00 845 PRO A C 1
ATOM 6693 O O . PRO A 1 845 ? -26.204 -8.177 25.409 1.00 94.00 845 PRO A O 1
ATOM 6696 N N . ASN A 1 846 ? -26.224 -8.111 23.172 1.00 94.38 846 ASN A N 1
ATOM 6697 C CA . ASN A 1 846 ? -25.457 -6.876 23.113 1.00 94.38 846 ASN A CA 1
ATOM 6698 C C . ASN A 1 846 ? -26.211 -5.653 23.641 1.00 94.38 846 ASN A C 1
ATOM 6700 O O . ASN A 1 846 ? -25.582 -4.706 24.116 1.00 94.38 846 ASN A O 1
ATOM 6704 N N . GLU A 1 847 ? -27.539 -5.667 23.556 1.00 92.94 847 GLU A N 1
ATOM 6705 C CA . GLU A 1 847 ? -28.412 -4.634 24.096 1.00 92.94 847 GLU A CA 1
ATOM 6706 C C . GLU A 1 847 ? -29.272 -5.228 25.224 1.00 92.94 847 GLU A C 1
ATOM 6708 O O . GLU A 1 847 ? -29.871 -6.291 25.037 1.00 92.94 847 GLU A O 1
ATOM 6713 N N . PRO A 1 848 ? -29.360 -4.569 26.394 1.00 91.38 848 PRO A N 1
ATOM 6714 C CA . PRO A 1 848 ? -30.250 -5.008 27.466 1.00 91.38 848 PRO A CA 1
ATOM 6715 C C . PRO A 1 848 ? -31.727 -4.913 27.046 1.00 91.38 848 PRO A C 1
ATOM 6717 O O . PRO A 1 848 ? -32.096 -4.157 26.142 1.00 91.38 848 PRO A O 1
ATOM 6720 N N . SER A 1 849 ? -32.601 -5.621 27.764 1.00 89.00 849 SER A N 1
ATOM 6721 C CA . SER A 1 849 ? -34.044 -5.664 27.478 1.00 89.00 849 SER A CA 1
ATOM 6722 C C . SER A 1 849 ? -34.704 -4.281 27.439 1.00 89.00 849 SER A C 1
ATOM 6724 O O . SER A 1 849 ? -35.543 -4.037 26.578 1.00 89.00 849 SER A O 1
ATOM 6726 N N . CYS A 1 850 ? -34.282 -3.353 28.303 1.00 89.19 850 CYS A N 1
ATOM 6727 C CA . CYS A 1 850 ? -34.793 -1.979 28.345 1.00 89.19 850 CYS A CA 1
ATOM 6728 C C . CYS A 1 850 ? -34.044 -0.976 27.448 1.00 89.19 850 CYS A C 1
ATOM 6730 O O . CYS A 1 850 ? -34.316 0.222 27.526 1.00 89.19 850 CYS A O 1
ATOM 6732 N N . GLY A 1 851 ? -33.110 -1.430 26.611 1.00 89.12 851 GLY A N 1
ATOM 6733 C CA . GLY A 1 851 ? -32.235 -0.553 25.831 1.00 89.12 851 GLY A CA 1
ATOM 6734 C C . GLY A 1 851 ? -31.154 0.115 26.682 1.00 89.12 851 GLY A C 1
ATOM 6735 O O . GLY A 1 851 ? -31.221 0.125 27.914 1.00 89.12 851 GLY A O 1
ATOM 6736 N N . TYR A 1 852 ? -30.116 0.657 26.042 1.00 90.50 852 TYR A N 1
ATOM 6737 C CA . TYR A 1 852 ? -28.954 1.193 26.767 1.00 90.50 852 TYR A CA 1
ATOM 6738 C C . TYR A 1 852 ? -29.290 2.374 27.692 1.00 90.50 852 TYR A C 1
ATOM 6740 O O . TYR A 1 852 ? -28.670 2.515 28.746 1.00 90.50 852 TYR A O 1
ATOM 6748 N N . ALA A 1 853 ? -30.276 3.198 27.321 1.00 85.44 853 ALA A N 1
ATOM 6749 C CA . ALA A 1 853 ? -30.754 4.327 28.121 1.00 85.44 853 ALA A CA 1
ATOM 6750 C C . ALA A 1 853 ? -31.983 3.988 28.990 1.00 85.44 853 ALA A C 1
ATOM 6752 O O . ALA A 1 853 ? -32.465 4.843 29.737 1.00 85.44 853 ALA A O 1
ATOM 6753 N N . GLY A 1 854 ? -32.485 2.748 28.940 1.00 83.56 854 GLY A N 1
ATOM 6754 C CA . GLY A 1 854 ? -33.677 2.344 29.690 1.00 83.56 854 GLY A CA 1
ATOM 6755 C C . GLY A 1 854 ? -34.984 2.940 29.152 1.00 83.56 854 GLY A C 1
ATOM 6756 O O . GLY A 1 854 ? -35.952 3.058 29.907 1.00 83.56 854 GLY A O 1
ATOM 6757 N N . ASP A 1 855 ? -34.992 3.374 27.893 1.00 84.19 855 ASP A N 1
ATOM 6758 C CA . ASP A 1 855 ? -36.052 4.125 27.218 1.00 84.19 855 ASP A CA 1
ATOM 6759 C C . ASP A 1 855 ? -36.830 3.293 26.189 1.00 84.19 855 ASP A C 1
ATOM 6761 O O . ASP A 1 855 ? -37.705 3.823 25.501 1.00 84.19 855 ASP A O 1
ATOM 6765 N N . LYS A 1 856 ? -36.571 1.981 26.106 1.00 85.06 856 LYS A N 1
ATOM 6766 C CA . LYS A 1 856 ? -37.381 1.095 25.271 1.00 85.06 856 LYS A CA 1
ATOM 6767 C C . LYS A 1 856 ? -38.856 1.103 25.716 1.00 85.06 856 LYS A C 1
ATOM 6769 O O . LYS A 1 856 ? -39.125 1.048 26.926 1.00 85.06 856 LYS A O 1
ATOM 6774 N N . PRO A 1 857 ? -39.820 1.160 24.773 1.00 78.50 857 PRO A N 1
ATOM 6775 C CA . PRO A 1 857 ? -41.249 1.273 25.077 1.00 78.50 857 PRO A CA 1
ATOM 6776 C C . PRO A 1 857 ? -41.767 0.215 26.056 1.00 78.50 857 PRO A C 1
ATOM 6778 O O . PRO A 1 857 ? -42.601 0.520 26.907 1.00 78.50 857 PRO A O 1
ATOM 6781 N N . GLU A 1 858 ? -41.230 -1.003 25.987 1.00 79.94 858 GLU A N 1
ATOM 6782 C CA . GLU A 1 858 ? -41.578 -2.134 26.850 1.00 79.94 858 GLU A CA 1
ATOM 6783 C C . GLU A 1 858 ? -41.301 -1.833 28.336 1.00 79.94 858 GLU A C 1
ATOM 6785 O O . GLU A 1 858 ? -42.056 -2.240 29.222 1.00 79.94 858 GLU A O 1
ATOM 6790 N N . CYS A 1 859 ? -40.257 -1.048 28.620 1.00 79.75 859 CYS A N 1
ATOM 6791 C CA . CYS A 1 859 ? -39.895 -0.636 29.975 1.00 79.75 859 CYS A CA 1
ATOM 6792 C C . CYS A 1 859 ? -40.525 0.704 30.385 1.00 79.75 859 CYS A C 1
ATOM 6794 O O . CYS A 1 859 ? -40.704 0.955 31.578 1.00 79.75 859 CYS A O 1
ATOM 6796 N N . LEU A 1 860 ? -40.928 1.542 29.424 1.00 70.62 860 LEU A N 1
ATOM 6797 C CA . LEU A 1 860 ? -41.684 2.772 29.686 1.00 70.62 860 LEU A CA 1
ATOM 6798 C C . LEU A 1 860 ? -43.155 2.494 30.021 1.00 70.62 860 LEU A C 1
ATOM 6800 O O . LEU A 1 860 ? -43.694 3.134 30.922 1.00 70.62 860 LEU A O 1
ATOM 6804 N N . ALA A 1 861 ? -43.780 1.498 29.383 1.00 59.12 861 ALA A N 1
ATOM 6805 C CA . ALA A 1 861 ? -45.141 1.048 29.703 1.00 59.12 861 ALA A CA 1
ATOM 6806 C C . ALA A 1 861 ? -45.276 0.527 31.149 1.00 59.12 861 ALA A C 1
ATOM 6808 O O . ALA A 1 861 ? -46.367 0.515 31.715 1.00 59.12 861 ALA A O 1
ATOM 6809 N N . SER A 1 862 ? -44.150 0.149 31.757 1.00 54.81 862 SER A N 1
ATOM 6810 C CA . SER A 1 862 ? -44.055 -0.356 33.127 1.00 54.81 862 SER A CA 1
ATOM 6811 C C . SER A 1 862 ? -43.744 0.738 34.166 1.00 54.81 862 SER A C 1
ATOM 6813 O O . SER A 1 862 ? -43.685 0.439 35.358 1.00 54.81 862 SER A O 1
ATOM 6815 N N . ARG A 1 863 ? -43.545 2.006 33.758 1.00 51.34 863 ARG A N 1
ATOM 6816 C CA . ARG A 1 863 ? -43.326 3.136 34.681 1.00 51.34 863 ARG A CA 1
ATOM 6817 C C . ARG A 1 863 ? -44.655 3.829 35.013 1.00 51.34 863 ARG A C 1
ATOM 6819 O O . ARG A 1 863 ? -45.223 4.497 34.148 1.00 51.34 863 ARG A O 1
ATOM 6826 N N . PRO A 1 864 ? -45.150 3.763 36.261 1.00 52.06 864 PRO A N 1
ATOM 6827 C CA . PRO A 1 864 ? -46.301 4.556 36.662 1.00 52.06 864 PRO A CA 1
ATOM 6828 C C . PRO A 1 864 ? -45.866 6.022 36.803 1.00 52.06 864 PRO A C 1
ATOM 6830 O O . PRO A 1 864 ? -45.188 6.372 37.764 1.00 52.06 864 PRO A O 1
ATOM 6833 N N . GLY A 1 865 ? -46.246 6.887 35.853 1.00 53.34 865 GLY A N 1
ATOM 6834 C CA . GLY A 1 865 ? -46.296 8.331 36.128 1.00 53.34 865 GLY A CA 1
ATOM 6835 C C . GLY A 1 865 ? -45.677 9.324 35.142 1.00 53.34 865 GLY A C 1
ATOM 6836 O O . GLY A 1 865 ? -45.283 10.392 35.598 1.00 53.34 865 GLY A O 1
ATOM 6837 N N . VAL A 1 866 ? -45.636 9.081 33.825 1.00 44.09 866 VAL A N 1
ATOM 6838 C CA . VAL A 1 866 ? -45.443 10.197 32.870 1.00 44.09 866 VAL A CA 1
ATOM 6839 C C . VAL A 1 866 ? -46.734 10.430 32.097 1.00 44.09 866 VAL A C 1
ATOM 6841 O O . VAL A 1 866 ? -47.153 9.631 31.263 1.00 44.09 866 VAL A O 1
ATOM 6844 N N . ALA A 1 867 ? -47.413 11.510 32.475 1.00 49.28 867 ALA A N 1
ATOM 6845 C CA . ALA A 1 867 ? -48.732 11.873 31.999 1.00 49.28 867 ALA A CA 1
ATOM 6846 C C . ALA A 1 867 ? -48.697 12.296 30.524 1.00 49.28 867 ALA A C 1
ATOM 6848 O O . ALA A 1 867 ? -47.973 13.203 30.133 1.00 49.28 867 ALA A O 1
ATOM 6849 N N . VAL A 1 868 ? -49.614 11.731 29.742 1.00 55.72 868 VAL A N 1
ATOM 6850 C CA . VAL A 1 868 ? -49.954 12.077 28.346 1.00 55.72 868 VAL A CA 1
ATOM 6851 C C . VAL A 1 868 ? -50.395 13.557 28.169 1.00 55.72 868 VAL A C 1
ATOM 6853 O O . VAL A 1 868 ? -50.765 13.981 27.079 1.00 55.72 868 VAL A O 1
ATOM 6856 N N . LYS A 1 869 ? -50.338 14.391 29.218 1.00 50.44 869 LYS A N 1
ATOM 6857 C CA . LYS A 1 869 ? -50.813 15.784 29.227 1.00 50.44 869 LYS A CA 1
ATOM 6858 C C . LYS A 1 869 ? -49.878 16.791 28.542 1.00 50.44 869 LYS A C 1
ATOM 6860 O O . LYS A 1 869 ? -50.384 17.779 28.009 1.00 50.44 869 LYS A O 1
ATOM 6865 N N . ASP A 1 870 ? -48.569 16.547 28.493 1.00 55.38 870 ASP A N 1
ATOM 6866 C CA . ASP A 1 870 ? -47.607 17.558 28.013 1.00 55.38 870 ASP A CA 1
ATOM 6867 C C . ASP A 1 870 ? -47.537 17.671 26.481 1.00 55.38 870 ASP A C 1
ATOM 6869 O O . ASP A 1 870 ? -47.214 18.726 25.934 1.00 55.38 870 ASP A O 1
ATOM 6873 N N . LEU A 1 871 ? -47.920 16.614 25.757 1.00 55.22 871 LEU A N 1
ATOM 6874 C CA . LEU A 1 871 ? -47.943 16.644 24.292 1.00 55.22 871 LEU A CA 1
ATOM 6875 C C . LEU A 1 871 ? -49.147 17.441 23.755 1.00 55.22 871 LEU A C 1
ATOM 6877 O O . LEU A 1 871 ? -49.043 18.143 22.749 1.00 55.22 871 LEU A O 1
ATOM 6881 N N . SER A 1 872 ? -50.284 17.387 24.458 1.00 59.38 872 SER A N 1
ATOM 6882 C CA . SER A 1 872 ? -51.502 18.119 24.087 1.00 59.38 872 SER A CA 1
ATOM 6883 C C . SER A 1 872 ? -51.390 19.634 24.283 1.00 59.38 872 SER A C 1
ATOM 6885 O O . SER A 1 872 ? -51.929 20.400 23.484 1.00 59.38 872 SER A O 1
ATOM 6887 N N . THR A 1 873 ? -50.668 20.087 25.309 1.00 63.19 873 THR A N 1
ATOM 6888 C CA . THR A 1 873 ? -50.445 21.517 25.571 1.00 63.19 873 THR A CA 1
ATOM 6889 C C . THR A 1 873 ? -49.472 22.127 24.565 1.00 63.19 873 THR A C 1
ATOM 6891 O O . THR A 1 873 ? -49.739 23.214 24.053 1.00 63.19 873 THR A O 1
ATOM 6894 N N . ALA A 1 874 ? -48.404 21.411 24.197 1.00 65.19 874 ALA A N 1
ATOM 6895 C CA . ALA A 1 874 ? -47.454 21.864 23.181 1.00 65.19 874 ALA A CA 1
ATOM 6896 C C . ALA A 1 874 ? -48.112 22.046 21.800 1.00 65.19 874 ALA A C 1
ATOM 6898 O O . ALA A 1 874 ? -47.892 23.060 21.134 1.00 65.19 874 ALA A O 1
ATOM 6899 N N . LEU A 1 875 ? -48.984 21.113 21.396 1.00 75.06 875 LEU A N 1
ATOM 6900 C CA . LEU A 1 875 ? -49.703 21.201 20.122 1.00 75.06 875 LEU A CA 1
ATOM 6901 C C . LEU A 1 875 ? -50.668 22.399 20.085 1.00 75.06 875 LEU A C 1
ATOM 6903 O O . LEU A 1 875 ? -50.769 23.085 19.067 1.00 75.06 875 LEU A O 1
ATOM 6907 N N . GLY A 1 876 ? -51.325 22.702 21.210 1.00 78.62 876 GLY A N 1
ATOM 6908 C CA . GLY A 1 876 ? -52.202 23.869 21.336 1.00 78.62 876 GLY A CA 1
ATOM 6909 C C . GLY A 1 876 ? -51.465 25.203 21.166 1.00 78.62 876 GLY A C 1
ATOM 6910 O O . GLY A 1 876 ? -51.968 26.102 20.491 1.00 78.62 876 GLY A O 1
ATOM 6911 N N . VAL A 1 877 ? -50.249 25.321 21.712 1.00 80.12 877 VAL A N 1
ATOM 6912 C CA . VAL A 1 877 ? -49.424 26.537 21.586 1.00 80.12 877 VAL A CA 1
ATOM 6913 C C . VAL A 1 877 ? -48.991 26.766 20.138 1.00 80.12 877 VAL A C 1
ATOM 6915 O O . VAL A 1 877 ? -49.087 27.889 19.644 1.00 80.12 877 VAL A O 1
ATOM 6918 N N . VAL A 1 878 ? -48.585 25.712 19.423 1.00 82.88 878 VAL A N 1
ATOM 6919 C CA . VAL A 1 878 ? -48.183 25.817 18.009 1.00 82.88 878 VAL A CA 1
ATOM 6920 C C . VAL A 1 878 ? -49.349 26.289 17.136 1.00 82.88 878 VAL A C 1
ATOM 6922 O O . VAL A 1 878 ? -49.178 27.192 16.317 1.00 82.88 878 VAL A O 1
ATOM 6925 N N . ILE A 1 879 ? -50.550 25.743 17.347 1.00 86.75 879 ILE A N 1
ATOM 6926 C CA . ILE A 1 879 ? -51.750 26.150 16.600 1.00 86.75 879 ILE A CA 1
ATOM 6927 C C . ILE A 1 879 ? -52.101 27.617 16.886 1.00 86.75 879 ILE A C 1
ATOM 6929 O O . ILE A 1 879 ? -52.397 28.368 15.955 1.00 86.75 879 ILE A O 1
ATOM 6933 N N . ALA A 1 880 ? -52.018 28.055 18.145 1.00 84.31 880 ALA A N 1
ATOM 6934 C CA . ALA A 1 880 ? -52.277 29.445 18.508 1.00 84.31 880 ALA A CA 1
ATOM 6935 C C . ALA A 1 880 ? -51.285 30.408 17.833 1.00 84.31 880 ALA A C 1
ATOM 6937 O O . ALA A 1 880 ? -51.703 31.406 17.248 1.00 84.31 880 ALA A O 1
ATOM 6938 N N . VAL A 1 881 ? -49.986 30.090 17.839 1.00 86.94 881 VAL A N 1
ATOM 6939 C CA . VAL A 1 881 ? -48.948 30.920 17.201 1.00 86.94 881 VAL A CA 1
ATOM 6940 C C . VAL A 1 881 ? -49.169 31.032 15.690 1.00 86.94 881 VAL A C 1
ATOM 6942 O O . VAL A 1 881 ? -49.055 32.126 15.138 1.00 86.94 881 VAL A O 1
ATOM 6945 N N . LEU A 1 882 ? -49.548 29.937 15.023 1.00 86.88 882 LEU A N 1
ATOM 6946 C CA . LEU A 1 882 ? -49.853 29.950 13.589 1.00 86.88 882 LEU A CA 1
ATOM 6947 C C . LEU A 1 882 ? -51.089 30.805 13.270 1.00 86.88 882 LEU A C 1
ATOM 6949 O O . LEU A 1 882 ? -51.069 31.581 12.312 1.00 86.88 882 LEU A O 1
ATOM 6953 N N . LEU A 1 883 ? -52.137 30.729 14.097 1.00 89.44 883 LEU A N 1
ATOM 6954 C CA . LEU A 1 883 ? -53.337 31.552 13.934 1.00 89.44 883 LEU A CA 1
ATOM 6955 C C . LEU A 1 883 ? -53.031 33.041 14.141 1.00 89.44 883 LEU A C 1
ATOM 6957 O O . LEU A 1 883 ? -53.360 33.851 13.273 1.00 89.44 883 LEU A O 1
ATOM 6961 N N . PHE A 1 884 ? -52.330 33.410 15.215 1.00 85.88 884 PHE A N 1
ATOM 6962 C CA . PHE A 1 884 ? -51.936 34.802 15.457 1.00 85.88 884 PHE A CA 1
ATOM 6963 C C . PHE A 1 884 ? -50.989 35.338 14.375 1.00 85.88 884 PHE A C 1
ATOM 6965 O O . PHE A 1 884 ? -51.162 36.469 13.917 1.00 85.88 884 PHE A O 1
ATOM 6972 N N . GLY A 1 885 ? -50.046 34.516 13.904 1.00 84.81 885 GLY A N 1
ATOM 6973 C CA . GLY A 1 885 ? -49.153 34.862 12.798 1.00 84.81 885 GLY A CA 1
ATOM 6974 C C . GLY A 1 885 ? -49.907 35.129 11.493 1.00 84.81 885 GLY A C 1
ATOM 6975 O O . GLY A 1 885 ? -49.624 36.115 10.813 1.00 84.81 885 GLY A O 1
ATOM 6976 N N . SER A 1 886 ? -50.918 34.314 11.173 1.00 83.06 886 SER A N 1
ATOM 6977 C CA . SER A 1 886 ? -51.737 34.496 9.966 1.00 83.06 886 SER A CA 1
ATOM 6978 C C . SER A 1 886 ? -52.582 35.778 10.000 1.00 83.06 886 SER A C 1
ATOM 6980 O O . SER A 1 886 ? -52.662 36.496 9.001 1.00 83.06 886 SER A O 1
ATOM 6982 N N . VAL A 1 887 ? -53.139 36.130 11.166 1.00 86.88 887 VAL A N 1
ATOM 6983 C CA . VAL A 1 887 ? -53.896 37.377 11.366 1.00 86.88 887 VAL A CA 1
ATOM 6984 C C . VAL A 1 887 ? -52.977 38.596 11.261 1.00 86.88 887 VAL A C 1
ATOM 6986 O O . VAL A 1 887 ? -53.323 39.576 10.597 1.00 86.88 887 VAL A O 1
ATOM 6989 N N . TYR A 1 888 ? -51.785 38.529 11.858 1.00 86.38 888 TYR A N 1
ATOM 6990 C CA . TYR A 1 888 ? -50.796 39.605 11.788 1.00 86.38 888 TYR A CA 1
ATOM 6991 C C . TYR A 1 888 ? -50.284 39.828 10.358 1.00 86.38 888 TYR A C 1
ATOM 6993 O O . TYR A 1 888 ? -50.200 40.966 9.895 1.00 86.38 888 TYR A O 1
ATOM 7001 N N . LEU A 1 889 ? -50.029 38.749 9.614 1.00 83.94 889 LEU A N 1
ATOM 7002 C CA . LEU A 1 889 ? -49.634 38.829 8.209 1.00 83.94 889 LEU A CA 1
ATOM 7003 C C . LEU A 1 889 ? -50.750 39.432 7.339 1.00 83.94 889 LEU A C 1
ATOM 7005 O O . LEU A 1 889 ? -50.482 40.294 6.502 1.00 83.94 889 LEU A O 1
ATOM 7009 N N . GLY A 1 890 ? -52.010 39.058 7.586 1.00 83.81 890 GLY A N 1
ATOM 7010 C CA . GLY A 1 890 ? -53.172 39.668 6.935 1.00 83.81 890 GLY A CA 1
ATOM 7011 C C . GLY A 1 890 ? -53.301 41.170 7.219 1.00 83.81 890 GLY A C 1
ATOM 7012 O O . GLY A 1 890 ? -53.592 41.952 6.310 1.00 83.81 890 GLY A O 1
ATOM 7013 N N . TYR A 1 891 ? -53.017 41.600 8.454 1.00 84.81 891 TYR A N 1
ATOM 7014 C CA . TYR A 1 891 ? -52.968 43.017 8.824 1.00 84.81 891 TYR A CA 1
ATOM 7015 C C . TYR A 1 891 ? -51.847 43.770 8.090 1.00 84.81 891 TYR A C 1
ATOM 7017 O O . TYR A 1 891 ? -52.096 44.847 7.547 1.00 84.81 891 TYR A O 1
ATOM 7025 N N . LEU A 1 892 ? -50.642 43.195 7.996 1.00 79.69 892 LEU A N 1
ATOM 7026 C CA . LEU A 1 892 ? -49.511 43.800 7.281 1.00 79.69 892 LEU A CA 1
ATOM 7027 C C . LEU A 1 892 ? -49.775 43.949 5.777 1.00 79.69 892 LEU A C 1
ATOM 7029 O O . LEU A 1 892 ? -49.467 44.993 5.199 1.00 79.69 892 LEU A O 1
ATOM 7033 N N . ILE A 1 893 ? -50.387 42.943 5.147 1.00 81.31 893 ILE A N 1
ATOM 7034 C CA . ILE A 1 893 ? -50.763 43.000 3.728 1.00 81.31 893 ILE A CA 1
ATOM 7035 C C . ILE A 1 893 ? -51.816 44.090 3.500 1.00 81.31 893 ILE A C 1
ATOM 7037 O O . ILE A 1 893 ? -51.693 44.883 2.567 1.00 81.31 893 ILE A O 1
ATOM 7041 N N . ARG A 1 894 ? -52.823 44.191 4.378 1.00 78.94 894 ARG A N 1
ATOM 7042 C CA . ARG A 1 894 ? -53.870 45.221 4.285 1.00 78.94 894 ARG A CA 1
ATOM 7043 C C . ARG A 1 894 ? -53.336 46.632 4.548 1.00 78.94 894 ARG A C 1
ATOM 7045 O O . ARG A 1 894 ? -53.753 47.569 3.875 1.00 78.94 894 ARG A O 1
ATOM 7052 N N . SER A 1 895 ? -52.398 46.773 5.482 1.00 71.69 895 SER A N 1
ATOM 7053 C CA . SER A 1 895 ? -51.674 48.018 5.765 1.00 71.69 895 SER A CA 1
ATOM 7054 C C . SER A 1 895 ? -50.880 48.490 4.542 1.00 71.69 895 SER A C 1
ATOM 7056 O O . SER A 1 895 ? -51.065 49.618 4.086 1.00 71.69 895 SER A O 1
ATOM 7058 N N . ARG A 1 896 ? -50.098 47.600 3.914 1.00 67.75 896 ARG A N 1
ATOM 7059 C CA . ARG A 1 896 ? -49.365 47.920 2.678 1.00 67.75 896 ARG A CA 1
ATOM 7060 C C . ARG A 1 896 ? -50.285 48.234 1.499 1.00 67.75 896 ARG A C 1
ATOM 7062 O O . ARG A 1 896 ? -50.010 49.169 0.758 1.00 67.75 896 ARG A O 1
ATOM 7069 N N . ALA A 1 897 ? -51.389 47.504 1.341 1.00 66.12 897 ALA A N 1
ATOM 7070 C CA . ALA A 1 897 ? -52.358 47.762 0.275 1.00 66.12 897 ALA A CA 1
ATOM 7071 C C . ALA A 1 897 ? -53.082 49.113 0.438 1.00 66.12 897 ALA A C 1
ATOM 7073 O O . ALA A 1 897 ? -53.414 49.757 -0.558 1.00 66.12 897 ALA A O 1
ATOM 7074 N N . ASN A 1 898 ? -53.315 49.554 1.679 1.00 64.94 898 ASN A N 1
ATOM 7075 C CA . ASN A 1 898 ? -53.891 50.868 1.966 1.00 64.94 898 ASN A CA 1
ATOM 7076 C C . ASN A 1 898 ? -52.874 51.998 1.749 1.00 64.94 898 ASN A C 1
ATOM 7078 O O . ASN A 1 898 ? -53.232 53.001 1.136 1.00 64.94 898 ASN A O 1
ATOM 7082 N N . ASN A 1 899 ? -51.614 51.812 2.155 1.00 57.62 899 ASN A N 1
ATOM 7083 C CA . ASN A 1 899 ? -50.549 52.797 1.924 1.00 57.62 899 ASN A CA 1
ATOM 7084 C C . ASN A 1 899 ? -50.230 52.968 0.427 1.00 57.62 899 ASN A C 1
ATOM 7086 O O . ASN A 1 899 ? -50.036 54.089 -0.040 1.00 57.62 899 ASN A O 1
ATOM 7090 N N . ALA A 1 900 ? -50.314 51.887 -0.358 1.00 54.38 900 ALA A N 1
ATOM 7091 C CA . ALA A 1 900 ? -50.168 51.931 -1.814 1.00 54.38 900 ALA A CA 1
ATOM 7092 C C . ALA A 1 900 ? -51.290 52.717 -2.531 1.00 54.38 900 ALA A C 1
ATOM 7094 O O . ALA A 1 900 ? -51.098 53.166 -3.659 1.00 54.38 900 ALA A O 1
ATOM 7095 N N . LYS A 1 901 ? -52.461 52.910 -1.898 1.00 51.72 901 LYS A N 1
ATOM 7096 C CA . LYS A 1 901 ? -53.585 53.690 -2.455 1.00 51.72 901 LYS A CA 1
ATOM 7097 C C . LYS A 1 901 ? -53.570 55.173 -2.068 1.00 51.72 901 LYS A C 1
ATOM 7099 O O . LYS A 1 901 ? -54.264 55.951 -2.715 1.00 51.72 901 LYS A O 1
ATOM 7104 N N . SER A 1 902 ? -52.803 55.579 -1.054 1.00 50.97 902 SER A N 1
ATOM 7105 C CA . SER A 1 902 ? -52.767 56.965 -0.555 1.00 50.97 902 SER A CA 1
ATOM 7106 C C . SER A 1 902 ? -51.635 57.834 -1.119 1.00 50.97 902 SER A C 1
ATOM 7108 O O . SER A 1 902 ? -51.518 58.984 -0.709 1.00 50.97 902 SER A O 1
ATOM 7110 N N . GLY A 1 903 ? -50.820 57.337 -2.059 1.00 51.56 903 GLY A N 1
ATOM 7111 C CA . GLY A 1 903 ? -49.870 58.170 -2.819 1.00 51.56 903 GLY A CA 1
ATOM 7112 C C . GLY A 1 903 ? -48.826 58.917 -1.975 1.00 51.56 903 GLY A C 1
ATOM 7113 O O . GLY A 1 903 ? -48.330 59.958 -2.394 1.00 51.56 903 GLY A O 1
ATOM 7114 N N . LEU A 1 904 ? -48.500 58.404 -0.789 1.00 53.28 904 LEU A N 1
ATOM 7115 C CA . LEU A 1 904 ? -47.550 58.993 0.155 1.00 53.28 904 LEU A CA 1
ATOM 7116 C C . LEU A 1 904 ? -46.546 57.925 0.598 1.00 53.28 904 LEU A C 1
ATOM 7118 O O . LEU A 1 904 ? -46.488 57.579 1.772 1.00 53.28 904 LEU A O 1
ATOM 7122 N N . ASP A 1 905 ? -45.759 57.403 -0.343 1.00 47.66 905 ASP A N 1
ATOM 7123 C CA . ASP A 1 905 ? -44.558 56.634 -0.009 1.00 47.66 905 ASP A CA 1
ATOM 7124 C C . ASP A 1 905 ? -43.320 57.430 -0.430 1.00 47.66 905 ASP A C 1
ATOM 7126 O O . ASP A 1 905 ? -42.961 57.541 -1.605 1.00 47.66 905 ASP A O 1
ATOM 7130 N N . GLY A 1 906 ? -42.684 58.024 0.582 1.00 53.53 906 GLY A N 1
ATOM 7131 C CA . GLY A 1 906 ? -41.421 58.746 0.508 1.00 53.53 906 GLY A CA 1
ATOM 7132 C C . GLY A 1 906 ? -40.237 57.822 0.233 1.00 53.53 906 GLY A C 1
ATOM 7133 O O . GLY A 1 906 ? -39.405 57.596 1.107 1.00 53.53 906 GLY A O 1
ATOM 7134 N N . ASN A 1 907 ? -40.123 57.345 -1.004 1.00 53.84 907 ASN A N 1
ATOM 7135 C CA . ASN A 1 907 ? -38.927 56.680 -1.516 1.00 53.84 907 ASN A CA 1
ATOM 7136 C C . ASN A 1 907 ? -38.127 57.641 -2.403 1.00 53.84 907 ASN A C 1
ATOM 7138 O O . ASN A 1 907 ? -38.125 57.540 -3.626 1.00 53.84 907 ASN A O 1
ATOM 7142 N N . TRP A 1 908 ? -37.395 58.555 -1.768 1.00 49.31 908 TRP A N 1
ATOM 7143 C CA . TRP A 1 908 ? -36.463 59.496 -2.410 1.00 49.31 908 TRP A CA 1
ATOM 7144 C C . TRP A 1 908 ? -35.238 58.828 -3.075 1.00 49.31 908 TRP A C 1
ATOM 7146 O O . TRP A 1 908 ? -34.378 59.517 -3.612 1.00 49.31 908 TRP A O 1
ATOM 7156 N N . TRP A 1 909 ? -35.155 57.495 -3.057 1.00 52.16 909 TRP A N 1
ATOM 7157 C CA . TRP A 1 909 ? -34.048 56.702 -3.601 1.00 52.16 909 TRP A CA 1
ATOM 7158 C C . TRP A 1 909 ? -34.492 55.653 -4.641 1.00 52.16 909 TRP A C 1
ATOM 7160 O O . TRP A 1 909 ? -33.672 54.857 -5.097 1.00 52.16 909 TRP A O 1
ATOM 7170 N N . SER A 1 910 ? -35.767 55.643 -5.059 1.00 46.34 910 SER A N 1
ATOM 7171 C CA . SER A 1 910 ? -36.252 54.740 -6.114 1.00 46.34 910 SER A CA 1
ATOM 7172 C C . SER A 1 910 ? -36.107 55.386 -7.497 1.00 46.34 910 SER A C 1
ATOM 7174 O O . SER A 1 910 ? -36.943 56.174 -7.936 1.00 46.34 910 SER A O 1
ATOM 7176 N N . LEU A 1 911 ? -35.015 55.056 -8.188 1.00 50.06 911 LEU A N 1
ATOM 7177 C CA . LEU A 1 911 ? -34.814 55.362 -9.605 1.00 50.06 911 LEU A CA 1
ATOM 7178 C C . LEU A 1 911 ? -35.649 54.399 -10.461 1.00 50.06 911 LEU A C 1
ATOM 7180 O O . LEU A 1 911 ? -35.420 53.191 -10.460 1.00 50.06 911 LEU A O 1
ATOM 7184 N N . SER A 1 912 ? -36.626 54.935 -11.198 1.00 49.94 912 SER A N 1
ATOM 7185 C CA . SER A 1 912 ? -37.417 54.167 -12.165 1.00 49.94 912 SER A CA 1
ATOM 7186 C C . SER A 1 912 ? -36.555 53.709 -13.349 1.00 49.94 912 SER A C 1
ATOM 7188 O O . SER A 1 912 ? -35.730 54.477 -13.847 1.00 49.94 912 SER A O 1
ATOM 7190 N N . ALA A 1 913 ? -36.796 52.495 -13.850 1.00 47.19 913 ALA A N 1
ATOM 7191 C CA . ALA A 1 913 ? -36.070 51.885 -14.971 1.00 47.19 913 ALA A CA 1
ATOM 7192 C C . ALA A 1 913 ? -36.136 52.681 -16.296 1.00 47.19 913 ALA A C 1
ATOM 7194 O O . ALA A 1 913 ? -35.359 52.419 -17.206 1.00 47.19 913 ALA A O 1
ATOM 7195 N N . GLN A 1 914 ? -36.991 53.703 -16.394 1.00 49.50 914 GLN A N 1
ATOM 7196 C CA . GLN A 1 914 ? -37.050 54.619 -17.540 1.00 49.50 914 GLN A CA 1
ATOM 7197 C C . GLN A 1 914 ? -35.880 55.626 -17.590 1.00 49.50 914 GLN A C 1
ATOM 7199 O O . GLN A 1 914 ? -35.699 56.289 -18.606 1.00 49.50 914 GLN A O 1
ATOM 7204 N N . LEU A 1 915 ? -35.068 55.740 -16.529 1.00 47.56 915 LEU A N 1
ATOM 7205 C CA . LEU A 1 915 ? -33.922 56.663 -16.454 1.00 47.56 915 LEU A CA 1
ATOM 7206 C C . LEU A 1 915 ? -32.560 56.022 -16.788 1.00 47.56 915 LEU A C 1
ATOM 7208 O O . LEU A 1 915 ? -31.568 56.743 -16.860 1.00 47.56 915 LEU A O 1
ATOM 7212 N N . LEU A 1 916 ? -32.488 54.702 -17.009 1.00 45.69 916 LEU A N 1
ATOM 7213 C CA . LEU A 1 916 ? -31.226 53.979 -17.260 1.00 45.69 916 LEU A CA 1
ATOM 7214 C C . LEU A 1 916 ? -31.039 53.484 -18.709 1.00 45.69 916 LEU A C 1
ATOM 7216 O O . LEU A 1 916 ? -29.970 52.977 -19.034 1.00 45.69 916 LEU A O 1
ATOM 7220 N N . GLU A 1 917 ? -32.000 53.716 -19.609 1.00 41.22 917 GLU A N 1
ATOM 7221 C CA . GLU A 1 917 ? -31.890 53.387 -21.046 1.00 41.22 917 GLU A CA 1
ATOM 7222 C C . GLU A 1 917 ? -31.742 54.627 -21.948 1.00 41.22 917 GLU A C 1
ATOM 7224 O O . GLU A 1 917 ? -32.372 54.750 -22.996 1.00 41.22 917 GLU A O 1
ATOM 7229 N N . ALA A 1 918 ? -30.872 55.569 -21.573 1.00 35.97 918 ALA A N 1
ATOM 7230 C CA . ALA A 1 918 ? -30.505 56.675 -22.463 1.00 35.97 918 ALA A CA 1
ATOM 7231 C C . ALA A 1 918 ? -29.043 57.125 -22.309 1.00 35.97 918 ALA A C 1
ATOM 7233 O O . ALA A 1 918 ? -28.768 58.291 -22.042 1.00 35.97 918 ALA A O 1
ATOM 7234 N N . SER A 1 919 ? -28.079 56.223 -22.528 1.00 33.34 919 SER A N 1
ATOM 7235 C CA . SER A 1 919 ? -26.745 56.630 -23.008 1.00 33.34 919 SER A CA 1
ATOM 7236 C C . SER A 1 919 ? -25.974 55.505 -23.708 1.00 33.34 919 SER A C 1
ATOM 7238 O O . SER A 1 919 ? -24.802 55.255 -23.447 1.00 33.34 919 SER A O 1
ATOM 7240 N N . THR A 1 920 ? -26.582 54.870 -24.710 1.00 33.53 920 THR A N 1
ATOM 7241 C CA . THR A 1 920 ? -25.784 54.296 -25.800 1.00 33.53 920 THR A CA 1
ATOM 7242 C C . THR A 1 920 ? -26.181 54.899 -27.139 1.00 33.53 920 THR A C 1
ATOM 7244 O O . THR A 1 920 ? -27.255 54.673 -27.676 1.00 33.53 920 THR A O 1
ATOM 7247 N N . LYS A 1 921 ? -25.198 55.634 -27.672 1.00 31.95 921 LYS A N 1
ATOM 7248 C CA . LYS A 1 921 ? -24.950 55.935 -29.084 1.00 31.95 921 LYS A CA 1
ATOM 7249 C C . LYS A 1 921 ? -25.726 57.105 -29.696 1.00 31.95 921 LYS A C 1
ATOM 7251 O O . LYS A 1 921 ? -26.659 56.955 -30.474 1.00 31.95 921 LYS A O 1
ATOM 7256 N N . ARG A 1 922 ? -25.112 58.287 -29.529 1.00 31.69 922 ARG A N 1
ATOM 7257 C CA . ARG A 1 922 ? -24.744 59.111 -30.695 1.00 31.69 922 ARG A CA 1
ATOM 7258 C C . ARG A 1 922 ? -24.198 58.187 -31.790 1.00 31.69 922 ARG A C 1
ATOM 7260 O O . ARG A 1 922 ? -23.208 57.497 -31.559 1.00 31.69 922 ARG A O 1
ATOM 7267 N N . SER A 1 923 ? -24.782 58.237 -32.976 1.00 37.03 923 SER A N 1
ATOM 7268 C CA . SER A 1 923 ? -24.046 57.937 -34.198 1.00 37.03 923 SER A CA 1
ATOM 7269 C C . SER A 1 923 ? -24.356 59.010 -35.227 1.00 37.03 923 SER A C 1
ATOM 7271 O O . SER A 1 923 ? -25.484 59.476 -35.357 1.00 37.03 923 SER A O 1
ATOM 7273 N N . PHE A 1 924 ? -23.286 59.435 -35.877 1.00 29.95 924 PHE A N 1
ATOM 7274 C CA . PHE A 1 924 ? -23.224 60.362 -36.989 1.00 29.95 924 PHE A CA 1
ATOM 7275 C C . PHE A 1 924 ? -24.255 60.033 -38.097 1.00 29.95 924 PHE A C 1
ATOM 7277 O O . PHE A 1 924 ? -24.382 58.883 -38.501 1.00 29.95 924 PHE A O 1
ATOM 7284 N N . PHE A 1 925 ? -24.841 61.103 -38.648 1.00 29.14 925 PHE A N 1
ATOM 7285 C CA . PHE A 1 925 ? -25.335 61.283 -40.027 1.00 29.14 925 PHE A CA 1
ATOM 7286 C C . PHE A 1 925 ? -26.700 60.731 -40.513 1.00 29.14 925 PHE A C 1
ATOM 7288 O O . PHE A 1 925 ? -27.013 59.550 -40.456 1.00 29.14 925 PHE A O 1
ATOM 7295 N N . SER A 1 926 ? -27.393 61.667 -41.190 1.00 26.89 926 SER A N 1
ATOM 7296 C CA . SER A 1 926 ? -28.272 61.561 -42.377 1.00 26.89 926 SER A CA 1
ATOM 7297 C C . SER A 1 926 ? -29.712 61.018 -42.289 1.00 26.89 926 SER A C 1
ATOM 7299 O O . SER A 1 926 ? -29.952 59.825 -42.219 1.00 26.89 926 SER A O 1
ATOM 7301 N N . TYR A 1 927 ? -30.642 61.973 -42.454 1.00 26.58 927 TYR A N 1
ATOM 7302 C CA . TYR A 1 927 ? -31.721 62.060 -43.459 1.00 26.58 927 TYR A CA 1
ATOM 7303 C C . TYR A 1 927 ? -32.780 60.943 -43.648 1.00 26.58 927 TYR A C 1
ATOM 7305 O O . TYR A 1 927 ? -32.507 59.878 -44.179 1.00 26.58 927 TYR A O 1
ATOM 7313 N N . LEU A 1 928 ? -34.032 61.390 -43.439 1.00 27.67 928 LEU A N 1
ATOM 7314 C CA . LEU A 1 928 ? -35.249 61.197 -44.256 1.00 27.67 928 LEU A CA 1
ATOM 7315 C C . LEU A 1 928 ? -35.982 59.835 -44.296 1.00 27.67 928 LEU A C 1
ATOM 7317 O O . LEU A 1 928 ? -35.549 58.872 -44.909 1.00 27.67 928 LEU A O 1
ATOM 7321 N N . ALA A 1 929 ? -37.240 59.944 -43.846 1.00 26.88 929 ALA A N 1
ATOM 7322 C CA . ALA A 1 929 ? -38.467 59.602 -44.578 1.00 26.88 929 ALA A CA 1
ATOM 7323 C C . ALA A 1 929 ? -39.152 58.237 -44.348 1.00 26.88 929 ALA A C 1
ATOM 7325 O O . ALA A 1 929 ? -38.756 57.202 -44.860 1.00 26.88 929 ALA A O 1
ATOM 7326 N N . MET A 1 930 ? -40.320 58.369 -43.707 1.00 25.09 930 MET A N 1
ATOM 7327 C CA . MET A 1 930 ? -41.647 57.956 -44.192 1.00 25.09 930 MET A CA 1
ATOM 7328 C C . MET A 1 930 ? -42.024 56.463 -44.283 1.00 25.09 930 MET A C 1
ATOM 7330 O O . MET A 1 930 ? -41.701 55.757 -45.226 1.00 25.09 930 MET A O 1
ATOM 7334 N N . SER A 1 931 ? -42.986 56.147 -43.408 1.00 26.56 931 SER A N 1
ATOM 7335 C CA . SER A 1 931 ? -44.300 55.545 -43.703 1.00 26.56 931 SER A CA 1
ATOM 7336 C C . SER A 1 931 ? -44.451 54.027 -43.885 1.00 26.56 931 SER A C 1
ATOM 7338 O O . SER A 1 931 ? -43.866 53.423 -44.774 1.00 26.56 931 SER A O 1
ATOM 7340 N N . ASN A 1 932 ? -45.438 53.531 -43.123 1.00 26.94 932 ASN A N 1
ATOM 7341 C CA . ASN A 1 932 ? -46.524 52.610 -43.489 1.00 26.94 932 ASN A CA 1
ATOM 7342 C C . ASN A 1 932 ? -46.540 51.154 -42.977 1.00 26.94 932 ASN A C 1
ATOM 7344 O O . ASN A 1 932 ? -45.670 50.346 -43.270 1.00 26.94 932 ASN A O 1
ATOM 7348 N N . MET A 1 933 ? -47.707 50.878 -42.368 1.00 26.14 933 MET A N 1
ATOM 7349 C CA . MET A 1 933 ? -48.600 49.713 -42.498 1.00 26.14 933 MET A CA 1
ATOM 7350 C C . MET A 1 933 ? -48.429 48.470 -41.607 1.00 26.14 933 MET A C 1
ATOM 7352 O O . MET A 1 933 ? -47.515 47.671 -41.753 1.00 26.14 933 MET A O 1
ATOM 7356 N N . GLU A 1 934 ? -49.422 48.343 -40.713 1.00 29.00 934 GLU A N 1
ATOM 7357 C CA . GLU A 1 934 ? -50.339 47.208 -40.472 1.00 29.00 934 GLU A CA 1
ATOM 7358 C C . GLU A 1 934 ? -50.044 45.840 -41.131 1.00 29.00 934 GLU A C 1
ATOM 7360 O O . GLU A 1 934 ? -49.771 45.766 -42.325 1.00 29.00 934 GLU A O 1
ATOM 7365 N N . ILE A 1 935 ? -50.309 44.739 -40.403 1.00 27.52 935 ILE A N 1
ATOM 7366 C CA . ILE A 1 935 ? -51.507 43.875 -40.580 1.00 27.52 935 ILE A CA 1
ATOM 7367 C C . ILE A 1 935 ? -51.522 42.692 -39.571 1.00 27.52 935 ILE A C 1
ATOM 7369 O O . ILE A 1 935 ? -50.502 42.199 -39.104 1.00 27.52 935 ILE A O 1
ATOM 7373 N N . HIS A 1 936 ? -52.761 42.308 -39.254 1.00 28.59 936 HIS A N 1
ATOM 7374 C CA . HIS A 1 936 ? -53.375 41.336 -38.341 1.00 28.59 936 HIS A CA 1
ATOM 7375 C C . HIS A 1 936 ? -53.101 39.809 -38.469 1.00 28.59 936 HIS A C 1
ATOM 7377 O O . HIS A 1 936 ? -52.756 39.303 -39.531 1.00 28.59 936 HIS A O 1
ATOM 7383 N N . SER A 1 937 ? -53.585 39.109 -37.414 1.00 29.53 937 SER A N 1
ATOM 7384 C CA . SER A 1 937 ? -54.424 37.868 -37.383 1.00 29.53 937 SER A CA 1
ATOM 7385 C C . SER A 1 937 ? -53.744 36.554 -36.918 1.00 29.53 937 SER A C 1
ATOM 7387 O O . SER A 1 937 ? -52.740 36.161 -37.493 1.00 29.53 937 SER A O 1
ATOM 7389 N N . MET A 1 938 ? -54.159 35.967 -35.769 1.00 27.98 938 MET A N 1
ATOM 7390 C CA . MET A 1 938 ? -55.181 34.886 -35.561 1.00 27.98 938 MET A CA 1
ATOM 7391 C C . MET A 1 938 ? -54.637 33.465 -35.883 1.00 27.98 938 MET A C 1
ATOM 7393 O O . MET A 1 938 ? -53.861 33.332 -36.809 1.00 27.98 938 MET A O 1
ATOM 7397 N N . ALA A 1 939 ? -54.949 32.337 -35.223 1.00 28.17 939 ALA A N 1
ATOM 7398 C CA . ALA A 1 939 ? -55.985 31.944 -34.264 1.00 28.17 939 ALA A CA 1
ATOM 7399 C C . ALA A 1 939 ? -55.633 30.613 -33.528 1.00 28.17 939 ALA A C 1
ATOM 7401 O O . ALA A 1 939 ? -54.675 29.920 -33.852 1.00 28.17 939 ALA A O 1
ATOM 7402 N N . LEU A 1 940 ? -56.484 30.321 -32.537 1.00 28.30 940 LEU A N 1
ATOM 7403 C CA . LEU A 1 940 ? -56.674 29.177 -31.627 1.00 28.30 940 LEU A CA 1
ATOM 7404 C C . LEU A 1 940 ? -56.693 27.748 -32.225 1.00 28.30 940 LEU A C 1
ATOM 7406 O O . LEU A 1 940 ? -57.153 27.561 -33.346 1.00 28.30 940 LEU A O 1
ATOM 7410 N N . GLY A 1 941 ? -56.465 26.740 -31.359 1.00 25.83 941 GLY A N 1
ATOM 7411 C CA . GLY A 1 941 ? -57.329 25.540 -31.331 1.00 25.83 941 GLY A CA 1
ATOM 7412 C C . GLY A 1 941 ? -56.710 24.193 -30.914 1.00 25.83 941 GLY A C 1
ATOM 7413 O O . GLY A 1 941 ? -55.977 23.587 -31.679 1.00 25.83 941 GLY A O 1
ATOM 7414 N N . ASN A 1 942 ? -57.099 23.722 -29.721 1.00 27.23 942 ASN A N 1
ATOM 7415 C CA . ASN A 1 942 ? -56.930 22.397 -29.082 1.00 27.23 942 ASN A CA 1
ATOM 7416 C C . ASN A 1 942 ? -57.079 21.134 -29.973 1.00 27.23 942 ASN A C 1
ATOM 7418 O O . ASN A 1 942 ? -57.834 21.164 -30.937 1.00 27.23 942 ASN A O 1
ATOM 7422 N N . VAL A 1 943 ? -56.546 19.977 -29.520 1.00 26.98 943 VAL A N 1
ATOM 7423 C CA . VAL A 1 943 ? -57.314 18.796 -29.012 1.00 26.98 943 VAL A CA 1
ATOM 7424 C C . VAL A 1 943 ? -56.403 17.589 -28.659 1.00 26.98 943 VAL A C 1
ATOM 7426 O O . VAL A 1 943 ? -55.280 17.455 -29.127 1.00 26.98 943 VAL A O 1
ATOM 7429 N N . GLN A 1 944 ? -56.942 16.778 -27.742 1.00 27.05 944 GLN A N 1
ATOM 7430 C CA . GLN A 1 944 ? -56.479 15.663 -26.902 1.00 27.05 944 GLN A CA 1
ATOM 7431 C C . GLN A 1 944 ? -55.942 14.355 -27.539 1.00 27.05 944 GLN A C 1
ATOM 7433 O O . GLN A 1 944 ? -56.333 13.958 -28.629 1.00 27.05 944 GLN A O 1
ATOM 7438 N N . LEU A 1 945 ? -55.145 13.659 -26.702 1.00 31.77 945 LEU A N 1
ATOM 7439 C CA . LEU A 1 945 ? -55.042 12.210 -26.390 1.00 31.77 945 LEU A CA 1
ATOM 7440 C C . LEU A 1 945 ? -55.711 11.166 -27.312 1.00 31.77 945 LEU A C 1
ATOM 7442 O O . LEU A 1 945 ? -56.930 11.165 -27.458 1.00 31.77 945 LEU A O 1
ATOM 7446 N N . ASN A 1 946 ? -54.949 10.118 -27.672 1.00 26.41 946 ASN A N 1
ATOM 7447 C CA . ASN A 1 946 ? -55.231 8.751 -27.198 1.00 26.41 946 ASN A CA 1
ATOM 7448 C C . ASN A 1 946 ? -54.090 7.735 -27.435 1.00 26.41 946 ASN A C 1
ATOM 7450 O O . ASN A 1 946 ? -53.256 7.874 -28.320 1.00 26.41 946 ASN A O 1
ATOM 7454 N N . SER A 1 947 ? -54.111 6.725 -26.566 1.00 31.14 947 SER A N 1
ATOM 7455 C CA . SER A 1 947 ? -53.249 5.555 -26.331 1.00 31.14 947 SER A CA 1
ATOM 7456 C C . SER A 1 947 ? -53.147 4.491 -27.442 1.00 31.14 947 SER A C 1
ATOM 7458 O O . SER A 1 947 ? -54.153 4.244 -28.099 1.00 31.14 947 SER A O 1
ATOM 7460 N N . ALA A 1 948 ? -52.031 3.738 -27.493 1.00 29.39 948 ALA A N 1
ATOM 7461 C CA . ALA A 1 948 ? -51.974 2.252 -27.481 1.00 29.39 948 ALA A CA 1
ATOM 7462 C C . ALA A 1 948 ? -50.502 1.743 -27.519 1.00 29.39 948 ALA A C 1
ATOM 7464 O O . ALA A 1 948 ? -49.736 2.177 -28.367 1.00 29.39 948 ALA A O 1
ATOM 7465 N N . VAL A 1 949 ? -50.034 1.012 -26.494 1.00 34.81 949 VAL A N 1
ATOM 7466 C CA . VAL A 1 949 ? -49.720 -0.445 -26.479 1.00 34.81 949 VAL A CA 1
ATOM 7467 C C . VAL A 1 949 ? -48.604 -0.901 -27.447 1.00 34.81 949 VAL A C 1
ATOM 7469 O O . VAL A 1 949 ? -48.888 -1.201 -28.602 1.00 34.81 949 VAL A O 1
ATOM 7472 N N . PHE A 1 950 ? -47.359 -1.019 -26.960 1.00 33.44 950 PHE A N 1
ATOM 7473 C CA . PHE A 1 950 ? -46.692 -2.277 -26.554 1.00 33.44 950 PHE A CA 1
ATOM 7474 C C . PHE A 1 950 ? -45.436 -1.978 -25.726 1.00 33.44 950 PHE A C 1
ATOM 7476 O O . PHE A 1 950 ? -44.806 -0.930 -25.994 1.00 33.44 950 PHE A O 1
#

Mean predicted aligned error: 21.62 Å

Sequence (950 aa):
MAATATRNVSSMDEFYSNPKNSNPHFKATLNAHGHMLDVLDEYGEAFVAFARNTTKPVADLGVAFGFTTKEILKTGATVYANDLSEDMLKELNNSLTEEERLRCILKPGSALELNFEPGSLSGVLALRWFHFLTGPQIREVIHKFFTWLEPGGKVVITCSTPYSGRARSFIPEYEERKAAGEEWPGFTTKQIQEVGGVGSREHFHKLEPFIFERELKAAGFEVEKCGFIARSFYPEGWQFDGREHCGVVVHTCACEDLNNSTPSTSLGGDQTKRNPQFKATLNAHGHMLDVLDEYGEAFVAFARNTTNPVADLGVAFGFTTKEILKTGATVYANDLSEDMLKELNNSLTEEERLRCILKPGNALELEFEPGSLSGVLALRWFHFLTGPQIREVVHKFFTWLEPGGKVVITSGTPYSGRAKSFIPEYEARKAAGEEWPGSVRNVGSQGQLNMLEPWVLERELRATGFEVEMCGFIKRTFGPTGWRLDGREHCGVWYYQRGGERGPMPAYIVTPGCLEPLYLNQLAAAWNILLITTSSSDMIIKDKSKSPTWINTNVYPSLFYGTIFYRLCLIHNWTSVFVVLDDDAIPNYQIVFRAVDAIMKPLVRTVNVRYSSKKAPLNMSDLLDNFSRHSRVMVFLASASQFRLLLLLAAAKGQTKGEYVFIVAVPFPYKAQGIFTWKADDRNDEVIRAAYRSVLFVTMVDATLHVSETQMALLKSQWDHGFKTTPFYGNLDLHDEPAVPQLASVNGAIEMLAQVLNESLLDEGFDPRNGRDFARHFYNRTFETSSGRIVLDRFGDRAPSVSVSYFNDTRGDFQVFLQSNIVDGVFFWSALTAVSWFNGSELPPNEPSCGYAGDKPECLASRPGVAVKDLSTALGVVIAVLLFGSVYLGYLIRSRANNAKSGLDGNWWSLSAQLLEASTKRSFFSYLAMSNMEIHSMALGNVQLNSAVF

Solvent-accessible surface area (backbone atoms only — not comparable to full-atom values): 53361 Å² total; per-residue (Å²): 141,79,90,80,80,85,76,78,81,71,62,73,69,62,62,59,69,35,80,90,59,61,55,91,51,58,45,75,40,96,81,71,82,54,62,42,57,78,66,76,50,79,63,54,48,52,50,40,62,52,36,51,76,47,91,44,37,30,39,36,40,60,40,54,64,27,57,66,58,49,58,34,44,73,44,71,32,35,36,40,42,22,23,70,47,57,67,34,48,49,53,28,58,71,73,45,54,75,74,49,49,78,31,48,45,78,41,73,38,59,77,89,74,62,82,68,59,70,45,54,22,36,28,41,38,29,62,68,39,62,27,77,40,54,74,70,52,50,54,52,52,51,50,48,52,56,45,23,28,27,75,52,16,37,39,36,42,26,30,43,25,51,48,16,34,51,32,55,74,45,37,66,59,31,54,51,33,49,73,71,63,47,94,60,41,38,61,37,44,33,75,61,28,58,78,32,76,37,84,80,42,78,56,41,28,29,48,53,44,69,57,53,54,54,57,43,44,75,61,62,37,46,80,78,46,70,37,67,37,59,53,86,88,50,60,76,73,46,40,66,80,46,40,29,21,22,34,38,36,30,26,35,61,78,62,85,86,74,80,88,74,77,81,83,85,78,81,89,82,84,88,91,79,78,70,86,59,60,44,71,39,96,83,71,80,51,66,46,57,80,66,76,51,77,65,52,49,51,47,35,63,53,39,51,76,45,89,44,37,30,38,36,40,58,42,55,68,28,54,67,58,49,58,33,42,74,47,70,28,37,35,40,41,22,25,70,48,59,68,34,49,49,54,27,58,73,72,47,55,77,72,48,49,78,33,47,46,79,43,74,38,61,77,88,75,62,85,68,60,71,43,55,22,35,31,41,37,28,61,69,43,61,23,66,37,52,72,70,53,49,53,54,51,53,51,49,50,61,42,22,29,26,78,50,16,36,41,35,42,26,26,43,21,49,49,17,35,83,35,56,87,48,38,69,59,32,53,51,33,49,74,71,63,47,94,63,41,37,64,42,78,68,55,73,97,64,40,48,41,25,32,39,53,42,67,60,56,48,51,55,41,44,76,70,56,36,41,83,79,43,72,35,61,41,64,73,89,74,76,68,74,74,45,58,72,83,41,43,34,24,18,35,38,35,32,28,35,58,70,57,81,72,66,96,66,64,62,71,47,77,40,52,32,83,92,51,40,68,61,52,38,50,49,24,37,76,70,30,22,28,33,36,26,18,65,38,63,50,78,73,58,55,36,54,92,66,22,47,10,41,35,30,42,21,45,65,40,68,80,38,43,16,53,56,56,45,52,53,26,58,80,59,68,38,57,32,36,31,39,38,38,34,74,70,37,66,74,64,45,60,53,40,49,53,34,32,50,70,55,28,54,88,76,30,52,65,46,80,47,78,49,37,70,85,82,46,80,76,62,56,68,60,50,52,55,53,40,52,54,66,27,26,33,33,43,45,37,56,35,32,67,59,48,53,54,47,44,50,53,34,41,75,71,58,50,34,74,48,65,28,42,40,33,34,72,36,67,48,102,42,75,92,47,42,76,85,62,49,76,76,90,53,100,53,27,69,62,37,48,56,26,40,55,19,33,34,43,37,29,40,40,40,57,77,81,38,33,54,71,70,51,52,52,50,51,50,53,51,51,54,47,52,45,69,70,34,75,94,42,66,86,62,82,77,85,62,82,76,67,58,66,49,54,34,13,45,53,34,44,52,53,50,50,52,52,51,50,64,59,45,72,72,43,97,83,60,54,81,51,40,6,43,64,56,34,56,78,50,34,62,37,79,44,87,40,92,63,18,58,45,44,22,36,84,60,18,40,40,67,51,38,30,36,34,25,40,37,38,79,90,81,71,45,73,44,73,24,34,32,53,41,72,59,97,88,41,83,45,79,42,77,77,47,79,51,72,35,87,93,38,64,56,79,55,60,35,62,56,96,32,39,57,83,54,71,31,65,82,48,48,76,69,52,93,80,82,72,83,61,64,64,60,54,54,55,50,50,55,54,49,52,52,52,54,50,51,54,50,50,52,49,51,53,52,51,52,57,51,51,71,70,64,81,74,77,92,60,93,80,70,79,61,78,85,76,74,81,80,84,83,74,91,74,87,85,83,86,86,84,86,88,87,81,90,86,87,82,91,84,89,83,90,89,83,87,87,88,84,94,134

Organism: Hypsibius exemplaris (NCBI:txid2072580)